Protein AF-0000000087267041 (afdb_homodimer)

Sequence (832 aa):
MLCRVFCNLRTPKKAYESSRKTGIVHFTRLAFRHVSSFLFKFPAAAARRPEAASLVCFSRRLLLPSSHPLDDSSAMGGGAAAATGAARWIQRLSAARISTEALERGQSRVIDASLTLIRERAKLKGELLRAMGGVKASATLLGVPLGHNSSFLQGPAFAPPRIREAIWCGSTNSSTEEGKELNDPRVLTDVGDVPIQEIRDCGVEDDRLMHVISESVKTVMDEDPLRPLVLGGDHSISYPVVRAVSEKLGGPVDILHLDAHPDIYDCFEGNTYSHASSFARIMEGGYARRLLQVGLRSITKEGREQGKRFGVEQYEMRTFSRDREKLENLKLGEGVKGVYVSVDVDCLDPAFAPGVSHIEPGGLSFRDVLNILQNLQGDVVAGDVVEFNPQRDTVDGMTAMVAAKLVRELSAKISKMLCRVFCNLRTPKKAYESSRKTGIVHFTRLAFRHVSSFLFKFPAAAARRPEAASLVCFSRRLLLPSSHPLDDSSAMGGGAAAATGAARWIQRLSAARISTEALERGQSRVIDASLTLIRERAKLKGELLRAMGGVKASATLLGVPLGHNSSFLQGPAFAPPRIREAIWCGSTNSSTEEGKELNDPRVLTDVGDVPIQEIRDCGVEDDRLMHVISESVKTVMDEDPLRPLVLGGDHSISYPVVRAVSEKLGGPVDILHLDAHPDIYDCFEGNTYSHASSFARIMEGGYARRLLQVGLRSITKEGREQGKRFGVEQYEMRTFSRDREKLENLKLGEGVKGVYVSVDVDCLDPAFAPGVSHIEPGGLSFRDVLNILQNLQGDVVAGDVVEFNPQRDTVDGMTAMVAAKLVRELSAKISK

pLDDT: mean 77.77, std 31.2, range [14.38, 98.94]

Secondary structure (DSSP, 8-state):
------------------------------------------------------------------------------------HHHHHHHHHHHTT--HHHHHHHHHHHHHHHHHHHHHHHHHHHHHHHHH---S-EEEEEEE---TT-SS--GGGGHHHHHHHHHT-TTS-SB-TTS-BTTSTTTEEEEEE--HHHHHTTT--HHHHHHHHHHHHHHHHTSTTEEEEEEESSGGGHHHHHHHHHHHHTS-EEEEEE-SS----S-BTTBTTSTTSHHHHHHHHT-EEEEEEEEE-S--HHHHHHHHHHT-EEEEGGGHHHHHHHHTT-B--TTSS-EEEEEEGGGB-TTT---BSS--SS-B-HHHHHHHHHH-BS-EEEEEEE-B-GGGS-TT-HHHHHHHHHHHHHHHHH--/------------------------------------------------------------------------------------HHHHHHHHHHHTT--HHHHHHHHHHHHHHHHHHHHHHHHHHHHHHHHH---S-EEEEEEE---TT-SS--GGGGHHHHHHHHHT-TTS-SB-TTS-BTTSTTTEEEEEE--HHHHHTTT--HHHHHHHHHHHHHHHHTSTTEEEEEEESSGGGHHHHHHHHHHHHTS-EEEEEE-SS----S-BTTBTTSTTSHHHHHHHHT-EEEEEEEEE-S--HHHHHHHHHHT-EEEEGGGHHHHHHHHTT-B--TTSS-EEEEEEGGGB-TTT---BSS--SS-B-HHHHHHHHHH-BS-EEEEEEE-B-GGGS-TT-HHHHHHHHHHHHHHHHH--

Organism: Triticum turgidum subsp. durum (NCBI:txid4567)

InterPro domains:
  IPR006035 Ureohydrolase [PF00491] (138-410)
  IPR006035 Ureohydrolase [PS51409] (130-416)
  IPR006035 Ureohydrolase [PTHR11358] (87-416)
  IPR020855 Ureohydrolase, manganese-binding site [PS01053] (342-363)
  IPR023696 Ureohydrolase domain superfamily [SSF52768] (136-410)

Radius of gyration: 36.81 Å; Cα contacts (8 Å, |Δi|>4): 1558; chains: 2; bounding box: 127×97×119 Å

Solvent-accessible surface area (backbone atoms only — not comparable to full-atom values): 45161 Å² total; per-residue (Å²): 139,71,92,64,91,66,85,83,75,91,70,90,80,88,71,89,81,78,91,83,75,91,75,92,84,94,86,91,82,89,74,90,81,75,90,85,82,92,76,90,86,76,85,78,85,83,81,81,74,81,83,82,81,79,79,80,75,83,74,82,79,78,80,76,78,82,74,75,78,72,80,74,68,83,65,74,76,71,69,70,68,72,64,40,66,19,52,50,44,46,52,46,40,66,71,19,79,55,50,69,64,57,51,51,52,39,43,48,48,33,50,50,25,46,48,44,31,41,36,36,34,22,46,44,52,17,52,47,48,60,51,52,48,93,50,70,19,16,17,22,36,36,23,42,40,45,12,90,89,48,36,51,64,38,56,16,15,52,19,32,63,49,28,53,38,40,50,67,31,86,91,49,74,54,59,32,96,87,63,52,46,48,84,39,58,53,29,31,43,73,41,41,62,55,59,46,49,59,45,25,60,64,47,57,49,68,69,60,48,41,48,50,50,16,50,47,49,38,44,35,50,71,23,57,40,37,23,51,34,32,28,24,1,31,46,31,58,52,26,32,42,47,46,23,53,15,60,74,68,69,40,26,22,22,34,45,34,35,18,28,52,75,26,32,34,72,52,47,94,81,28,58,70,25,51,44,4,16,52,34,54,30,54,74,68,52,29,40,78,44,45,38,38,38,33,26,78,64,71,47,73,64,42,51,51,44,29,60,72,71,65,44,46,76,40,41,42,91,52,34,83,79,44,42,68,55,52,42,56,34,76,44,20,80,97,47,68,12,21,33,40,38,38,34,50,38,14,27,14,41,93,68,28,54,12,30,83,65,84,47,78,80,37,38,51,69,64,56,53,48,45,28,60,74,42,45,40,56,52,37,55,34,36,36,45,19,32,37,11,62,82,52,29,55,91,85,36,55,26,35,45,47,51,20,49,51,52,44,49,49,22,57,59,35,26,71,140,79,82,68,82,87,81,87,77,92,69,85,72,85,70,87,83,77,94,79,82,92,84,88,90,78,87,89,86,92,82,90,88,78,89,84,93,90,82,92,91,85,94,79,86,92,81,91,79,87,90,83,84,82,82,79,76,88,75,83,80,83,79,78,76,82,79,72,78,75,79,75,64,83,72,80,72,73,70,70,70,72,64,41,65,20,54,50,43,44,51,47,40,65,71,17,78,53,50,70,63,58,50,51,51,39,44,50,47,33,50,51,24,46,48,44,30,43,37,37,34,22,45,43,52,19,53,48,48,60,51,53,50,95,50,68,18,16,17,22,35,36,23,41,40,45,12,91,90,48,35,50,62,38,55,15,15,53,19,32,64,48,28,53,37,40,50,67,31,88,91,49,74,53,59,32,97,87,63,50,47,48,84,38,58,54,28,32,42,73,43,40,63,54,59,46,49,57,45,25,60,64,49,57,49,68,71,61,47,42,48,49,48,15,49,47,48,39,44,36,52,71,22,58,40,38,22,52,34,31,27,24,1,32,47,32,56,52,26,31,42,46,45,21,53,15,59,75,68,70,40,26,23,22,34,45,34,36,19,29,52,74,27,32,34,72,52,45,94,81,28,57,70,26,51,44,4,17,51,35,54,30,53,74,70,52,30,41,78,43,45,37,37,38,33,27,75,64,71,49,72,64,42,51,51,41,29,58,73,70,64,43,48,76,39,42,43,92,52,34,82,79,42,41,69,57,53,42,55,36,75,44,19,80,95,46,69,12,21,34,38,39,37,34,49,38,14,28,15,40,93,67,28,55,13,30,83,64,84,45,79,81,37,38,52,68,64,58,54,48,44,29,61,73,41,46,39,57,53,36,54,34,36,36,46,20,32,37,10,61,81,52,30,54,90,85,38,56,26,34,44,47,52,19,49,52,51,45,51,48,24,56,58,35,25,71

Nearest PDB structures (foldseek):
  6vsu-assembly1_A  TM=9.852E-01  e=2.495E-54  Arabidopsis thaliana
  6vss-assembly1_E  TM=9.840E-01  e=2.491E-49  Medicago truncatula
  6vss-assembly1_C  TM=9.842E-01  e=4.871E-49  Medicago truncatula
  6vss-assembly1_A  TM=9.810E-01  e=1.113E-47  Medicago truncatula
  3pzl-assembly1_B  TM=8.457E-01  e=5.767E-20  Thermoplasma volcanium GSS1

Foldseek 3Di:
DDDCPPPDDPDDDDDPDDDDDDDDDDDDDDDDDDPDDDDDDDDDDDDPPDDDPDPPPPPPPPDDPDPPPPPVPPPDPPPPPPCFLLSVVVVVVVVPPDDPVNLVVVLVVLLVVLLVLLLVLLQVLLVVDVVVDPWQAFEEEEEELDDPNGLDRDFLSVQRVLLVCLLPPPVDAQAAPVGDGQVPRLLYYYSYYRPSNSSVNSNDDDVVSLQSLLSSLLSNVVRPPYFYAYEYEAQLNVQSNLVSVLVNLVHAFAEEAQDQALLCACADPNHNSGSSRRVVNCLVVRNHDAAEYELHDPADPRNVVSCVVSVYHYYYLVCCVVCLVVLLQAETGVPTSKYEYEYELQLAACVQAVQFPDHDHSHDHLVSVLSNLQNYHMAHRYYYYYGRTPVRGDPVCRNSNSSNSVSSSVSNSNID/DCPPPDDDDDPPPPDPDDDDDDDDDDDDDDDDDDDDDDDDDDDDDDDDDDDDDDPDPDDDDPDPPDPPPPPPCPDPPPPPPPQFLLSVVVVVVVVPPDDPVNLVVVLVVLLVVLLVLLLVLLQVLLVVDVVVDPWQAFEEEEEELDDPNGLDRDFLSPQRVLLVCLLPPPVDAQAAPVGDGCVPRLLYYYSYYRPSNSSVNSNDDDVVSLQSLLSSLLSNVVRPPYFYAYEYEAQLNVQSNLVSVLVNLVHAFAEEAQDQALLCACADPNHNSGSSRRVVNCLVVRNHDAAEYELHDPADPRNVVSCVVSVYHYYYLVCCVVCLVVLLQAETGPPTSKYEYEYELQQAACVQAVQFPDHDHSHDHLVSVLSNLQNYHIAHRYYYYYGRTPVRGDPVCRNSNSSNSVSSSVSNSNID

Structure (mmCIF, N/CA/C/O backbone):
data_AF-0000000087267041-model_v1
#
loop_
_entity.id
_entity.type
_entity.pdbx_description
1 polymer 'Arginase 1, mitochondrial'
#
loop_
_atom_site.group_PDB
_atom_site.id
_atom_site.type_symbol
_atom_site.label_atom_id
_atom_site.label_alt_id
_atom_site.label_comp_id
_atom_site.label_asym_id
_atom_site.label_entity_id
_atom_site.label_seq_id
_atom_site.pdbx_PDB_ins_code
_atom_site.Cartn_x
_atom_site.Cartn_y
_atom_site.Cartn_z
_atom_site.occupancy
_atom_site.B_iso_or_equiv
_atom_site.auth_seq_id
_atom_site.auth_comp_id
_atom_site.auth_asym_id
_atom_site.auth_atom_id
_atom_site.pdbx_PDB_model_num
ATOM 1 N N . MET A 1 1 ? 67.062 14.031 35.125 1 16.47 1 MET A N 1
ATOM 2 C CA . MET A 1 1 ? 67.25 15.438 34.812 1 16.47 1 MET A CA 1
ATOM 3 C C . MET A 1 1 ? 67.125 15.688 33.312 1 16.47 1 MET A C 1
ATOM 5 O O . MET A 1 1 ? 66.438 16.578 32.875 1 16.47 1 MET A O 1
ATOM 9 N N . LEU A 1 2 ? 68.188 15.758 32.469 1 16.22 2 LEU A N 1
ATOM 10 C CA . LEU A 1 2 ? 68.75 16.828 31.641 1 16.22 2 LEU A CA 1
ATOM 11 C C . LEU A 1 2 ? 68.25 16.734 30.219 1 16.22 2 LEU A C 1
ATOM 13 O O . LEU A 1 2 ? 68.312 17.719 29.453 1 16.22 2 LEU A O 1
ATOM 17 N N . CYS A 1 3 ? 68.062 15.711 29.688 1 17.92 3 CYS A N 1
ATOM 18 C CA . CYS A 1 3 ? 68.438 15.742 28.281 1 17.92 3 CYS A CA 1
ATOM 19 C C . CYS A 1 3 ? 67.438 16.531 27.469 1 17.92 3 CYS A C 1
ATOM 21 O O . CYS A 1 3 ? 66.25 16.188 27.422 1 17.92 3 CYS A O 1
ATOM 23 N N . ARG A 1 4 ? 67.5 17.812 27.031 1 16.22 4 ARG A N 1
ATOM 24 C CA . ARG A 1 4 ? 67.062 19.125 26.578 1 16.22 4 ARG A CA 1
ATOM 25 C C . ARG A 1 4 ? 66.75 19.078 25.094 1 16.22 4 ARG A C 1
ATOM 27 O O . ARG A 1 4 ? 66.5 20.125 24.469 1 16.22 4 ARG A O 1
ATOM 34 N N . VAL A 1 5 ? 66.562 18.062 24.422 1 18.33 5 VAL A N 1
ATOM 35 C CA . VAL A 1 5 ? 66.938 18.25 23.016 1 18.33 5 VAL A CA 1
ATOM 36 C C . VAL A 1 5 ? 66 19.25 22.359 1 18.33 5 VAL A C 1
ATOM 38 O O . VAL A 1 5 ? 64.75 19.016 22.297 1 18.33 5 VAL A O 1
ATOM 41 N N . PHE A 1 6 ? 66.188 20.594 22.188 1 15.91 6 PHE A N 1
ATOM 42 C CA . PHE A 1 6 ? 65.688 21.922 21.875 1 15.91 6 PHE A CA 1
ATOM 43 C C . PHE A 1 6 ? 65.375 22.062 20.391 1 15.91 6 PHE A C 1
ATOM 45 O O . PHE A 1 6 ? 66.25 22.547 19.641 1 15.91 6 PHE A O 1
ATOM 52 N N . CYS A 1 7 ? 65.188 21.125 19.656 1 17.3 7 CYS A N 1
ATOM 53 C CA . CYS A 1 7 ? 65.5 21.531 18.281 1 17.3 7 CYS A CA 1
ATOM 54 C C . CYS A 1 7 ? 64.75 22.797 17.922 1 17.3 7 CYS A C 1
ATOM 56 O O . CYS A 1 7 ? 63.594 22.984 18.344 1 17.3 7 CYS A O 1
ATOM 58 N N . ASN A 1 8 ? 65.25 23.797 17.297 1 15.91 8 ASN A N 1
ATOM 59 C CA . ASN A 1 8 ? 65.375 25.172 16.797 1 15.91 8 ASN A CA 1
ATOM 60 C C . ASN A 1 8 ? 64.25 25.547 15.875 1 15.91 8 ASN A C 1
ATOM 62 O O . ASN A 1 8 ? 63.656 24.688 15.234 1 15.91 8 ASN A O 1
ATOM 66 N N . LEU A 1 9 ? 63.812 26.875 15.75 1 15.49 9 LEU A N 1
ATOM 67 C CA . LEU A 1 9 ? 62.812 27.922 15.672 1 15.49 9 LEU A CA 1
ATOM 68 C C . LEU A 1 9 ? 62.625 28.375 14.227 1 15.49 9 LEU A C 1
ATOM 70 O O . LEU A 1 9 ? 61.812 29.281 13.953 1 15.49 9 LEU A O 1
ATOM 74 N N . ARG A 1 10 ? 63.062 27.719 13.188 1 16.16 10 ARG A N 1
ATOM 75 C CA . ARG A 1 10 ? 63.438 28.594 12.07 1 16.16 10 ARG A CA 1
ATOM 76 C C . ARG A 1 10 ? 62.25 29.453 11.641 1 16.16 10 ARG A C 1
ATOM 78 O O . ARG A 1 10 ? 61.156 28.922 11.336 1 16.16 10 ARG A O 1
ATOM 85 N N . THR A 1 11 ? 62.031 30.891 11.789 1 15.11 11 THR A N 1
ATOM 86 C CA . THR A 1 11 ? 61.219 32.125 11.805 1 15.11 11 THR A CA 1
ATOM 87 C C . THR A 1 11 ? 60.938 32.594 10.383 1 15.11 11 THR A C 1
ATOM 89 O O . THR A 1 11 ? 59.938 33.281 10.141 1 15.11 11 THR A O 1
ATOM 92 N N . PRO A 1 12 ? 61.656 32.375 9.297 1 16.97 12 PRO A N 1
ATOM 93 C CA . PRO A 1 12 ? 61.969 33.656 8.68 1 16.97 12 PRO A CA 1
ATOM 94 C C . PRO A 1 12 ? 60.719 34.438 8.234 1 16.97 12 PRO A C 1
ATOM 96 O O . PRO A 1 12 ? 59.656 33.844 8.062 1 16.97 12 PRO A O 1
ATOM 99 N N . LYS A 1 13 ? 60.719 35.875 7.926 1 15.77 13 LYS A N 1
ATOM 100 C CA . LYS A 1 13 ? 60.25 37.25 7.848 1 15.77 13 LYS A CA 1
ATOM 101 C C . LYS A 1 13 ? 59.469 37.5 6.562 1 15.77 13 LYS A C 1
ATOM 103 O O . LYS A 1 13 ? 58.406 38.094 6.59 1 15.77 13 LYS A O 1
ATOM 108 N N . LYS A 1 14 ? 60.156 37.562 5.324 1 16.42 14 LYS A N 1
ATOM 109 C CA . LYS A 1 14 ? 60.219 38.875 4.68 1 16.42 14 LYS A CA 1
ATOM 110 C C . LYS A 1 14 ? 58.844 39.25 4.117 1 16.42 14 LYS A C 1
ATOM 112 O O . LYS A 1 14 ? 58 38.406 3.938 1 16.42 14 LYS A O 1
ATOM 117 N N . ALA A 1 15 ? 58.812 40.5 3.236 1 15.41 15 ALA A N 1
ATOM 118 C CA . ALA A 1 15 ? 58.312 41.844 2.9 1 15.41 15 ALA A CA 1
ATOM 119 C C . ALA A 1 15 ? 57.344 41.75 1.722 1 15.41 15 ALA A C 1
ATOM 121 O O . ALA A 1 15 ? 56.812 42.781 1.287 1 15.41 15 ALA A O 1
ATOM 122 N N . TYR A 1 16 ? 56.906 40.688 1.248 1 16.12 16 TYR A N 1
ATOM 123 C CA . TYR A 1 16 ? 56.406 40.844 -0.112 1 16.12 16 TYR A CA 1
ATOM 124 C C . TYR A 1 16 ? 55.375 41.969 -0.188 1 16.12 16 TYR A C 1
ATOM 126 O O . TYR A 1 16 ? 54.344 41.938 0.469 1 16.12 16 TYR A O 1
ATOM 134 N N . GLU A 1 17 ? 55.719 43.188 -0.495 1 15.84 17 GLU A N 1
ATOM 135 C CA . GLU A 1 17 ? 55.312 44.531 -0.798 1 15.84 17 GLU A CA 1
ATOM 136 C C . GLU A 1 17 ? 54.031 44.562 -1.601 1 15.84 17 GLU A C 1
ATOM 138 O O . GLU A 1 17 ? 53.625 43.531 -2.15 1 15.84 17 GLU A O 1
ATOM 143 N N . SER A 1 18 ? 53.594 45.906 -2.207 1 14.92 18 SER A N 1
ATOM 144 C CA . SER A 1 18 ? 52.688 47.031 -2.406 1 14.92 18 SER A CA 1
ATOM 145 C C . SER A 1 18 ? 51.906 46.906 -3.723 1 14.92 18 SER A C 1
ATOM 147 O O . SER A 1 18 ? 50.906 47.562 -3.941 1 14.92 18 SER A O 1
ATOM 149 N N . SER A 1 19 ? 52.406 46.344 -4.824 1 15.73 19 SER A N 1
ATOM 150 C CA . SER A 1 19 ? 52.281 47.188 -6.008 1 15.73 19 SER A CA 1
ATOM 151 C C . SER A 1 19 ? 50.812 47.406 -6.379 1 15.73 19 SER A C 1
ATOM 153 O O . SER A 1 19 ? 50 46.469 -6.324 1 15.73 19 SER A O 1
ATOM 155 N N . ARG A 1 20 ? 50.219 48.75 -6.645 1 16.27 20 ARG A N 1
ATOM 156 C CA . ARG A 1 20 ? 49.281 49.844 -6.824 1 16.27 20 ARG A CA 1
ATOM 157 C C . ARG A 1 20 ? 48.344 49.562 -7.992 1 16.27 20 ARG A C 1
ATOM 159 O O . ARG A 1 20 ? 48.406 48.5 -8.609 1 16.27 20 ARG A O 1
ATOM 166 N N . LYS A 1 21 ? 48.188 50.625 -8.992 1 15.45 21 LYS A N 1
ATOM 167 C CA . LYS A 1 21 ? 47.25 51.688 -9.398 1 15.45 21 LYS A CA 1
ATOM 168 C C . LYS A 1 21 ? 46.562 51.344 -10.727 1 15.45 21 LYS A C 1
ATOM 170 O O . LYS A 1 21 ? 45.656 52.031 -11.156 1 15.45 21 LYS A O 1
ATOM 175 N N . THR A 1 22 ? 46.969 50.5 -11.609 1 15.18 22 THR A N 1
ATOM 176 C CA . THR A 1 22 ? 46.969 51.031 -12.969 1 15.18 22 THR A CA 1
ATOM 177 C C . THR A 1 22 ? 45.562 51.344 -13.43 1 15.18 22 THR A C 1
ATOM 179 O O . THR A 1 22 ? 44.625 50.562 -13.195 1 15.18 22 THR A O 1
ATOM 182 N N . GLY A 1 23 ? 45.156 52.625 -14.016 1 14.38 23 GLY A N 1
ATOM 183 C CA . GLY A 1 23 ? 44.281 53.688 -14.461 1 14.38 23 GLY A CA 1
ATOM 184 C C . GLY A 1 23 ? 43.438 53.312 -15.656 1 14.38 23 GLY A C 1
ATOM 185 O O . GLY A 1 23 ? 42.406 53.969 -15.938 1 14.38 23 GLY A O 1
ATOM 186 N N . ILE A 1 24 ? 43.781 52.5 -16.688 1 15.33 24 ILE A N 1
ATOM 187 C CA . ILE A 1 24 ? 43.688 53.062 -18.047 1 15.33 24 ILE A CA 1
ATOM 188 C C . ILE A 1 24 ? 42.219 53.312 -18.391 1 15.33 24 ILE A C 1
ATOM 190 O O . ILE A 1 24 ? 41.344 52.531 -18.078 1 15.33 24 ILE A O 1
ATOM 194 N N . VAL A 1 25 ? 41.844 54.438 -19.297 1 14.86 25 VAL A N 1
ATOM 195 C CA . VAL A 1 25 ? 41.094 55.594 -19.766 1 14.86 25 VAL A CA 1
ATOM 196 C C . VAL A 1 25 ? 39.938 55.156 -20.641 1 14.86 25 VAL A C 1
ATOM 198 O O . VAL A 1 25 ? 38.781 55.531 -20.422 1 14.86 25 VAL A O 1
ATOM 201 N N . HIS A 1 26 ? 40.094 54.906 -22.047 1 15.48 26 HIS A N 1
ATOM 202 C CA . HIS A 1 26 ? 39.625 55.781 -23.109 1 15.48 26 HIS A CA 1
ATOM 203 C C . HIS A 1 26 ? 38.25 55.375 -23.578 1 15.48 26 HIS A C 1
ATOM 205 O O . HIS A 1 26 ? 37.875 54.188 -23.516 1 15.48 26 HIS A O 1
ATOM 211 N N . PHE A 1 27 ? 37.281 56.375 -24.25 1 15.35 27 PHE A N 1
ATOM 212 C CA . PHE A 1 27 ? 36 57.031 -24.516 1 15.35 27 PHE A CA 1
ATOM 213 C C . PHE A 1 27 ? 35.25 56.312 -25.625 1 15.35 27 PHE A C 1
ATOM 215 O O . PHE A 1 27 ? 34.094 55.969 -25.469 1 15.35 27 PHE A O 1
ATOM 222 N N . THR A 1 28 ? 35.625 56.344 -26.969 1 15.23 28 THR A N 1
ATOM 223 C CA . THR A 1 28 ? 34.938 57.25 -27.891 1 15.23 28 THR A CA 1
ATOM 224 C C . THR A 1 28 ? 33.719 56.562 -28.531 1 15.23 28 THR A C 1
ATOM 226 O O . THR A 1 28 ? 33.625 55.344 -28.5 1 15.23 28 THR A O 1
ATOM 229 N N . ARG A 1 29 ? 33.281 56.969 -29.984 1 15.77 29 ARG A N 1
ATOM 230 C CA . ARG A 1 29 ? 32.344 57.719 -30.812 1 15.77 29 ARG A CA 1
ATOM 231 C C . ARG A 1 29 ? 31.531 56.781 -31.703 1 15.77 29 ARG A C 1
ATOM 233 O O . ARG A 1 29 ? 30.438 57.125 -32.156 1 15.77 29 ARG A O 1
ATOM 240 N N . LEU A 1 30 ? 31.859 55.469 -32.156 1 16.08 30 LEU A N 1
ATOM 241 C CA . LEU A 1 30 ? 31.656 55.438 -33.594 1 16.08 30 LEU A CA 1
ATOM 242 C C . LEU A 1 30 ? 30.172 55.375 -33.938 1 16.08 30 LEU A C 1
ATOM 244 O O . LEU A 1 30 ? 29.391 54.781 -33.219 1 16.08 30 LEU A O 1
ATOM 248 N N . ALA A 1 31 ? 29.656 55.781 -35.312 1 16.38 31 ALA A N 1
ATOM 249 C CA . ALA A 1 31 ? 28.734 56.438 -36.219 1 16.38 31 ALA A CA 1
ATOM 250 C C . ALA A 1 31 ? 27.719 55.469 -36.781 1 16.38 31 ALA A C 1
ATOM 252 O O . ALA A 1 31 ? 26.812 55.875 -37.531 1 16.38 31 ALA A O 1
ATOM 253 N N . PHE A 1 32 ? 27.25 54.406 -36.344 1 17.81 32 PHE A N 1
ATOM 254 C CA . PHE A 1 32 ? 26.672 53.594 -37.406 1 17.81 32 PHE A CA 1
ATOM 255 C C . PHE A 1 32 ? 25.406 54.219 -37.969 1 17.81 32 PHE A C 1
ATOM 257 O O . PHE A 1 32 ? 24.5 54.594 -37.219 1 17.81 32 PHE A O 1
ATOM 264 N N . ARG A 1 33 ? 25.375 54.594 -39.219 1 16.12 33 ARG A N 1
ATOM 265 C CA . ARG A 1 33 ? 24.594 55.312 -40.25 1 16.12 33 ARG A CA 1
ATOM 266 C C . ARG A 1 33 ? 23.188 54.719 -40.344 1 16.12 33 ARG A C 1
ATOM 268 O O . ARG A 1 33 ? 22.938 53.625 -39.906 1 16.12 33 ARG A O 1
ATOM 275 N N . HIS A 1 34 ? 22.422 55.031 -41.625 1 16.19 34 HIS A N 1
ATOM 276 C CA . HIS A 1 34 ? 21.219 55.688 -42.156 1 16.19 34 HIS A CA 1
ATOM 277 C C . HIS A 1 34 ? 20.203 54.656 -42.625 1 16.19 34 HIS A C 1
ATOM 279 O O . HIS A 1 34 ? 19.141 55 -43.156 1 16.19 34 HIS A O 1
ATOM 285 N N . VAL A 1 35 ? 20.203 53.375 -42.562 1 17.73 35 VAL A N 1
ATOM 286 C CA . VAL A 1 35 ? 19.547 52.781 -43.719 1 17.73 35 VAL A CA 1
ATOM 287 C C . VAL A 1 35 ? 18.078 53.188 -43.75 1 17.73 35 VAL A C 1
ATOM 289 O O . VAL A 1 35 ? 17.406 53.156 -42.688 1 17.73 35 VAL A O 1
ATOM 292 N N . SER A 1 36 ? 17.516 53.531 -44.875 1 15.77 36 SER A N 1
ATOM 293 C CA . SER A 1 36 ? 16.5 54.312 -45.594 1 15.77 36 SER A CA 1
ATOM 294 C C . SER A 1 36 ? 15.117 53.688 -45.406 1 15.77 36 SER A C 1
ATOM 296 O O . SER A 1 36 ? 14.992 52.531 -45.031 1 15.77 36 SER A O 1
ATOM 298 N N . SER A 1 37 ? 13.961 54.219 -46.219 1 16.03 37 SER A N 1
ATOM 299 C CA . SER A 1 37 ? 12.672 54.906 -46.188 1 16.03 37 SER A CA 1
ATOM 300 C C . SER A 1 37 ? 11.547 53.938 -46.594 1 16.03 37 SER A C 1
ATOM 302 O O . SER A 1 37 ? 10.375 54.188 -46.281 1 16.03 37 SER A O 1
ATOM 304 N N . PHE A 1 38 ? 11.531 52.812 -47.5 1 17.7 38 PHE A N 1
ATOM 305 C CA . PHE A 1 38 ? 10.547 53 -48.562 1 17.7 38 PHE A CA 1
ATOM 306 C C . PHE A 1 38 ? 9.148 52.656 -48.062 1 17.7 38 PHE A C 1
ATOM 308 O O . PHE A 1 38 ? 8.992 51.812 -47.188 1 17.7 38 PHE A O 1
ATOM 315 N N . LEU A 1 39 ? 7.883 53.219 -48.75 1 16.16 39 LEU A N 1
ATOM 316 C CA . LEU A 1 39 ? 6.578 53.875 -48.688 1 16.16 39 LEU A CA 1
ATOM 317 C C . LEU A 1 39 ? 5.457 52.875 -48.875 1 16.16 39 LEU A C 1
ATOM 319 O O . LEU A 1 39 ? 4.301 53.125 -48.562 1 16.16 39 LEU A O 1
ATOM 323 N N . PHE A 1 40 ? 5.535 51.594 -49.5 1 17.77 40 PHE A N 1
ATOM 324 C CA . PHE A 1 40 ? 4.449 51.594 -50.469 1 17.77 40 PHE A CA 1
ATOM 325 C C . PHE A 1 40 ? 3.1 51.438 -49.75 1 17.77 40 PHE A C 1
ATOM 327 O O . PHE A 1 40 ? 3.016 50.906 -48.656 1 17.77 40 PHE A O 1
ATOM 334 N N . LYS A 1 41 ? 1.923 51.781 -50.594 1 16.64 41 LYS A N 1
ATOM 335 C CA . LYS A 1 41 ? 0.575 52.344 -50.656 1 16.64 41 LYS A CA 1
ATOM 336 C C . LYS A 1 41 ? -0.469 51.281 -50.25 1 16.64 41 LYS A C 1
ATOM 338 O O . LYS A 1 41 ? -0.242 50.094 -50.406 1 16.64 41 LYS A O 1
ATOM 343 N N . PHE A 1 42 ? -1.715 51.781 -49.812 1 16.58 42 PHE A N 1
ATOM 344 C CA . PHE A 1 42 ? -2.891 51.656 -48.969 1 16.58 42 PHE A CA 1
ATOM 345 C C . PHE A 1 42 ? -3.947 50.781 -49.625 1 16.58 42 PHE A C 1
ATOM 347 O O . PHE A 1 42 ? -4.844 50.281 -48.969 1 16.58 42 PHE A O 1
ATOM 354 N N . PRO A 1 43 ? -3.941 50.188 -51 1 17.25 43 PRO A N 1
ATOM 355 C CA . PRO A 1 43 ? -5.285 50.594 -51.438 1 17.25 43 PRO A CA 1
ATOM 356 C C . PRO A 1 43 ? -6.387 49.844 -50.688 1 17.25 43 PRO A C 1
ATOM 358 O O . PRO A 1 43 ? -6.152 48.75 -50.188 1 17.25 43 PRO A O 1
ATOM 361 N N . ALA A 1 44 ? -7.641 50.469 -50.562 1 16.94 44 ALA A N 1
ATOM 362 C CA . ALA A 1 44 ? -8.914 50.625 -49.875 1 16.94 44 ALA A CA 1
ATOM 363 C C . ALA A 1 44 ? -9.938 49.625 -50.375 1 16.94 44 ALA A C 1
ATOM 365 O O . ALA A 1 44 ? -11.109 49.656 -50 1 16.94 44 ALA A O 1
ATOM 366 N N . ALA A 1 45 ? -9.523 48.469 -51.125 1 16.72 45 ALA A N 1
ATOM 367 C CA . ALA A 1 45 ? -10.656 48.125 -51.969 1 16.72 45 ALA A CA 1
ATOM 368 C C . ALA A 1 45 ? -11.898 47.844 -51.156 1 16.72 45 ALA A C 1
ATOM 370 O O . ALA A 1 45 ? -11.805 47.438 -50 1 16.72 45 ALA A O 1
ATOM 371 N N . ALA A 1 46 ? -13.141 47.75 -51.875 1 17.44 46 ALA A N 1
ATOM 372 C CA . ALA A 1 46 ? -14.555 48.094 -51.969 1 17.44 46 ALA A CA 1
ATOM 373 C C . ALA A 1 46 ? -15.422 47.062 -51.281 1 17.44 46 ALA A C 1
ATOM 375 O O . ALA A 1 46 ? -15.078 45.875 -51.219 1 17.44 46 ALA A O 1
ATOM 376 N N . ALA A 1 47 ? -16.516 47.531 -50.594 1 16.81 47 ALA A N 1
ATOM 377 C CA . ALA A 1 47 ? -17.594 47.375 -49.625 1 16.81 47 ALA A CA 1
ATOM 378 C C . ALA A 1 47 ? -18.688 46.469 -50.125 1 16.81 47 ALA A C 1
ATOM 380 O O . ALA A 1 47 ? -19.719 46.938 -50.625 1 16.81 47 ALA A O 1
ATOM 381 N N . ARG A 1 48 ? -18.391 45.375 -51.031 1 16.97 48 ARG A N 1
ATOM 382 C CA . ARG A 1 48 ? -19.594 44.938 -51.719 1 16.97 48 ARG A CA 1
ATOM 383 C C . ARG A 1 48 ? -20.688 44.5 -50.75 1 16.97 48 ARG A C 1
ATOM 385 O O . ARG A 1 48 ? -20.406 43.781 -49.812 1 16.97 48 ARG A O 1
ATOM 392 N N . ARG A 1 49 ? -21.891 45.125 -50.719 1 16.75 49 ARG A N 1
ATOM 393 C CA . ARG A 1 49 ? -23.125 45.344 -49.969 1 16.75 49 ARG A CA 1
ATOM 394 C C . ARG A 1 49 ? -24 44.094 -50 1 16.75 49 ARG A C 1
ATOM 396 O O . ARG A 1 49 ? -25.109 44.094 -49.469 1 16.75 49 ARG A O 1
ATOM 403 N N . PRO A 1 50 ? -23.484 42.812 -50.25 1 17.5 50 PRO A N 1
ATOM 404 C CA . PRO A 1 50 ? -24.547 42.062 -50.906 1 17.5 50 PRO A CA 1
ATOM 405 C C . PRO A 1 50 ? -25.812 41.938 -50.062 1 17.5 50 PRO A C 1
ATOM 407 O O . PRO A 1 50 ? -25.75 42.062 -48.844 1 17.5 50 PRO A O 1
ATOM 410 N N . GLU A 1 51 ? -26.953 41.625 -50.688 1 18.11 51 GLU A N 1
ATOM 411 C CA . GLU A 1 51 ? -28.406 41.719 -50.75 1 18.11 51 GLU A CA 1
ATOM 412 C C . GLU A 1 51 ? -29.062 40.844 -49.656 1 18.11 51 GLU A C 1
ATOM 414 O O . GLU A 1 51 ? -28.438 39.906 -49.156 1 18.11 51 GLU A O 1
ATOM 419 N N . ALA A 1 52 ? -30.391 41.062 -49.375 1 17.92 52 ALA A N 1
ATOM 420 C CA . ALA A 1 52 ? -31.516 41.094 -48.438 1 17.92 52 ALA A CA 1
ATOM 421 C C . ALA A 1 52 ? -32.156 39.719 -48.25 1 17.92 52 ALA A C 1
ATOM 423 O O . ALA A 1 52 ? -32.719 39.156 -49.188 1 17.92 52 ALA A O 1
ATOM 424 N N . ALA A 1 53 ? -31.406 38.719 -47.656 1 17.72 53 ALA A N 1
ATOM 425 C CA . ALA A 1 53 ? -31.859 37.344 -47.594 1 17.72 53 ALA A CA 1
ATOM 426 C C . ALA A 1 53 ? -33.219 37.25 -46.875 1 17.72 53 ALA A C 1
ATOM 428 O O . ALA A 1 53 ? -33.375 37.719 -45.75 1 17.72 53 ALA A O 1
ATOM 429 N N . SER A 1 54 ? -34.312 37.125 -47.656 1 17.95 54 SER A N 1
ATOM 430 C CA . SER A 1 54 ? -35.75 37.094 -47.406 1 17.95 54 SER A CA 1
ATOM 431 C C . SER A 1 54 ? -36.094 36 -46.406 1 17.95 54 SER A C 1
ATOM 433 O O . SER A 1 54 ? -35.531 34.906 -46.438 1 17.95 54 SER A O 1
ATOM 435 N N . LEU A 1 55 ? -36.812 36.312 -45.25 1 18.61 55 LEU A N 1
ATOM 436 C CA . LEU A 1 55 ? -37.25 35.875 -43.938 1 18.61 55 LEU A CA 1
ATOM 437 C C . LEU A 1 55 ? -38.375 34.844 -44.062 1 18.61 55 LEU A C 1
ATOM 439 O O . LEU A 1 55 ? -39.531 35.188 -44.312 1 18.61 55 LEU A O 1
ATOM 443 N N . VAL A 1 56 ? -38.281 33.812 -45 1 18.28 56 VAL A N 1
ATOM 444 C CA . VAL A 1 56 ? -39.5 33.062 -45.25 1 18.28 56 VAL A CA 1
ATOM 445 C C . VAL A 1 56 ? -40 32.469 -43.938 1 18.28 56 VAL A C 1
ATOM 447 O O . VAL A 1 56 ? -39.25 31.812 -43.219 1 18.28 56 VAL A O 1
ATOM 450 N N . CYS A 1 57 ? -41.219 32.781 -43.344 1 18.56 57 CYS A N 1
ATOM 451 C CA . CYS A 1 57 ? -42.062 32.719 -42.156 1 18.56 57 CYS A CA 1
ATOM 452 C C . CYS A 1 57 ? -42.625 31.328 -41.938 1 18.56 57 CYS A C 1
ATOM 454 O O . CYS A 1 57 ? -43.5 31.125 -41.094 1 18.56 57 CYS A O 1
ATOM 456 N N . PHE A 1 58 ? -41.969 30.203 -42.438 1 18.58 58 PHE A N 1
ATOM 457 C CA . PHE A 1 58 ? -42.844 29.062 -42.594 1 18.58 58 PHE A CA 1
ATOM 458 C C . PHE A 1 58 ? -43.438 28.656 -41.25 1 18.58 58 PHE A C 1
ATOM 460 O O . PHE A 1 58 ? -42.75 28.656 -40.219 1 18.58 58 PHE A O 1
ATOM 467 N N . SER A 1 59 ? -44.781 28.547 -41 1 18.56 59 SER A N 1
ATOM 468 C CA . SER A 1 59 ? -45.938 28.453 -40.094 1 18.56 59 SER A CA 1
ATOM 469 C C . SER A 1 59 ? -46.031 27.094 -39.438 1 18.56 59 SER A C 1
ATOM 471 O O . SER A 1 59 ? -46.969 26.797 -38.719 1 18.56 59 SER A O 1
ATOM 473 N N . ARG A 1 60 ? -45.031 26.125 -39.469 1 18.7 60 ARG A N 1
ATOM 474 C CA . ARG A 1 60 ? -45.469 24.75 -39.344 1 18.7 60 ARG A CA 1
ATOM 475 C C . ARG A 1 60 ? -46.062 24.5 -37.969 1 18.7 60 ARG A C 1
ATOM 477 O O . ARG A 1 60 ? -45.469 24.859 -36.938 1 18.7 60 ARG A O 1
ATOM 484 N N . ARG A 1 61 ? -47.375 24.156 -37.781 1 20.06 61 ARG A N 1
ATOM 485 C CA . ARG A 1 61 ? -48.406 23.906 -36.781 1 20.06 61 ARG A CA 1
ATOM 486 C C . ARG A 1 61 ? -48.031 22.703 -35.906 1 20.06 61 ARG A C 1
ATOM 488 O O . ARG A 1 61 ? -48.219 21.562 -36.312 1 20.06 61 ARG A O 1
ATOM 495 N N . LEU A 1 62 ? -46.781 22.578 -35.344 1 18.89 62 LEU A N 1
ATOM 496 C CA . LEU A 1 62 ? -46.406 21.328 -34.719 1 18.89 62 LEU A CA 1
ATOM 497 C C . LEU A 1 62 ? -47.312 20.969 -33.562 1 18.89 62 LEU A C 1
ATOM 499 O O . LEU A 1 62 ? -47.531 21.781 -32.656 1 18.89 62 LEU A O 1
ATOM 503 N N . LEU A 1 63 ? -48.156 19.938 -33.75 1 20.59 63 LEU A N 1
ATOM 504 C CA . LEU A 1 63 ? -49.25 19.281 -33.031 1 20.59 63 LEU A CA 1
ATOM 505 C C . LEU A 1 63 ? -48.781 18.875 -31.609 1 20.59 63 LEU A C 1
ATOM 507 O O . LEU A 1 63 ? -47.688 18.359 -31.438 1 20.59 63 LEU A O 1
ATOM 511 N N . LEU A 1 64 ? -49.406 19.312 -30.531 1 20.55 64 LEU A N 1
ATOM 512 C CA . LEU A 1 64 ? -49.281 19.484 -29.094 1 20.55 64 LEU A CA 1
ATOM 513 C C . LEU A 1 64 ? -49.438 18.141 -28.375 1 20.55 64 LEU A C 1
ATOM 515 O O . LEU A 1 64 ? -49.562 18.109 -27.141 1 20.55 64 LEU A O 1
ATOM 519 N N . PRO A 1 65 ? -48.844 17 -28.844 1 21.81 65 PRO A N 1
ATOM 520 C CA . PRO A 1 65 ? -49.469 15.812 -28.266 1 21.81 65 PRO A CA 1
ATOM 521 C C . PRO A 1 65 ? -49.469 15.836 -26.734 1 21.81 65 PRO A C 1
ATOM 523 O O . PRO A 1 65 ? -48.688 16.562 -26.125 1 21.81 65 PRO A O 1
ATOM 526 N N . SER A 1 66 ? -50.438 15.195 -26.078 1 21.62 66 SER A N 1
ATOM 527 C CA . SER A 1 66 ? -51.031 15.055 -24.766 1 21.62 66 SER A CA 1
ATOM 528 C C . SER A 1 66 ? -50.062 14.461 -23.766 1 21.62 66 SER A C 1
ATOM 530 O O . SER A 1 66 ? -49.25 13.586 -24.109 1 21.62 66 SER A O 1
ATOM 532 N N . SER A 1 67 ? -49.719 15.18 -22.672 1 21.69 67 SER A N 1
ATOM 533 C CA . SER A 1 67 ? -48.812 15.219 -21.547 1 21.69 67 SER A CA 1
ATOM 534 C C . SER A 1 67 ? -49.031 14.031 -20.609 1 21.69 67 SER A C 1
ATOM 536 O O . SER A 1 67 ? -48.688 14.086 -19.422 1 21.69 67 SER A O 1
ATOM 538 N N . HIS A 1 68 ? -49.219 12.812 -21.172 1 23.27 68 HIS A N 1
ATOM 539 C CA . HIS A 1 68 ? -49.625 11.836 -20.156 1 23.27 68 HIS A CA 1
ATOM 540 C C . HIS A 1 68 ? -48.594 11.773 -19.031 1 23.27 68 HIS A C 1
ATOM 542 O O . HIS A 1 68 ? -47.375 11.914 -19.281 1 23.27 68 HIS A O 1
ATOM 548 N N . PRO A 1 69 ? -49 11.992 -17.75 1 24.12 69 PRO A N 1
ATOM 549 C CA . PRO A 1 69 ? -48.25 12.18 -16.516 1 24.12 69 PRO A CA 1
ATOM 550 C C . PRO A 1 69 ? -47.375 10.969 -16.156 1 24.12 69 PRO A C 1
ATOM 552 O O . PRO A 1 69 ? -47.906 9.867 -15.961 1 24.12 69 PRO A O 1
ATOM 555 N N . LEU A 1 70 ? -46.562 10.516 -17.031 1 22.25 70 LEU A N 1
ATOM 556 C CA . LEU A 1 70 ? -46 9.219 -16.672 1 22.25 70 LEU A CA 1
ATOM 557 C C . LEU A 1 70 ? -45.344 9.289 -15.297 1 22.25 70 LEU A C 1
ATOM 559 O O . LEU A 1 70 ? -44.594 10.219 -15.016 1 22.25 70 LEU A O 1
ATOM 563 N N . ASP A 1 71 ? -46 8.695 -14.242 1 22.47 71 ASP A N 1
ATOM 564 C CA . ASP A 1 71 ? -45.656 8.43 -12.852 1 22.47 71 ASP A CA 1
ATOM 565 C C . ASP A 1 71 ? -44.281 7.789 -12.742 1 22.47 71 ASP A C 1
ATOM 567 O O . ASP A 1 71 ? -44.062 6.648 -13.164 1 22.47 71 ASP A O 1
ATOM 571 N N . ASP A 1 72 ? -43.312 8.508 -13.203 1 22.05 72 ASP A N 1
ATOM 572 C CA . ASP A 1 72 ? -41.938 8.016 -13.234 1 22.05 72 ASP A CA 1
ATOM 573 C C . ASP A 1 72 ? -41.469 7.664 -11.836 1 22.05 72 ASP A C 1
ATOM 575 O O . ASP A 1 72 ? -40.875 8.508 -11.141 1 22.05 72 ASP A O 1
ATOM 579 N N . SER A 1 73 ? -42.312 7.02 -11.039 1 23.06 73 SER A N 1
ATOM 580 C CA . SER A 1 73 ? -41.969 6.582 -9.688 1 23.06 73 SER A CA 1
ATOM 581 C C . SER A 1 73 ? -40.656 5.797 -9.672 1 23.06 73 SER A C 1
ATOM 583 O O . SER A 1 73 ? -40.312 5.18 -8.664 1 23.06 73 SER A O 1
ATOM 585 N N . SER A 1 74 ? -40.156 5.543 -10.805 1 23.2 74 SER A N 1
ATOM 586 C CA . SER A 1 74 ? -39.156 4.504 -10.594 1 23.2 74 SER A CA 1
ATOM 587 C C . SER A 1 74 ? -38 5.008 -9.719 1 23.2 74 SER A C 1
ATOM 589 O O . SER A 1 74 ? -37 5.5 -10.234 1 23.2 74 SER A O 1
ATOM 591 N N . ALA A 1 75 ? -38.281 5.953 -8.695 1 20.52 75 ALA A N 1
ATOM 592 C CA . ALA A 1 75 ? -37.281 6.637 -7.895 1 20.52 75 ALA A CA 1
ATOM 593 C C . ALA A 1 75 ? -36.125 5.703 -7.551 1 20.52 75 ALA A C 1
ATOM 595 O O . ALA A 1 75 ? -35 5.922 -7.988 1 20.52 75 ALA A O 1
ATOM 596 N N . MET A 1 76 ? -35.844 5.594 -6.203 1 23.19 76 MET A N 1
ATOM 597 C CA . MET A 1 76 ? -34.75 5.512 -5.23 1 23.19 76 MET A CA 1
ATOM 598 C C . MET A 1 76 ? -34.219 4.082 -5.117 1 23.19 76 MET A C 1
ATOM 600 O O . MET A 1 76 ? -34.688 3.311 -4.281 1 23.19 76 MET A O 1
ATOM 604 N N . GLY A 1 77 ? -34.281 3.363 -6.129 1 23.97 77 GLY A N 1
ATOM 605 C CA . GLY A 1 77 ? -33.719 2.092 -5.672 1 23.97 77 GLY A CA 1
ATOM 606 C C . GLY A 1 77 ? -32.406 2.232 -4.922 1 23.97 77 GLY A C 1
ATOM 607 O O . GLY A 1 77 ? -31.469 2.844 -5.426 1 23.97 77 GLY A O 1
ATOM 608 N N . GLY A 1 78 ? -32.469 2.525 -3.6 1 24.55 78 GLY A N 1
ATOM 609 C CA . GLY A 1 78 ? -31.391 2.498 -2.621 1 24.55 78 GLY A CA 1
ATOM 610 C C . GLY A 1 78 ? -30.328 1.454 -2.928 1 24.55 78 GLY A C 1
ATOM 611 O O . GLY A 1 78 ? -30.625 0.255 -2.934 1 24.55 78 GLY A O 1
ATOM 612 N N . GLY A 1 79 ? -29.594 1.684 -3.918 1 26.11 79 GLY A N 1
ATOM 613 C CA . GLY A 1 79 ? -28.453 0.802 -4.094 1 26.11 79 GLY A CA 1
ATOM 614 C C . GLY A 1 79 ? -27.844 0.348 -2.779 1 26.11 79 GLY A C 1
ATOM 615 O O . GLY A 1 79 ? -27.562 1.169 -1.906 1 26.11 79 GLY A O 1
ATOM 616 N N . ALA A 1 80 ? -28.328 -0.771 -2.258 1 27.55 80 ALA A N 1
ATOM 617 C CA . ALA A 1 80 ? -27.641 -1.398 -1.134 1 27.55 80 ALA A CA 1
ATOM 618 C C . ALA A 1 80 ? -26.141 -1.115 -1.182 1 27.55 80 ALA A C 1
ATOM 620 O O . ALA A 1 80 ? -25.5 -1.317 -2.215 1 27.55 80 ALA A O 1
ATOM 621 N N . ALA A 1 81 ? -25.719 -0.12 -0.543 1 30.73 81 ALA A N 1
ATOM 622 C CA . ALA A 1 81 ? -24.297 0.005 -0.277 1 30.73 81 ALA A CA 1
ATOM 623 C C . ALA A 1 81 ? -23.594 -1.352 -0.358 1 30.73 81 ALA A C 1
ATOM 625 O O . ALA A 1 81 ? -24 -2.301 0.323 1 30.73 81 ALA A O 1
ATOM 626 N N . ALA A 1 82 ? -23.25 -1.765 -1.49 1 34.34 82 ALA A N 1
ATOM 627 C CA . ALA A 1 82 ? -22.406 -2.953 -1.562 1 34.34 82 ALA A CA 1
ATOM 628 C C . ALA A 1 82 ? -21.719 -3.221 -0.225 1 34.34 82 ALA A C 1
ATOM 630 O O . ALA A 1 82 ? -21 -2.363 0.294 1 34.34 82 ALA A O 1
ATOM 631 N N . ALA A 1 83 ? -22.359 -3.936 0.665 1 37.97 83 ALA A N 1
ATOM 632 C CA . ALA A 1 83 ? -21.734 -4.359 1.917 1 37.97 83 ALA A CA 1
ATOM 633 C C . ALA A 1 83 ? -20.219 -4.367 1.798 1 37.97 83 ALA A C 1
ATOM 635 O O . ALA A 1 83 ? -19.672 -4.961 0.868 1 37.97 83 ALA A O 1
ATOM 636 N N . THR A 1 84 ? -19.609 -3.373 2.34 1 45.03 84 THR A N 1
ATOM 637 C CA . THR A 1 84 ? -18.156 -3.252 2.457 1 45.03 84 THR A CA 1
ATOM 638 C C . THR A 1 84 ? -17.516 -4.613 2.723 1 45.03 84 THR A C 1
ATOM 640 O O . THR A 1 84 ? -18.188 -5.547 3.152 1 45.03 84 THR A O 1
ATOM 643 N N . GLY A 1 85 ? -16.5 -4.859 2.117 1 46.97 85 GLY A N 1
ATOM 644 C CA . GLY A 1 85 ? -15.758 -6.078 2.396 1 46.97 85 GLY A CA 1
ATOM 645 C C . GLY A 1 85 ? -15.812 -6.492 3.854 1 46.97 85 GLY A C 1
ATOM 646 O O . GLY A 1 85 ? -15.977 -7.672 4.164 1 46.97 85 GLY A O 1
ATOM 647 N N . ALA A 1 86 ? -15.844 -5.398 4.703 1 47.91 86 ALA A N 1
ATOM 648 C CA . ALA A 1 86 ? -15.938 -5.652 6.141 1 47.91 86 ALA A CA 1
ATOM 649 C C . ALA A 1 86 ? -17.312 -6.203 6.512 1 47.91 86 ALA A C 1
ATOM 651 O O . ALA A 1 86 ? -17.422 -7.156 7.289 1 47.91 86 ALA A O 1
ATOM 652 N N . ALA A 1 87 ? -18.375 -5.523 6.062 1 49.06 87 ALA A N 1
ATOM 653 C CA . ALA A 1 87 ? -19.719 -5.969 6.398 1 49.06 87 ALA A CA 1
ATOM 654 C C . ALA A 1 87 ? -19.953 -7.41 5.953 1 49.06 87 ALA A C 1
ATOM 656 O O . ALA A 1 87 ? -20.562 -8.203 6.68 1 49.06 87 ALA A O 1
ATOM 657 N N . ARG A 1 88 ? -19.375 -7.66 4.824 1 55.56 88 ARG A N 1
ATOM 658 C CA . ARG A 1 88 ? -19.531 -9.016 4.312 1 55.56 88 ARG A CA 1
ATOM 659 C C . ARG A 1 88 ? -18.781 -10.023 5.184 1 55.56 88 ARG A C 1
ATOM 661 O O . ARG A 1 88 ? -19.266 -11.133 5.422 1 55.56 88 ARG A O 1
ATOM 668 N N . TRP A 1 89 ? -17.641 -9.445 5.625 1 57.69 89 TRP A N 1
ATOM 669 C CA . TRP A 1 89 ? -16.828 -10.32 6.469 1 57.69 89 TRP A CA 1
ATOM 670 C C . TRP A 1 89 ? -17.531 -10.602 7.793 1 57.69 89 TRP A C 1
ATOM 672 O O . TRP A 1 89 ? -17.562 -11.742 8.25 1 57.69 89 TRP A O 1
ATOM 682 N N . ILE A 1 90 ? -18.062 -9.508 8.375 1 54.28 90 ILE A N 1
ATOM 683 C CA . ILE A 1 90 ? -18.766 -9.672 9.648 1 54.28 90 ILE A CA 1
ATOM 684 C C . ILE A 1 90 ? -19.969 -10.602 9.469 1 54.28 90 ILE A C 1
ATOM 686 O O . ILE A 1 90 ? -20.234 -11.453 10.32 1 54.28 90 ILE A O 1
ATOM 690 N N . GLN A 1 91 ? -20.578 -10.344 8.438 1 54.16 91 GLN A N 1
ATOM 691 C CA . GLN A 1 91 ? -21.703 -11.234 8.172 1 54.16 91 GLN A CA 1
ATOM 692 C C . GLN A 1 91 ? -21.25 -12.688 8.086 1 54.16 91 GLN A C 1
ATOM 694 O O . GLN A 1 91 ? -21.922 -13.586 8.594 1 54.16 91 GLN A O 1
ATOM 699 N N . ARG A 1 92 ? -20.109 -12.812 7.594 1 57.03 92 ARG A N 1
ATOM 700 C CA . ARG A 1 92 ? -19.562 -14.164 7.441 1 57.03 92 ARG A CA 1
ATOM 701 C C . ARG A 1 92 ? -19.172 -14.75 8.789 1 57.03 92 ARG A C 1
ATOM 703 O O . ARG A 1 92 ? -19.375 -15.938 9.047 1 57.03 92 ARG A O 1
ATOM 710 N N . LEU A 1 93 ? -18.578 -13.828 9.562 1 58.75 93 LEU A N 1
ATOM 711 C CA . LEU A 1 93 ? -18.219 -14.289 10.898 1 58.75 93 LEU A CA 1
ATOM 712 C C . LEU A 1 93 ? -19.469 -14.68 11.695 1 58.75 93 LEU A C 1
ATOM 714 O O . LEU A 1 93 ? -19.453 -15.664 12.43 1 58.75 93 LEU A O 1
ATOM 718 N N . SER A 1 94 ? -20.406 -13.805 11.508 1 55.66 94 SER A N 1
ATOM 719 C CA . SER A 1 94 ? -21.656 -14.102 12.203 1 55.66 94 SER A CA 1
ATOM 720 C C . SER A 1 94 ? -22.25 -15.438 11.742 1 55.66 94 SER A C 1
ATOM 722 O O . SER A 1 94 ? -22.812 -16.188 12.547 1 55.66 94 SER A O 1
ATOM 724 N N . ALA A 1 95 ? -22 -15.602 10.555 1 56.12 95 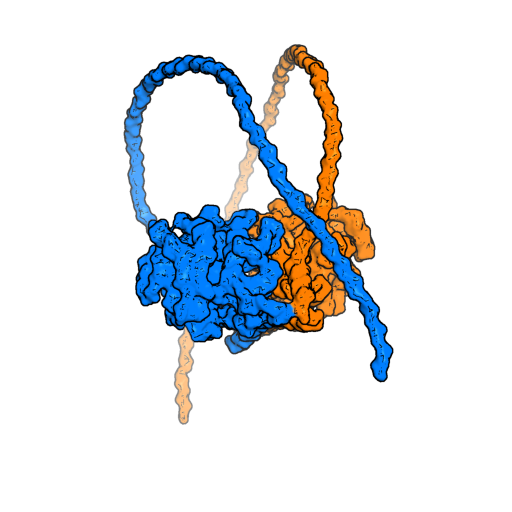ALA A N 1
ATOM 725 C CA . ALA A 1 95 ? -22.5 -16.875 10.039 1 56.12 95 ALA A CA 1
ATOM 726 C C . ALA A 1 95 ? -21.656 -18.047 10.523 1 56.12 95 ALA A C 1
ATOM 728 O O . ALA A 1 95 ? -22.156 -19.156 10.656 1 56.12 95 ALA A O 1
ATOM 729 N N . ALA A 1 96 ? -20.391 -17.531 10.82 1 61.41 96 ALA A N 1
ATOM 730 C CA . ALA A 1 96 ? -19.5 -18.562 11.352 1 61.41 96 ALA A CA 1
ATOM 731 C C . ALA A 1 96 ? -19.688 -18.734 12.859 1 61.41 96 ALA A C 1
ATOM 733 O O . ALA A 1 96 ? -20.141 -17.797 13.539 1 61.41 96 ALA A O 1
ATOM 734 N N . ARG A 1 97 ? -19.719 -19.766 13.453 1 66.5 97 ARG A N 1
ATOM 735 C CA . ARG A 1 97 ? -19.875 -20.125 14.859 1 66.5 97 ARG A CA 1
ATOM 736 C C . ARG A 1 97 ? -18.766 -19.484 15.703 1 66.5 97 ARG A C 1
ATOM 738 O O . ARG A 1 97 ? -18.469 -19.953 16.797 1 66.5 97 ARG A O 1
ATOM 745 N N . ILE A 1 98 ? -18.125 -18.469 15.133 1 69 98 ILE A N 1
ATOM 746 C CA . ILE A 1 98 ? -17.109 -17.828 15.953 1 69 98 ILE A CA 1
ATOM 747 C C . ILE A 1 98 ? -17.75 -16.828 16.906 1 69 98 ILE A C 1
ATOM 749 O O . ILE A 1 98 ? -18.547 -15.984 16.484 1 69 98 ILE A O 1
ATOM 753 N N . SER A 1 99 ? -17.438 -16.969 18.234 1 81.12 99 SER A N 1
ATOM 754 C CA . SER A 1 99 ? -17.953 -16.062 19.25 1 81.12 99 SER A CA 1
ATOM 755 C C . SER A 1 99 ? -17.484 -14.625 19.016 1 81.12 99 SER A C 1
ATOM 757 O O . SER A 1 99 ? -16.391 -14.414 18.484 1 81.12 99 SER A O 1
ATOM 759 N N . THR A 1 100 ? -18.25 -13.758 19.25 1 82.81 100 THR A N 1
ATOM 760 C CA . THR A 1 100 ? -17.922 -12.336 19.172 1 82.81 100 THR A CA 1
ATOM 761 C C . THR A 1 100 ? -16.656 -12.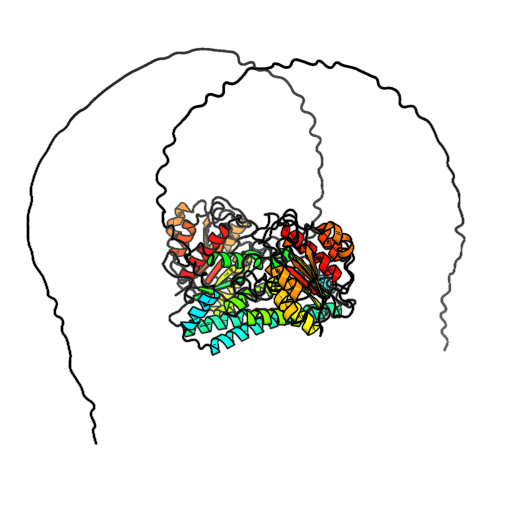031 19.969 1 82.81 100 THR A C 1
ATOM 763 O O . THR A 1 100 ? -15.828 -11.219 19.547 1 82.81 100 THR A O 1
ATOM 766 N N . GLU A 1 101 ? -16.516 -12.773 20.969 1 85.5 101 GLU A N 1
ATOM 767 C CA . GLU A 1 101 ? -15.336 -12.578 21.812 1 85.5 101 GLU A CA 1
ATOM 768 C C . GLU A 1 101 ? -14.062 -13.023 21.094 1 85.5 101 GLU A C 1
ATOM 770 O O . GLU A 1 101 ? -13.023 -12.367 21.188 1 85.5 101 GLU A O 1
ATOM 775 N N . ALA A 1 102 ? -14.203 -14.094 20.469 1 84.38 102 ALA A N 1
ATOM 776 C CA . ALA A 1 102 ? -13.055 -14.609 19.734 1 84.38 102 ALA A CA 1
ATOM 777 C C . ALA A 1 102 ? -12.656 -13.672 18.609 1 84.38 102 ALA A C 1
ATOM 779 O O . ALA A 1 102 ? -11.469 -13.461 18.344 1 84.38 102 ALA A O 1
ATOM 780 N N . LEU A 1 103 ? -13.617 -13.109 18 1 87.69 103 LEU A N 1
ATOM 781 C CA . LEU A 1 103 ? -13.375 -12.164 16.922 1 87.69 103 LEU A CA 1
ATOM 782 C C . LEU A 1 103 ? -12.703 -10.898 17.453 1 87.69 103 LEU A C 1
ATOM 784 O O . LEU A 1 103 ? -11.742 -10.406 16.859 1 87.69 103 LEU A O 1
ATOM 788 N N . GLU A 1 104 ? -13.164 -10.453 18.562 1 91.25 104 GLU A N 1
ATOM 789 C CA . GLU A 1 104 ? -12.609 -9.242 19.156 1 91.25 104 GLU A CA 1
ATOM 790 C C . GLU A 1 104 ? -11.156 -9.453 19.594 1 91.25 104 GLU A C 1
ATOM 792 O O . GLU A 1 104 ? -10.328 -8.555 19.469 1 91.25 104 GLU A O 1
ATOM 797 N N . ARG A 1 105 ? -10.914 -10.586 20.078 1 92.44 105 ARG A N 1
ATOM 798 C CA . ARG A 1 105 ? -9.547 -10.914 20.469 1 92.44 105 ARG A CA 1
ATOM 799 C C . ARG A 1 105 ? -8.625 -10.938 19.266 1 92.44 105 ARG A C 1
ATOM 801 O O . ARG A 1 105 ? -7.488 -10.461 19.328 1 92.44 105 ARG A O 1
ATOM 808 N N . GLY A 1 106 ? -9.141 -11.539 18.188 1 92.69 106 GLY A N 1
ATOM 809 C CA . GLY A 1 106 ? -8.367 -11.555 16.953 1 92.69 106 GLY A CA 1
ATOM 810 C C . GLY A 1 106 ? -8.102 -10.172 16.406 1 92.69 106 GLY A C 1
ATOM 811 O O . GLY A 1 106 ? -6.984 -9.875 15.961 1 92.69 106 GLY A O 1
ATOM 812 N N . GLN A 1 107 ? -9.102 -9.367 16.438 1 93.75 107 GLN A N 1
ATOM 813 C CA . GLN A 1 107 ? -8.961 -7.98 16 1 93.75 107 GLN A CA 1
ATOM 814 C C . GLN A 1 107 ? -7.914 -7.246 16.844 1 93.75 107 GLN A C 1
ATOM 816 O O . GLN A 1 107 ? -7.074 -6.527 16.297 1 93.75 107 GLN A O 1
ATOM 821 N N . SER A 1 108 ? -7.926 -7.477 18.125 1 96.56 108 SER A N 1
ATOM 822 C CA . SER A 1 108 ? -6.984 -6.816 19.016 1 96.56 108 SER A CA 1
ATOM 823 C C . SER A 1 108 ? -5.551 -7.25 18.719 1 96.56 108 SER A C 1
ATOM 825 O O . SER A 1 108 ? -4.625 -6.438 18.797 1 96.56 108 SER A O 1
ATOM 827 N N . ARG A 1 109 ? -5.395 -8.508 18.422 1 96.25 109 ARG A N 1
ATOM 828 C CA . ARG A 1 109 ? -4.062 -9.008 18.094 1 96.25 109 ARG A CA 1
ATOM 829 C C . ARG A 1 109 ? -3.531 -8.352 16.828 1 96.25 109 ARG A C 1
ATOM 831 O O . ARG A 1 109 ? -2.354 -7.992 16.75 1 96.25 109 ARG A O 1
ATOM 838 N N . VAL A 1 110 ? -4.387 -8.18 15.859 1 96.25 110 VAL A N 1
ATOM 839 C CA . VAL A 1 110 ? -3.988 -7.551 14.609 1 96.25 110 VAL A CA 1
ATOM 840 C C . VAL A 1 110 ? -3.646 -6.082 14.852 1 96.25 110 VAL A C 1
ATOM 842 O O . VAL A 1 110 ? -2.646 -5.578 14.336 1 96.25 110 VAL A O 1
ATOM 845 N N . ILE A 1 111 ? -4.434 -5.41 15.594 1 97.25 111 ILE A N 1
ATOM 846 C CA . ILE A 1 111 ? -4.199 -4.012 15.93 1 97.25 111 ILE A CA 1
ATOM 847 C C . ILE A 1 111 ? -2.871 -3.869 16.672 1 97.25 111 ILE A C 1
ATOM 849 O O . ILE A 1 111 ? -2.057 -3.004 16.344 1 97.25 111 ILE A O 1
ATOM 853 N N . ASP A 1 112 ? -2.654 -4.75 17.656 1 97.69 112 ASP A N 1
ATOM 854 C CA . ASP A 1 112 ? -1.417 -4.707 18.438 1 97.69 112 ASP A CA 1
ATOM 855 C C . ASP A 1 112 ? -0.202 -4.938 17.531 1 97.69 112 ASP A C 1
ATOM 857 O O . ASP A 1 112 ? 0.83 -4.281 17.703 1 97.69 112 ASP A O 1
ATOM 861 N N . ALA A 1 113 ? -0.32 -5.875 16.656 1 97.44 113 ALA A N 1
ATOM 862 C CA . ALA A 1 113 ? 0.765 -6.145 15.719 1 97.44 113 ALA A CA 1
ATOM 863 C C . ALA A 1 113 ? 1.026 -4.938 14.828 1 97.44 113 ALA A C 1
ATOM 865 O O . ALA A 1 113 ? 2.178 -4.625 14.516 1 97.44 113 ALA A O 1
ATOM 866 N N . SER A 1 114 ? -0.02 -4.305 14.383 1 96.94 114 SER A N 1
ATOM 867 C CA . SER A 1 114 ? 0.087 -3.109 13.555 1 96.94 114 SER A CA 1
ATOM 868 C C . SER A 1 114 ? 0.812 -1.987 14.289 1 96.94 114 SER A C 1
ATOM 870 O O . SER A 1 114 ? 1.723 -1.363 13.742 1 96.94 114 SER A O 1
ATOM 872 N N . LEU A 1 115 ? 0.415 -1.754 15.508 1 97.5 115 LEU A N 1
ATOM 873 C CA . LEU A 1 115 ? 1.025 -0.707 16.312 1 97.5 115 LEU A CA 1
ATOM 874 C C . LEU A 1 115 ? 2.48 -1.042 16.641 1 97.5 115 LEU A C 1
ATOM 876 O O . LEU A 1 115 ? 3.326 -0.147 16.703 1 97.5 115 LEU A O 1
ATOM 880 N N . THR A 1 116 ? 2.756 -2.314 16.812 1 97.88 116 THR A N 1
ATOM 881 C CA . THR A 1 116 ? 4.125 -2.742 17.078 1 97.88 116 THR A CA 1
ATOM 882 C C . THR A 1 116 ? 5.023 -2.443 15.875 1 97.88 116 THR A C 1
ATOM 884 O O . THR A 1 116 ? 6.176 -2.035 16.047 1 97.88 116 THR A O 1
ATOM 887 N N . LEU A 1 117 ? 4.527 -2.676 14.727 1 97.19 117 LEU A N 1
ATOM 888 C CA . LEU A 1 117 ? 5.312 -2.377 13.531 1 97.19 117 LEU A CA 1
ATOM 889 C C . LEU A 1 117 ? 5.676 -0.897 13.477 1 97.19 117 LEU A C 1
ATOM 891 O O . LEU A 1 117 ? 6.832 -0.547 13.227 1 97.19 117 LEU A O 1
ATOM 895 N N . ILE A 1 118 ? 4.738 -0.022 13.703 1 97.56 118 ILE A N 1
ATOM 896 C CA . ILE A 1 118 ? 4.977 1.417 13.695 1 97.56 118 ILE A CA 1
ATOM 897 C C . ILE A 1 118 ? 5.965 1.784 14.797 1 97.56 118 ILE A C 1
ATOM 899 O O . ILE A 1 118 ? 6.871 2.594 14.586 1 97.56 118 ILE A O 1
ATOM 903 N N . ARG A 1 119 ? 5.789 1.164 15.953 1 98 119 ARG A N 1
ATOM 904 C CA . ARG A 1 119 ? 6.652 1.436 17.094 1 98 119 ARG A CA 1
ATOM 905 C C . ARG A 1 119 ? 8.102 1.09 16.781 1 98 119 ARG A C 1
ATOM 907 O O . ARG A 1 119 ? 9.016 1.868 17.078 1 98 119 ARG A O 1
ATOM 914 N N . GLU A 1 120 ? 8.32 -0.053 16.203 1 97.62 120 GLU A N 1
ATOM 915 C CA . GLU A 1 120 ? 9.688 -0.487 15.914 1 97.62 120 GLU A CA 1
ATOM 916 C C . GLU A 1 120 ? 10.328 0.373 14.828 1 97.62 120 GLU A C 1
ATOM 918 O O . GLU A 1 120 ? 11.531 0.635 14.867 1 97.62 120 GLU A O 1
ATOM 923 N N . ARG A 1 121 ? 9.531 0.801 13.891 1 96.62 121 ARG A N 1
ATOM 924 C CA . ARG A 1 121 ? 10.023 1.711 12.867 1 96.62 121 ARG A CA 1
ATOM 925 C C . ARG A 1 121 ? 10.398 3.062 13.469 1 96.62 121 ARG A C 1
ATOM 927 O O . ARG A 1 121 ? 11.461 3.607 13.18 1 96.62 121 ARG A O 1
ATOM 934 N N . ALA A 1 122 ? 9.508 3.564 14.266 1 97.81 122 ALA A N 1
ATOM 935 C CA . ALA A 1 122 ? 9.75 4.848 14.922 1 97.81 122 ALA A CA 1
ATOM 936 C C . ALA A 1 122 ? 10.961 4.777 15.844 1 97.81 122 ALA A C 1
ATOM 938 O O . ALA A 1 122 ? 11.797 5.688 15.859 1 97.81 122 ALA A O 1
ATOM 939 N N . LYS A 1 123 ? 11.016 3.701 16.609 1 97.06 123 LYS A N 1
ATOM 940 C CA . LYS A 1 123 ? 12.133 3.518 17.516 1 97.06 123 LYS A CA 1
ATOM 941 C C . LYS A 1 123 ? 13.461 3.496 16.766 1 97.06 123 LYS A C 1
ATOM 943 O O . LYS A 1 123 ? 14.438 4.121 17.188 1 97.06 123 LYS A O 1
ATOM 948 N N . LEU A 1 124 ? 13.5 2.812 15.68 1 94.5 124 LEU A N 1
ATOM 949 C CA . LEU A 1 124 ? 14.719 2.732 14.883 1 94.5 124 LEU A CA 1
ATOM 950 C C . LEU A 1 124 ? 15.125 4.113 14.375 1 94.5 124 LEU A C 1
ATOM 952 O O . LEU A 1 124 ? 16.297 4.488 14.453 1 94.5 124 LEU A O 1
ATOM 956 N N . LYS A 1 125 ? 14.195 4.883 13.875 1 94.88 125 LYS A N 1
ATOM 957 C CA . LYS A 1 125 ? 14.492 6.211 13.344 1 94.88 125 LYS A CA 1
ATOM 958 C C . LYS A 1 125 ? 14.891 7.176 14.461 1 94.88 125 LYS A C 1
ATOM 960 O O . LYS A 1 125 ? 15.805 7.984 14.297 1 94.88 125 LYS A O 1
ATOM 965 N N . GLY A 1 126 ? 14.141 7.078 15.555 1 95.81 126 GLY A N 1
ATOM 966 C CA . GLY A 1 126 ? 14.508 7.895 16.703 1 95.81 126 GLY A CA 1
ATOM 967 C C . GLY A 1 126 ? 15.914 7.629 17.188 1 95.81 126 GLY A C 1
ATOM 968 O O . GLY A 1 126 ? 16.672 8.57 17.469 1 95.81 126 GLY A O 1
ATOM 969 N N . GLU A 1 127 ? 16.266 6.336 17.281 1 93.69 127 GLU A N 1
ATOM 970 C CA . GLU A 1 127 ? 17.609 5.941 17.703 1 93.69 127 GLU A CA 1
ATOM 971 C C . GLU A 1 127 ? 18.672 6.488 16.75 1 93.69 127 GLU A C 1
ATOM 973 O O . GLU A 1 127 ? 19.719 6.977 17.188 1 93.69 127 GLU A O 1
ATOM 978 N N . LEU A 1 128 ? 18.359 6.449 15.516 1 91.19 128 LEU A N 1
ATOM 979 C CA . LEU A 1 128 ? 19.281 6.953 14.5 1 91.19 128 LEU A CA 1
ATOM 980 C C . LEU A 1 128 ? 19.5 8.453 14.656 1 91.19 128 LEU A C 1
ATOM 982 O O . LEU A 1 128 ? 20.641 8.93 14.641 1 91.19 128 LEU A O 1
ATOM 986 N N . LEU A 1 129 ? 18.484 9.164 14.797 1 94.06 129 LEU A N 1
ATOM 987 C CA . LEU A 1 129 ? 18.562 10.617 14.891 1 94.06 129 LEU A CA 1
ATOM 988 C C . LEU A 1 129 ? 19.266 11.047 16.172 1 94.06 129 LEU A C 1
ATOM 990 O O . LEU A 1 129 ? 20.062 11.992 16.156 1 94.06 129 LEU A O 1
ATOM 994 N N . ARG A 1 130 ? 18.953 10.352 17.266 1 94.25 130 ARG A N 1
ATOM 995 C CA . ARG A 1 130 ? 19.625 10.664 18.531 1 94.25 130 ARG A CA 1
ATOM 996 C C . ARG A 1 130 ? 21.109 10.367 18.438 1 94.25 130 ARG A C 1
ATOM 998 O O . ARG A 1 130 ? 21.938 11.109 19 1 94.25 130 ARG A O 1
ATOM 1005 N N . ALA A 1 131 ? 21.469 9.344 17.719 1 90.44 131 ALA A N 1
ATOM 1006 C CA . ALA A 1 131 ? 22.891 9.023 17.531 1 90.44 131 ALA A CA 1
ATOM 1007 C C . ALA A 1 131 ? 23.578 10.062 16.656 1 90.44 131 ALA A C 1
ATOM 1009 O O . ALA A 1 131 ? 24.75 10.383 16.859 1 90.44 131 ALA A O 1
ATOM 1010 N N . MET A 1 132 ? 22.906 10.578 15.703 1 89.19 132 MET A N 1
ATOM 1011 C CA . MET A 1 132 ? 23.453 11.594 14.805 1 89.19 132 MET A CA 1
ATOM 1012 C C . MET A 1 132 ? 23.641 12.922 15.531 1 89.19 132 MET A C 1
ATOM 1014 O O . MET A 1 132 ? 24.625 13.625 15.312 1 89.19 132 MET A O 1
ATOM 1018 N N . GLY A 1 133 ? 22.719 13.211 16.359 1 91.56 133 GLY A N 1
ATOM 1019 C CA . GLY A 1 133 ? 22.766 14.477 17.078 1 91.56 133 GLY A CA 1
ATOM 1020 C C . GLY A 1 133 ? 22.422 15.672 16.203 1 91.56 133 GLY A C 1
ATOM 1021 O O . GLY A 1 133 ? 22.188 15.516 15.008 1 91.56 133 GLY A O 1
ATOM 1022 N N . GLY A 1 134 ? 22.203 16.875 16.828 1 92.38 134 GLY A N 1
ATOM 1023 C CA . GLY A 1 134 ? 21.984 18.125 16.125 1 92.38 134 GLY A CA 1
ATOM 1024 C C . GLY A 1 134 ? 20.578 18.266 15.57 1 92.38 134 GLY A C 1
ATOM 1025 O O . GLY A 1 134 ? 20.375 18.922 14.547 1 92.38 134 GLY A O 1
ATOM 1026 N N . VAL A 1 135 ? 19.672 17.578 16.156 1 95.12 135 VAL A N 1
ATOM 1027 C CA . VAL A 1 135 ? 18.297 17.609 15.656 1 95.12 135 VAL A CA 1
ATOM 1028 C C . VAL A 1 135 ? 17.328 17.828 16.812 1 95.12 135 VAL A C 1
ATOM 1030 O O . VAL A 1 135 ? 17.344 17.062 17.797 1 95.12 135 VAL A O 1
ATOM 1033 N N . LYS A 1 136 ? 16.594 18.891 16.734 1 96.81 136 LYS A N 1
ATOM 1034 C CA . LYS A 1 136 ? 15.539 19.156 17.719 1 96.81 136 LYS A CA 1
ATOM 1035 C C . LYS A 1 136 ? 14.211 18.547 17.281 1 96.81 136 LYS A C 1
ATOM 1037 O O . LYS A 1 136 ? 13.406 18.125 18.109 1 96.81 136 LYS A O 1
ATOM 1042 N N . ALA A 1 137 ? 13.977 18.578 16.016 1 98.12 137 ALA A N 1
ATOM 1043 C CA . ALA A 1 137 ? 12.758 18.031 15.43 1 98.12 137 ALA A CA 1
ATOM 1044 C C . ALA A 1 137 ? 13.008 17.562 14 1 98.12 137 ALA A C 1
ATOM 1046 O O . ALA A 1 137 ? 13.695 18.234 13.227 1 98.12 137 ALA A O 1
ATOM 1047 N N . SER A 1 138 ? 12.531 16.406 13.719 1 97.94 138 SER A N 1
ATOM 1048 C CA . SER A 1 138 ? 12.562 15.867 12.359 1 97.94 138 SER A CA 1
ATOM 1049 C C . SER A 1 138 ? 11.164 15.516 11.875 1 97.94 138 SER A C 1
ATOM 1051 O O . SER A 1 138 ? 10.43 14.789 12.547 1 97.94 138 SER A O 1
ATOM 1053 N N . ALA A 1 139 ? 10.812 16.094 10.734 1 98.56 139 ALA A N 1
ATOM 1054 C CA . ALA A 1 139 ? 9.547 15.68 10.125 1 98.56 139 ALA A CA 1
ATOM 1055 C C . ALA A 1 139 ? 9.562 14.188 9.812 1 98.56 139 ALA A C 1
ATOM 1057 O O . ALA A 1 139 ? 10.539 13.664 9.273 1 98.56 139 ALA A O 1
ATOM 1058 N N . THR A 1 140 ? 8.555 13.531 10.203 1 98.5 140 THR A N 1
ATOM 1059 C CA . THR A 1 140 ? 8.508 12.086 10.039 1 98.5 140 THR A CA 1
ATOM 1060 C C . THR A 1 140 ? 7.234 11.664 9.305 1 98.5 140 THR A C 1
ATOM 1062 O O . THR A 1 140 ? 6.129 11.852 9.812 1 98.5 140 THR A O 1
ATOM 1065 N N . LEU A 1 141 ? 7.465 11.047 8.172 1 98.31 141 LEU A N 1
ATOM 1066 C CA . LEU A 1 141 ? 6.336 10.609 7.363 1 98.31 141 LEU A CA 1
ATOM 1067 C C . LEU A 1 141 ? 5.648 9.406 8 1 98.31 141 LEU A C 1
ATOM 1069 O O . LEU A 1 141 ? 6.312 8.445 8.406 1 98.31 141 LEU A O 1
ATOM 1073 N N . LEU A 1 142 ? 4.395 9.523 8.18 1 98.62 142 LEU A N 1
ATOM 1074 C CA . LEU A 1 142 ? 3.49 8.43 8.531 1 98.62 142 LEU A CA 1
ATOM 1075 C C . LEU A 1 142 ? 2.283 8.406 7.598 1 98.62 142 LEU A C 1
ATOM 1077 O O . LEU A 1 142 ? 1.49 9.352 7.578 1 98.62 142 LEU A O 1
ATOM 1081 N N . GLY A 1 143 ? 2.186 7.344 6.805 1 98.12 143 GLY A N 1
ATOM 1082 C CA . GLY A 1 143 ? 1.043 7.227 5.914 1 98.12 143 GLY A CA 1
ATOM 1083 C C . GLY A 1 143 ? -0.189 6.66 6.598 1 98.12 143 GLY A C 1
ATOM 1084 O O . GLY A 1 143 ? -0.085 5.75 7.422 1 98.12 143 GLY A O 1
ATOM 1085 N N . VAL A 1 144 ? -1.296 7.227 6.305 1 97.44 144 VAL A N 1
ATOM 1086 C CA . VAL A 1 144 ? -2.598 6.719 6.723 1 97.44 144 VAL A CA 1
ATOM 1087 C C . VAL A 1 144 ? -3.502 6.543 5.508 1 97.44 144 VAL A C 1
ATOM 1089 O O . VAL A 1 144 ? -4.328 7.406 5.207 1 97.44 144 VAL A O 1
ATOM 1092 N N . PRO A 1 145 ? -3.396 5.406 4.852 1 95.31 145 PRO A N 1
ATOM 1093 C CA . PRO A 1 145 ? -4.129 5.168 3.605 1 95.31 145 PRO A CA 1
ATOM 1094 C C . PRO A 1 145 ? -5.605 4.848 3.842 1 95.31 145 PRO A C 1
ATOM 1096 O O . PRO A 1 145 ? -6.047 3.729 3.576 1 95.31 145 PRO A O 1
ATOM 1099 N N . LEU A 1 146 ? -6.355 5.828 4.258 1 92.81 146 LEU A N 1
ATOM 1100 C CA . LEU A 1 146 ? -7.789 5.715 4.5 1 92.81 146 LEU A CA 1
ATOM 1101 C C . LEU A 1 146 ? -8.578 6.539 3.488 1 92.81 146 LEU A C 1
ATOM 1103 O O . LEU A 1 146 ? -8.258 7.703 3.242 1 92.81 146 LEU A O 1
ATOM 1107 N N . GLY A 1 147 ? -9.5 5.801 2.797 1 86.25 147 GLY A N 1
ATOM 1108 C CA . GLY A 1 147 ? -10.398 6.484 1.876 1 86.25 147 GLY A CA 1
ATOM 1109 C C . GLY A 1 147 ? -11.859 6.133 2.088 1 86.25 147 GLY A C 1
ATOM 1110 O O . GLY A 1 147 ? -12.203 4.961 2.234 1 86.25 147 GLY A O 1
ATOM 1111 N N . HIS A 1 148 ? -12.82 7.062 1.896 1 68.06 148 HIS A N 1
ATOM 1112 C CA . HIS A 1 148 ? -14.273 6.965 1.896 1 68.06 148 HIS A CA 1
ATOM 1113 C C . HIS A 1 148 ? -14.758 5.926 2.902 1 68.06 148 HIS A C 1
ATOM 1115 O O . HIS A 1 148 ? -15.805 5.305 2.707 1 68.06 148 HIS A O 1
ATOM 1121 N N . ASN A 1 149 ? -14.156 5.816 3.936 1 59.78 149 ASN A N 1
ATOM 1122 C CA . ASN A 1 149 ? -14.555 4.844 4.949 1 59.78 149 ASN A CA 1
ATOM 1123 C C . ASN A 1 149 ? -14.773 3.459 4.34 1 59.78 149 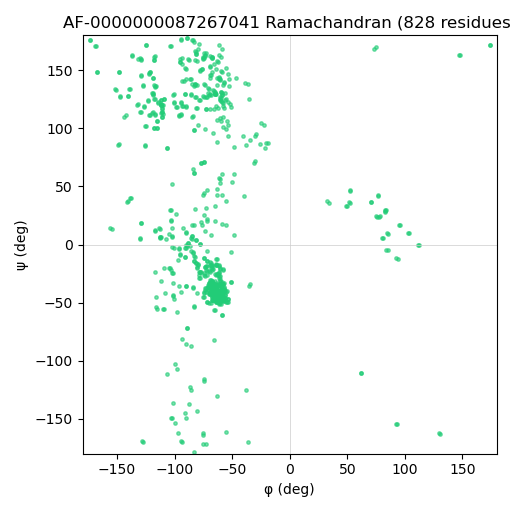ASN A C 1
ATOM 1125 O O . ASN A 1 149 ? -15.75 2.783 4.664 1 59.78 149 ASN A O 1
ATOM 1129 N N . SER A 1 150 ? -14.008 3.156 3.348 1 52.88 150 SER A N 1
ATOM 1130 C CA . SER A 1 150 ? -14.102 1.869 2.666 1 52.88 150 SER A CA 1
ATOM 1131 C C . SER A 1 150 ? -13.094 0.869 3.223 1 52.88 150 SER A C 1
ATOM 1133 O O . SER A 1 150 ? -12.141 1.255 3.895 1 52.88 150 SER A O 1
ATOM 1135 N N . SER A 1 151 ? -13.383 -0.43 3.029 1 47.12 151 SER A N 1
ATOM 1136 C CA . SER A 1 151 ? -12.547 -1.521 3.514 1 47.12 151 SER A CA 1
ATOM 1137 C C . SER A 1 151 ? -11.336 -1.729 2.613 1 47.12 151 SER A C 1
ATOM 1139 O O . SER A 1 151 ? -10.352 -2.361 3.016 1 47.12 151 SER A O 1
ATOM 1141 N N . PHE A 1 152 ? -11.43 -1.326 1.401 1 53.22 152 PHE A N 1
ATOM 1142 C CA . PHE A 1 152 ? -10.289 -1.395 0.497 1 53.22 152 PHE A CA 1
ATOM 1143 C C . PHE A 1 152 ? -9.883 -0.002 0.027 1 53.22 152 PHE A C 1
ATOM 1145 O O . PHE A 1 152 ? -10.656 0.95 0.158 1 53.22 152 PHE A O 1
ATOM 1152 N N . LEU A 1 153 ? -8.664 -0.031 -0.383 1 65.31 153 LEU A N 1
ATOM 1153 C CA . LEU A 1 153 ? -8.164 1.269 -0.819 1 65.31 153 LEU A CA 1
ATOM 1154 C C . LEU A 1 153 ? -8.992 1.807 -1.98 1 65.31 153 LEU A C 1
ATOM 1156 O O . LEU A 1 153 ? -9.297 1.074 -2.924 1 65.31 153 LEU A O 1
ATOM 1160 N N . GLN A 1 154 ? -9.43 2.998 -1.77 1 72.75 154 GLN A N 1
ATOM 1161 C CA . GLN A 1 154 ? -10.125 3.705 -2.84 1 72.75 154 GLN A CA 1
ATOM 1162 C C . GLN A 1 154 ? -9.719 5.176 -2.887 1 72.75 154 GLN A C 1
ATOM 1164 O O . GLN A 1 154 ? -9.555 5.812 -1.844 1 72.75 154 GLN A O 1
ATOM 1169 N N . GLY A 1 155 ? -9.469 5.578 -4.047 1 85.5 155 GLY A N 1
ATOM 1170 C CA . GLY A 1 155 ? -9.227 7 -4.262 1 85.5 155 GLY A CA 1
ATOM 1171 C C . GLY A 1 155 ? -8.016 7.52 -3.518 1 85.5 155 GLY A C 1
ATOM 1172 O O . GLY A 1 155 ? -6.887 7.109 -3.801 1 85.5 155 GLY A O 1
ATOM 1173 N N . PRO A 1 156 ? -8.297 8.336 -2.518 1 87 156 PRO A N 1
ATOM 1174 C CA . PRO A 1 156 ? -7.199 8.961 -1.785 1 87 156 PRO A CA 1
ATOM 1175 C C . PRO A 1 156 ? -6.395 7.965 -0.957 1 87 156 PRO A C 1
ATOM 1177 O O . PRO A 1 156 ? -5.273 8.266 -0.536 1 87 156 PRO A O 1
ATOM 1180 N N . ALA A 1 157 ? -6.953 6.832 -0.713 1 88.69 157 ALA A N 1
ATOM 1181 C CA . ALA A 1 157 ? -6.234 5.812 0.046 1 88.69 157 ALA A CA 1
ATOM 1182 C C . ALA A 1 157 ? -4.961 5.383 -0.681 1 88.69 157 ALA A C 1
ATOM 1184 O O . ALA A 1 157 ? -4.035 4.852 -0.064 1 88.69 157 ALA A O 1
ATOM 1185 N N . PHE A 1 158 ? -4.852 5.648 -1.93 1 89 158 PHE A N 1
ATOM 1186 C CA . PHE A 1 158 ? -3.691 5.277 -2.73 1 89 158 PHE A CA 1
ATOM 1187 C C . PHE A 1 158 ? -2.625 6.367 -2.678 1 89 158 PHE A C 1
ATOM 1189 O O . PHE A 1 158 ? -1.538 6.203 -3.236 1 89 158 PHE A O 1
ATOM 1196 N N . ALA A 1 159 ? -2.834 7.406 -1.97 1 94.69 159 ALA A N 1
ATOM 1197 C CA . ALA A 1 159 ? -2.014 8.609 -2.074 1 94.69 159 ALA A CA 1
ATOM 1198 C C . ALA A 1 159 ? -0.655 8.406 -1.408 1 94.69 159 ALA A C 1
ATOM 1200 O O . ALA A 1 159 ? 0.38 8.766 -1.974 1 94.69 159 ALA A O 1
ATOM 1201 N N . PRO A 1 160 ? -0.558 7.762 -0.249 1 95.56 160 PRO A N 1
ATOM 1202 C CA . PRO A 1 160 ? 0.708 7.777 0.488 1 95.56 160 PRO A CA 1
ATOM 1203 C C . PRO A 1 160 ? 1.867 7.195 -0.317 1 95.56 160 PRO A C 1
ATOM 1205 O O . PRO A 1 160 ? 2.898 7.852 -0.484 1 95.56 160 PRO A O 1
ATOM 1208 N N . PRO A 1 161 ? 1.693 6.066 -0.922 1 91.81 161 PRO A N 1
ATOM 1209 C CA . PRO A 1 161 ? 2.834 5.547 -1.677 1 91.81 161 PRO A CA 1
ATOM 1210 C C . PRO A 1 161 ? 3.15 6.375 -2.92 1 91.81 161 PRO A C 1
ATOM 1212 O O . PRO A 1 161 ? 4.312 6.477 -3.32 1 91.81 161 PRO A O 1
ATOM 1215 N N . ARG A 1 162 ? 2.166 6.926 -3.492 1 92.69 162 ARG A N 1
ATOM 1216 C CA . ARG A 1 162 ? 2.387 7.73 -4.691 1 92.69 162 ARG A CA 1
ATOM 1217 C C . ARG A 1 162 ? 3.121 9.023 -4.352 1 92.69 162 ARG A C 1
ATOM 1219 O O . ARG A 1 162 ? 3.961 9.484 -5.129 1 92.69 162 ARG A O 1
ATOM 1226 N N . ILE A 1 163 ? 2.801 9.57 -3.238 1 95.38 163 ILE A N 1
ATOM 1227 C CA . ILE A 1 163 ? 3.498 10.773 -2.797 1 95.38 163 ILE A CA 1
ATOM 1228 C C . ILE A 1 163 ? 4.957 10.438 -2.498 1 95.38 163 ILE A C 1
ATOM 1230 O O . ILE A 1 163 ? 5.863 11.18 -2.891 1 95.38 163 ILE A O 1
ATOM 1234 N N . ARG A 1 164 ? 5.195 9.336 -1.846 1 93.19 164 ARG A N 1
ATOM 1235 C CA . ARG A 1 164 ? 6.555 8.898 -1.541 1 93.19 164 ARG A CA 1
ATOM 1236 C C . ARG A 1 164 ? 7.375 8.727 -2.816 1 93.19 164 ARG A C 1
ATOM 1238 O O . ARG A 1 164 ? 8.523 9.164 -2.885 1 93.19 164 ARG A O 1
ATOM 1245 N N . GLU A 1 165 ? 6.746 8.055 -3.768 1 89.56 165 GLU A N 1
ATOM 1246 C CA . GLU A 1 165 ? 7.422 7.863 -5.047 1 89.56 165 GLU A CA 1
ATOM 1247 C C . GLU A 1 165 ? 7.805 9.195 -5.676 1 89.56 165 GLU A C 1
ATOM 1249 O O . GLU A 1 165 ? 8.906 9.344 -6.219 1 89.56 165 GLU A O 1
ATOM 1254 N N . ALA A 1 166 ? 6.938 10.156 -5.562 1 91.5 166 ALA A N 1
ATOM 1255 C CA . ALA A 1 166 ? 7.164 11.477 -6.156 1 91.5 166 ALA A CA 1
ATOM 1256 C C . ALA A 1 166 ? 8.25 12.234 -5.406 1 91.5 166 ALA A C 1
ATOM 1258 O O . ALA A 1 166 ? 9.016 12.992 -6.008 1 91.5 166 ALA A O 1
ATOM 1259 N N . ILE A 1 167 ? 8.281 12.07 -4.125 1 91.69 167 ILE A N 1
ATOM 1260 C CA . ILE A 1 167 ? 9.281 12.75 -3.311 1 91.69 167 ILE A CA 1
ATOM 1261 C C . ILE A 1 167 ? 10.68 12.32 -3.752 1 91.69 167 ILE A C 1
ATOM 1263 O O . ILE A 1 167 ? 11.594 13.148 -3.83 1 91.69 167 ILE A O 1
ATOM 1267 N N . TRP A 1 168 ? 10.82 11.125 -4.152 1 86.56 168 TRP A N 1
ATOM 1268 C CA . TRP A 1 168 ? 12.156 10.586 -4.363 1 86.56 168 TRP A CA 1
ATOM 1269 C C . TRP A 1 168 ? 12.406 10.312 -5.844 1 86.56 168 TRP A C 1
ATOM 1271 O O . TRP A 1 168 ? 13.391 9.672 -6.207 1 86.56 168 TRP A O 1
ATOM 1281 N N . CYS A 1 169 ? 11.492 10.711 -6.578 1 80.31 169 CYS A N 1
ATOM 1282 C CA . CYS A 1 169 ? 11.656 10.492 -8.008 1 80.31 169 CYS A CA 1
ATOM 1283 C C . CYS A 1 169 ? 12.891 11.219 -8.539 1 80.31 169 CYS A C 1
ATOM 1285 O O . CYS A 1 169 ? 13.234 12.297 -8.047 1 80.31 169 CYS A O 1
ATOM 1287 N N . GLY A 1 170 ? 13.633 10.656 -9.484 1 70.56 170 GLY A N 1
ATOM 1288 C CA . GLY A 1 170 ? 14.891 11.148 -10.039 1 70.56 170 GLY A CA 1
ATOM 1289 C C . GLY A 1 170 ? 14.742 12.477 -10.75 1 70.56 170 GLY A C 1
ATOM 1290 O O . GLY A 1 170 ? 15.734 13.188 -10.953 1 70.56 170 GLY A O 1
ATOM 1291 N N . SER A 1 171 ? 13.602 12.844 -11.086 1 67.62 171 SER A N 1
ATOM 1292 C CA . SER A 1 171 ? 13.383 14.062 -11.859 1 67.62 171 SER A CA 1
ATOM 1293 C C . SER A 1 171 ? 13.336 15.289 -10.953 1 67.62 171 SER A C 1
ATOM 1295 O O . SER A 1 171 ? 13.266 16.422 -11.438 1 67.62 171 SER A O 1
ATOM 1297 N N . THR A 1 172 ? 13.352 15.008 -9.617 1 70.5 172 THR A N 1
ATOM 1298 C CA . THR A 1 172 ? 13.281 16.141 -8.695 1 70.5 172 THR A CA 1
ATOM 1299 C C . THR A 1 172 ? 14.492 16.141 -7.77 1 70.5 172 THR A C 1
ATOM 1301 O O . THR A 1 172 ? 15.117 15.109 -7.539 1 70.5 172 THR A O 1
ATOM 1304 N N . ASN A 1 173 ? 14.883 17.297 -7.438 1 78 173 ASN A N 1
ATOM 1305 C CA . ASN A 1 173 ? 15.922 17.391 -6.418 1 78 173 ASN A CA 1
ATOM 1306 C C . ASN A 1 173 ? 15.328 17.406 -5.012 1 78 173 ASN A C 1
ATOM 1308 O O . ASN A 1 173 ? 14.125 17.594 -4.844 1 78 173 ASN A O 1
ATOM 1312 N N . SER A 1 174 ? 16.094 17.078 -4.086 1 82.12 174 SER A N 1
ATOM 1313 C CA . SER A 1 174 ? 15.633 16.875 -2.717 1 82.12 174 SER A CA 1
ATOM 1314 C C . SER A 1 174 ? 15.711 18.172 -1.912 1 82.12 174 SER A C 1
ATOM 1316 O O . SER A 1 174 ? 15.461 18.172 -0.704 1 82.12 174 SER A O 1
ATOM 1318 N N . SER A 1 175 ? 15.938 19.312 -2.492 1 87.94 175 SER A N 1
ATOM 1319 C CA . SER A 1 175 ? 16.141 20.562 -1.758 1 87.94 175 SER A CA 1
ATOM 1320 C C . SER A 1 175 ? 14.82 21.328 -1.615 1 87.94 175 SER A C 1
ATOM 1322 O O . SER A 1 175 ? 14.016 21.375 -2.547 1 87.94 175 SER A O 1
ATOM 1324 N N . THR A 1 176 ? 14.656 21.891 -0.487 1 92.06 176 THR A N 1
ATOM 1325 C CA . THR A 1 176 ? 13.555 22.828 -0.285 1 92.06 176 THR A CA 1
ATOM 1326 C C . THR A 1 176 ? 13.922 24.203 -0.812 1 92.06 176 THR A C 1
ATOM 1328 O O . THR A 1 176 ? 15.086 24.484 -1.104 1 92.06 176 THR A O 1
ATOM 1331 N N . GLU A 1 177 ? 12.922 25.062 -0.956 1 89.75 177 GLU A N 1
ATOM 1332 C CA . GLU A 1 177 ? 13.203 26.422 -1.443 1 89.75 177 GLU A CA 1
ATOM 1333 C C . GLU A 1 177 ? 14.031 27.203 -0.432 1 89.75 177 GLU A C 1
ATOM 1335 O O . GLU A 1 177 ? 14.789 28.109 -0.806 1 89.75 177 GLU A O 1
ATOM 1340 N N . GLU A 1 178 ? 13.969 26.75 0.797 1 91.88 178 GLU A N 1
ATOM 1341 C CA . GLU A 1 178 ? 14.734 27.422 1.836 1 91.88 178 GLU A CA 1
ATOM 1342 C C . GLU A 1 178 ? 16.125 26.812 1.986 1 91.88 178 GLU A C 1
ATOM 1344 O O . GLU A 1 178 ? 16.953 27.297 2.762 1 91.88 178 GLU A O 1
ATOM 1349 N N . GLY A 1 179 ? 16.328 25.688 1.357 1 90.75 179 GLY A N 1
ATOM 1350 C CA . GLY A 1 179 ? 17.703 25.188 1.284 1 90.75 179 GLY A CA 1
ATOM 1351 C C . GLY A 1 179 ? 17.922 23.938 2.096 1 90.75 179 GLY A C 1
ATOM 1352 O O . GLY A 1 179 ? 19.016 23.375 2.092 1 90.75 179 GLY A O 1
ATOM 1353 N N . LYS A 1 180 ? 16.953 23.438 2.766 1 93.56 180 LYS A N 1
ATOM 1354 C CA . LYS A 1 180 ? 17.109 22.188 3.479 1 93.56 180 LYS A CA 1
ATOM 1355 C C . LYS A 1 180 ? 17.062 21 2.518 1 93.56 180 LYS A C 1
ATOM 1357 O O . LYS A 1 180 ? 16.391 21.062 1.486 1 93.56 180 LYS A O 1
ATOM 1362 N N . GLU A 1 181 ? 17.734 19.984 2.885 1 92.12 181 GLU A N 1
ATOM 1363 C CA . GLU A 1 181 ? 17.828 18.797 2.037 1 92.12 181 GLU A CA 1
ATOM 1364 C C . GLU A 1 181 ? 17.047 17.625 2.637 1 92.12 181 GLU A C 1
ATOM 1366 O O . GLU A 1 181 ? 17.359 17.156 3.73 1 92.12 181 GLU A O 1
ATOM 1371 N N . LEU A 1 182 ? 16.141 17.062 1.866 1 92.56 182 LEU A N 1
ATOM 1372 C CA . LEU A 1 182 ? 15.266 16 2.359 1 92.56 182 LEU A CA 1
ATOM 1373 C C . LEU A 1 182 ? 16.047 14.719 2.609 1 92.56 182 LEU A C 1
ATOM 1375 O O . LEU A 1 182 ? 15.625 13.883 3.412 1 92.56 182 LEU A O 1
ATOM 1379 N N . ASN A 1 183 ? 17.141 14.602 1.956 1 88.44 183 ASN A N 1
ATOM 1380 C CA . ASN A 1 183 ? 17.922 13.383 2.113 1 88.44 183 ASN A CA 1
ATOM 1381 C C . ASN A 1 183 ? 18.641 13.352 3.461 1 88.44 183 ASN A C 1
ATOM 1383 O O . ASN A 1 183 ? 19.172 12.312 3.857 1 88.44 183 ASN A O 1
ATOM 1387 N N . ASP A 1 184 ? 18.656 14.469 4.168 1 90.81 184 ASP A N 1
ATOM 1388 C CA . ASP A 1 184 ? 19.141 14.523 5.547 1 90.81 184 ASP A CA 1
ATOM 1389 C C . ASP A 1 184 ? 18.062 14.031 6.52 1 90.81 184 ASP A C 1
ATOM 1391 O O . ASP A 1 184 ? 17.016 14.656 6.652 1 90.81 184 ASP A O 1
ATOM 1395 N N . PRO A 1 185 ? 18.375 12.938 7.227 1 92.44 185 PRO A N 1
ATOM 1396 C CA . PRO A 1 185 ? 17.375 12.406 8.148 1 92.44 185 PRO A CA 1
ATOM 1397 C C . PRO A 1 185 ? 16.984 13.398 9.234 1 92.44 185 PRO A C 1
ATOM 1399 O O . PRO A 1 185 ? 15.922 13.266 9.844 1 92.44 185 PRO A O 1
ATOM 1402 N N . ARG A 1 186 ? 17.812 14.391 9.508 1 94.62 186 ARG A N 1
ATOM 1403 C CA . ARG A 1 186 ? 17.484 15.43 10.484 1 94.62 186 ARG A CA 1
ATOM 1404 C C . ARG A 1 186 ? 16.344 16.312 9.977 1 94.62 186 ARG A C 1
ATOM 1406 O O . ARG A 1 186 ? 15.695 17.016 10.758 1 94.62 186 ARG A O 1
ATOM 1413 N N . VAL A 1 187 ? 16.109 16.188 8.617 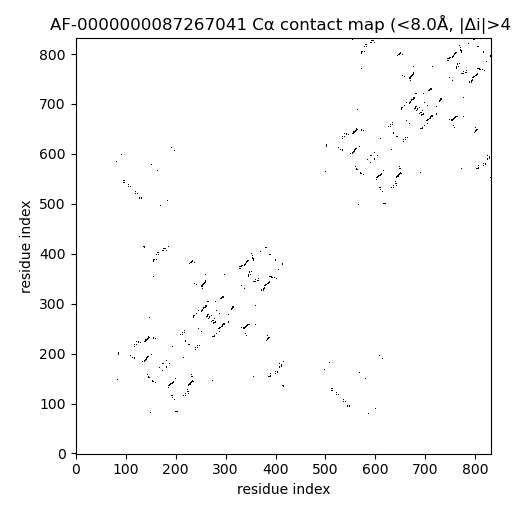1 96.19 187 VAL A N 1
ATOM 1414 C CA . VAL A 1 187 ? 15.062 16.984 7.992 1 96.19 187 VAL A CA 1
ATOM 1415 C C . VAL A 1 187 ? 13.812 16.125 7.773 1 96.19 187 VAL A C 1
ATOM 1417 O O . VAL A 1 187 ? 12.695 16.578 8.031 1 96.19 187 VAL A O 1
ATOM 1420 N N . LEU A 1 188 ? 14.023 14.922 7.312 1 96.44 188 LEU A N 1
ATOM 1421 C CA . LEU A 1 188 ? 12.898 14.062 6.977 1 96.44 188 LEU A CA 1
ATOM 1422 C C . LEU A 1 188 ? 13.234 12.602 7.23 1 96.44 188 LEU A C 1
ATOM 1424 O O . LEU A 1 188 ? 14.297 12.125 6.828 1 96.44 188 LEU A O 1
ATOM 1428 N N . THR A 1 189 ? 12.375 11.977 7.961 1 95.44 189 THR A N 1
ATOM 1429 C CA . THR A 1 189 ? 12.414 10.523 8.125 1 95.44 189 THR A CA 1
ATOM 1430 C C . THR A 1 189 ? 11.07 9.906 7.75 1 95.44 189 THR A C 1
ATOM 1432 O O . THR A 1 189 ? 10.125 10.617 7.406 1 95.44 189 THR A O 1
ATOM 1435 N N . ASP A 1 190 ? 11.023 8.586 7.695 1 95.88 190 ASP A N 1
ATOM 1436 C CA . ASP A 1 190 ? 9.836 7.859 7.266 1 95.88 190 ASP A CA 1
ATOM 1437 C C . ASP A 1 190 ? 9.625 6.602 8.109 1 95.88 190 ASP A C 1
ATOM 1439 O O . ASP A 1 190 ? 10.539 5.785 8.25 1 95.88 190 ASP A O 1
ATOM 1443 N N . VAL A 1 191 ? 8.398 6.484 8.648 1 97.12 191 VAL A N 1
ATOM 1444 C CA . VAL A 1 191 ? 8.164 5.328 9.508 1 97.12 191 VAL A CA 1
ATOM 1445 C C . VAL A 1 191 ? 7.094 4.434 8.891 1 97.12 191 VAL A C 1
ATOM 1447 O O . VAL A 1 191 ? 6.523 3.578 9.57 1 97.12 191 VAL A O 1
ATOM 1450 N N . GLY A 1 192 ? 6.758 4.695 7.613 1 95.69 192 GLY A N 1
ATOM 1451 C CA . GLY A 1 192 ? 5.891 3.789 6.879 1 95.69 192 GLY A CA 1
ATOM 1452 C C . GLY A 1 192 ? 4.422 4.168 6.965 1 95.69 192 GLY A C 1
ATOM 1453 O O . GLY A 1 192 ? 4.082 5.352 7.023 1 95.69 192 GLY A O 1
ATOM 1454 N N . ASP A 1 193 ? 3.547 3.104 6.789 1 96.5 193 ASP A N 1
ATOM 1455 C CA . ASP A 1 193 ? 2.104 3.318 6.758 1 96.5 193 ASP A CA 1
ATOM 1456 C C . ASP A 1 193 ? 1.411 2.566 7.895 1 96.5 193 ASP A C 1
ATOM 1458 O O . ASP A 1 193 ? 1.843 1.479 8.281 1 96.5 193 ASP A O 1
ATOM 1462 N N . VAL A 1 194 ? 0.383 3.24 8.406 1 96.94 194 VAL A N 1
ATOM 1463 C CA . VAL A 1 194 ? -0.55 2.482 9.234 1 96.94 194 VAL A CA 1
ATOM 1464 C C . VAL A 1 194 ? -1.246 1.42 8.383 1 96.94 194 VAL A C 1
ATOM 1466 O O . VAL A 1 194 ? -1.746 1.715 7.297 1 96.94 194 VAL A O 1
ATOM 1469 N N . PRO A 1 195 ? -1.257 0.178 8.844 1 94.56 195 PRO A N 1
ATOM 1470 C CA . PRO A 1 195 ? -1.88 -0.885 8.055 1 94.56 195 PRO A CA 1
ATOM 1471 C C . PRO A 1 195 ? -3.404 -0.831 8.086 1 94.56 195 PRO A C 1
ATOM 1473 O O . PRO A 1 195 ? -4.047 -1.752 8.602 1 94.56 195 PRO A O 1
ATOM 1476 N N . ILE A 1 196 ? -3.992 0.106 7.473 1 93.5 196 ILE A N 1
ATOM 1477 C CA . ILE A 1 196 ? -5.426 0.386 7.504 1 93.5 196 ILE A CA 1
ATOM 1478 C C . ILE A 1 196 ? -6.191 -0.769 6.859 1 93.5 196 ILE A C 1
ATOM 1480 O O . ILE A 1 196 ? -7.191 -1.236 7.406 1 93.5 196 ILE A O 1
ATOM 1484 N N . GLN A 1 197 ? -5.77 -1.197 5.738 1 88.06 197 GLN A N 1
ATOM 1485 C CA . GLN A 1 197 ? -6.457 -2.268 5.023 1 88.06 197 GLN A CA 1
ATOM 1486 C C . GLN A 1 197 ? -6.512 -3.543 5.863 1 88.06 197 GLN A C 1
ATOM 1488 O O . GLN A 1 197 ? -7.547 -4.207 5.922 1 88.06 197 GLN A O 1
ATOM 1493 N N . GLU A 1 198 ? -5.391 -3.898 6.449 1 90.5 198 GLU A N 1
ATOM 1494 C CA . GLU A 1 198 ? -5.301 -5.098 7.273 1 90.5 198 GLU A CA 1
ATOM 1495 C C . GLU A 1 198 ? -6.246 -5.02 8.469 1 90.5 198 GLU A C 1
ATOM 1497 O O . GLU A 1 198 ? -6.859 -6.02 8.852 1 90.5 198 GLU A O 1
ATOM 1502 N N . ILE A 1 199 ? -6.352 -3.83 9 1 92.25 199 ILE A N 1
ATOM 1503 C CA . ILE A 1 199 ? -7.191 -3.625 10.172 1 92.25 199 ILE A CA 1
ATOM 1504 C C . ILE A 1 199 ? -8.664 -3.641 9.766 1 92.25 199 ILE A C 1
ATOM 1506 O O . ILE A 1 199 ? -9.477 -4.324 10.391 1 92.25 199 ILE A O 1
ATOM 1510 N N . ARG A 1 200 ? -8.992 -2.959 8.711 1 88.81 200 ARG A N 1
ATOM 1511 C CA . ARG A 1 200 ? -10.375 -2.879 8.25 1 88.81 200 ARG A CA 1
ATOM 1512 C C . ARG A 1 200 ? -10.875 -4.242 7.781 1 88.81 200 ARG A C 1
ATOM 1514 O O . ARG A 1 200 ? -12.039 -4.586 7.984 1 88.81 200 ARG A O 1
ATOM 1521 N N . ASP A 1 201 ? -10.023 -4.969 7.172 1 87.06 201 ASP A N 1
ATOM 1522 C CA . ASP A 1 201 ? -10.383 -6.277 6.641 1 87.06 201 ASP A CA 1
ATOM 1523 C C . ASP A 1 201 ? -10.773 -7.238 7.766 1 87.06 201 ASP A C 1
ATOM 1525 O O . ASP A 1 201 ? -11.422 -8.258 7.52 1 87.06 201 ASP A O 1
ATOM 1529 N N . CYS A 1 202 ? -10.406 -6.938 8.984 1 88.25 202 CYS A N 1
ATOM 1530 C CA . CYS A 1 202 ? -10.742 -7.773 10.133 1 88.25 202 CYS A CA 1
ATOM 1531 C C . CYS A 1 202 ? -12.07 -7.34 10.75 1 88.25 202 CYS A C 1
ATOM 1533 O O . CYS A 1 202 ? -12.5 -7.898 11.758 1 88.25 202 CYS A O 1
ATOM 1535 N N . GLY A 1 203 ? -12.664 -6.285 10.219 1 86.62 203 GLY A N 1
ATOM 1536 C CA . GLY A 1 203 ? -13.977 -5.875 10.688 1 86.62 203 GLY A CA 1
ATOM 1537 C C . GLY A 1 203 ? -13.922 -4.793 11.75 1 86.62 203 GLY A C 1
ATOM 1538 O O . GLY A 1 203 ? -14.898 -4.559 12.461 1 86.62 203 GLY A O 1
ATOM 1539 N N . VAL A 1 204 ? -12.852 -4.148 11.883 1 90.38 204 VAL A N 1
ATOM 1540 C CA . VAL A 1 204 ? -12.703 -3.09 12.875 1 90.38 204 VAL A CA 1
ATOM 1541 C C . VAL A 1 204 ? -13.539 -1.877 12.461 1 90.38 204 VAL A C 1
ATOM 1543 O O . VAL A 1 204 ? -13.43 -1.399 11.328 1 90.38 204 VAL A O 1
ATOM 1546 N N . GLU A 1 205 ? -14.297 -1.403 13.359 1 89.31 205 GLU A N 1
ATOM 1547 C CA . GLU A 1 205 ? -15.219 -0.299 13.094 1 89.31 205 GLU A CA 1
ATOM 1548 C C . GLU A 1 205 ? -14.508 1.048 13.227 1 89.31 205 GLU A C 1
ATOM 1550 O O . GLU A 1 205 ? -13.375 1.114 13.703 1 89.31 205 GLU A O 1
ATOM 1555 N N . ASP A 1 206 ? -15.219 2.121 12.938 1 90.75 206 ASP A N 1
ATOM 1556 C CA . ASP A 1 206 ? -14.656 3.457 12.773 1 90.75 206 ASP A CA 1
ATOM 1557 C C . ASP A 1 206 ? -14.062 3.967 14.086 1 90.75 206 ASP A C 1
ATOM 1559 O O . ASP A 1 206 ? -12.945 4.48 14.109 1 90.75 206 ASP A O 1
ATOM 1563 N N . ASP A 1 207 ? -14.758 3.824 15.125 1 94 207 ASP A N 1
ATOM 1564 C CA . ASP A 1 207 ? -14.289 4.348 16.406 1 94 207 ASP A CA 1
ATOM 1565 C C . ASP A 1 207 ? -12.938 3.744 16.781 1 94 207 ASP A C 1
ATOM 1567 O O . ASP A 1 207 ? -12.016 4.461 17.172 1 94 207 ASP A O 1
ATOM 1571 N N . ARG A 1 208 ? -12.914 2.492 16.656 1 95.06 208 ARG A N 1
ATOM 1572 C CA . ARG A 1 208 ? -11.688 1.785 17.016 1 95.06 208 ARG A CA 1
ATOM 1573 C C . ARG A 1 208 ? -10.562 2.131 16.047 1 95.06 208 ARG A C 1
ATOM 1575 O O . ARG A 1 208 ? -9.398 2.24 16.438 1 95.06 208 ARG A O 1
ATOM 1582 N N . LEU A 1 209 ? -10.922 2.232 14.797 1 95.12 209 LEU A N 1
ATOM 1583 C CA . LEU A 1 209 ? -9.914 2.598 13.805 1 95.12 209 LEU A CA 1
ATOM 1584 C C . LEU A 1 209 ? -9.344 3.982 14.086 1 95.12 209 LEU A C 1
ATOM 1586 O O . LEU A 1 209 ? -8.133 4.191 14 1 95.12 209 LEU A O 1
ATOM 1590 N N . MET A 1 210 ? -10.203 4.98 14.43 1 96.44 210 MET A N 1
ATOM 1591 C CA . MET A 1 210 ? -9.742 6.324 14.773 1 96.44 210 MET A CA 1
ATOM 1592 C C . MET A 1 210 ? -8.781 6.285 15.961 1 96.44 210 MET A C 1
ATOM 1594 O O . MET A 1 210 ? -7.777 7 15.977 1 96.44 210 MET A O 1
ATOM 1598 N N . HIS A 1 211 ? -9.07 5.445 16.844 1 97.69 211 HIS A N 1
ATOM 1599 C CA . HIS A 1 211 ? -8.203 5.293 18 1 97.69 211 HIS A CA 1
ATOM 1600 C C . HIS A 1 211 ? -6.84 4.727 17.609 1 97.69 211 HIS A C 1
ATOM 1602 O O . HIS A 1 211 ? -5.805 5.172 18.109 1 97.69 211 HIS A O 1
ATOM 1608 N N . VAL A 1 212 ? -6.84 3.752 16.734 1 97.88 212 VAL A N 1
ATOM 1609 C CA . VAL A 1 212 ? -5.598 3.145 16.266 1 97.88 212 VAL A CA 1
ATOM 1610 C C . VAL A 1 212 ? -4.738 4.195 15.57 1 97.88 212 VAL A C 1
ATOM 1612 O O . VAL A 1 212 ? -3.52 4.227 15.75 1 97.88 212 VAL A O 1
ATOM 1615 N N . ILE A 1 213 ? -5.355 5.008 14.789 1 98.19 213 ILE A N 1
ATOM 1616 C CA . ILE A 1 213 ? -4.629 6.066 14.094 1 98.19 213 ILE A CA 1
ATOM 1617 C C . ILE A 1 213 ? -4.012 7.023 15.117 1 98.19 213 ILE A C 1
ATOM 1619 O O . ILE A 1 213 ? -2.836 7.379 15.016 1 98.19 213 ILE A O 1
ATOM 1623 N N . SER A 1 214 ? -4.781 7.418 16.109 1 98.75 214 SER A N 1
ATOM 1624 C CA . SER A 1 214 ? -4.258 8.281 17.156 1 98.75 214 SER A CA 1
ATOM 1625 C C . SER A 1 214 ? -3.07 7.629 17.859 1 98.75 214 SER A C 1
ATOM 1627 O O . SER A 1 214 ? -2.037 8.266 18.078 1 98.75 214 SER A O 1
ATOM 1629 N N . GLU A 1 215 ? -3.229 6.379 18.172 1 98.69 215 GLU A N 1
ATOM 1630 C CA . GLU A 1 215 ? -2.164 5.664 18.875 1 98.69 215 GLU A CA 1
ATOM 1631 C C . GLU A 1 215 ? -0.917 5.547 18 1 98.69 215 GLU A C 1
ATOM 1633 O O . GLU A 1 215 ? 0.207 5.598 18.5 1 98.69 215 GLU A O 1
ATOM 1638 N N . SER A 1 216 ? -1.118 5.363 16.766 1 98.69 216 SER A N 1
ATOM 1639 C CA . SER A 1 216 ? 0.009 5.309 15.836 1 98.69 216 SER A CA 1
ATOM 1640 C C . SER A 1 216 ? 0.799 6.613 15.852 1 98.69 216 SER A C 1
ATOM 1642 O O . SER A 1 216 ? 2.031 6.598 15.875 1 98.69 216 SER A O 1
ATOM 1644 N N . VAL A 1 217 ? 0.101 7.719 15.82 1 98.81 217 VAL A N 1
ATOM 1645 C CA . VAL A 1 217 ? 0.732 9.031 15.844 1 98.81 217 VAL A CA 1
ATOM 1646 C C . VAL A 1 217 ? 1.464 9.234 17.172 1 98.81 217 VAL A C 1
ATOM 1648 O O . VAL A 1 217 ? 2.598 9.719 17.188 1 98.81 217 VAL A O 1
ATOM 1651 N N . LYS A 1 218 ? 0.838 8.875 18.25 1 98.75 218 LYS A N 1
ATOM 1652 C CA . LYS A 1 218 ? 1.468 8.992 19.562 1 98.75 218 LYS A CA 1
ATOM 1653 C C . LYS A 1 218 ? 2.746 8.156 19.641 1 98.75 218 LYS A C 1
ATOM 1655 O O . LYS A 1 218 ? 3.738 8.586 20.234 1 98.75 218 LYS A O 1
ATOM 1660 N N . THR A 1 219 ? 2.629 6.98 19.047 1 98.12 219 THR A N 1
ATOM 1661 C CA . THR A 1 219 ? 3.783 6.086 19.016 1 98.12 219 THR A CA 1
ATOM 1662 C C . THR A 1 219 ? 4.961 6.754 18.312 1 98.12 219 THR A C 1
ATOM 1664 O O . THR A 1 219 ? 6.105 6.621 18.75 1 98.12 219 THR A O 1
ATOM 1667 N N . VAL A 1 220 ? 4.746 7.438 17.281 1 98.5 220 VAL A N 1
ATOM 1668 C CA . VAL A 1 220 ? 5.789 8.164 16.562 1 98.5 220 VAL A CA 1
ATOM 1669 C C . VAL A 1 220 ? 6.344 9.281 17.438 1 98.5 220 VAL A C 1
ATOM 1671 O O . VAL A 1 220 ? 7.559 9.43 17.578 1 98.5 220 VAL A O 1
ATOM 1674 N N . MET A 1 221 ? 5.477 10 18.094 1 98.56 221 MET A N 1
ATOM 1675 C CA . MET A 1 221 ? 5.863 11.164 18.891 1 98.56 221 MET A CA 1
ATOM 1676 C C . MET A 1 221 ? 6.586 10.742 20.172 1 98.56 221 MET A C 1
ATOM 1678 O O . MET A 1 221 ? 7.262 11.555 20.797 1 98.56 221 MET A O 1
ATOM 1682 N N . ASP A 1 222 ? 6.438 9.469 20.594 1 98.12 222 ASP A N 1
ATOM 1683 C CA . ASP A 1 222 ? 7.137 8.938 21.75 1 98.12 222 ASP A CA 1
ATOM 1684 C C . ASP A 1 222 ? 8.641 8.852 21.5 1 98.12 222 ASP A C 1
ATOM 1686 O O . ASP A 1 222 ? 9.43 8.711 22.438 1 98.12 222 ASP A O 1
ATOM 1690 N N . GLU A 1 223 ? 8.977 8.891 20.25 1 97.81 223 GLU A N 1
ATOM 1691 C CA . GLU A 1 223 ? 10.383 8.75 19.891 1 97.81 223 GLU A CA 1
ATOM 1692 C C . GLU A 1 223 ? 10.977 10.086 19.453 1 97.81 223 GLU A C 1
ATOM 1694 O O . GLU A 1 223 ? 11.125 10.344 18.25 1 97.81 223 GLU A O 1
ATOM 1699 N N . ASP A 1 224 ? 11.367 10.828 20.438 1 95.81 224 ASP A N 1
ATOM 1700 C CA . ASP A 1 224 ? 12.062 12.07 20.109 1 95.81 224 ASP A CA 1
ATOM 1701 C C . ASP A 1 224 ? 13.297 11.797 19.25 1 95.81 224 ASP A C 1
ATOM 1703 O O . ASP A 1 224 ? 14.023 10.836 19.484 1 95.81 224 ASP A O 1
ATOM 1707 N N . PRO A 1 225 ? 13.461 12.711 18.266 1 97.94 225 PRO A N 1
ATOM 1708 C CA . PRO A 1 225 ? 12.844 14.008 17.984 1 97.94 225 PRO A CA 1
ATOM 1709 C C . PRO A 1 225 ? 11.812 13.938 16.859 1 97.94 225 PRO A C 1
ATOM 1711 O O . PRO A 1 225 ? 11.656 14.891 16.094 1 97.94 225 PRO A O 1
ATOM 1714 N N . LEU A 1 226 ? 11.156 12.836 16.672 1 98.56 226 LEU A N 1
ATOM 1715 C CA . LEU A 1 226 ? 10.242 12.633 15.562 1 98.56 226 LEU A CA 1
ATOM 1716 C C . LEU A 1 226 ? 9 13.508 15.703 1 98.56 226 LEU A C 1
ATOM 1718 O O . LEU A 1 226 ? 8.383 13.547 16.766 1 98.56 226 LEU A O 1
ATOM 1722 N N . ARG A 1 227 ? 8.672 14.242 14.648 1 98.75 227 ARG A N 1
ATOM 1723 C CA . ARG A 1 227 ? 7.438 15.008 14.531 1 98.75 227 ARG A CA 1
ATOM 1724 C C . ARG A 1 227 ? 6.602 14.516 13.352 1 98.75 227 ARG A C 1
ATOM 1726 O O . ARG A 1 227 ? 7.094 14.438 12.219 1 98.75 227 ARG A O 1
ATOM 1733 N N . PRO A 1 228 ? 5.34 14.234 13.57 1 98.75 228 PRO A N 1
ATOM 1734 C CA . PRO A 1 228 ? 4.562 13.578 12.516 1 98.75 228 PRO A CA 1
ATOM 1735 C C . PRO A 1 228 ? 4.188 14.523 11.383 1 98.75 228 PRO A C 1
ATOM 1737 O O . PRO A 1 228 ? 3.674 15.617 11.625 1 98.75 228 PRO A O 1
ATOM 1740 N N . LEU A 1 229 ? 4.465 14.195 10.211 1 98.88 229 LEU A N 1
ATOM 1741 C CA . LEU A 1 229 ? 3.924 14.703 8.953 1 98.88 229 LEU A CA 1
ATOM 1742 C C . LEU A 1 229 ? 3.154 13.609 8.219 1 98.88 229 LEU A C 1
ATOM 1744 O O . LEU A 1 229 ? 3.754 12.781 7.523 1 98.88 229 LEU A O 1
ATOM 1748 N N . VAL A 1 230 ? 1.882 13.664 8.336 1 98.81 230 VAL A N 1
ATOM 1749 C CA . VAL A 1 230 ? 1.04 12.523 7.973 1 98.81 230 VAL A CA 1
ATOM 1750 C C . VAL A 1 230 ? 0.615 12.641 6.512 1 98.81 230 VAL A C 1
ATOM 1752 O O . VAL A 1 230 ? 0.209 13.719 6.062 1 98.81 230 VAL A O 1
ATOM 1755 N N . LEU A 1 231 ? 0.817 11.555 5.793 1 97.88 231 LEU A N 1
ATOM 1756 C CA . LEU A 1 231 ? 0.318 11.438 4.43 1 97.88 231 LEU A CA 1
ATOM 1757 C C . LEU A 1 231 ? -1.038 10.742 4.402 1 97.88 231 LEU A C 1
ATOM 1759 O O . LEU A 1 231 ? -1.142 9.57 4.758 1 97.88 231 LEU A O 1
ATOM 1763 N N . GLY A 1 232 ? -1.95 11.547 4.059 1 91.81 232 GLY A N 1
ATOM 1764 C CA . GLY A 1 232 ? -3.289 10.977 4.105 1 91.81 232 GLY A CA 1
ATOM 1765 C C . GLY A 1 232 ? -3.74 10.406 2.773 1 91.81 232 GLY A C 1
ATOM 1766 O O . GLY A 1 232 ? -3.094 10.625 1.747 1 91.81 232 GLY A O 1
ATOM 1767 N N . GLY A 1 233 ? -4.77 9.562 3.15 1 91.19 233 GLY A N 1
ATOM 1768 C CA . GLY A 1 233 ? -5.938 9.398 2.301 1 91.19 233 GLY A CA 1
ATOM 1769 C C . GLY A 1 233 ? -6.871 10.594 2.338 1 91.19 233 GLY A C 1
ATOM 1770 O O . GLY A 1 233 ? -6.445 11.727 2.113 1 91.19 233 GLY A O 1
ATOM 1771 N N . ASP A 1 234 ? -8.102 10.359 2.807 1 93.12 234 ASP A N 1
ATOM 1772 C CA . ASP A 1 234 ? -9.031 11.484 2.787 1 93.12 234 ASP A CA 1
ATOM 1773 C C . ASP A 1 234 ? -8.945 12.289 4.086 1 93.12 234 ASP A C 1
ATOM 1775 O O . ASP A 1 234 ? -8.086 12.023 4.93 1 93.12 234 ASP A O 1
ATOM 1779 N N . HIS A 1 235 ? -9.68 13.359 4.234 1 96.44 235 HIS A N 1
ATOM 1780 C CA . HIS A 1 235 ? -9.516 14.359 5.281 1 96.44 235 HIS A CA 1
ATOM 1781 C C . HIS A 1 235 ? -10.102 13.875 6.602 1 96.44 235 HIS A C 1
ATOM 1783 O O . HIS A 1 235 ? -10.008 14.57 7.621 1 96.44 235 HIS A O 1
ATOM 1789 N N . SER A 1 236 ? -10.664 12.672 6.688 1 95.56 236 SER A N 1
ATOM 1790 C CA . SER A 1 236 ? -11.156 12.102 7.934 1 95.56 236 SER A CA 1
ATOM 1791 C C . SER A 1 236 ? -10.016 11.797 8.898 1 95.56 236 SER A C 1
ATOM 1793 O O . SER A 1 236 ? -10.211 11.742 10.109 1 95.56 236 SER A O 1
ATOM 1795 N N . ILE A 1 237 ? -8.812 11.672 8.406 1 97.12 237 ILE A N 1
ATOM 1796 C CA . ILE A 1 237 ? -7.703 11.203 9.227 1 97.12 237 ILE A CA 1
ATOM 1797 C C . ILE A 1 237 ? -7.18 12.344 10.094 1 97.12 237 ILE A C 1
ATOM 1799 O O . ILE A 1 237 ? -6.453 12.117 11.062 1 97.12 237 ILE A O 1
ATOM 1803 N N . SER A 1 238 ? -7.5 13.602 9.781 1 98.06 238 SER A N 1
ATOM 1804 C CA . SER A 1 238 ? -6.945 14.742 10.508 1 98.06 238 SER A CA 1
ATOM 1805 C C . SER A 1 238 ? -7.457 14.773 11.945 1 98.06 238 SER A C 1
ATOM 1807 O O . SER A 1 238 ? -6.738 15.195 12.852 1 98.06 238 SER A O 1
ATOM 1809 N N . TYR A 1 239 ? -8.711 14.32 12.18 1 98.06 239 TYR A N 1
ATOM 1810 C CA . TYR A 1 239 ? -9.258 14.32 13.523 1 98.06 239 TYR A CA 1
ATOM 1811 C C . TYR A 1 239 ? -8.406 13.477 14.469 1 98.06 239 TYR A C 1
ATOM 1813 O O . TYR A 1 239 ? -7.828 14 15.422 1 98.06 239 TYR A O 1
ATOM 1821 N N . PRO A 1 240 ? -8.25 12.148 14.195 1 98.56 240 PRO A N 1
ATOM 1822 C CA . PRO A 1 240 ? -7.461 11.344 15.133 1 98.56 240 PRO A CA 1
ATOM 1823 C C . PRO A 1 240 ? -5.996 11.781 15.203 1 98.56 240 PRO A C 1
ATOM 1825 O O . PRO A 1 240 ? -5.348 11.625 16.234 1 98.56 240 PRO A O 1
ATOM 1828 N N . VAL A 1 241 ? -5.426 12.383 14.172 1 98.81 241 VAL A N 1
ATOM 1829 C CA . VAL A 1 241 ? -4.035 12.836 14.164 1 98.81 241 VAL A CA 1
ATOM 1830 C C . VAL A 1 241 ? -3.883 14.055 15.07 1 98.81 241 VAL A C 1
ATOM 1832 O O . VAL A 1 241 ? -3 14.086 15.93 1 98.81 241 VAL A O 1
ATOM 1835 N N . VAL A 1 242 ? -4.766 15.039 14.891 1 98.88 242 VAL A N 1
ATOM 1836 C CA . VAL A 1 242 ? -4.707 16.25 15.703 1 98.88 242 VAL A CA 1
ATOM 1837 C C . VAL A 1 242 ? -4.957 15.906 17.172 1 98.88 242 VAL A C 1
ATOM 1839 O O . VAL A 1 242 ? -4.305 16.453 18.062 1 98.88 242 VAL A O 1
ATOM 1842 N N . ARG A 1 243 ? -5.914 15.031 17.406 1 98.75 243 ARG A N 1
ATOM 1843 C CA . ARG A 1 243 ? -6.168 14.562 18.766 1 98.75 243 ARG A CA 1
ATOM 1844 C C . ARG A 1 243 ? -4.891 14.016 19.406 1 98.75 243 ARG A C 1
ATOM 1846 O O . ARG A 1 243 ? -4.551 14.383 20.531 1 98.75 243 ARG A O 1
ATOM 1853 N N . ALA A 1 244 ? -4.211 13.141 18.688 1 98.88 244 ALA A N 1
ATOM 1854 C CA . ALA A 1 244 ? -2.99 12.523 19.203 1 98.88 244 ALA A CA 1
ATOM 1855 C C . ALA A 1 244 ? -1.922 13.578 19.484 1 98.88 244 ALA A C 1
ATOM 1857 O O . ALA A 1 244 ? -1.27 13.539 20.531 1 98.88 244 ALA A O 1
ATOM 1858 N N . VAL A 1 245 ? -1.734 14.531 18.594 1 98.88 245 VAL A N 1
ATOM 1859 C CA . VAL A 1 245 ? -0.729 15.578 18.734 1 98.88 245 VAL A CA 1
ATOM 1860 C C . VAL A 1 245 ? -1.04 16.438 19.953 1 98.88 245 VAL A C 1
ATOM 1862 O O . VAL A 1 245 ? -0.162 16.688 20.781 1 98.88 245 VAL A O 1
ATOM 1865 N N . SER A 1 246 ? -2.262 16.828 20.016 1 98.81 246 SER A N 1
ATOM 1866 C CA . SER A 1 246 ? -2.691 17.656 21.141 1 98.81 246 SER A CA 1
ATOM 1867 C C . SER A 1 246 ? -2.492 16.938 22.469 1 98.81 246 SER A C 1
ATOM 1869 O O . SER A 1 246 ? -1.921 17.5 23.406 1 98.81 246 SER A O 1
ATOM 1871 N N . GLU A 1 247 ? -2.91 15.711 22.562 1 98.56 247 GLU A N 1
ATOM 1872 C CA . GLU A 1 247 ? -2.805 14.93 23.781 1 98.56 247 GLU A CA 1
ATOM 1873 C C . GLU A 1 247 ? -1.347 14.695 24.172 1 98.56 247 GLU A C 1
ATOM 1875 O O . GLU A 1 247 ? -0.98 14.812 25.328 1 98.56 247 GLU A O 1
ATOM 1880 N N . LYS A 1 248 ? -0.536 14.375 23.25 1 98.19 248 LYS A N 1
ATOM 1881 C CA . LYS A 1 248 ? 0.871 14.086 23.516 1 98.19 248 LYS A CA 1
ATOM 1882 C C . LYS A 1 248 ? 1.614 15.336 23.969 1 98.19 248 LYS A C 1
ATOM 1884 O O . LYS A 1 248 ? 2.514 15.266 24.812 1 98.19 248 LYS A O 1
ATOM 1889 N N . LEU A 1 249 ? 1.215 16.469 23.375 1 98.12 249 LEU A N 1
ATOM 1890 C CA . LEU A 1 249 ? 1.876 17.719 23.719 1 98.12 249 LEU A CA 1
ATOM 1891 C C . LEU A 1 249 ? 1.306 18.297 25.016 1 98.12 249 LEU A C 1
ATOM 1893 O O . LEU A 1 249 ? 1.906 19.188 25.625 1 98.12 249 LEU A O 1
ATOM 1897 N N . GLY A 1 250 ? 0.158 17.781 25.406 1 98.12 250 GLY A N 1
ATOM 1898 C CA . GLY A 1 250 ? -0.439 18.188 26.672 1 98.12 250 GLY A CA 1
ATOM 1899 C C . GLY A 1 250 ? -1.217 19.484 26.578 1 98.12 250 GLY A C 1
ATOM 1900 O O . GLY A 1 250 ? -1.282 20.25 27.531 1 98.12 250 GLY A O 1
ATOM 1901 N N . GLY A 1 251 ? -1.764 19.797 25.406 1 98.56 251 GLY A N 1
ATOM 1902 C CA . GLY A 1 251 ? -2.543 21 25.203 1 98.56 251 GLY A CA 1
ATOM 1903 C C . GLY A 1 251 ? -2.939 21.234 23.75 1 98.56 251 GLY A C 1
ATOM 1904 O O . GLY A 1 251 ? -2.502 20.5 22.859 1 98.56 251 GLY A O 1
ATOM 1905 N N . PRO A 1 252 ? -3.793 22.234 23.562 1 98.75 252 PRO A N 1
ATOM 1906 C CA . PRO A 1 252 ? -4.277 22.469 22.203 1 98.75 252 PRO A CA 1
ATOM 1907 C C . PRO A 1 252 ? -3.217 23.109 21.312 1 98.75 252 PRO A C 1
ATOM 1909 O O . PRO A 1 252 ? -2.215 23.641 21.797 1 98.75 252 PRO A O 1
ATOM 1912 N N . VAL A 1 253 ? -3.436 23.047 20.047 1 98.88 253 VAL A N 1
ATOM 1913 C CA . VAL A 1 253 ? -2.623 23.703 19.031 1 98.88 253 VAL A CA 1
ATOM 1914 C C . VAL A 1 253 ? -3.473 24.719 18.266 1 98.88 253 VAL A C 1
ATOM 1916 O O . VAL A 1 253 ? -4.699 24.719 18.375 1 98.88 253 VAL A O 1
ATOM 1919 N N . ASP A 1 254 ? -2.805 25.656 17.594 1 98.88 254 ASP A N 1
ATOM 1920 C CA . ASP A 1 254 ? -3.475 26.391 16.531 1 98.88 254 ASP A CA 1
ATOM 1921 C C . ASP A 1 254 ? -3.396 25.656 15.195 1 98.88 254 ASP A C 1
ATOM 1923 O O . ASP A 1 254 ? -2.381 25.031 14.891 1 98.88 254 ASP A O 1
ATOM 1927 N N . ILE A 1 255 ? -4.496 25.734 14.438 1 98.94 255 ILE A N 1
ATOM 1928 C CA . ILE A 1 255 ? -4.516 24.969 13.195 1 98.94 255 ILE A CA 1
ATOM 1929 C C . ILE A 1 255 ? -4.629 25.922 12.008 1 98.94 255 ILE A C 1
ATOM 1931 O O . ILE A 1 255 ? -5.496 26.812 11.992 1 98.94 255 ILE A O 1
ATOM 1935 N N . LEU A 1 256 ? -3.723 25.828 11.086 1 98.94 256 LEU A N 1
ATOM 1936 C CA . LEU A 1 256 ? -3.869 26.375 9.742 1 98.94 256 LEU A CA 1
ATOM 1937 C C . LEU A 1 256 ? -4.359 25.312 8.766 1 98.94 256 LEU A C 1
ATOM 1939 O O . LEU A 1 256 ? -3.648 24.344 8.492 1 98.94 256 LEU A O 1
ATOM 1943 N N . HIS A 1 257 ? -5.566 25.469 8.328 1 98.88 257 HIS A N 1
ATOM 1944 C CA . HIS A 1 257 ? -6.262 24.531 7.453 1 98.88 257 HIS A CA 1
ATOM 1945 C C . HIS A 1 257 ? -6.457 25.125 6.059 1 98.88 257 HIS A C 1
ATOM 1947 O O . HIS A 1 257 ? -7.195 26.094 5.895 1 98.88 257 HIS A O 1
ATOM 1953 N N . LEU A 1 258 ? -5.75 24.609 5.051 1 98.81 258 LEU A N 1
ATOM 1954 C CA . LEU A 1 258 ? -5.926 25 3.658 1 98.81 258 LEU A CA 1
ATOM 1955 C C . LEU A 1 258 ? -6.824 24.016 2.92 1 98.81 258 LEU A C 1
ATOM 1957 O O . LEU A 1 258 ? -6.5 22.828 2.824 1 98.81 258 LEU A O 1
ATOM 1961 N N . ASP A 1 259 ? -7.918 24.438 2.43 1 98.56 259 ASP A N 1
ATOM 1962 C CA . ASP A 1 259 ? -8.93 23.562 1.865 1 98.56 259 ASP A CA 1
ATOM 1963 C C . ASP A 1 259 ? -9.984 24.344 1.091 1 98.56 259 ASP A C 1
ATOM 1965 O O . ASP A 1 259 ? -10.25 25.516 1.408 1 98.56 259 ASP A O 1
ATOM 1969 N N . ALA A 1 260 ? -10.531 23.75 0.073 1 98 260 ALA A N 1
ATOM 1970 C CA . ALA A 1 260 ? -11.68 24.328 -0.615 1 98 260 ALA A CA 1
ATOM 1971 C C . ALA A 1 260 ? -12.945 24.234 0.236 1 98 260 ALA A C 1
ATOM 1973 O O . ALA A 1 260 ? -13.898 24.984 0.04 1 98 260 ALA A O 1
ATOM 1974 N N . HIS A 1 261 ? -12.992 23.297 1.182 1 97.19 261 HIS A N 1
ATOM 1975 C CA . HIS A 1 261 ? -14.148 22.984 2.012 1 97.19 261 HIS A CA 1
ATOM 1976 C C . HIS A 1 261 ? -13.828 23.156 3.492 1 97.19 261 HIS A C 1
ATOM 1978 O O . HIS A 1 261 ? -12.695 22.922 3.922 1 97.19 261 HIS A O 1
ATOM 1984 N N . PRO A 1 262 ? -14.844 23.531 4.25 1 97.25 262 PRO A N 1
ATOM 1985 C CA . PRO A 1 262 ? -14.57 23.703 5.676 1 97.25 262 PRO A CA 1
ATOM 1986 C C . PRO A 1 262 ? -14.391 22.391 6.418 1 97.25 262 PRO A C 1
ATOM 1988 O O . PRO A 1 262 ? -13.75 22.344 7.473 1 97.25 262 PRO A O 1
ATOM 1991 N N . ASP A 1 263 ? -15.031 21.312 5.891 1 96.81 263 ASP A N 1
ATOM 1992 C CA . ASP A 1 263 ? -14.984 20 6.508 1 96.81 263 ASP A CA 1
ATOM 1993 C C . ASP A 1 263 ? -15.391 20.062 7.98 1 96.81 263 ASP A C 1
ATOM 1995 O O . ASP A 1 263 ? -14.711 19.5 8.844 1 96.81 263 ASP A O 1
ATOM 1999 N N . ILE A 1 264 ? -16.453 20.75 8.25 1 97.75 264 ILE A N 1
ATOM 2000 C CA . ILE A 1 264 ? -16.812 21.016 9.633 1 97.75 264 ILE A CA 1
ATOM 2001 C C . ILE A 1 264 ? -18.281 20.641 9.867 1 97.75 264 ILE A C 1
ATOM 2003 O O . ILE A 1 264 ? -18.875 21.047 10.875 1 97.75 264 ILE A O 1
ATOM 2007 N N . TYR A 1 265 ? -18.844 19.797 8.938 1 96 265 TYR A N 1
ATOM 2008 C CA . TYR A 1 265 ? -20.188 19.281 9.172 1 96 265 TYR A CA 1
ATOM 2009 C C . TYR A 1 265 ? -20.25 18.5 10.484 1 96 265 TYR A C 1
ATOM 2011 O O . TYR A 1 265 ? -19.266 17.859 10.883 1 96 265 TYR A O 1
ATOM 2019 N N . ASP A 1 266 ? -21.375 18.562 11.07 1 95.19 266 ASP A N 1
ATOM 2020 C CA . ASP A 1 266 ? -21.562 17.719 12.242 1 95.19 266 ASP A CA 1
ATOM 2021 C C . ASP A 1 266 ? -21.531 16.234 11.867 1 95.19 266 ASP A C 1
ATOM 2023 O O . ASP A 1 266 ? -20.781 15.461 12.461 1 95.19 266 ASP A O 1
ATOM 2027 N N . CYS A 1 267 ? -22.375 15.898 10.977 1 91.75 267 CYS A N 1
ATOM 2028 C CA . CYS A 1 267 ? -22.484 14.547 10.438 1 91.75 267 CYS A CA 1
ATOM 2029 C C . CYS A 1 267 ? -22.781 14.578 8.945 1 91.75 267 CYS A C 1
ATOM 2031 O O . CYS A 1 267 ? -23.875 14.984 8.539 1 91.75 267 CYS A O 1
ATOM 2033 N N . PHE A 1 268 ? -21.844 14.172 8.211 1 89.12 268 PHE A N 1
ATOM 2034 C CA . PHE A 1 268 ? -22.078 14.156 6.77 1 89.12 268 PHE A CA 1
ATOM 2035 C C . PHE A 1 268 ? -22.578 12.789 6.316 1 89.12 268 PHE A C 1
ATOM 2037 O O . PHE A 1 268 ? -21.906 11.773 6.523 1 89.12 268 PHE A O 1
ATOM 2044 N N . GLU A 1 269 ? -23.734 12.734 5.77 1 87.31 269 GLU A N 1
ATOM 2045 C CA . GLU A 1 269 ? -24.391 11.523 5.309 1 87.31 269 GLU A CA 1
ATOM 2046 C C . GLU A 1 269 ? -24.438 10.461 6.406 1 87.31 269 GLU A C 1
ATOM 2048 O O . GLU A 1 269 ? -24.125 9.289 6.16 1 87.31 269 GLU A O 1
ATOM 2053 N N . GLY A 1 270 ? -24.594 10.906 7.547 1 89.25 270 GLY A N 1
ATOM 2054 C CA . GLY A 1 270 ? -24.781 10.023 8.688 1 89.25 270 GLY A CA 1
ATOM 2055 C C . GLY A 1 270 ? -23.484 9.531 9.297 1 89.25 270 GLY A C 1
ATOM 2056 O O . GLY A 1 270 ? -23.484 8.711 10.211 1 89.25 270 GLY A O 1
ATOM 2057 N N . ASN A 1 271 ? -22.422 10.055 8.891 1 90.81 271 ASN A N 1
ATOM 2058 C CA . ASN A 1 271 ? -21.125 9.609 9.375 1 90.81 271 ASN A CA 1
ATOM 2059 C C . ASN A 1 271 ? -20.375 10.742 10.078 1 90.81 271 ASN A C 1
ATOM 2061 O O . ASN A 1 271 ? -19.938 11.703 9.438 1 90.81 271 ASN A O 1
ATOM 2065 N N . THR A 1 272 ? -20.188 10.562 11.359 1 93.56 272 THR A N 1
ATOM 2066 C CA . THR A 1 272 ? -19.531 11.586 12.156 1 93.56 272 THR A CA 1
ATOM 2067 C C . THR A 1 272 ? -18.031 11.617 11.867 1 93.56 272 THR A C 1
ATOM 2069 O O . THR A 1 272 ? -17.359 12.609 12.156 1 93.56 272 THR A O 1
ATOM 2072 N N . TYR A 1 273 ? -17.5 10.562 11.32 1 93.12 273 TYR A N 1
ATOM 2073 C CA . TYR A 1 273 ? -16.078 10.484 11.016 1 93.12 273 TYR A CA 1
ATOM 2074 C C . TYR A 1 273 ? -15.828 10.695 9.531 1 93.12 273 TYR A C 1
ATOM 2076 O O . TYR A 1 273 ? -14.773 10.328 9.016 1 93.12 273 TYR A O 1
ATOM 2084 N N . SER A 1 274 ? -16.75 11.297 8.891 1 91.75 274 SER A N 1
ATOM 2085 C CA . SER A 1 274 ? -16.641 11.562 7.457 1 91.75 274 SER A CA 1
ATOM 2086 C C . SER A 1 274 ? -15.461 12.492 7.168 1 91.75 274 SER A C 1
ATOM 2088 O O . SER A 1 274 ? -15.047 13.273 8.031 1 91.75 274 SER A O 1
ATOM 2090 N N . HIS A 1 275 ? -14.969 12.461 5.953 1 92.69 275 HIS A N 1
ATOM 2091 C CA . HIS A 1 275 ? -13.922 13.367 5.496 1 92.69 275 HIS A CA 1
ATOM 2092 C C . HIS A 1 275 ? -14.406 14.82 5.512 1 92.69 275 HIS A C 1
ATOM 2094 O O . HIS A 1 275 ? -13.594 15.742 5.477 1 92.69 275 HIS A O 1
ATOM 2100 N N . ALA A 1 276 ? -15.688 15.039 5.664 1 94.81 276 ALA A N 1
ATOM 2101 C CA . ALA A 1 276 ? -16.281 16.375 5.66 1 94.81 276 ALA A CA 1
ATOM 2102 C C . ALA A 1 276 ? -16.594 16.828 7.082 1 94.81 276 ALA A C 1
ATOM 2104 O O . ALA A 1 276 ? -17.188 17.906 7.277 1 94.81 276 ALA A O 1
ATOM 2105 N N . SER A 1 277 ? -16.188 16.062 8.094 1 96.06 277 SER A N 1
ATOM 2106 C CA . SER A 1 277 ? -16.625 16.375 9.453 1 96.06 277 SER A CA 1
ATOM 2107 C C . SER A 1 277 ? -15.438 16.406 10.414 1 96.06 277 SER A C 1
ATOM 2109 O O . SER A 1 277 ? -15.609 16.609 11.617 1 96.06 277 SER A O 1
ATOM 2111 N N . SER A 1 278 ? -14.25 16.281 9.992 1 96.75 278 SER A N 1
ATOM 2112 C CA . SER A 1 278 ? -13.07 16.094 10.828 1 96.75 278 SER A CA 1
ATOM 2113 C C . SER A 1 278 ? -12.844 17.281 11.75 1 96.75 278 SER A C 1
ATOM 2115 O O . SER A 1 278 ? -12.516 17.109 12.93 1 96.75 278 SER A O 1
ATOM 2117 N N . PHE A 1 279 ? -13.039 18.469 11.281 1 98.44 279 PHE A N 1
ATOM 2118 C CA . PHE A 1 279 ? -12.695 19.641 12.07 1 98.44 279 PHE A CA 1
ATOM 2119 C C . PHE A 1 279 ? -13.789 19.953 13.086 1 98.44 279 PHE A C 1
ATOM 2121 O O . PHE A 1 279 ? -13.539 20.641 14.086 1 98.44 279 PHE A O 1
ATOM 2128 N N . ALA A 1 280 ? -15.039 19.406 12.836 1 98.19 280 ALA A N 1
ATOM 2129 C CA . ALA A 1 280 ? -16.047 19.484 13.891 1 98.19 280 ALA A CA 1
ATOM 2130 C C . ALA A 1 280 ? -15.625 18.656 15.109 1 98.19 280 ALA A C 1
ATOM 2132 O O . ALA A 1 280 ? -15.727 19.141 16.25 1 98.19 280 ALA A O 1
ATOM 2133 N N . ARG A 1 281 ? -15.086 17.469 14.852 1 97.75 281 ARG A N 1
ATOM 2134 C CA . ARG A 1 281 ? -14.633 16.594 15.938 1 97.75 281 ARG A CA 1
ATOM 2135 C C . ARG A 1 281 ? -13.438 17.219 16.672 1 97.75 281 ARG A C 1
ATOM 2137 O O . ARG A 1 281 ? -13.352 17.141 17.891 1 97.75 281 ARG A O 1
ATOM 2144 N N . ILE A 1 282 ? -12.531 17.844 15.953 1 98.69 282 ILE A N 1
ATOM 2145 C CA . ILE A 1 282 ? -11.336 18.453 16.516 1 98.69 282 ILE A CA 1
ATOM 2146 C C . ILE A 1 282 ? -11.742 19.594 17.469 1 98.69 282 ILE A C 1
ATOM 2148 O O . ILE A 1 282 ? -11.242 19.672 18.594 1 98.69 282 ILE A O 1
ATOM 2152 N N . MET A 1 283 ? -12.633 20.438 16.984 1 98.62 283 MET A N 1
ATOM 2153 C CA . MET A 1 283 ? -13.07 21.578 17.781 1 98.62 283 MET A CA 1
ATOM 2154 C C . MET A 1 283 ? -13.883 21.125 19 1 98.62 283 MET A C 1
ATOM 2156 O O . MET A 1 283 ? -13.734 21.672 20.094 1 98.62 283 MET A O 1
ATOM 2160 N N . GLU A 1 284 ? -14.711 20.078 18.844 1 98.19 284 GLU A N 1
ATOM 2161 C CA . GLU A 1 284 ? -15.508 19.531 19.938 1 98.19 284 GLU A CA 1
ATOM 2162 C C . GLU A 1 284 ? -14.609 18.969 21.031 1 98.19 284 GLU A C 1
ATOM 2164 O O . GLU A 1 284 ? -14.938 19.078 22.219 1 98.19 284 GLU A O 1
ATOM 2169 N N . GLY A 1 285 ? -13.508 18.422 20.641 1 98 285 GLY A N 1
ATOM 2170 C CA . GLY A 1 285 ? -12.602 17.797 21.594 1 98 285 GLY A CA 1
ATOM 2171 C C . GLY A 1 285 ? -11.695 18.781 22.297 1 98 285 GLY A C 1
ATOM 2172 O O . GLY A 1 285 ? -11.008 18.422 23.25 1 98 285 GLY A O 1
ATOM 2173 N N . GLY A 1 286 ? -11.664 20.016 21.828 1 98.38 286 GLY A N 1
ATOM 2174 C CA . GLY A 1 286 ? -10.812 21.031 22.422 1 98.38 286 GLY A CA 1
ATOM 2175 C C . GLY A 1 286 ? -9.344 20.859 22.062 1 98.38 286 GLY A C 1
ATOM 2176 O O . GLY A 1 286 ? -8.461 21.312 22.797 1 98.38 286 GLY A O 1
ATOM 2177 N N . TYR A 1 287 ? -9.07 20.25 21 1 98.75 287 TYR A N 1
ATOM 2178 C CA . TYR A 1 287 ? -7.699 19.953 20.609 1 98.75 287 TYR A CA 1
ATOM 2179 C C . TYR A 1 287 ? -7.059 21.141 19.906 1 98.75 287 TYR A C 1
ATOM 2181 O O . TYR A 1 287 ? -5.836 21.203 19.75 1 98.75 287 TYR A O 1
ATOM 2189 N N . ALA A 1 288 ? -7.863 22.094 19.5 1 98.75 288 ALA A N 1
ATOM 2190 C CA . ALA A 1 288 ? -7.387 23.312 18.859 1 98.75 288 ALA A CA 1
ATOM 2191 C C . ALA A 1 288 ? -7.945 24.547 19.562 1 98.75 288 ALA A C 1
ATOM 2193 O O . ALA A 1 288 ? -9.117 24.578 19.938 1 98.75 288 ALA A O 1
ATOM 2194 N N . ARG A 1 289 ? -7.094 25.469 19.734 1 98.44 289 ARG A N 1
ATOM 2195 C CA . ARG A 1 289 ? -7.559 26.766 20.234 1 98.44 289 ARG A CA 1
ATOM 2196 C C . ARG A 1 289 ? -8.094 27.625 19.109 1 98.44 289 ARG A C 1
ATOM 2198 O O . ARG A 1 289 ? -9.203 28.156 19.188 1 98.44 289 ARG A O 1
ATOM 2205 N N . ARG A 1 290 ? -7.297 27.828 18.078 1 98.31 290 ARG A N 1
ATOM 2206 C CA . ARG A 1 290 ? -7.68 28.578 16.891 1 98.31 290 ARG A CA 1
ATOM 2207 C C . ARG A 1 290 ? -7.688 27.672 15.648 1 98.31 290 ARG A C 1
ATOM 2209 O O . ARG A 1 290 ? -6.812 26.812 15.5 1 98.31 290 ARG A O 1
ATOM 2216 N N . LEU A 1 291 ? -8.695 27.828 14.875 1 98.81 291 LEU A N 1
ATOM 2217 C CA . LEU A 1 291 ? -8.789 27.188 13.57 1 98.81 291 LEU A CA 1
ATOM 2218 C C . LEU A 1 291 ? -8.961 28.219 12.469 1 98.81 291 LEU A C 1
ATOM 2220 O O . LEU A 1 291 ? -9.969 28.938 12.43 1 98.81 291 LEU A O 1
ATOM 2224 N N . LEU A 1 292 ? -7.953 28.359 11.664 1 98.81 292 LEU A N 1
ATOM 2225 C CA . LEU A 1 292 ? -8.023 29.188 10.461 1 98.81 292 LEU A CA 1
ATOM 2226 C C . LEU A 1 292 ? -8.234 28.328 9.219 1 98.81 292 LEU A C 1
ATOM 2228 O O . LEU A 1 292 ? -7.457 27.406 8.961 1 98.81 292 LEU A O 1
ATOM 2232 N N . GLN A 1 293 ? -9.297 28.594 8.508 1 98.81 293 GLN A N 1
ATOM 2233 C CA . GLN A 1 293 ? -9.578 27.875 7.262 1 98.81 293 GLN A CA 1
ATOM 2234 C C . GLN A 1 293 ? -9.422 28.797 6.055 1 98.81 293 GLN A C 1
ATOM 2236 O O . GLN A 1 293 ? -10.172 29.766 5.906 1 98.81 293 GLN A O 1
ATOM 2241 N N . VAL A 1 294 ? -8.516 28.484 5.246 1 98.75 294 VAL A N 1
ATOM 2242 C CA . VAL A 1 294 ? -8.148 29.328 4.125 1 98.75 294 VAL A CA 1
ATOM 2243 C C . VAL A 1 294 ? -8.414 28.609 2.809 1 98.75 294 VAL A C 1
ATOM 2245 O O . VAL A 1 294 ? -8.086 27.422 2.666 1 98.75 294 VAL A O 1
ATOM 2248 N N . GLY A 1 295 ? -8.977 29.234 1.825 1 98.38 295 GLY A N 1
ATOM 2249 C CA . GLY A 1 295 ? -9.211 28.672 0.501 1 98.38 295 GLY A CA 1
ATOM 2250 C C . GLY A 1 295 ? -10.648 28.281 0.268 1 98.38 295 GLY A C 1
ATOM 2251 O O . GLY A 1 295 ? -10.984 27.719 -0.778 1 98.38 295 GLY A O 1
ATOM 2252 N N . LEU A 1 296 ? -11.555 28.625 1.121 1 98 296 LEU A N 1
ATOM 2253 C CA . LEU A 1 296 ? -12.945 28.172 1.093 1 98 296 LEU A CA 1
ATOM 2254 C C . LEU A 1 296 ? -13.664 28.719 -0.135 1 98 296 LEU A C 1
ATOM 2256 O O . LEU A 1 296 ? -13.586 29.922 -0.427 1 98 296 LEU A O 1
ATOM 2260 N N . ARG A 1 297 ? -14.375 27.828 -0.801 1 96.69 297 ARG A N 1
ATOM 2261 C CA . ARG A 1 297 ? -15.148 28.281 -1.957 1 96.69 297 ARG A CA 1
ATOM 2262 C C . ARG A 1 297 ? -16.312 27.344 -2.227 1 96.69 297 ARG A C 1
ATOM 2264 O O . ARG A 1 297 ? -16.906 27.359 -3.312 1 96.69 297 ARG A O 1
ATOM 2271 N N . SER A 1 298 ? -16.641 26.484 -1.298 1 92.19 298 SER A N 1
ATOM 2272 C CA . SER A 1 298 ? -17.812 25.625 -1.327 1 92.19 298 SER A CA 1
ATOM 2273 C C . SER A 1 298 ? -18.484 25.547 0.041 1 92.19 298 SER A C 1
ATOM 2275 O O . SER A 1 298 ? -18.969 24.484 0.448 1 92.19 298 SER A O 1
ATOM 2277 N N . ILE A 1 299 ? -18.578 26.609 0.737 1 94.62 299 ILE A N 1
ATOM 2278 C CA . ILE A 1 299 ? -19.094 26.625 2.1 1 94.62 299 ILE A CA 1
ATOM 2279 C C . ILE A 1 299 ? -20.609 26.734 2.068 1 94.62 299 ILE A C 1
ATOM 2281 O O . ILE A 1 299 ? -21.172 27.578 1.358 1 94.62 299 ILE A O 1
ATOM 2285 N N . THR A 1 300 ? -21.234 25.906 2.746 1 95.06 300 THR A N 1
ATOM 2286 C CA . THR A 1 300 ? -22.688 25.875 2.854 1 95.06 300 THR A CA 1
ATOM 2287 C C . THR A 1 300 ? -23.156 26.641 4.082 1 95.06 300 THR A C 1
ATOM 2289 O O . THR A 1 300 ? -22.344 27.156 4.855 1 95.06 300 THR A O 1
ATOM 2292 N N . LYS A 1 301 ? -24.531 26.719 4.211 1 96.25 301 LYS A N 1
ATOM 2293 C CA . LYS A 1 301 ? -25.109 27.344 5.395 1 96.25 301 LYS A CA 1
ATOM 2294 C C . LYS A 1 301 ? -24.672 26.625 6.668 1 96.25 301 LYS A C 1
ATOM 2296 O O . LYS A 1 301 ? -24.281 27.281 7.645 1 96.25 301 LYS A O 1
ATOM 2301 N N . GLU A 1 302 ? -24.688 25.391 6.66 1 95.75 302 GLU A N 1
ATOM 2302 C CA . GLU A 1 302 ? -24.266 24.625 7.832 1 95.75 302 GLU A CA 1
ATOM 2303 C C . GLU A 1 302 ? -22.797 24.859 8.148 1 95.75 302 GLU A C 1
ATOM 2305 O O . GLU A 1 302 ? -22.406 24.953 9.32 1 95.75 302 GLU A O 1
ATOM 2310 N N . GLY A 1 303 ? -22 24.922 7.176 1 96.25 303 GLY A N 1
ATOM 2311 C CA . GLY A 1 303 ? -20.594 25.203 7.379 1 96.25 303 GLY A CA 1
ATOM 2312 C C . GLY A 1 303 ? -20.344 26.547 8.055 1 96.25 303 GLY A C 1
ATOM 2313 O O . GLY A 1 303 ? -19.469 26.656 8.922 1 96.25 303 GLY A O 1
ATOM 2314 N N . ARG A 1 304 ? -21.125 27.531 7.672 1 97.06 304 ARG A N 1
ATOM 2315 C CA . ARG A 1 304 ? -21.016 28.859 8.273 1 97.06 304 ARG A CA 1
ATOM 2316 C C . ARG A 1 304 ? -21.5 28.844 9.719 1 97.06 304 ARG A C 1
ATOM 2318 O O . ARG A 1 304 ? -20.906 29.484 10.586 1 97.06 304 ARG A O 1
ATOM 2325 N N . GLU A 1 305 ? -22.547 28.156 9.898 1 97.56 305 GLU A N 1
ATOM 2326 C CA . GLU A 1 305 ? -23.109 28.062 11.242 1 97.56 305 GLU A CA 1
ATOM 2327 C C . GLU A 1 305 ? -22.156 27.328 12.188 1 97.56 305 GLU A C 1
ATOM 2329 O O . GLU A 1 305 ? -21.953 27.75 13.328 1 97.56 305 GLU A O 1
ATOM 2334 N N . GLN A 1 306 ? -21.594 26.266 11.727 1 97.5 306 GLN A N 1
ATOM 2335 C CA . GLN A 1 306 ? -20.609 25.547 12.523 1 97.5 306 GLN A CA 1
ATOM 2336 C C . GLN A 1 306 ? -19.375 26.422 12.781 1 97.5 306 GLN A C 1
ATOM 2338 O O . GLN A 1 306 ? -18.797 26.375 13.867 1 97.5 306 GLN A O 1
ATOM 2343 N N . GLY A 1 307 ? -18.953 27.156 11.789 1 97.75 307 GLY A N 1
ATOM 2344 C CA . GLY A 1 307 ? -17.859 28.094 11.977 1 97.75 307 GLY A CA 1
ATOM 2345 C C . GLY A 1 307 ? -18.109 29.094 13.086 1 97.75 307 GLY A C 1
ATOM 2346 O O . GLY A 1 307 ? -17.234 29.359 13.914 1 97.75 307 GLY A O 1
ATOM 2347 N N . LYS A 1 308 ? -19.266 29.625 13.055 1 97.88 308 LYS A N 1
ATOM 2348 C CA . LYS A 1 308 ? -19.656 30.562 14.094 1 97.88 308 LYS A CA 1
ATOM 2349 C C . LYS A 1 308 ? -19.703 29.891 15.461 1 97.88 308 LYS A C 1
ATOM 2351 O O . LYS A 1 308 ? -19.219 30.453 16.453 1 97.88 308 LYS A O 1
ATOM 2356 N N . ARG A 1 309 ? -20.266 28.766 15.461 1 97.69 309 ARG A N 1
ATOM 2357 C CA . ARG A 1 309 ? -20.406 28 16.703 1 97.69 309 ARG A CA 1
ATOM 2358 C C . ARG A 1 309 ? -19.047 27.797 17.375 1 97.69 309 ARG A C 1
ATOM 2360 O O . ARG A 1 309 ? -18.938 27.922 18.594 1 97.69 309 ARG A O 1
ATOM 2367 N N . PHE A 1 310 ? -18.016 27.516 16.641 1 98 310 PHE A N 1
ATOM 2368 C CA . PHE A 1 310 ? -16.734 27.141 17.188 1 98 310 PHE A CA 1
ATOM 2369 C C . PHE A 1 310 ? -15.766 28.328 17.172 1 98 310 PHE A C 1
ATOM 2371 O O . PHE A 1 310 ? -14.625 28.219 17.625 1 98 310 PHE A O 1
ATOM 2378 N N . GLY A 1 311 ? -16.219 29.469 16.625 1 98.12 311 GLY A N 1
ATOM 2379 C CA . GLY A 1 311 ? -15.336 30.625 16.547 1 98.12 311 GLY A CA 1
ATOM 2380 C C . GLY A 1 311 ? -14.211 30.453 15.539 1 98.12 311 GLY A C 1
ATOM 2381 O O . GLY A 1 311 ? -13.078 30.859 15.805 1 98.12 311 GLY A O 1
ATOM 2382 N N . VAL A 1 312 ? -14.477 29.812 14.43 1 98.25 312 VAL A N 1
ATOM 2383 C CA . VAL A 1 312 ? -13.477 29.5 13.414 1 98.25 312 VAL A CA 1
ATOM 2384 C C . VAL A 1 312 ? -13.266 30.734 12.523 1 98.25 312 VAL A C 1
ATOM 2386 O O . VAL A 1 312 ? -14.219 31.438 12.18 1 98.25 312 VAL A O 1
ATOM 2389 N N . GLU A 1 313 ? -12.031 31.047 12.195 1 98.44 313 GLU A N 1
ATOM 2390 C CA . GLU A 1 313 ? -11.711 32.062 11.219 1 98.44 313 GLU A CA 1
ATOM 2391 C C . GLU A 1 313 ? -11.75 31.516 9.797 1 98.44 313 GLU A C 1
ATOM 2393 O O . GLU A 1 313 ? -10.859 30.766 9.391 1 98.44 313 GLU A O 1
ATOM 2398 N N . GLN A 1 314 ? -12.727 31.953 9.078 1 98.31 314 GLN A N 1
ATOM 2399 C CA . GLN A 1 314 ? -12.945 31.406 7.75 1 98.31 314 GLN A CA 1
ATOM 2400 C C . GLN A 1 314 ? -12.617 32.438 6.664 1 98.31 314 GLN A C 1
ATOM 2402 O O . GLN A 1 314 ? -13.227 33.5 6.613 1 98.31 314 GLN A O 1
ATOM 2407 N N . TYR A 1 315 ? -11.703 32.125 5.836 1 98.5 315 TYR A N 1
ATOM 2408 C CA . TYR A 1 315 ? -11.266 33 4.738 1 98.5 315 TYR A CA 1
ATOM 2409 C C . TYR A 1 315 ? -11.672 32.406 3.393 1 98.5 315 TYR A C 1
ATOM 2411 O O . TYR A 1 315 ? -11.125 31.391 2.957 1 98.5 315 TYR A O 1
ATOM 2419 N N . GLU A 1 316 ? -12.555 33.062 2.721 1 97.69 316 GLU A N 1
ATOM 2420 C CA . GLU A 1 316 ? -13.102 32.594 1.449 1 97.69 316 GLU A CA 1
ATOM 2421 C C . GLU A 1 316 ? -12.281 33.125 0.273 1 97.69 316 GLU A C 1
ATOM 2423 O O . GLU A 1 316 ? -11.68 34.188 0.354 1 97.69 316 GLU A O 1
ATOM 2428 N N . MET A 1 317 ? -12.289 32.375 -0.811 1 97.5 317 MET A N 1
ATOM 2429 C CA . MET A 1 317 ? -11.508 32.719 -1.988 1 97.5 317 MET A CA 1
ATOM 2430 C C . MET A 1 317 ? -12.008 34.031 -2.598 1 97.5 317 MET A C 1
ATOM 2432 O O . MET A 1 317 ? -11.219 34.812 -3.135 1 97.5 317 MET A O 1
ATOM 2436 N N . ARG A 1 318 ? -13.281 34.281 -2.504 1 95.44 318 ARG A N 1
ATOM 2437 C CA . ARG A 1 318 ? -13.852 35.5 -3.119 1 95.44 318 ARG A CA 1
ATOM 2438 C C . ARG A 1 318 ? -13.234 36.75 -2.537 1 95.44 318 ARG A C 1
ATOM 2440 O O . ARG A 1 318 ? -13.172 37.781 -3.211 1 95.44 318 ARG A O 1
ATOM 2447 N N . THR A 1 319 ? -12.75 36.75 -1.321 1 96.31 319 THR A N 1
ATOM 2448 C CA . THR A 1 319 ? -12.156 37.938 -0.679 1 96.31 319 THR A CA 1
ATOM 2449 C C . THR A 1 319 ? -10.664 37.719 -0.44 1 96.31 319 THR A C 1
ATOM 2451 O O . THR A 1 319 ? -10.055 38.406 0.368 1 96.31 319 THR A O 1
ATOM 2454 N N . PHE A 1 320 ? -10.055 36.75 -1.027 1 96.69 320 PHE A N 1
ATOM 2455 C CA . PHE A 1 320 ? -8.672 36.375 -0.773 1 96.69 320 PHE A CA 1
ATOM 2456 C C . PHE A 1 320 ? -7.727 37.531 -1.012 1 96.69 320 PHE A C 1
ATOM 2458 O O . PHE A 1 320 ? -6.766 37.719 -0.267 1 96.69 320 PHE A O 1
ATOM 2465 N N . SER A 1 321 ? -7.969 38.312 -2.049 1 94.5 321 SER A N 1
ATOM 2466 C CA . SER A 1 321 ? -7.094 39.438 -2.381 1 94.5 321 SER A CA 1
ATOM 2467 C C . SER A 1 321 ? -6.988 40.406 -1.219 1 94.5 321 SER A C 1
ATOM 2469 O O . SER A 1 321 ? -5.93 41 -0.991 1 94.5 321 SER A O 1
ATOM 2471 N N . ARG A 1 322 ? -8.008 40.562 -0.495 1 96.88 322 ARG A N 1
ATOM 2472 C CA . ARG A 1 322 ? -8.031 41.5 0.645 1 96.88 322 ARG A CA 1
ATOM 2473 C C . ARG A 1 322 ? -7.328 40.875 1.852 1 96.88 322 ARG A C 1
ATOM 2475 O O . ARG A 1 322 ? -6.742 41.594 2.666 1 96.88 322 ARG A O 1
ATOM 2482 N N . ASP A 1 323 ? -7.387 39.594 1.905 1 97.5 323 ASP A N 1
ATOM 2483 C CA . ASP A 1 323 ? -6.875 38.906 3.082 1 97.5 323 ASP A CA 1
ATOM 2484 C C . ASP A 1 323 ? -5.434 38.438 2.869 1 97.5 323 ASP A C 1
ATOM 2486 O O . ASP A 1 323 ? -4.758 38.031 3.816 1 97.5 323 ASP A O 1
ATOM 2490 N N . ARG A 1 324 ? -4.93 38.531 1.729 1 97.25 324 ARG A N 1
ATOM 2491 C CA . ARG A 1 324 ? -3.658 37.969 1.309 1 97.25 324 ARG A CA 1
ATOM 2492 C C . ARG A 1 324 ? -2.52 38.438 2.213 1 97.25 324 ARG A C 1
ATOM 2494 O O . ARG A 1 324 ? -1.714 37.625 2.67 1 97.25 324 ARG A O 1
ATOM 2501 N N . GLU A 1 325 ? -2.43 39.719 2.439 1 97.19 325 GLU A N 1
ATOM 2502 C CA . GLU A 1 325 ? -1.351 40.25 3.258 1 97.19 325 GLU A CA 1
ATOM 2503 C C . GLU A 1 325 ? -1.36 39.656 4.656 1 97.19 325 GLU A C 1
ATOM 2505 O O . GLU A 1 325 ? -0.312 39.25 5.184 1 97.19 325 GLU A O 1
ATOM 2510 N N . LYS A 1 326 ? -2.451 39.562 5.191 1 97.88 326 LYS A N 1
ATOM 2511 C CA . LYS A 1 326 ? -2.602 38.969 6.52 1 97.88 326 LYS A CA 1
ATOM 2512 C C . LYS A 1 326 ? -2.219 37.5 6.504 1 97.88 326 LYS A C 1
ATOM 2514 O O . LYS A 1 326 ? -1.471 37.031 7.371 1 97.88 326 LYS A O 1
ATOM 2519 N N . LEU A 1 327 ? -2.717 36.781 5.543 1 98.12 327 LEU A N 1
ATOM 2520 C CA . LEU A 1 327 ? -2.529 35.344 5.457 1 98.12 327 LEU A CA 1
ATOM 2521 C C . LEU A 1 327 ? -1.07 35 5.176 1 98.12 327 LEU A C 1
ATOM 2523 O O . LEU A 1 327 ? -0.579 33.969 5.613 1 98.12 327 LEU A O 1
ATOM 2527 N N . GLU A 1 328 ? -0.363 35.812 4.484 1 97.69 328 GLU A N 1
ATOM 2528 C CA . GLU A 1 328 ? 1.045 35.594 4.176 1 97.69 328 GLU A CA 1
ATOM 2529 C C . GLU A 1 328 ? 1.947 36.094 5.297 1 97.69 328 GLU A C 1
ATOM 2531 O O . GLU A 1 328 ? 3.172 36.125 5.156 1 97.69 328 GLU A O 1
ATOM 2536 N N . ASN A 1 329 ? 1.37 36.5 6.441 1 97.56 329 ASN A N 1
ATOM 2537 C CA . ASN A 1 329 ? 2.117 36.969 7.609 1 97.56 329 ASN A CA 1
ATOM 2538 C C . ASN A 1 329 ? 1.48 36.469 8.906 1 97.56 329 ASN A C 1
ATOM 2540 O O . ASN A 1 329 ? 1.448 37.188 9.898 1 97.56 329 ASN A O 1
ATOM 2544 N N . LEU A 1 330 ? 0.995 35.312 8.875 1 97.81 330 LEU A N 1
ATOM 2545 C CA . LEU A 1 330 ? 0.271 34.75 10.008 1 97.81 330 LEU A CA 1
ATOM 2546 C C . LEU A 1 330 ? 1.22 34.438 11.156 1 97.81 330 LEU A C 1
ATOM 2548 O O . LEU A 1 330 ? 2.316 33.906 10.945 1 97.81 330 LEU A O 1
ATOM 2552 N N . LYS A 1 331 ? 0.848 34.812 12.359 1 98.25 331 LYS A N 1
ATOM 2553 C CA . LYS A 1 331 ? 1.478 34.375 13.609 1 98.25 331 LYS A CA 1
ATOM 2554 C C . LYS A 1 331 ? 0.556 33.469 14.406 1 98.25 331 LYS A C 1
ATOM 2556 O O . LYS A 1 331 ? -0.509 33.875 14.859 1 98.25 331 LYS A O 1
ATOM 2561 N N . LEU A 1 332 ? 0.94 32.25 14.547 1 98.38 332 LEU A N 1
ATOM 2562 C CA . LEU A 1 332 ? 0.121 31.234 15.219 1 98.38 332 LEU A CA 1
ATOM 2563 C C . LEU A 1 332 ? 0.937 30.484 16.266 1 98.38 332 LEU A C 1
ATOM 2565 O O . LEU A 1 332 ? 2.17 30.484 16.219 1 98.38 332 LEU A O 1
ATOM 2569 N N . GLY A 1 333 ? 0.221 29.844 17.203 1 98.06 333 GLY A N 1
ATOM 2570 C CA . GLY A 1 333 ? 0.843 28.875 18.094 1 98.06 333 GLY A CA 1
ATOM 2571 C C . GLY A 1 333 ? 1.339 29.484 19.391 1 98.06 333 GLY A C 1
ATOM 2572 O O . GLY A 1 333 ? 1.73 28.766 20.312 1 98.06 333 GLY A O 1
ATOM 2573 N N . GLU A 1 334 ? 1.365 30.859 19.453 1 97.5 334 GLU A N 1
ATOM 2574 C CA . GLU A 1 334 ? 1.799 31.516 20.688 1 97.5 334 GLU A CA 1
ATOM 2575 C C . GLU A 1 334 ? 0.832 31.219 21.828 1 97.5 334 GLU A C 1
ATOM 2577 O O . GLU A 1 334 ? -0.378 31.406 21.688 1 97.5 334 GLU A O 1
ATOM 2582 N N . GLY A 1 335 ? 1.381 30.797 22.891 1 97.25 335 GLY A N 1
ATOM 2583 C CA . GLY A 1 335 ? 0.553 30.547 24.062 1 97.25 335 GLY A CA 1
ATOM 2584 C C . GLY A 1 335 ? -0.073 29.156 24.062 1 97.25 335 GLY A C 1
ATOM 2585 O O . GLY A 1 335 ? -0.788 28.797 25 1 97.25 335 GLY A O 1
ATOM 2586 N N . VAL A 1 336 ? 0.126 28.422 23 1 98.19 336 VAL A N 1
ATOM 2587 C CA . VAL A 1 336 ? -0.347 27.031 22.906 1 98.19 336 VAL A CA 1
ATOM 2588 C C . VAL A 1 336 ? 0.805 26.125 22.516 1 98.19 336 VAL A C 1
ATOM 2590 O O . VAL A 1 336 ? 1.973 26.516 22.578 1 98.19 336 VAL A O 1
ATOM 2593 N N . LYS A 1 337 ? 0.488 24.891 22.203 1 98.5 337 LYS A N 1
ATOM 2594 C CA . LYS A 1 337 ? 1.537 23.875 22.094 1 98.5 337 LYS A CA 1
ATOM 2595 C C . LYS A 1 337 ? 2.182 23.891 20.719 1 98.5 337 LYS A C 1
ATOM 2597 O O . LYS A 1 337 ? 3.076 23.094 20.438 1 98.5 337 LYS A O 1
ATOM 2602 N N . GLY A 1 338 ? 1.776 24.859 19.875 1 98.5 338 GLY A N 1
ATOM 2603 C CA . GLY A 1 338 ? 2.35 24.984 18.547 1 98.5 338 GLY A CA 1
ATOM 2604 C C . GLY A 1 338 ? 1.303 25.094 17.453 1 98.5 338 GLY A C 1
ATOM 2605 O O . GLY A 1 338 ? 0.155 25.453 17.719 1 98.5 338 GLY A O 1
ATOM 2606 N N . VAL A 1 339 ? 1.797 24.844 16.25 1 98.88 339 VAL A N 1
ATOM 2607 C CA . VAL A 1 339 ? 0.926 24.969 15.078 1 98.88 339 VAL A CA 1
ATOM 2608 C C . VAL A 1 339 ? 0.812 23.625 14.359 1 98.88 339 VAL A C 1
ATOM 2610 O O . VAL A 1 339 ? 1.808 22.922 14.188 1 98.88 339 VAL A O 1
ATOM 2613 N N . TYR A 1 340 ? -0.406 23.234 14.078 1 98.94 340 TYR A N 1
ATOM 2614 C CA . TYR A 1 340 ? -0.691 22.125 13.18 1 98.94 340 TYR A CA 1
ATOM 2615 C C . TYR A 1 340 ? -1.118 22.625 11.805 1 98.94 340 TYR A C 1
ATOM 2617 O O . TYR A 1 340 ? -2.002 23.484 11.703 1 98.94 340 TYR A O 1
ATOM 2625 N N . VAL A 1 341 ? -0.495 22.141 10.773 1 98.94 341 VAL A N 1
ATOM 2626 C CA . VAL A 1 341 ? -0.843 22.562 9.422 1 98.94 341 VAL A CA 1
ATOM 2627 C C . VAL A 1 341 ? -1.494 21.406 8.664 1 98.94 341 VAL A C 1
ATOM 2629 O O . VAL A 1 341 ? -0.907 20.328 8.547 1 98.94 341 VAL A O 1
ATOM 2632 N N . SER A 1 342 ? -2.691 21.578 8.234 1 98.88 342 SER A N 1
ATOM 2633 C CA . SER A 1 342 ? -3.395 20.594 7.406 1 98.88 342 SER A CA 1
ATOM 2634 C C . SER A 1 342 ? -3.602 21.125 5.988 1 98.88 342 SER A C 1
ATOM 2636 O O . SER A 1 342 ? -4.258 22.141 5.789 1 98.88 342 SER A O 1
ATOM 2638 N N . VAL A 1 343 ? -3.088 20.438 5.012 1 98.81 343 VAL A N 1
ATOM 2639 C CA . VAL A 1 343 ? -3.223 20.875 3.625 1 98.81 343 VAL A CA 1
ATOM 2640 C C . VAL A 1 343 ? -4.055 19.859 2.846 1 98.81 343 VAL A C 1
ATOM 2642 O O . VAL A 1 343 ? -3.594 18.734 2.58 1 98.81 343 VAL A O 1
ATOM 2645 N N . ASP A 1 344 ? -5.219 20.234 2.576 1 98.44 344 ASP A N 1
ATOM 2646 C CA . ASP A 1 344 ? -5.992 19.516 1.565 1 98.44 344 ASP A CA 1
ATOM 2647 C C . ASP A 1 344 ? -5.559 19.922 0.157 1 98.44 344 ASP A C 1
ATOM 2649 O O . ASP A 1 344 ? -5.656 21.094 -0.218 1 98.44 344 ASP A O 1
ATOM 2653 N N . VAL A 1 345 ? -5.195 19.016 -0.621 1 98.25 345 VAL A N 1
ATOM 2654 C CA . VAL A 1 345 ? -4.66 19.312 -1.947 1 98.25 345 VAL A CA 1
ATOM 2655 C C . VAL A 1 345 ? -5.711 20.031 -2.781 1 98.25 345 VAL A C 1
ATOM 2657 O O . VAL A 1 345 ? -5.371 20.844 -3.656 1 98.25 345 VAL A O 1
ATOM 2660 N N . ASP A 1 346 ? -6.961 19.875 -2.477 1 96.56 346 ASP A N 1
ATOM 2661 C CA . ASP A 1 346 ? -7.98 20.516 -3.301 1 96.56 346 ASP A CA 1
ATOM 2662 C C . ASP A 1 346 ? -8.164 21.984 -2.908 1 96.56 346 ASP A C 1
ATOM 2664 O O . ASP A 1 346 ? -9.016 22.672 -3.467 1 96.56 346 ASP A O 1
ATOM 2668 N N . CYS A 1 347 ? -7.371 22.469 -1.986 1 98.31 347 CYS A N 1
ATOM 2669 C CA . CYS A 1 347 ? -7.324 23.906 -1.782 1 98.31 347 CYS A CA 1
ATOM 2670 C C . CYS A 1 347 ? -6.809 24.625 -3.027 1 98.31 347 CYS A C 1
ATOM 2672 O O . CYS A 1 347 ? -7.109 25.797 -3.246 1 98.31 347 CYS A O 1
ATOM 2674 N N . LEU A 1 348 ? -6.055 23.906 -3.787 1 98.31 348 LEU A N 1
ATOM 2675 C CA . LEU A 1 348 ? -5.504 24.422 -5.035 1 98.31 348 LEU A CA 1
ATOM 2676 C C . LEU A 1 348 ? -6.555 24.422 -6.137 1 98.31 348 LEU A C 1
ATOM 2678 O O . LEU A 1 348 ? -7.434 23.562 -6.164 1 98.31 348 LEU A O 1
ATOM 2682 N N . ASP A 1 349 ? -6.383 25.406 -7.039 1 96.5 349 ASP A N 1
ATOM 2683 C CA . ASP A 1 349 ? -7.152 25.344 -8.273 1 96.5 349 ASP A CA 1
ATOM 2684 C C . ASP A 1 349 ? -6.832 24.078 -9.062 1 96.5 349 ASP A C 1
ATOM 2686 O O . ASP A 1 349 ? -5.676 23.641 -9.117 1 96.5 349 ASP A O 1
ATOM 2690 N N . PRO A 1 350 ? -7.859 23.5 -9.68 1 94.19 350 PRO A N 1
ATOM 2691 C CA . PRO A 1 350 ? -7.621 22.266 -10.43 1 94.19 350 PRO A CA 1
ATOM 2692 C C . PRO A 1 350 ? -6.578 22.438 -11.531 1 94.19 350 PRO A C 1
ATOM 2694 O O . PRO A 1 350 ? -5.961 21.453 -11.961 1 94.19 350 PRO A O 1
ATOM 2697 N N . ALA A 1 351 ? -6.359 23.656 -11.953 1 92.88 351 ALA A N 1
ATOM 2698 C CA . ALA A 1 351 ? -5.309 23.922 -12.938 1 92.88 351 ALA A CA 1
ATOM 2699 C C . ALA A 1 351 ? -3.936 23.547 -12.375 1 92.88 351 ALA A C 1
ATOM 2701 O O . ALA A 1 351 ? -3.021 23.203 -13.133 1 92.88 351 ALA A O 1
ATOM 2702 N N . PHE A 1 352 ? -3.828 23.578 -11.055 1 94.75 352 PHE A N 1
ATOM 2703 C CA . PHE A 1 352 ? -2.555 23.297 -10.398 1 94.75 352 PHE A CA 1
ATOM 2704 C C . PHE A 1 352 ? -2.535 21.891 -9.836 1 94.75 352 PHE A C 1
ATOM 2706 O O . PHE A 1 352 ? -1.465 21.312 -9.602 1 94.75 352 PHE A O 1
ATOM 2713 N N . ALA A 1 353 ? -3.617 21.328 -9.547 1 96.44 353 ALA A N 1
ATOM 2714 C CA . ALA A 1 353 ? -3.729 19.984 -8.969 1 96.44 353 ALA A CA 1
ATOM 2715 C C . ALA A 1 353 ? -5.008 19.297 -9.43 1 96.44 353 ALA A C 1
ATOM 2717 O O . ALA A 1 353 ? -6.004 19.281 -8.703 1 96.44 353 ALA A O 1
ATOM 2718 N N . PRO A 1 354 ? -4.988 18.672 -10.5 1 94.38 354 PRO A N 1
ATOM 2719 C CA . PRO A 1 354 ? -6.188 18.047 -11.055 1 94.38 354 PRO A CA 1
ATOM 2720 C C . PRO A 1 354 ? -6.535 16.719 -10.359 1 94.38 354 PRO A C 1
ATOM 2722 O O . PRO A 1 354 ? -7.688 16.281 -10.398 1 94.38 354 PRO A O 1
ATOM 2725 N N . GLY A 1 355 ? -5.562 16.078 -9.758 1 94.31 355 GLY A N 1
ATOM 2726 C CA . GLY A 1 355 ? -5.754 14.742 -9.211 1 94.31 355 GLY A CA 1
ATOM 2727 C C . GLY A 1 355 ? -6.375 14.742 -7.828 1 94.31 355 GLY A C 1
ATOM 2728 O O . GLY A 1 355 ? -5.77 14.258 -6.867 1 94.31 355 GLY A O 1
ATOM 2729 N N . VAL A 1 356 ? -7.629 15.281 -7.691 1 94.31 356 VAL A N 1
ATOM 2730 C CA . VAL A 1 356 ? -8.359 15.297 -6.43 1 94.31 356 VAL A CA 1
ATOM 2731 C C . VAL A 1 356 ? -9.766 14.734 -6.637 1 94.31 356 VAL A C 1
ATOM 2733 O O . VAL A 1 356 ? -10.234 14.625 -7.77 1 94.31 356 VAL A O 1
ATOM 2736 N N . SER A 1 357 ? -10.383 14.297 -5.578 1 89.62 357 SER A N 1
ATOM 2737 C CA . SER A 1 357 ? -11.703 13.688 -5.66 1 89.62 357 SER A CA 1
ATOM 2738 C C . SER A 1 357 ? -12.781 14.734 -5.922 1 89.62 357 SER A C 1
ATOM 2740 O O . SER A 1 357 ? -13.734 14.484 -6.656 1 89.62 357 SER A O 1
ATOM 2742 N N . HIS A 1 358 ? -12.609 15.883 -5.312 1 89.5 358 HIS A N 1
ATOM 2743 C CA . HIS A 1 358 ? -13.57 16.969 -5.484 1 89.5 358 HIS A CA 1
ATOM 2744 C C . HIS A 1 358 ? -12.93 18.172 -6.148 1 89.5 358 HIS A C 1
ATOM 2746 O O . HIS A 1 358 ? -12.18 18.922 -5.508 1 89.5 358 HIS A O 1
ATOM 2752 N N . ILE A 1 359 ? -13.375 18.375 -7.332 1 90.56 359 ILE A N 1
ATOM 2753 C CA . ILE A 1 359 ? -12.812 19.484 -8.109 1 90.56 359 ILE A CA 1
ATOM 2754 C C . ILE A 1 359 ? -13.609 20.75 -7.863 1 90.56 359 ILE A C 1
ATOM 2756 O O . ILE A 1 359 ? -14.82 20.797 -8.094 1 90.56 359 ILE A O 1
ATOM 2760 N N . GLU A 1 360 ? -12.906 21.75 -7.32 1 93.25 360 GLU A N 1
ATOM 2761 C CA . GLU A 1 360 ? -13.508 23.062 -7.062 1 93.25 360 GLU A CA 1
ATOM 2762 C C . GLU A 1 360 ? -12.703 24.172 -7.73 1 93.25 360 GLU A C 1
ATOM 2764 O O . GLU A 1 360 ? -11.703 24.641 -7.188 1 93.25 360 GLU A O 1
ATOM 2769 N N . PRO A 1 361 ? -13.195 24.672 -8.859 1 93.31 361 PRO A N 1
ATOM 2770 C CA . PRO A 1 361 ? -12.438 25.703 -9.578 1 93.31 361 PRO A CA 1
ATOM 2771 C C . PRO A 1 361 ? -12.367 27.016 -8.805 1 93.31 361 PRO A C 1
ATOM 2773 O O . PRO A 1 361 ? -13.156 27.25 -7.887 1 93.31 361 PRO A O 1
ATOM 2776 N N . GLY A 1 362 ? -11.398 27.891 -9.172 1 94.56 362 GLY A N 1
ATOM 2777 C CA . GLY A 1 362 ? -11.234 29.203 -8.578 1 94.56 362 GLY A CA 1
ATOM 2778 C C . GLY A 1 362 ? -10.461 29.188 -7.27 1 94.56 362 GLY A C 1
ATOM 2779 O O . GLY A 1 362 ? -10.719 29.984 -6.375 1 94.56 362 GLY A O 1
ATOM 2780 N N . GLY A 1 363 ? -9.539 28.219 -7.109 1 97.25 363 GLY A N 1
ATOM 2781 C CA . GLY A 1 363 ? -8.812 28.062 -5.859 1 97.25 363 GLY A CA 1
ATOM 2782 C C . GLY A 1 363 ? -7.477 28.781 -5.848 1 97.25 363 GLY A C 1
ATOM 2783 O O . GLY A 1 363 ? -7.234 29.656 -6.676 1 97.25 363 GLY A O 1
ATOM 2784 N N . LEU A 1 364 ? -6.688 28.484 -4.832 1 98.19 364 LEU A N 1
ATOM 2785 C CA . LEU A 1 364 ? -5.367 29.078 -4.641 1 98.19 364 LEU A CA 1
ATOM 2786 C C . LEU A 1 364 ? -4.391 28.578 -5.703 1 98.19 364 LEU A C 1
ATOM 2788 O O . LEU A 1 364 ? -4.508 27.453 -6.172 1 98.19 364 LEU A O 1
ATOM 2792 N N . SER A 1 365 ? -3.5 29.453 -6.082 1 96.5 365 SER A N 1
ATOM 2793 C CA . SER A 1 365 ? -2.35 28.953 -6.836 1 96.5 365 SER A CA 1
ATOM 2794 C C . SER A 1 365 ? -1.367 28.234 -5.93 1 96.5 365 SER A C 1
ATOM 2796 O O . SER A 1 365 ? -1.423 28.359 -4.707 1 96.5 365 SER A O 1
ATOM 2798 N N . PHE A 1 366 ? -0.558 27.438 -6.547 1 96.56 366 PHE A N 1
ATOM 2799 C CA . PHE A 1 366 ? 0.451 26.734 -5.762 1 96.56 366 PHE A CA 1
ATOM 2800 C C . PHE A 1 366 ? 1.357 27.719 -5.035 1 96.56 366 PHE A C 1
ATOM 2802 O O . PHE A 1 366 ? 1.715 27.516 -3.877 1 96.56 366 PHE A O 1
ATOM 2809 N N . ARG A 1 367 ? 1.748 28.75 -5.676 1 97 367 ARG A N 1
ATOM 2810 C CA . ARG A 1 367 ? 2.59 29.781 -5.078 1 97 367 ARG A CA 1
ATOM 2811 C C . ARG A 1 367 ? 1.887 30.453 -3.902 1 97 367 ARG A C 1
ATOM 2813 O O . ARG A 1 367 ? 2.518 30.766 -2.889 1 97 367 ARG A O 1
ATOM 2820 N N . ASP A 1 368 ? 0.593 30.734 -4.027 1 97.06 368 ASP A N 1
ATOM 2821 C CA . ASP A 1 368 ? -0.172 31.281 -2.914 1 97.06 368 ASP A CA 1
ATOM 2822 C C . ASP A 1 368 ? -0.03 30.406 -1.666 1 97.06 368 ASP A C 1
ATOM 2824 O O . ASP A 1 368 ? 0.237 30.922 -0.576 1 97.06 368 ASP A O 1
ATOM 2828 N N . VAL A 1 369 ? -0.174 29.109 -1.854 1 98.44 369 VAL A N 1
ATOM 2829 C CA . VAL A 1 369 ? -0.1 28.172 -0.747 1 98.44 369 VAL A CA 1
ATOM 2830 C C . VAL A 1 369 ? 1.307 28.172 -0.152 1 98.44 369 VAL A C 1
ATOM 2832 O O . VAL A 1 369 ? 1.471 28.234 1.069 1 98.44 369 VAL A O 1
ATOM 2835 N N . LEU A 1 370 ? 2.312 28.188 -0.988 1 97.38 370 LEU A N 1
ATOM 2836 C CA . LEU A 1 370 ? 3.691 28.172 -0.514 1 97.38 370 LEU A CA 1
ATOM 2837 C C . LEU A 1 370 ? 4.023 29.469 0.234 1 97.38 370 LEU A C 1
ATOM 2839 O O . LEU A 1 370 ? 4.73 29.438 1.243 1 97.38 370 LEU A O 1
ATOM 2843 N N . ASN A 1 371 ? 3.557 30.547 -0.284 1 97.56 371 ASN A N 1
ATOM 2844 C CA . ASN A 1 371 ? 3.785 31.812 0.402 1 97.56 371 ASN A CA 1
ATOM 2845 C C . ASN A 1 371 ? 3.209 31.797 1.814 1 97.56 371 ASN A C 1
ATOM 2847 O O . ASN A 1 371 ? 3.855 32.25 2.758 1 97.56 371 ASN A O 1
ATOM 2851 N N . ILE A 1 372 ? 2.047 31.312 1.94 1 98.44 372 ILE A N 1
ATOM 2852 C CA . ILE A 1 372 ? 1.4 31.234 3.246 1 98.44 372 ILE A CA 1
ATOM 2853 C C . ILE A 1 372 ? 2.199 30.328 4.172 1 98.44 372 ILE A C 1
ATOM 2855 O O . ILE A 1 372 ? 2.496 30.688 5.312 1 98.44 372 ILE A O 1
ATOM 2859 N N . LEU A 1 373 ? 2.588 29.172 3.67 1 98.12 373 LEU A N 1
ATOM 2860 C CA . LEU A 1 373 ? 3.293 28.172 4.473 1 98.12 373 LEU A CA 1
ATOM 2861 C C . LEU A 1 373 ? 4.684 28.672 4.852 1 98.12 373 LEU A C 1
ATOM 2863 O O . LEU A 1 373 ? 5.086 28.578 6.012 1 98.12 373 LEU A O 1
ATOM 2867 N N . GLN A 1 374 ? 5.438 29.188 3.953 1 97 374 GLN A N 1
ATOM 2868 C CA . GLN A 1 374 ? 6.828 29.578 4.168 1 97 374 GLN A CA 1
ATOM 2869 C C . GLN A 1 374 ? 6.926 30.781 5.094 1 97 374 GLN A C 1
ATOM 2871 O O . GLN A 1 374 ? 7.891 30.922 5.852 1 97 374 GLN A O 1
ATOM 2876 N N . ASN A 1 375 ? 5.93 31.625 5.066 1 97.56 375 ASN A N 1
ATOM 2877 C CA . ASN A 1 375 ? 5.98 32.844 5.871 1 97.56 375 ASN A CA 1
ATOM 2878 C C . ASN A 1 375 ? 5.258 32.656 7.203 1 97.56 375 ASN A C 1
ATOM 2880 O O . ASN A 1 375 ? 5.23 33.594 8.023 1 97.56 375 ASN A O 1
ATOM 2884 N N . LEU A 1 376 ? 4.664 31.516 7.383 1 98.31 376 LEU A N 1
ATOM 2885 C CA . LEU A 1 376 ? 3.971 31.25 8.641 1 98.31 376 LEU A CA 1
ATOM 2886 C C . LEU A 1 376 ? 4.926 31.375 9.82 1 98.31 376 LEU A C 1
ATOM 2888 O O . LEU A 1 376 ? 5.977 30.734 9.844 1 98.31 376 LEU A O 1
ATOM 2892 N N . GLN A 1 377 ? 4.586 32.25 10.734 1 98.12 377 GLN A N 1
ATOM 2893 C CA . GLN A 1 377 ? 5.363 32.406 11.961 1 98.12 377 GLN A CA 1
ATOM 2894 C C . GLN A 1 377 ? 4.773 31.562 13.094 1 98.12 377 GLN A C 1
ATOM 2896 O O . GLN A 1 377 ? 3.594 31.703 13.422 1 98.12 377 GLN A O 1
ATOM 2901 N N . GLY A 1 378 ? 5.512 30.688 13.68 1 97.88 378 GLY A N 1
ATOM 2902 C CA . GLY A 1 378 ? 5.109 29.781 14.734 1 97.88 378 GLY A CA 1
ATOM 2903 C C . GLY A 1 378 ? 5.82 28.438 14.672 1 97.88 378 GLY A C 1
ATOM 2904 O O . GLY A 1 378 ? 6.441 28.109 13.664 1 97.88 378 GLY A O 1
ATOM 2905 N N . ASP A 1 379 ? 5.777 27.734 15.727 1 98.25 379 ASP A N 1
ATOM 2906 C CA . ASP A 1 379 ? 6.398 26.422 15.789 1 98.25 379 ASP A CA 1
ATOM 2907 C C . ASP A 1 379 ? 5.477 25.344 15.211 1 98.25 379 ASP A C 1
ATOM 2909 O O . ASP A 1 379 ? 4.566 24.875 15.891 1 98.25 379 ASP A O 1
ATOM 2913 N N . VAL A 1 380 ? 5.715 25 13.992 1 98.69 380 VAL A N 1
ATOM 2914 C CA . VAL A 1 380 ? 4.938 23.922 13.391 1 98.69 380 VAL A CA 1
ATOM 2915 C C . VAL A 1 380 ? 5.363 22.578 13.977 1 98.69 380 VAL A C 1
ATOM 2917 O O . VAL A 1 380 ? 6.5 22.141 13.781 1 98.69 380 VAL A O 1
ATOM 2920 N N . VAL A 1 381 ? 4.438 21.922 14.648 1 98.69 381 VAL A N 1
ATOM 2921 C CA . VAL A 1 381 ? 4.797 20.75 15.453 1 98.69 381 VAL A CA 1
ATOM 2922 C C . VAL A 1 381 ? 4.363 19.484 14.734 1 98.69 381 VAL A C 1
ATOM 2924 O O . VAL A 1 381 ? 4.836 18.391 15.055 1 98.69 381 VAL A O 1
ATOM 2927 N N . ALA A 1 382 ? 3.436 19.609 13.805 1 98.81 382 ALA A N 1
ATOM 2928 C CA . ALA A 1 382 ? 2.93 18.484 13.016 1 98.81 382 ALA A CA 1
ATOM 2929 C C . ALA A 1 382 ? 2.08 18.969 11.852 1 98.81 382 ALA A C 1
ATOM 2931 O O . ALA A 1 382 ? 1.733 20.156 11.773 1 98.81 382 ALA A O 1
ATOM 2932 N N . GLY A 1 383 ? 1.731 18.094 10.977 1 98.81 383 GLY A N 1
ATOM 2933 C CA . GLY A 1 383 ? 0.875 18.422 9.852 1 98.81 383 GLY A CA 1
ATOM 2934 C C . GLY A 1 383 ? 0.456 17.219 9.039 1 98.81 383 GLY A C 1
ATOM 2935 O O . GLY A 1 383 ? 0.859 16.094 9.336 1 98.81 383 GLY A O 1
ATOM 2936 N N . ASP A 1 384 ? -0.406 17.5 8.047 1 98.81 384 ASP A N 1
ATOM 2937 C CA . ASP A 1 384 ? -0.817 16.438 7.125 1 98.81 384 ASP A CA 1
ATOM 2938 C C . ASP A 1 384 ? -1.1 17 5.734 1 98.81 384 ASP A C 1
ATOM 2940 O O . ASP A 1 384 ? -1.359 18.203 5.586 1 98.81 384 ASP A O 1
ATOM 2944 N N . VAL A 1 385 ? -0.854 16.219 4.719 1 98.75 385 VAL A N 1
ATOM 2945 C CA . VAL A 1 385 ? -1.25 16.438 3.33 1 98.75 385 VAL A CA 1
ATOM 2946 C C . VAL A 1 385 ? -2.252 15.375 2.898 1 98.75 385 VAL A C 1
ATOM 2948 O O . VAL A 1 385 ? -1.95 14.18 2.934 1 98.75 385 VAL A O 1
ATOM 2951 N N . VAL A 1 386 ? -3.504 15.875 2.445 1 97.94 386 VAL A N 1
ATOM 2952 C CA . VAL A 1 386 ? -4.578 14.898 2.283 1 97.94 386 VAL A CA 1
ATOM 2953 C C . VAL A 1 386 ? -5.324 15.164 0.977 1 97.94 386 VAL A C 1
ATOM 2955 O O . VAL A 1 386 ? -5.105 16.188 0.328 1 97.94 386 VAL A O 1
ATOM 2958 N N . GLU A 1 387 ? -6.102 14.188 0.492 1 96.44 387 GLU A N 1
ATOM 2959 C CA . GLU A 1 387 ? -7.125 14.227 -0.549 1 96.44 387 GLU A CA 1
ATOM 2960 C C . GLU A 1 387 ? -6.496 14.188 -1.94 1 96.44 387 GLU A C 1
ATOM 2962 O O . GLU A 1 387 ? -7.18 14.414 -2.941 1 96.44 387 GLU A O 1
ATOM 2967 N N . PHE A 1 388 ? -5.215 14.023 -2.041 1 97.06 388 PHE A N 1
ATOM 2968 C CA . PHE A 1 388 ? -4.684 13.617 -3.336 1 97.06 388 PHE A CA 1
ATOM 2969 C C . PHE A 1 388 ? -5.285 12.289 -3.779 1 97.06 388 PHE A C 1
ATOM 2971 O O . PHE A 1 388 ? -5.348 11.336 -2.998 1 97.06 388 PHE A O 1
ATOM 2978 N N . ASN A 1 389 ? -5.793 12.289 -4.988 1 94.31 389 ASN A N 1
ATOM 2979 C CA . ASN A 1 389 ? -6.379 11.086 -5.566 1 94.31 389 ASN A CA 1
ATOM 2980 C C . ASN A 1 389 ? -5.617 10.633 -6.812 1 94.31 389 ASN A C 1
ATOM 2982 O O . ASN A 1 389 ? -5.887 11.109 -7.914 1 94.31 389 ASN A O 1
ATOM 2986 N N . PRO A 1 390 ? -4.766 9.641 -6.668 1 92.38 390 PRO A N 1
ATOM 2987 C CA . PRO A 1 390 ? -3.939 9.195 -7.789 1 92.38 390 PRO A CA 1
ATOM 2988 C C . PRO A 1 390 ? -4.773 8.688 -8.969 1 92.38 390 PRO A C 1
ATOM 2990 O O . PRO A 1 390 ? -4.344 8.797 -10.125 1 92.38 390 PRO A O 1
ATOM 2993 N N . GLN A 1 391 ? -5.91 8.172 -8.727 1 86.88 391 GLN A N 1
ATOM 2994 C CA . GLN A 1 391 ? -6.746 7.594 -9.773 1 86.88 391 GLN A CA 1
ATOM 2995 C C . GLN A 1 391 ? -7.34 8.68 -10.664 1 86.88 391 GLN A C 1
ATOM 2997 O O . GLN A 1 391 ? -7.852 8.391 -11.75 1 86.88 391 GLN A O 1
ATOM 3002 N N . ARG A 1 392 ? -7.273 9.883 -10.219 1 88.62 392 ARG A N 1
ATOM 3003 C CA . ARG A 1 392 ? -7.812 11.008 -10.977 1 88.62 392 ARG A CA 1
ATOM 3004 C C . ARG A 1 392 ? -6.699 11.938 -11.453 1 88.62 392 ARG A C 1
ATOM 3006 O O . ARG A 1 392 ? -6.969 13.008 -12 1 88.62 392 ARG A O 1
ATOM 3013 N N . ASP A 1 393 ? -5.539 11.531 -11.234 1 91.75 393 ASP A N 1
ATOM 3014 C CA . ASP A 1 393 ? -4.402 12.367 -11.609 1 91.75 393 ASP A CA 1
ATOM 3015 C C . ASP A 1 393 ? -4.074 12.219 -13.094 1 91.75 393 ASP A C 1
ATOM 3017 O O . ASP A 1 393 ? -4.586 11.32 -13.758 1 91.75 393 ASP A O 1
ATOM 3021 N N . THR A 1 394 ? -3.314 13.125 -13.586 1 85.75 394 THR A N 1
ATOM 3022 C CA . THR A 1 394 ? -2.826 13.016 -14.953 1 85.75 394 THR A CA 1
ATOM 3023 C C . THR A 1 394 ? -1.854 11.844 -15.094 1 85.75 394 THR A C 1
ATOM 3025 O O . THR A 1 394 ? -1.326 11.352 -14.094 1 85.75 394 THR A O 1
ATOM 3028 N N . VAL A 1 395 ? -1.621 11.367 -16.203 1 77.5 395 VAL A N 1
ATOM 3029 C CA . VAL A 1 395 ? -0.784 10.211 -16.5 1 77.5 395 VAL A CA 1
ATOM 3030 C C . VAL A 1 395 ? 0.646 10.477 -16.031 1 77.5 395 VAL A C 1
ATOM 3032 O O . VAL A 1 395 ? 1.337 9.555 -15.57 1 77.5 395 VAL A O 1
ATOM 3035 N N . ASP A 1 396 ? 1.024 11.719 -16.078 1 81.31 396 ASP A N 1
ATOM 3036 C CA . ASP A 1 396 ? 2.404 12.055 -15.734 1 81.31 396 ASP A CA 1
ATOM 3037 C C . ASP A 1 396 ? 2.549 12.336 -14.242 1 81.31 396 ASP A C 1
ATOM 3039 O O . ASP A 1 396 ? 3.639 12.664 -13.766 1 81.31 396 ASP A O 1
ATOM 3043 N N . GLY A 1 397 ? 1.531 12.273 -13.547 1 90.06 397 GLY A N 1
ATOM 3044 C CA . GLY A 1 397 ? 1.601 12.398 -12.094 1 90.06 397 GLY A CA 1
ATOM 3045 C C . GLY A 1 397 ? 1.786 13.828 -11.633 1 90.06 397 GLY A C 1
ATOM 3046 O O . GLY A 1 397 ? 2.594 14.102 -10.734 1 90.06 397 GLY A O 1
ATOM 3047 N N . MET A 1 398 ? 1.102 14.781 -12.203 1 90.12 398 MET A N 1
ATOM 3048 C CA . MET A 1 398 ? 1.241 16.203 -11.898 1 90.12 398 MET A CA 1
ATOM 3049 C C . MET A 1 398 ? 0.898 16.484 -10.438 1 90.12 398 MET A C 1
ATOM 3051 O O . MET A 1 398 ? 1.671 17.125 -9.727 1 90.12 398 MET A O 1
ATOM 3055 N N . THR A 1 399 ? -0.243 16 -10.016 1 95.75 399 THR A N 1
ATOM 3056 C CA . THR A 1 399 ? -0.679 16.297 -8.648 1 95.75 399 THR A CA 1
ATOM 3057 C C . THR A 1 399 ? 0.204 15.586 -7.633 1 95.75 399 THR A C 1
ATOM 3059 O O . THR A 1 399 ? 0.444 16.109 -6.539 1 95.75 399 THR A O 1
ATOM 3062 N N . ALA A 1 400 ? 0.675 14.414 -8.016 1 94.69 400 ALA A N 1
ATOM 3063 C CA . ALA A 1 400 ? 1.636 13.727 -7.156 1 94.69 400 ALA A CA 1
ATOM 3064 C C . ALA A 1 400 ? 2.848 14.609 -6.875 1 94.69 400 ALA A C 1
ATOM 3066 O O . ALA A 1 400 ? 3.307 14.695 -5.73 1 94.69 400 ALA A O 1
ATOM 3067 N N . MET A 1 401 ? 3.326 15.25 -7.887 1 93.56 401 MET A N 1
ATOM 3068 C CA . MET A 1 401 ? 4.48 16.141 -7.75 1 93.56 401 MET A CA 1
ATOM 3069 C C . MET A 1 401 ? 4.137 17.344 -6.887 1 93.56 401 MET A C 1
ATOM 3071 O O . MET A 1 401 ? 4.969 17.812 -6.102 1 93.56 401 MET A O 1
ATOM 3075 N N . VAL A 1 402 ? 2.998 17.781 -7.047 1 95.69 402 VAL A N 1
ATOM 3076 C CA . VAL A 1 402 ? 2.516 18.906 -6.254 1 95.69 402 VAL A CA 1
ATOM 3077 C C . VAL A 1 402 ? 2.463 18.516 -4.777 1 95.69 402 VAL A C 1
ATOM 3079 O O . VAL A 1 402 ? 2.986 19.234 -3.92 1 95.69 402 VAL A O 1
ATOM 3082 N N . ALA A 1 403 ? 1.862 17.375 -4.492 1 97.56 403 ALA A N 1
ATOM 3083 C CA . ALA A 1 403 ? 1.771 16.891 -3.121 1 97.56 403 ALA A CA 1
ATOM 3084 C C . ALA A 1 403 ? 3.156 16.672 -2.521 1 97.56 403 ALA A C 1
ATOM 3086 O O . ALA A 1 403 ? 3.398 17 -1.36 1 97.56 403 ALA A O 1
ATOM 3087 N N . ALA A 1 404 ? 4.039 16.156 -3.301 1 96.38 404 ALA A N 1
ATOM 3088 C CA . ALA A 1 404 ? 5.414 15.922 -2.859 1 96.38 404 ALA A CA 1
ATOM 3089 C C . ALA A 1 404 ? 6.098 17.234 -2.475 1 96.38 404 ALA A C 1
ATOM 3091 O O . ALA A 1 404 ? 6.832 17.281 -1.487 1 96.38 404 ALA A O 1
ATOM 3092 N N . LYS A 1 405 ? 5.898 18.219 -3.256 1 95.88 405 LYS A N 1
ATOM 3093 C CA . LYS A 1 405 ? 6.492 19.516 -2.959 1 95.88 405 LYS A CA 1
ATOM 3094 C C . LYS A 1 405 ? 5.902 20.125 -1.686 1 95.88 405 LYS A C 1
ATOM 3096 O O . LYS A 1 405 ? 6.609 20.766 -0.909 1 95.88 405 LYS A O 1
ATOM 3101 N N . LEU A 1 406 ? 4.648 19.969 -1.51 1 97.88 406 LEU A N 1
ATOM 3102 C CA . LEU A 1 406 ? 4.039 20.406 -0.263 1 97.88 406 LEU A CA 1
ATOM 3103 C C . LEU A 1 406 ? 4.68 19.719 0.935 1 97.88 406 LEU A C 1
ATOM 3105 O O . LEU A 1 406 ? 5.004 20.375 1.932 1 97.88 406 LEU A O 1
ATOM 3109 N N . VAL A 1 407 ? 4.84 18.406 0.778 1 98 407 VAL A N 1
ATOM 3110 C CA . VAL A 1 407 ? 5.477 17.625 1.838 1 98 407 VAL A CA 1
ATOM 3111 C C . VAL A 1 407 ? 6.898 18.141 2.072 1 98 407 VAL A C 1
ATOM 3113 O O . VAL A 1 407 ? 7.324 18.297 3.217 1 98 407 VAL A O 1
ATOM 3116 N N . ARG A 1 408 ? 7.578 18.422 1.056 1 96.75 408 ARG A N 1
ATOM 3117 C CA . ARG A 1 408 ? 8.945 18.906 1.133 1 96.75 408 ARG A CA 1
ATOM 3118 C C . ARG A 1 408 ? 9.016 20.219 1.91 1 96.75 408 ARG A C 1
ATOM 3120 O O . ARG A 1 408 ? 9.812 20.344 2.844 1 96.75 408 ARG A O 1
ATOM 3127 N N . GLU A 1 409 ? 8.227 21.141 1.575 1 97.31 409 GLU A N 1
ATOM 3128 C CA . GLU A 1 409 ? 8.266 22.453 2.195 1 97.31 409 GLU A CA 1
ATOM 3129 C C . GLU A 1 409 ? 7.758 22.406 3.633 1 97.31 409 GLU A C 1
ATOM 3131 O O . GLU A 1 409 ? 8.25 23.141 4.492 1 97.31 409 GLU A O 1
ATOM 3136 N N . LEU A 1 410 ? 6.773 21.547 3.895 1 98.19 410 LEU A N 1
ATOM 3137 C CA . LEU A 1 410 ? 6.301 21.375 5.266 1 98.19 410 LEU A CA 1
ATOM 3138 C C . LEU A 1 410 ? 7.371 20.734 6.133 1 98.19 410 LEU A C 1
ATOM 3140 O O . LEU A 1 410 ? 7.484 21.047 7.32 1 98.19 410 LEU A O 1
ATOM 3144 N N . SER A 1 411 ? 8.078 19.781 5.516 1 98 411 SER A N 1
ATOM 3145 C CA . SER A 1 411 ? 9.172 19.156 6.242 1 98 411 SER A CA 1
ATOM 3146 C C . SER A 1 411 ? 10.188 20.188 6.711 1 98 411 SER A C 1
ATOM 3148 O O . SER A 1 411 ? 10.711 20.094 7.828 1 98 411 SER A O 1
ATOM 3150 N N . ALA A 1 412 ? 10.438 21.156 5.879 1 96.69 412 ALA A N 1
ATOM 3151 C CA . ALA A 1 412 ? 11.367 22.219 6.227 1 96.69 412 ALA A CA 1
ATOM 3152 C C . ALA A 1 412 ? 10.828 23.062 7.383 1 96.69 412 ALA A C 1
ATOM 3154 O O . ALA A 1 412 ? 11.602 23.516 8.234 1 96.69 412 ALA A O 1
ATOM 3155 N N . LYS A 1 413 ? 9.562 23.25 7.359 1 97.31 413 LYS A N 1
ATOM 3156 C CA . LYS A 1 413 ? 8.93 24.062 8.406 1 97.31 413 LYS A CA 1
ATOM 3157 C C . LYS A 1 413 ? 8.953 23.328 9.75 1 97.31 413 LYS A C 1
ATOM 3159 O O . LYS A 1 413 ? 9.055 23.953 10.805 1 97.31 413 LYS A O 1
ATOM 3164 N N . ILE A 1 414 ? 8.859 22 9.711 1 98.06 414 ILE A N 1
ATOM 3165 C CA . ILE A 1 414 ? 8.758 21.188 10.922 1 98.06 414 ILE A CA 1
ATOM 3166 C C . ILE A 1 414 ? 10.156 20.922 11.469 1 98.06 414 ILE A C 1
ATOM 3168 O O . ILE A 1 414 ? 10.375 20.938 12.688 1 98.06 414 ILE A O 1
ATOM 3172 N N . SER A 1 415 ? 11.109 20.719 10.594 1 97.31 415 SER A N 1
ATOM 3173 C CA . SER A 1 415 ? 12.445 20.297 11 1 97.31 415 SER A CA 1
ATOM 3174 C C . SER A 1 415 ? 13.219 21.438 11.641 1 97.31 415 SER A C 1
ATOM 3176 O O . SER A 1 415 ? 13.102 22.594 11.219 1 97.31 415 SER A O 1
ATOM 3178 N N . LYS A 1 416 ? 13.945 21.125 12.758 1 95.19 416 LYS A N 1
ATOM 3179 C CA . LYS A 1 416 ? 14.758 22.094 13.508 1 95.19 416 LYS A CA 1
ATOM 3180 C C . LYS A 1 416 ? 16.062 21.453 13.977 1 95.19 416 LYS A C 1
ATOM 3182 O O . LYS A 1 416 ? 16.078 20.297 14.422 1 95.19 416 LYS A O 1
ATOM 3187 N N . MET B 1 1 ? -52.531 -34.531 42.625 1 17.38 1 MET B N 1
ATOM 3188 C CA . MET B 1 1 ? -53.438 -34.812 41.531 1 17.38 1 MET B CA 1
ATOM 3189 C C . MET B 1 1 ? -52.969 -34.188 40.219 1 17.38 1 MET B C 1
ATOM 3191 O O . MET B 1 1 ? -52.312 -33.156 40.219 1 17.38 1 MET B O 1
ATOM 3195 N N . LEU B 1 2 ? -53.281 -34.906 38.938 1 17.3 2 LEU B N 1
ATOM 3196 C CA . LEU B 1 2 ? -53.031 -35.25 37.531 1 17.3 2 LEU B CA 1
ATOM 3197 C C . LEU B 1 2 ? -53.469 -34.125 36.594 1 17.3 2 LEU B C 1
ATOM 3199 O O . LEU B 1 2 ? -54.531 -34.156 36.031 1 17.3 2 LEU B O 1
ATOM 3203 N N . CYS B 1 3 ? -53.594 -33.125 37 1 16.94 3 CYS B N 1
ATOM 3204 C CA . CYS B 1 3 ? -54.438 -32.281 36.125 1 16.94 3 CYS B CA 1
ATOM 3205 C C . CYS B 1 3 ? -53.812 -32.062 34.781 1 16.94 3 CYS B C 1
ATOM 3207 O O . CYS B 1 3 ? -52.719 -31.469 34.688 1 16.94 3 CYS B O 1
ATOM 3209 N N . ARG B 1 4 ? -53.969 -32.844 33.781 1 16.47 4 ARG B N 1
ATOM 3210 C CA . ARG B 1 4 ? -53.875 -33.438 32.438 1 16.47 4 ARG B CA 1
ATOM 3211 C C . ARG B 1 4 ? -54.281 -32.438 31.359 1 16.47 4 ARG B C 1
ATOM 3213 O O . ARG B 1 4 ? -55.469 -32.25 31.109 1 16.47 4 ARG B O 1
ATOM 3220 N N . VAL B 1 5 ? -53.875 -31.203 31.625 1 18.52 5 VAL B N 1
ATOM 3221 C CA . VAL B 1 5 ? -54.656 -30.328 30.734 1 18.52 5 VAL B CA 1
ATOM 3222 C C . VAL B 1 5 ? -54.656 -30.906 29.312 1 18.52 5 VAL B C 1
ATOM 3224 O O . VAL B 1 5 ? -53.688 -31.531 28.891 1 18.52 5 VAL B O 1
ATOM 3227 N N . PHE B 1 6 ? -55.688 -30.828 28.562 1 17.41 6 PHE B N 1
ATOM 3228 C CA . PHE B 1 6 ? -56.5 -31.359 27.469 1 17.41 6 PHE B CA 1
ATOM 3229 C C . PHE B 1 6 ? -55.781 -31.188 26.141 1 17.41 6 PHE B C 1
ATOM 3231 O O . PHE B 1 6 ? -55 -30.266 25.969 1 17.41 6 PHE B O 1
ATOM 3238 N N . CYS B 1 7 ? -55.875 -32.188 25.125 1 15.19 7 CYS B N 1
ATOM 3239 C CA . CYS B 1 7 ? -55.5 -33.125 24.094 1 15.19 7 CYS B CA 1
ATOM 3240 C C . CYS B 1 7 ? -55.625 -32.531 22.703 1 15.19 7 CYS B C 1
ATOM 3242 O O . CYS B 1 7 ? -54.844 -32.844 21.812 1 15.19 7 CYS B O 1
ATOM 3244 N N . ASN B 1 8 ? -56.656 -31.766 22.406 1 15.84 8 ASN B N 1
ATOM 3245 C CA . ASN B 1 8 ? -57.5 -32.312 21.312 1 15.84 8 ASN B CA 1
ATOM 3246 C C . ASN B 1 8 ? -56.812 -32.125 19.969 1 15.84 8 ASN B C 1
ATOM 3248 O O . ASN B 1 8 ? -55.875 -31.328 19.828 1 15.84 8 ASN B O 1
ATOM 3252 N N . LEU B 1 9 ? -57.656 -32.281 18.75 1 15.23 9 LEU B N 1
ATOM 3253 C CA . LEU B 1 9 ? -58 -33.125 17.625 1 15.23 9 LEU B CA 1
ATOM 3254 C C . LEU B 1 9 ? -57.5 -32.531 16.312 1 15.23 9 LEU B C 1
ATOM 3256 O O . LEU B 1 9 ? -56.969 -33.25 15.469 1 15.23 9 LEU B O 1
ATOM 3260 N N . ARG B 1 10 ? -57.875 -31.172 15.906 1 16.17 10 ARG B N 1
ATOM 3261 C CA . ARG B 1 10 ? -58.625 -31.109 14.648 1 16.17 10 ARG B CA 1
ATOM 3262 C C . ARG B 1 10 ? -57.656 -31.234 13.453 1 16.17 10 ARG B C 1
ATOM 3264 O O . ARG B 1 10 ? -56.719 -30.469 13.336 1 16.17 10 ARG B O 1
ATOM 3271 N N . THR B 1 11 ? -57.406 -32.406 12.609 1 15.84 11 THR B N 1
ATOM 3272 C CA . THR B 1 11 ? -56.656 -33.094 11.578 1 15.84 11 THR B CA 1
ATOM 3273 C C . THR B 1 11 ? -56.875 -32.438 10.211 1 15.84 11 THR B C 1
ATOM 3275 O O . THR B 1 11 ? -56.188 -32.781 9.25 1 15.84 11 THR B O 1
ATOM 3278 N N . PRO B 1 12 ? -57.531 -31.25 9.969 1 17.05 12 PRO B N 1
ATOM 3279 C CA . PRO B 1 12 ? -58.281 -31.406 8.727 1 17.05 12 PRO B CA 1
ATOM 3280 C C . PRO B 1 12 ? -57.375 -31.734 7.531 1 17.05 12 PRO B C 1
ATOM 3282 O O . PRO B 1 12 ? -56.281 -31.219 7.43 1 17.05 12 PRO B O 1
ATOM 3285 N N . LYS B 1 13 ? -57.562 -32.875 6.75 1 15.43 13 LYS B N 1
ATOM 3286 C CA . LYS B 1 13 ? -57.156 -33.719 5.625 1 15.43 13 LYS B CA 1
ATOM 3287 C C . LYS B 1 13 ? -57.344 -32.969 4.297 1 15.43 13 LYS B C 1
ATOM 3289 O O . LYS B 1 13 ? -58.375 -33.125 3.643 1 15.43 13 LYS B O 1
ATOM 3294 N N . LYS B 1 14 ? -57.438 -31.688 4.184 1 16.62 14 LYS B N 1
ATOM 3295 C CA . LYS B 1 14 ? -58.094 -31.391 2.914 1 16.62 14 LYS B CA 1
ATOM 3296 C C . LYS B 1 14 ? -57.406 -32.125 1.76 1 16.62 14 LYS B C 1
ATOM 3298 O O . LYS B 1 14 ? -56.219 -32 1.562 1 16.62 14 LYS B O 1
ATOM 3303 N N . ALA B 1 15 ? -58.031 -33.125 0.898 1 14.93 15 ALA B N 1
ATOM 3304 C CA . ALA B 1 15 ? -58 -34.188 -0.097 1 14.93 15 ALA B CA 1
ATOM 3305 C C . ALA B 1 15 ? -57.656 -33.656 -1.479 1 14.93 15 ALA B C 1
ATOM 3307 O O . ALA B 1 15 ? -57.406 -34.406 -2.412 1 14.93 15 ALA B O 1
ATOM 3308 N N . TYR B 1 16 ? -57.531 -32.344 -1.718 1 16.45 16 TYR B N 1
ATOM 3309 C CA . TYR B 1 16 ? -58.031 -32.219 -3.082 1 16.45 16 TYR B CA 1
ATOM 3310 C C . TYR B 1 16 ? -57.312 -33.188 -4.02 1 16.45 16 TYR B C 1
ATOM 3312 O O . TYR B 1 16 ? -56.125 -33.469 -3.842 1 16.45 16 TYR B O 1
ATOM 3320 N N . GLU B 1 17 ? -58 -33.781 -4.984 1 15.64 17 GLU B N 1
ATOM 3321 C CA . GLU B 1 17 ? -58.25 -34.781 -5.992 1 15.64 17 GLU B CA 1
ATOM 3322 C C . GLU B 1 17 ? -57.25 -34.688 -7.141 1 15.64 17 GLU B C 1
ATOM 3324 O O . GLU B 1 17 ? -56.688 -33.625 -7.371 1 15.64 17 GLU B O 1
ATOM 3329 N N . SER B 1 18 ? -57 -35.844 -7.914 1 15.79 18 SER B N 1
ATOM 3330 C CA . SER B 1 18 ? -56.281 -36.812 -8.773 1 15.79 18 SER B CA 1
ATOM 3331 C C . SER B 1 18 ? -56.438 -36.438 -10.25 1 15.79 18 SER B C 1
ATOM 3333 O O . SER B 1 18 ? -55.938 -37.125 -11.125 1 15.79 18 SER B O 1
ATOM 3335 N N . SER B 1 19 ? -57.188 -35.344 -10.703 1 15.94 19 SER B N 1
ATOM 3336 C CA . SER B 1 19 ? -57.812 -35.688 -11.969 1 15.94 19 SER B CA 1
ATOM 3337 C C . SER B 1 19 ? -56.75 -36.031 -13.031 1 15.94 19 SER B C 1
ATOM 3339 O O . SER B 1 19 ? -55.781 -35.344 -13.18 1 15.94 19 SER B O 1
ATOM 3341 N N . ARG B 1 20 ? -56.75 -37.312 -13.789 1 17.2 20 ARG B N 1
ATOM 3342 C CA . ARG B 1 20 ? -56.219 -38.312 -14.695 1 17.2 20 ARG B CA 1
ATOM 3343 C C . ARG B 1 20 ? -56.125 -37.781 -16.125 1 17.2 20 ARG B C 1
ATOM 3345 O O . ARG B 1 20 ? -55.094 -37.906 -16.766 1 17.2 20 ARG B O 1
ATOM 3352 N N . LYS B 1 21 ? -57.281 -37.781 -16.953 1 15.96 21 LYS B N 1
ATOM 3353 C CA . LYS B 1 21 ? -57.438 -38.719 -18.078 1 15.96 21 LYS B CA 1
ATOM 3354 C C . LYS B 1 21 ? -56.781 -38.156 -19.344 1 15.96 21 LYS B C 1
ATOM 3356 O O . LYS B 1 21 ? -56 -38.844 -19.984 1 15.96 21 LYS B O 1
ATOM 3361 N N . THR B 1 22 ? -57.562 -37.312 -20.156 1 15.67 22 THR B N 1
ATOM 3362 C CA . THR B 1 22 ? -58.156 -37.781 -21.391 1 15.67 22 THR B CA 1
ATOM 3363 C C . THR B 1 22 ? -57.156 -37.719 -22.547 1 15.67 22 THR B C 1
ATOM 3365 O O . THR B 1 22 ? -56.156 -37 -22.453 1 15.67 22 THR B O 1
ATOM 3368 N N . GLY B 1 23 ? -57.625 -38.125 -23.828 1 15.16 23 GLY B N 1
ATOM 3369 C CA . GLY B 1 23 ? -57.531 -38.938 -25.031 1 15.16 23 GLY B CA 1
ATOM 3370 C C . GLY B 1 23 ? -56.781 -38.281 -26.156 1 15.16 23 GLY B C 1
ATOM 3371 O O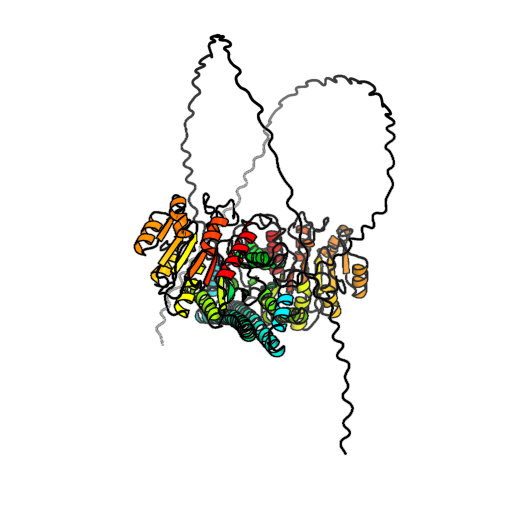 . GLY B 1 23 ? -55.844 -38.844 -26.703 1 15.16 23 GLY B O 1
ATOM 3372 N N . ILE B 1 24 ? -57.406 -37.312 -27.031 1 15.38 24 ILE B N 1
ATOM 3373 C CA . ILE B 1 24 ? -57.781 -37.688 -28.391 1 15.38 24 ILE B CA 1
ATOM 3374 C C . ILE B 1 24 ? -56.594 -37.469 -29.328 1 15.38 24 ILE B C 1
ATOM 3376 O O . ILE B 1 24 ? -55.688 -36.719 -29 1 15.38 24 ILE B O 1
ATOM 3380 N N . VAL B 1 25 ? -56.906 -36.844 -30.656 1 15.5 25 VAL B N 1
ATOM 3381 C CA . VAL B 1 25 ? -57.062 -37.312 -32.031 1 15.5 25 VAL B CA 1
ATOM 3382 C C . VAL B 1 25 ? -55.844 -36.969 -32.844 1 15.5 25 VAL B C 1
ATOM 3384 O O . VAL B 1 25 ? -55.094 -36.062 -32.5 1 15.5 25 VAL B O 1
ATOM 3387 N N . HIS B 1 26 ? -55.719 -37.531 -34.188 1 15.65 26 HIS B N 1
ATOM 3388 C CA . HIS B 1 26 ? -55.062 -38.156 -35.312 1 15.65 26 HIS B CA 1
ATOM 3389 C C . HIS B 1 26 ? -54.594 -37.125 -36.344 1 15.65 26 HIS B C 1
ATOM 3391 O O . HIS B 1 26 ? -53.781 -37.438 -37.219 1 15.65 26 HIS B O 1
ATOM 3397 N N . PHE B 1 27 ? -55 -35.781 -36.375 1 15.2 27 PHE B N 1
ATOM 3398 C CA . PHE B 1 27 ? -55.312 -35.5 -37.75 1 15.2 27 PHE B CA 1
ATOM 3399 C C . PHE B 1 27 ? -54.062 -35.688 -38.625 1 15.2 27 PHE B C 1
ATOM 3401 O O . PHE B 1 27 ? -52.938 -35.562 -38.156 1 15.2 27 PHE B O 1
ATOM 3408 N N . THR B 1 28 ? -54.281 -35.625 -40.031 1 15.06 28 THR B N 1
ATOM 3409 C CA . THR B 1 28 ? -54.125 -36.125 -41.406 1 15.06 28 THR B CA 1
ATOM 3410 C C . THR B 1 28 ? -52.906 -35.5 -42.062 1 15.06 28 THR B C 1
ATOM 3412 O O . THR B 1 28 ? -52.406 -34.5 -41.625 1 15.06 28 THR B O 1
ATOM 3415 N N . ARG B 1 29 ? -53.062 -35.25 -43.5 1 15.1 29 ARG B N 1
ATOM 3416 C CA . ARG B 1 29 ? -52.562 -35.781 -44.781 1 15.1 29 ARG B CA 1
ATOM 3417 C C . ARG B 1 29 ? -51.406 -34.938 -45.312 1 15.1 29 ARG B C 1
ATOM 3419 O O . ARG B 1 29 ? -50.312 -35.438 -45.594 1 15.1 29 ARG B O 1
ATOM 3426 N N . LEU B 1 30 ? -51.656 -34.031 -46.5 1 15.18 30 LEU B N 1
ATOM 3427 C CA . LEU B 1 30 ? -51.344 -34.312 -47.875 1 15.18 30 LEU B CA 1
ATOM 3428 C C . LEU B 1 30 ? -50.062 -33.656 -48.312 1 15.18 30 LEU B C 1
ATOM 3430 O O . LEU B 1 30 ? -49.594 -32.719 -47.656 1 15.18 30 LEU B O 1
ATOM 3434 N N . ALA B 1 31 ? -49.844 -33.312 -49.75 1 14.96 31 ALA B N 1
ATOM 3435 C CA . ALA B 1 31 ? -49.156 -33.656 -51 1 14.96 31 ALA B CA 1
ATOM 3436 C C . ALA B 1 31 ? -48.188 -32.562 -51.406 1 14.96 31 ALA B C 1
ATOM 3438 O O . ALA B 1 31 ? -47.062 -32.844 -51.812 1 14.96 31 ALA B O 1
ATOM 3439 N N . PHE B 1 32 ? -48.531 -31.172 -51.594 1 15.83 32 PHE B N 1
ATOM 3440 C CA . PHE B 1 32 ? -48.375 -30.734 -52.969 1 15.83 32 PHE B CA 1
ATOM 3441 C C . PHE B 1 32 ? -46.906 -30.547 -53.312 1 15.83 32 PHE B C 1
ATOM 3443 O O . PHE B 1 32 ? -46.094 -30.25 -52.438 1 15.83 32 PHE B O 1
ATOM 3450 N N . ARG B 1 33 ? -46.531 -30.516 -54.719 1 15.4 33 ARG B N 1
ATOM 3451 C CA . ARG B 1 33 ? -45.719 -30.844 -55.875 1 15.4 33 ARG B CA 1
ATOM 3452 C C . ARG B 1 33 ? -44.562 -29.875 -56.031 1 15.4 33 ARG B C 1
ATOM 3454 O O . ARG B 1 33 ? -44.469 -28.891 -55.312 1 15.4 33 ARG B O 1
ATOM 3461 N N . HIS B 1 34 ? -44.438 -29.109 -57.312 1 15.31 34 HIS B N 1
ATOM 3462 C CA . HIS B 1 34 ? -43.594 -29.25 -58.5 1 15.31 34 HIS B CA 1
ATOM 3463 C C . HIS B 1 34 ? -42.531 -28.141 -58.562 1 15.31 34 HIS B C 1
ATOM 3465 O O . HIS B 1 34 ? -41.469 -28.344 -59.125 1 15.31 34 HIS B O 1
ATOM 3471 N N . VAL B 1 35 ? -42.781 -26.781 -58.25 1 16.03 35 VAL B N 1
ATOM 3472 C CA . VAL B 1 35 ? -42.531 -25.938 -59.406 1 16.03 35 VAL B CA 1
ATOM 3473 C C . VAL B 1 35 ? -41.031 -25.891 -59.719 1 16.03 35 VAL B C 1
ATOM 3475 O O . VAL B 1 35 ? -40.219 -25.828 -58.781 1 16.03 35 VAL B O 1
ATOM 3478 N N . SER B 1 36 ? -40.562 -25.656 -61.062 1 14.96 36 SER B N 1
ATOM 3479 C CA . SER B 1 36 ? -39.688 -25.906 -62.188 1 14.96 36 SER B CA 1
ATOM 3480 C C . SER B 1 36 ? -38.406 -25.109 -62.094 1 14.96 36 SER B C 1
ATOM 3482 O O . SER B 1 36 ? -38.25 -24.25 -61.219 1 14.96 36 SER B O 1
ATOM 3484 N N . SER B 1 37 ? -38.062 -24.234 -63.25 1 15.52 37 SER B N 1
ATOM 3485 C CA . SER B 1 37 ? -37.125 -24.375 -64.375 1 15.52 37 SER B CA 1
ATOM 3486 C C . SER B 1 37 ? -35.812 -23.641 -64.062 1 15.52 37 SER B C 1
ATOM 3488 O O . SER B 1 37 ? -35.75 -22.797 -63.188 1 15.52 37 SER B O 1
ATOM 3490 N N . PHE B 1 38 ? -34.906 -23.344 -65.312 1 15.74 38 PHE B N 1
ATOM 3491 C CA . PHE B 1 38 ? -33.656 -23.578 -66.062 1 15.74 38 PHE B CA 1
ATOM 3492 C C . PHE B 1 38 ? -32.75 -22.375 -65.938 1 15.74 38 PHE B C 1
ATOM 3494 O O . PHE B 1 38 ? -31.594 -22.516 -65.5 1 15.74 38 PHE B O 1
ATOM 3501 N N . LEU B 1 39 ? -32.406 -21.422 -67.125 1 14.97 39 LEU B N 1
ATOM 3502 C CA . LEU B 1 39 ? -31.344 -21.438 -68.125 1 14.97 39 LEU B CA 1
ATOM 3503 C C . LEU B 1 39 ? -30.422 -20.219 -68 1 14.97 39 LEU B C 1
ATOM 3505 O O . LEU B 1 39 ? -29.203 -20.328 -68.125 1 14.97 39 LEU B O 1
ATOM 3509 N N . PHE B 1 40 ? -30.844 -18.844 -68 1 15.63 40 PHE B N 1
ATOM 3510 C CA . PHE B 1 40 ? -30.359 -18.109 -69.188 1 15.63 40 PHE B CA 1
ATOM 3511 C C . PHE B 1 40 ? -28.891 -17.719 -69 1 15.63 40 PHE B C 1
ATOM 3513 O O . PHE B 1 40 ? -28.422 -17.594 -67.875 1 15.63 40 PHE B O 1
ATOM 3520 N N . LYS B 1 41 ? -28.156 -17.109 -70.188 1 15.5 41 LYS B N 1
ATOM 3521 C CA . LYS B 1 41 ? -27.109 -17.047 -71.188 1 15.5 41 LYS B CA 1
ATOM 3522 C C . LYS B 1 41 ? -26.031 -16.031 -70.812 1 15.5 41 LYS B C 1
ATOM 3524 O O . LYS B 1 41 ? -26.25 -15.195 -69.938 1 15.5 41 LYS B O 1
ATOM 3529 N N . PHE B 1 42 ? -25.578 -15.156 -71.938 1 15.34 42 PHE B N 1
ATOM 3530 C CA . PHE B 1 42 ? -24.359 -15.102 -72.75 1 15.34 42 PHE B CA 1
ATOM 3531 C C . PHE B 1 42 ? -23.422 -14.016 -72.25 1 15.34 42 PHE B C 1
ATOM 3533 O O . PHE B 1 42 ? -22.297 -14.305 -71.812 1 15.34 42 PHE B O 1
ATOM 3540 N N . PRO B 1 43 ? -23.266 -12.672 -72.938 1 15.77 43 PRO B N 1
ATOM 3541 C CA . PRO B 1 43 ? -22.219 -12.391 -73.938 1 15.77 43 PRO B CA 1
ATOM 3542 C C . PRO B 1 43 ? -21.078 -11.57 -73.312 1 15.77 43 PRO B C 1
ATOM 3544 O O . PRO B 1 43 ? -21.188 -11.047 -72.25 1 15.77 43 PRO B O 1
ATOM 3547 N N . ALA B 1 44 ? -20.328 -10.586 -74.312 1 14.5 44 ALA B N 1
ATOM 3548 C CA . ALA B 1 44 ? -19.141 -10.336 -75.125 1 14.5 44 ALA B CA 1
ATOM 3549 C C . ALA B 1 44 ? -18.375 -9.109 -74.625 1 14.5 44 ALA B C 1
ATOM 3551 O O . ALA B 1 44 ? -17.141 -9.078 -74.688 1 14.5 44 ALA B O 1
ATOM 3552 N N . ALA B 1 45 ? -18.969 -7.836 -74.25 1 14.82 45 ALA B N 1
ATOM 3553 C CA . ALA B 1 45 ? -18.438 -6.789 -75.125 1 14.82 45 ALA B CA 1
ATOM 3554 C C . ALA B 1 45 ? -17.016 -6.414 -74.75 1 14.82 45 ALA B C 1
ATOM 3556 O O . ALA B 1 45 ? -16.578 -6.656 -73.625 1 14.82 45 ALA B O 1
ATOM 3557 N N . ALA B 1 46 ? -16.484 -5.117 -75.25 1 15.49 46 ALA B N 1
ATOM 3558 C CA . ALA B 1 46 ? -15.547 -4.527 -76.188 1 15.49 46 ALA B CA 1
ATOM 3559 C C . ALA B 1 46 ? -14.289 -4.047 -75.5 1 15.49 46 ALA B C 1
ATOM 3561 O O . ALA B 1 46 ? -14.312 -3.764 -74.25 1 15.49 46 ALA B O 1
ATOM 3562 N N . ALA B 1 47 ? -13.203 -3.623 -76.312 1 15.22 47 ALA B N 1
ATOM 3563 C CA . ALA B 1 47 ? -11.812 -3.645 -76.75 1 15.22 47 ALA B CA 1
ATOM 3564 C C . ALA B 1 47 ? -11.016 -2.496 -76.188 1 15.22 47 ALA B C 1
ATOM 3566 O O . ALA B 1 47 ? -9.867 -2.682 -75.75 1 15.22 47 ALA B O 1
ATOM 3567 N N . ARG B 1 48 ? -11.461 -1.131 -76.188 1 15.62 48 ARG B N 1
ATOM 3568 C CA . ARG B 1 48 ? -10.523 -0.348 -77 1 15.62 48 ARG B CA 1
ATOM 3569 C C . ARG B 1 48 ? -9.266 -0.019 -76.188 1 15.62 48 ARG B C 1
ATOM 3571 O O . ARG B 1 48 ? -9.281 -0.014 -75 1 15.62 48 ARG B O 1
ATOM 3578 N N . ARG B 1 49 ? -8.109 0.514 -76.875 1 15.23 49 ARG B N 1
ATOM 3579 C CA . ARG B 1 49 ? -6.688 0.466 -77.188 1 15.23 49 ARG B CA 1
ATOM 3580 C C . ARG B 1 49 ? -5.906 1.453 -76.312 1 15.23 49 ARG B C 1
ATOM 3582 O O . ARG B 1 49 ? -4.844 1.117 -75.812 1 15.23 49 ARG B O 1
ATOM 3589 N N . PRO B 1 50 ? -6.211 2.885 -76.312 1 15.86 50 PRO B N 1
ATOM 3590 C CA . PRO B 1 50 ? -5.125 3.611 -77 1 15.86 50 PRO B CA 1
ATOM 3591 C C . PRO B 1 50 ? -3.916 3.824 -76.062 1 15.86 50 PRO B C 1
ATOM 3593 O O . PRO B 1 50 ? -4 3.611 -74.875 1 15.86 50 PRO B O 1
ATOM 3596 N N . GLU B 1 51 ? -3.229 5.035 -76.188 1 16.14 51 GLU B N 1
ATOM 3597 C CA . GLU B 1 51 ? -1.92 5.453 -76.688 1 16.14 51 GLU B CA 1
ATOM 3598 C C . GLU B 1 51 ? -0.964 5.75 -75.562 1 16.14 51 GLU B C 1
ATOM 3600 O O . GLU B 1 51 ? -1.387 5.855 -74.375 1 16.14 51 GLU B O 1
ATOM 3605 N N . ALA B 1 52 ? 0.062 6.758 -75.75 1 15.74 52 ALA B N 1
ATOM 3606 C CA . ALA B 1 52 ? 1.508 6.836 -75.938 1 15.74 52 ALA B CA 1
ATOM 3607 C C . ALA B 1 52 ? 2.195 7.422 -74.688 1 15.74 52 ALA B C 1
ATOM 3609 O O . ALA B 1 52 ? 3.205 6.891 -74.25 1 15.74 52 ALA B O 1
ATOM 3610 N N . ALA B 1 53 ? 1.78 8.695 -74.188 1 16.42 53 ALA B N 1
ATOM 3611 C CA . ALA B 1 53 ? 2.801 9.727 -74.375 1 16.42 53 ALA B CA 1
ATOM 3612 C C . ALA B 1 53 ? 3.832 9.664 -73.25 1 16.42 53 ALA B C 1
ATOM 3614 O O . ALA B 1 53 ? 3.549 9.141 -72.125 1 16.42 53 ALA B O 1
ATOM 3615 N N . SER B 1 54 ? 4.965 10.484 -73.312 1 16.8 54 SER B N 1
ATOM 3616 C CA . SER B 1 54 ? 6.422 10.578 -73.312 1 16.8 54 SER B CA 1
ATOM 3617 C C . SER B 1 54 ? 6.918 11.031 -71.938 1 16.8 54 SER B C 1
ATOM 3619 O O . SER B 1 54 ? 6.734 12.195 -71.562 1 16.8 54 SER B O 1
ATOM 3621 N N . LEU B 1 55 ? 6.543 10.414 -70.812 1 16.94 55 LEU B N 1
ATOM 3622 C CA . LEU B 1 55 ? 6.828 11.031 -69.562 1 16.94 55 LEU B CA 1
ATOM 3623 C C . LEU B 1 55 ? 8.328 11.25 -69.375 1 16.94 55 LEU B C 1
ATOM 3625 O O . LEU B 1 55 ? 9.109 10.297 -69.375 1 16.94 55 LEU B O 1
ATOM 3629 N N . VAL B 1 56 ? 8.711 12.531 -69.5 1 17.48 56 VAL B N 1
ATOM 3630 C CA . VAL B 1 56 ? 10.008 13.188 -69.562 1 17.48 56 VAL B CA 1
ATOM 3631 C C . VAL B 1 56 ? 10.852 12.828 -68.312 1 17.48 56 VAL B C 1
ATOM 3633 O O . VAL B 1 56 ? 10.336 12.766 -67.25 1 17.48 56 VAL B O 1
ATOM 3636 N N . CYS B 1 57 ? 12.164 12.375 -68.5 1 17.75 57 CYS B N 1
ATOM 3637 C CA . CYS B 1 57 ? 13.305 11.711 -67.875 1 17.75 57 CYS B CA 1
ATOM 3638 C C . CYS B 1 57 ? 14.023 12.656 -66.938 1 17.75 57 CYS B C 1
ATOM 3640 O O . CYS B 1 57 ? 15.086 12.32 -66.375 1 17.75 57 CYS B O 1
ATOM 3642 N N . PHE B 1 58 ? 13.359 13.836 -66.5 1 17.77 58 PHE B N 1
ATOM 3643 C CA . PHE B 1 58 ? 14.367 14.852 -66.25 1 17.77 58 PHE B CA 1
ATOM 3644 C C . PHE B 1 58 ? 15.328 14.375 -65.188 1 17.77 58 PHE B C 1
ATOM 3646 O O . PHE B 1 58 ? 14.922 13.727 -64.188 1 17.77 58 PHE B O 1
ATOM 3653 N N . SER B 1 59 ? 16.703 14.438 -65.312 1 16.7 59 SER B N 1
ATOM 3654 C CA . SER B 1 59 ? 18.047 13.953 -65 1 16.7 59 SER B CA 1
ATOM 3655 C C . SER B 1 59 ? 18.531 14.469 -63.656 1 16.7 59 SER B C 1
ATOM 3657 O O . SER B 1 59 ? 19.25 13.773 -62.938 1 16.7 59 SER B O 1
ATOM 3659 N N . ARG B 1 60 ? 18.297 15.797 -63.281 1 17.84 60 ARG B N 1
ATOM 3660 C CA . ARG B 1 60 ? 19.469 16.594 -62.938 1 17.84 60 ARG B CA 1
ATOM 3661 C C . ARG B 1 60 ? 20.094 16.109 -61.625 1 17.84 60 ARG B C 1
ATOM 3663 O O . ARG B 1 60 ? 19.406 15.516 -60.781 1 17.84 60 ARG B O 1
ATOM 3670 N N . ARG B 1 61 ? 21.422 16.469 -61.281 1 18.61 61 ARG B N 1
ATOM 3671 C CA . ARG B 1 61 ? 22.719 16.125 -60.719 1 18.61 61 ARG B CA 1
ATOM 3672 C C . ARG B 1 61 ? 22.781 16.469 -59.219 1 18.61 61 ARG B C 1
ATOM 3674 O O . ARG B 1 61 ? 23.828 16.391 -58.594 1 18.61 61 ARG B O 1
ATOM 3681 N N . LEU B 1 62 ? 21.641 16.75 -58.5 1 18.75 62 LEU B N 1
ATOM 3682 C CA . LEU B 1 62 ? 21.906 17.656 -57.406 1 18.75 62 LEU B CA 1
ATOM 3683 C C . LEU B 1 62 ? 22.969 17.078 -56.469 1 18.75 62 LEU B C 1
ATOM 3685 O O . LEU B 1 62 ? 22.938 15.883 -56.156 1 18.75 62 LEU B O 1
ATOM 3689 N N . LEU B 1 63 ? 23.953 17.922 -56 1 19.8 63 LEU B N 1
ATOM 3690 C CA . LEU B 1 63 ? 25.266 18.078 -55.375 1 19.8 63 LEU B CA 1
ATOM 3691 C C . LEU B 1 63 ? 25.281 17.484 -53.969 1 19.8 63 LEU B C 1
ATOM 3693 O O . LEU B 1 63 ? 24.375 17.734 -53.188 1 19.8 63 LEU B O 1
ATOM 3697 N N . LEU B 1 64 ? 26.094 16.453 -53.688 1 19.25 64 LEU B N 1
ATOM 3698 C CA . LEU B 1 64 ? 26.344 15.445 -52.688 1 19.25 64 LEU B CA 1
ATOM 3699 C C . LEU B 1 64 ? 26.938 16.062 -51.438 1 19.25 64 LEU B C 1
ATOM 3701 O O . LEU B 1 64 ? 28.094 16.484 -51.438 1 19.25 64 LEU B O 1
ATOM 3705 N N . PRO B 1 65 ? 26.359 17.219 -50.906 1 21.08 65 PRO B N 1
ATOM 3706 C CA . PRO B 1 65 ? 27.328 17.844 -50.031 1 21.08 65 PRO B CA 1
ATOM 3707 C C . PRO B 1 65 ? 27.859 16.875 -48.969 1 21.08 65 PRO B C 1
ATOM 3709 O O . PRO B 1 65 ? 27.219 15.867 -48.656 1 21.08 65 PRO B O 1
ATOM 3712 N N . SER B 1 66 ? 29.156 17.016 -48.562 1 20.84 66 SER B N 1
ATOM 3713 C CA . SER B 1 66 ? 30.188 16.328 -47.812 1 20.84 66 SER B CA 1
ATOM 3714 C C . SER B 1 66 ? 29.766 16.156 -46.344 1 20.84 66 SER B C 1
ATOM 3716 O O . SER B 1 66 ? 29.281 17.094 -45.719 1 20.84 66 SER B O 1
ATOM 3718 N N . SER B 1 67 ? 29.422 14.906 -46 1 20.16 67 SER B N 1
ATOM 3719 C CA . SER B 1 67 ? 28.938 14.273 -44.781 1 20.16 67 SER B CA 1
ATOM 3720 C C . SER B 1 67 ? 29.938 14.453 -43.625 1 20.16 67 SER B C 1
ATOM 3722 O O . SER B 1 67 ? 31 13.852 -43.625 1 20.16 67 SER B O 1
ATOM 3724 N N . HIS B 1 68 ? 30.203 15.75 -43.25 1 22.33 68 HIS B N 1
ATOM 3725 C CA . HIS B 1 68 ? 31.188 15.875 -42.188 1 22.33 68 HIS B CA 1
ATOM 3726 C C . HIS B 1 68 ? 30.812 15 -41 1 22.33 68 HIS B C 1
ATOM 3728 O O . HIS B 1 68 ? 29.641 14.859 -40.656 1 22.33 68 HIS B O 1
ATOM 3734 N N . PRO B 1 69 ? 31.703 14.055 -40.625 1 22.81 69 PRO B N 1
ATOM 3735 C CA . PRO B 1 69 ? 31.594 12.984 -39.625 1 22.81 69 PRO B CA 1
ATOM 3736 C C . PRO B 1 69 ? 31.359 13.516 -38.219 1 22.81 69 PRO B C 1
ATOM 3738 O O . PRO B 1 69 ? 32.188 14.273 -37.688 1 22.81 69 PRO B O 1
ATOM 3741 N N . LEU B 1 70 ? 30.344 14.297 -37.969 1 21.67 70 LEU B N 1
ATOM 3742 C CA . LEU B 1 70 ? 30.359 14.867 -36.625 1 21.67 70 LEU B CA 1
ATOM 3743 C C . LEU B 1 70 ? 30.484 13.781 -35.562 1 21.67 70 LEU B C 1
ATOM 3745 O O . LEU B 1 70 ? 29.75 12.789 -35.594 1 21.67 70 LEU B O 1
ATOM 3749 N N . ASP B 1 71 ? 31.688 13.586 -34.969 1 21.02 71 ASP B N 1
ATOM 3750 C CA . ASP B 1 71 ? 32.219 12.797 -33.875 1 21.02 71 ASP B CA 1
ATOM 3751 C C . ASP B 1 71 ? 31.359 12.984 -32.594 1 21.02 71 ASP B C 1
ATOM 3753 O O . ASP B 1 71 ? 31.359 14.047 -32 1 21.02 71 ASP B O 1
ATOM 3757 N N . ASP B 1 72 ? 30.109 12.758 -32.719 1 20.55 72 ASP B N 1
ATOM 3758 C CA . ASP B 1 72 ? 29.297 13.016 -31.531 1 20.55 72 ASP B CA 1
ATOM 3759 C C . ASP B 1 72 ? 29.719 12.133 -30.359 1 20.55 72 ASP B C 1
ATOM 3761 O O . ASP B 1 72 ? 29.344 10.961 -30.281 1 20.55 72 ASP B O 1
ATOM 3765 N N . SER B 1 73 ? 30.969 12.164 -29.922 1 22.36 73 SER B N 1
ATOM 3766 C CA . SER B 1 73 ? 31.531 11.516 -28.734 1 22.36 73 SER B CA 1
ATOM 3767 C C . SER B 1 73 ? 30.688 11.781 -27.5 1 22.36 73 SER B C 1
ATOM 3769 O O . SER B 1 73 ? 31.141 11.594 -26.375 1 22.36 73 SER B O 1
ATOM 3771 N N . SER B 1 74 ? 29.562 12.352 -27.578 1 21.92 74 SER B N 1
ATOM 3772 C CA . SER B 1 74 ? 29.109 12.688 -26.234 1 21.92 74 SER B CA 1
ATOM 3773 C C . SER B 1 74 ? 29.078 11.461 -25.328 1 21.92 74 SER B C 1
ATOM 3775 O O . SER B 1 74 ? 28.469 10.445 -25.672 1 21.92 74 SER B O 1
ATOM 3777 N N . ALA B 1 75 ? 30.109 11.172 -24.422 1 20.72 75 ALA B N 1
ATOM 3778 C CA . ALA B 1 75 ? 30.547 10.336 -23.312 1 20.72 75 ALA B CA 1
ATOM 3779 C C . ALA B 1 75 ? 29.375 10.008 -22.391 1 20.72 75 ALA B C 1
ATOM 3781 O O . ALA B 1 75 ? 28.484 10.828 -22.188 1 20.72 75 ALA B O 1
ATOM 3782 N N . MET B 1 76 ? 29.109 8.695 -22.125 1 23.44 76 MET B N 1
ATOM 3783 C CA . MET B 1 76 ? 28.344 7.84 -21.219 1 23.44 76 MET B CA 1
ATOM 3784 C C . MET B 1 76 ? 28.391 8.375 -19.797 1 23.44 76 MET B C 1
ATOM 3786 O O . MET B 1 76 ? 29.359 8.148 -19.062 1 23.44 76 MET B O 1
ATOM 3790 N N . GLY B 1 77 ? 28.266 9.68 -19.625 1 24.33 77 GLY B N 1
ATOM 3791 C CA . GLY B 1 77 ? 28.234 9.953 -18.203 1 24.33 77 GLY B CA 1
ATOM 3792 C C . GLY B 1 77 ? 27.422 8.945 -17.422 1 24.33 77 GLY B C 1
ATOM 3793 O O . GLY B 1 77 ? 26.297 8.602 -17.812 1 24.33 77 GLY B O 1
ATOM 3794 N N . GLY B 1 78 ? 28.094 7.883 -16.891 1 24.84 78 GLY B N 1
ATOM 3795 C CA . GLY B 1 78 ? 27.641 6.902 -15.914 1 24.84 78 GLY B CA 1
ATOM 3796 C C . GLY B 1 78 ? 26.625 7.461 -14.938 1 24.84 78 GLY B C 1
ATOM 3797 O O . GLY B 1 78 ? 26.938 8.375 -14.172 1 24.84 78 GLY B O 1
ATOM 3798 N N . GLY B 1 79 ? 25.5 7.691 -15.359 1 26.14 79 GLY B N 1
ATOM 3799 C CA . GLY B 1 79 ? 24.438 8.047 -14.43 1 26.14 79 GLY B CA 1
ATOM 3800 C C . GLY B 1 79 ? 24.516 7.281 -13.125 1 26.14 79 GLY B C 1
ATOM 3801 O O . GLY B 1 79 ? 24.531 6.047 -13.117 1 26.14 79 GLY B O 1
ATOM 3802 N N . ALA B 1 80 ? 25.312 7.762 -12.156 1 27.64 80 ALA B N 1
ATOM 3803 C CA . ALA B 1 80 ? 25.234 7.262 -10.789 1 27.64 80 ALA B CA 1
ATOM 3804 C C . ALA B 1 80 ? 23.828 6.781 -10.453 1 27.64 80 ALA B C 1
ATOM 3806 O O . ALA B 1 80 ? 22.859 7.508 -10.656 1 27.64 80 ALA B O 1
ATOM 3807 N N . ALA B 1 81 ? 23.594 5.559 -10.586 1 30.89 81 ALA B N 1
ATOM 3808 C CA . ALA B 1 81 ? 22.391 4.969 -10 1 30.89 81 ALA B CA 1
ATOM 3809 C C . ALA B 1 81 ? 21.906 5.77 -8.797 1 30.89 81 ALA B C 1
ATOM 3811 O O . ALA B 1 81 ? 22.688 6.027 -7.867 1 30.89 81 ALA B O 1
ATOM 3812 N N . ALA B 1 82 ? 21.156 6.719 -8.984 1 34.91 82 ALA B N 1
ATOM 3813 C CA . ALA B 1 82 ? 20.516 7.383 -7.852 1 34.91 82 ALA B CA 1
ATOM 3814 C C . ALA B 1 82 ? 20.5 6.473 -6.629 1 34.91 82 ALA B C 1
ATOM 3816 O O . ALA B 1 82 ? 19.938 5.375 -6.68 1 34.91 82 ALA B O 1
ATOM 3817 N N . ALA B 1 83 ? 21.531 6.465 -5.82 1 38.69 83 ALA B N 1
ATOM 3818 C CA . ALA B 1 83 ? 21.547 5.738 -4.551 1 38.69 83 ALA B CA 1
ATOM 3819 C C . ALA B 1 83 ? 20.125 5.535 -4.02 1 38.69 83 ALA B C 1
ATOM 3821 O O . ALA B 1 83 ? 19.344 6.492 -3.928 1 38.69 83 ALA B O 1
ATOM 3822 N N . THR B 1 84 ? 19.656 4.352 -4.152 1 45.25 84 THR B N 1
ATOM 3823 C CA . THR B 1 84 ? 18.375 3.91 -3.607 1 45.25 84 THR B CA 1
ATOM 3824 C C . THR B 1 84 ? 18.141 4.516 -2.227 1 45.25 84 THR B C 1
ATOM 3826 O O . THR B 1 84 ? 19.078 4.965 -1.569 1 45.25 84 THR B O 1
ATOM 3829 N N . GLY B 1 85 ? 17.031 4.91 -1.979 1 47.44 85 GLY B N 1
ATOM 3830 C CA . GLY B 1 85 ? 16.672 5.398 -0.658 1 47.44 85 GLY B CA 1
ATOM 3831 C C . GLY B 1 85 ? 17.359 4.648 0.465 1 47.44 85 GLY B C 1
ATOM 3832 O O . GLY B 1 85 ? 17.828 5.258 1.426 1 47.44 85 GLY B O 1
ATOM 3833 N N . ALA B 1 86 ? 17.516 3.301 0.19 1 48.41 86 ALA B N 1
ATOM 3834 C CA . ALA B 1 86 ? 18.203 2.467 1.17 1 48.41 86 ALA B CA 1
ATOM 3835 C C . ALA B 1 86 ? 19.688 2.824 1.247 1 48.41 86 ALA B C 1
ATOM 3837 O O . ALA B 1 86 ? 20.25 2.932 2.338 1 48.41 86 ALA B O 1
ATOM 3838 N N . ALA B 1 87 ? 20.359 2.883 0.096 1 49.44 87 ALA B N 1
ATOM 3839 C CA . ALA B 1 87 ? 21.781 3.195 0.083 1 49.44 87 ALA B CA 1
ATOM 3840 C C . ALA B 1 87 ? 22.062 4.535 0.76 1 49.44 87 ALA B C 1
ATOM 3842 O O . ALA B 1 87 ? 23.031 4.672 1.515 1 49.44 87 ALA B O 1
ATOM 3843 N N . ARG B 1 88 ? 21.125 5.395 0.511 1 56.06 88 ARG B N 1
ATOM 3844 C CA . ARG B 1 88 ? 21.297 6.711 1.121 1 56.06 88 ARG B CA 1
ATOM 3845 C C . ARG B 1 88 ? 21.125 6.637 2.637 1 56.06 88 ARG B C 1
ATOM 3847 O O . ARG B 1 88 ? 21.844 7.32 3.375 1 56.06 88 ARG B O 1
ATOM 3854 N N . TRP B 1 89 ? 20.172 5.715 2.941 1 58.09 89 TRP B N 1
ATOM 3855 C CA . TRP B 1 89 ? 19.922 5.559 4.371 1 58.09 89 TRP B CA 1
ATOM 3856 C C . TRP B 1 89 ? 21.125 4.945 5.074 1 58.09 89 TRP B C 1
ATOM 3858 O O . TRP B 1 89 ? 21.531 5.406 6.141 1 58.09 89 TRP B O 1
ATOM 3868 N N . ILE B 1 90 ? 21.656 3.895 4.422 1 54.38 90 ILE B N 1
ATOM 3869 C CA . ILE B 1 90 ? 22.812 3.229 5.008 1 54.38 90 ILE B CA 1
ATOM 3870 C C . ILE B 1 90 ? 23.984 4.207 5.094 1 54.38 90 ILE B C 1
ATOM 3872 O O . ILE B 1 90 ? 24.703 4.238 6.094 1 54.38 90 ILE B O 1
ATOM 3876 N N . GLN B 1 91 ? 24.109 4.867 4.066 1 54.53 91 GLN B N 1
ATOM 3877 C CA . GLN B 1 91 ? 25.172 5.859 4.102 1 54.53 91 GLN B CA 1
ATOM 3878 C C . GLN B 1 91 ? 24.984 6.832 5.258 1 54.53 91 GLN B C 1
ATOM 3880 O O . GLN B 1 91 ? 25.938 7.203 5.934 1 54.53 91 GLN B O 1
ATOM 3885 N N . ARG B 1 92 ? 23.781 7.066 5.52 1 57.25 92 ARG B N 1
ATOM 3886 C CA . ARG B 1 92 ? 23.469 8 6.598 1 57.25 92 ARG B CA 1
ATOM 3887 C C . ARG B 1 92 ? 23.734 7.371 7.961 1 57.25 92 ARG B C 1
ATOM 3889 O O . ARG B 1 92 ? 24.219 8.039 8.875 1 57.25 92 ARG B O 1
ATOM 3896 N N . LEU B 1 93 ? 23.359 6.094 7.984 1 59.03 93 LEU B N 1
ATOM 3897 C CA . LEU B 1 93 ? 23.625 5.398 9.234 1 59.03 93 LEU B CA 1
ATOM 3898 C C . LEU B 1 93 ? 25.125 5.312 9.492 1 59.03 93 LEU B C 1
ATOM 3900 O O . LEU B 1 93 ? 25.578 5.457 10.633 1 59.03 93 LEU B O 1
ATOM 3904 N N . SER B 1 94 ? 25.75 5.023 8.391 1 55.59 94 SER B N 1
ATOM 3905 C CA . SER B 1 94 ? 27.203 4.953 8.516 1 55.59 94 SER B CA 1
ATOM 3906 C C . SER B 1 94 ? 27.781 6.285 8.961 1 55.59 94 SER B C 1
ATOM 3908 O O . SER B 1 94 ? 28.75 6.32 9.734 1 55.59 94 SER B O 1
ATOM 3910 N N . ALA B 1 95 ? 27.156 7.184 8.461 1 56.5 95 ALA B N 1
ATOM 3911 C CA . ALA B 1 95 ? 27.625 8.508 8.859 1 56.5 95 ALA B CA 1
ATOM 3912 C C . ALA B 1 95 ? 27.266 8.805 10.312 1 56.5 95 ALA B C 1
ATOM 3914 O O . ALA B 1 95 ? 27.953 9.57 10.984 1 56.5 95 ALA B O 1
ATOM 3915 N N . ALA B 1 96 ? 26.156 8.055 10.609 1 61.28 96 ALA B N 1
ATOM 3916 C CA . ALA B 1 96 ? 25.75 8.211 12.008 1 61.28 96 ALA B CA 1
ATOM 3917 C C . ALA B 1 96 ? 26.547 7.293 12.922 1 61.28 96 ALA B C 1
ATOM 3919 O O . ALA B 1 96 ? 27.047 6.25 12.492 1 61.28 96 ALA B O 1
ATOM 3920 N N . ARG B 1 97 ? 27.031 7.586 13.992 1 66.5 97 ARG B N 1
ATOM 3921 C CA . ARG B 1 97 ? 27.781 6.859 15 1 66.5 97 ARG B CA 1
ATOM 3922 C C . ARG B 1 97 ? 27.031 5.629 15.477 1 66.5 97 ARG B C 1
ATOM 3924 O O . ARG B 1 97 ? 27.297 5.109 16.562 1 66.5 97 ARG B O 1
ATOM 3931 N N . ILE B 1 98 ? 26.016 5.234 14.672 1 69.5 98 ILE B N 1
ATOM 3932 C CA . ILE B 1 98 ? 25.312 4.039 15.117 1 69.5 98 ILE B CA 1
ATOM 3933 C C . ILE B 1 98 ? 26.078 2.795 14.695 1 69.5 98 ILE B C 1
ATOM 3935 O O . ILE B 1 98 ? 26.469 2.662 13.531 1 69.5 98 ILE B O 1
ATOM 3939 N N . SER B 1 99 ? 26.359 1.891 15.688 1 81.12 99 SER B N 1
ATOM 3940 C CA . SER B 1 99 ? 27.094 0.65 15.43 1 81.12 99 SER B CA 1
ATOM 3941 C C . SER B 1 99 ? 26.312 -0.253 14.477 1 81.12 99 SER B C 1
ATOM 3943 O O . SER B 1 99 ? 25.078 -0.225 14.453 1 81.12 99 SER B O 1
ATOM 3945 N N . THR B 1 100 ? 26.938 -0.887 13.672 1 82.88 100 THR B N 1
ATOM 3946 C CA . THR B 1 100 ? 26.359 -1.866 12.758 1 82.88 100 THR B CA 1
ATOM 3947 C C . THR B 1 100 ? 25.484 -2.865 13.508 1 82.88 100 THR B C 1
ATOM 3949 O O . THR B 1 100 ? 24.438 -3.275 13.016 1 82.88 100 THR B O 1
ATOM 3952 N N . GLU B 1 101 ? 25.891 -3.098 14.68 1 85.69 101 GLU B N 1
ATOM 3953 C CA . GLU B 1 101 ? 25.125 -4.043 15.5 1 85.69 101 GLU B CA 1
ATOM 3954 C C . GLU B 1 101 ? 23.781 -3.461 15.906 1 85.69 101 GLU B C 1
ATOM 3956 O O . GLU B 1 101 ? 22.766 -4.168 15.906 1 85.69 101 GLU B O 1
ATOM 3961 N N . ALA B 1 102 ? 23.844 -2.268 16.25 1 84.69 102 ALA B N 1
ATOM 3962 C CA . ALA B 1 102 ? 22.609 -1.604 16.641 1 84.69 102 ALA B CA 1
ATOM 3963 C C . ALA B 1 102 ? 21.641 -1.513 15.469 1 84.69 102 ALA B C 1
ATOM 3965 O O . ALA B 1 102 ? 20.422 -1.69 15.641 1 84.69 102 ALA B O 1
ATOM 3966 N N . LEU B 1 103 ? 22.156 -1.291 14.352 1 87.69 103 LEU B N 1
ATOM 3967 C CA . LEU B 1 103 ? 21.344 -1.221 13.141 1 87.69 103 LEU B CA 1
ATOM 3968 C C . LEU B 1 103 ? 20.719 -2.578 12.828 1 87.69 103 LEU B C 1
ATOM 3970 O O . LEU B 1 103 ? 19.531 -2.666 12.516 1 87.69 103 LEU B O 1
ATOM 3974 N N . GLU B 1 104 ? 21.5 -3.582 12.961 1 91.31 104 GLU B N 1
ATOM 3975 C CA . GLU B 1 104 ? 21.031 -4.934 12.672 1 91.31 104 GLU B CA 1
ATOM 3976 C C . GLU B 1 104 ? 19.938 -5.355 13.648 1 91.31 104 GLU B C 1
ATOM 3978 O O . GLU B 1 104 ? 18.969 -6.027 13.266 1 91.31 104 GLU B O 1
ATOM 3983 N N . ARG B 1 105 ? 20.109 -4.965 14.836 1 92.5 105 ARG B N 1
ATOM 3984 C CA . ARG B 1 105 ? 19.094 -5.266 15.836 1 92.5 105 ARG B CA 1
ATOM 3985 C C . ARG B 1 105 ? 17.781 -4.555 15.523 1 92.5 105 ARG B C 1
ATOM 3987 O O . ARG B 1 105 ? 16.703 -5.133 15.672 1 92.5 105 ARG B O 1
ATOM 3994 N N . GLY B 1 106 ? 17.922 -3.285 15.109 1 92.81 106 GLY B N 1
ATOM 3995 C CA . GLY B 1 106 ? 16.75 -2.537 14.711 1 92.81 106 GLY B CA 1
ATOM 3996 C C . GLY B 1 106 ? 16.031 -3.141 13.516 1 92.81 106 GLY B C 1
ATOM 3997 O O . GLY B 1 106 ? 14.805 -3.232 13.492 1 92.81 106 GLY B O 1
ATOM 3998 N N . GLN B 1 107 ? 16.797 -3.537 12.578 1 93.88 107 GLN B N 1
ATOM 3999 C CA . GLN B 1 107 ? 16.25 -4.195 11.398 1 93.88 107 GLN B CA 1
ATOM 4000 C C . GLN B 1 107 ? 15.516 -5.473 11.773 1 93.88 107 GLN B C 1
ATOM 4002 O O . GLN B 1 107 ? 14.414 -5.723 11.281 1 93.88 107 GLN B O 1
ATOM 4007 N N . SER B 1 108 ? 16.078 -6.223 12.664 1 96.5 108 SER B N 1
ATOM 4008 C CA . SER B 1 108 ? 15.469 -7.473 13.102 1 96.5 108 SER B CA 1
ATOM 4009 C C . SER B 1 108 ? 14.141 -7.227 13.805 1 96.5 108 SER B C 1
ATOM 4011 O O . SER B 1 108 ? 13.188 -7.992 13.633 1 96.5 108 SER B O 1
ATOM 4013 N N . ARG B 1 109 ? 14.109 -6.188 14.578 1 96.31 109 ARG B N 1
ATOM 4014 C CA . ARG B 1 109 ? 12.875 -5.855 15.273 1 96.31 109 ARG B CA 1
ATOM 4015 C C . ARG B 1 109 ? 11.773 -5.492 14.281 1 96.31 109 ARG B C 1
ATOM 4017 O O . ARG B 1 109 ? 10.617 -5.895 14.453 1 96.31 109 ARG B O 1
ATOM 4024 N N . VAL B 1 110 ? 12.117 -4.766 13.258 1 96.25 110 VAL B N 1
ATOM 4025 C CA . VAL B 1 110 ? 11.148 -4.371 12.242 1 96.25 110 VAL B CA 1
ATOM 4026 C C . VAL B 1 110 ? 10.672 -5.605 11.477 1 96.25 110 VAL B C 1
ATOM 4028 O O . VAL B 1 110 ? 9.477 -5.758 11.219 1 96.25 110 VAL B O 1
ATOM 4031 N N . ILE B 1 111 ? 11.555 -6.457 11.125 1 97.25 111 ILE B N 1
ATOM 4032 C CA . ILE B 1 111 ? 11.227 -7.688 10.414 1 97.25 111 ILE B CA 1
ATOM 4033 C C . ILE B 1 111 ? 10.305 -8.547 11.266 1 97.25 111 ILE B C 1
ATOM 4035 O O . ILE B 1 111 ? 9.281 -9.047 10.789 1 97.25 111 ILE B O 1
ATOM 4039 N N . ASP B 1 112 ? 10.664 -8.688 12.562 1 97.69 112 ASP B N 1
ATOM 4040 C CA . ASP B 1 112 ? 9.844 -9.484 13.469 1 97.69 112 ASP B CA 1
ATOM 4041 C C . ASP B 1 112 ? 8.438 -8.906 13.594 1 97.69 112 ASP B C 1
ATOM 4043 O O . ASP B 1 112 ? 7.457 -9.656 13.633 1 97.69 112 ASP B O 1
ATOM 4047 N N . ALA B 1 113 ? 8.359 -7.629 13.703 1 97.44 113 ALA B N 1
ATOM 4048 C CA . ALA B 1 113 ? 7.059 -6.969 13.781 1 97.44 113 ALA B CA 1
ATOM 4049 C C . ALA B 1 113 ? 6.254 -7.199 12.5 1 97.44 113 ALA B C 1
ATOM 4051 O O . ALA B 1 113 ? 5.039 -7.398 12.555 1 97.44 113 ALA B O 1
ATOM 4052 N N . SER B 1 114 ? 6.902 -7.125 11.383 1 96.88 114 SER B N 1
ATOM 4053 C CA . SER B 1 114 ? 6.266 -7.367 10.094 1 96.88 114 SER B CA 1
ATOM 4054 C C . SER B 1 114 ? 5.703 -8.781 10.008 1 96.88 114 SER B C 1
ATOM 4056 O O . SER B 1 114 ? 4.555 -8.977 9.609 1 96.88 114 SER B O 1
ATOM 4058 N N . LEU B 1 115 ? 6.504 -9.742 10.391 1 97.5 115 LEU B N 1
ATOM 4059 C CA . LEU B 1 115 ? 6.09 -11.141 10.359 1 97.5 115 LEU B CA 1
ATOM 4060 C C . LEU B 1 115 ? 4.961 -11.391 11.359 1 97.5 115 LEU B C 1
ATOM 4062 O O . LEU B 1 115 ? 4.07 -12.203 11.102 1 97.5 115 LEU B O 1
ATOM 4066 N N . THR B 1 116 ? 5.016 -10.695 12.477 1 97.88 116 THR B N 1
ATOM 4067 C CA . THR B 1 116 ? 3.963 -10.836 13.477 1 97.88 116 THR B CA 1
ATOM 4068 C C . THR B 1 116 ? 2.627 -10.352 12.922 1 97.88 116 THR B C 1
ATOM 4070 O O . THR B 1 116 ? 1.584 -10.953 13.18 1 97.88 116 THR B O 1
ATOM 4073 N N . LEU B 1 117 ? 2.654 -9.289 12.219 1 97.12 117 LEU B N 1
ATOM 4074 C CA . LEU B 1 117 ? 1.421 -8.781 11.617 1 97.12 117 LEU B CA 1
ATOM 4075 C C . LEU B 1 117 ? 0.81 -9.82 10.68 1 97.12 117 LEU B C 1
ATOM 4077 O O . LEU B 1 117 ? -0.393 -10.086 10.742 1 97.12 117 LEU B O 1
ATOM 4081 N N . ILE B 1 118 ? 1.586 -10.406 9.828 1 97.56 118 ILE B N 1
ATOM 4082 C CA . ILE B 1 118 ? 1.113 -11.422 8.891 1 97.56 118 ILE B CA 1
ATOM 4083 C C . ILE B 1 118 ? 0.597 -12.633 9.664 1 97.56 118 ILE B C 1
ATOM 4085 O O . ILE B 1 118 ? -0.447 -13.195 9.328 1 97.56 118 ILE B O 1
ATOM 4089 N N . ARG B 1 119 ? 1.338 -13 10.703 1 98 119 ARG B N 1
ATOM 4090 C CA . ARG B 1 119 ? 0.963 -14.148 11.523 1 98 119 ARG B CA 1
ATOM 4091 C C . ARG B 1 119 ? -0.409 -13.945 12.156 1 98 119 ARG B C 1
ATOM 4093 O O . ARG B 1 119 ? -1.247 -14.852 12.141 1 98 119 ARG B O 1
ATOM 4100 N N . GLU B 1 120 ? -0.638 -12.797 12.719 1 97.62 120 GLU B N 1
ATOM 4101 C CA . GLU B 1 120 ? -1.902 -12.547 13.398 1 97.62 120 GLU B CA 1
ATOM 4102 C C . GLU B 1 120 ? -3.061 -12.469 12.414 1 97.62 120 GLU B C 1
ATOM 4104 O O . GLU B 1 120 ? -4.18 -12.891 12.727 1 97.62 120 GLU B O 1
ATOM 4109 N N . ARG B 1 121 ? -2.795 -11.953 11.242 1 96.62 121 ARG B N 1
ATOM 4110 C CA . ARG B 1 121 ? -3.814 -11.93 10.195 1 96.62 121 ARG B CA 1
ATOM 4111 C C . ARG B 1 121 ? -4.148 -13.344 9.734 1 96.62 121 ARG B C 1
ATOM 4113 O O . ARG B 1 121 ? -5.32 -13.695 9.602 1 96.62 121 ARG B O 1
ATOM 4120 N N . ALA B 1 122 ? -3.119 -14.094 9.484 1 97.81 122 ALA B N 1
ATOM 4121 C CA . ALA B 1 122 ? -3.309 -15.477 9.047 1 97.81 122 ALA B CA 1
ATOM 4122 C C . ALA B 1 122 ? -4.027 -16.297 10.117 1 97.81 122 ALA B C 1
ATOM 4124 O O . ALA B 1 122 ? -4.93 -17.078 9.805 1 97.81 122 ALA B O 1
ATOM 4125 N N . LYS B 1 123 ? -3.574 -16.109 11.344 1 97.12 123 LYS B N 1
ATOM 4126 C CA . LYS B 1 123 ? -4.191 -16.844 12.453 1 97.12 123 LYS B CA 1
ATOM 4127 C C . LYS B 1 123 ? -5.684 -16.516 12.555 1 97.12 123 LYS B C 1
ATOM 4129 O O . LYS B 1 123 ? -6.504 -17.422 12.734 1 97.12 123 LYS B O 1
ATOM 4134 N N . LEU B 1 124 ? -6.02 -15.289 12.422 1 94.56 124 LEU B N 1
ATOM 4135 C CA . LEU B 1 124 ? -7.418 -14.883 12.5 1 94.56 124 LEU B CA 1
ATOM 4136 C C . LEU B 1 124 ? -8.234 -15.531 11.383 1 94.56 124 LEU B C 1
ATOM 4138 O O . LEU B 1 124 ? -9.32 -16.062 11.633 1 94.56 124 LEU B O 1
ATOM 4142 N N . LYS B 1 125 ? -7.742 -15.539 10.18 1 94.94 125 LYS B N 1
ATOM 4143 C CA . LYS B 1 125 ? -8.461 -16.109 9.047 1 94.94 125 LYS B CA 1
ATOM 4144 C C . LYS B 1 125 ? -8.539 -17.625 9.164 1 94.94 125 LYS B C 1
ATOM 4146 O O . LYS B 1 125 ? -9.578 -18.234 8.859 1 94.94 125 LYS B O 1
ATOM 4151 N N . GLY B 1 126 ? -7.414 -18.219 9.562 1 95.88 126 GLY B N 1
ATOM 4152 C CA . GLY B 1 126 ? -7.434 -19.656 9.789 1 95.88 126 GLY B CA 1
ATOM 4153 C C . GLY B 1 126 ? -8.461 -20.078 10.82 1 95.88 126 GLY B C 1
ATOM 4154 O O . GLY B 1 126 ? -9.195 -21.047 10.617 1 95.88 126 GLY B O 1
ATOM 4155 N N . GLU B 1 127 ? -8.5 -19.328 11.945 1 93.62 127 GLU B N 1
ATOM 4156 C CA . GLU B 1 127 ? -9.469 -19.594 13 1 93.62 127 GLU B CA 1
ATOM 4157 C C . GLU B 1 127 ? -10.898 -19.484 12.484 1 93.62 127 GLU B C 1
ATOM 4159 O O . GLU B 1 127 ? -11.758 -20.312 12.805 1 93.62 127 GLU B O 1
ATOM 4164 N N . LEU B 1 128 ? -11.117 -18.516 11.672 1 91.19 128 LEU B N 1
ATOM 4165 C CA . LEU B 1 128 ? -12.438 -18.297 11.086 1 91.19 128 LEU B CA 1
ATOM 4166 C C . LEU B 1 128 ? -12.836 -19.469 10.195 1 91.19 128 LEU B C 1
ATOM 4168 O O . LEU B 1 128 ? -13.953 -19.984 10.297 1 91.19 128 LEU B O 1
ATOM 4172 N N . LEU B 1 129 ? -11.992 -19.875 9.367 1 94 129 LEU B N 1
ATOM 4173 C CA . LEU B 1 129 ? -12.289 -20.938 8.414 1 94 129 LEU B CA 1
ATOM 4174 C C . LEU B 1 129 ? -12.492 -22.266 9.133 1 94 129 LEU B C 1
ATOM 4176 O O . LEU B 1 129 ? -13.383 -23.047 8.773 1 94 129 LEU B O 1
ATOM 4180 N N . ARG B 1 130 ? -11.648 -22.516 10.133 1 94.19 130 ARG B N 1
ATOM 4181 C CA . ARG B 1 130 ? -11.812 -23.75 10.906 1 94.19 130 ARG B CA 1
ATOM 4182 C C . ARG B 1 130 ? -13.141 -23.766 11.656 1 94.19 130 ARG B C 1
ATOM 4184 O O . ARG B 1 130 ? -13.781 -24.797 11.773 1 94.19 130 ARG B O 1
ATOM 4191 N N . ALA B 1 131 ? -13.562 -22.609 12.117 1 90.38 131 ALA B N 1
ATOM 4192 C CA . ALA B 1 131 ? -14.852 -22.5 12.797 1 90.38 131 ALA B CA 1
ATOM 4193 C C . ALA B 1 131 ? -16 -22.719 11.82 1 90.38 131 ALA B C 1
ATOM 4195 O O . ALA B 1 131 ? -17.031 -23.297 12.18 1 90.38 131 ALA B O 1
ATOM 4196 N N . MET B 1 132 ? -15.875 -22.281 10.641 1 89.06 132 MET B N 1
ATOM 4197 C CA . MET B 1 132 ? -16.906 -22.422 9.609 1 89.06 132 MET B CA 1
ATOM 4198 C C . MET B 1 132 ? -17.016 -23.875 9.156 1 89.06 132 MET B C 1
ATOM 4200 O O . MET B 1 132 ? -18.109 -24.375 8.922 1 89.06 132 MET B O 1
ATOM 4204 N N . GLY B 1 133 ? -15.914 -24.5 9.047 1 91.5 133 GLY B N 1
ATOM 4205 C CA . GLY B 1 133 ? -15.883 -25.875 8.586 1 91.5 133 GLY B CA 1
ATOM 4206 C C . GLY B 1 133 ? -16.125 -26 7.09 1 91.5 133 GLY B C 1
ATOM 4207 O O . GLY B 1 133 ? -16.359 -25 6.406 1 91.5 133 GLY B O 1
ATOM 4208 N N . GLY B 1 134 ? -15.914 -27.234 6.508 1 92.31 134 GLY B N 1
ATOM 4209 C CA . GLY B 1 134 ? -16.219 -27.547 5.117 1 92.31 134 GLY B CA 1
ATOM 4210 C C . GLY B 1 134 ? -15.195 -27 4.145 1 92.31 134 GLY B C 1
ATOM 4211 O O . GLY B 1 134 ? -15.531 -26.656 3.006 1 92.31 134 GLY B O 1
ATOM 4212 N N . VAL B 1 135 ? -14.023 -26.781 4.625 1 95.12 135 VAL B N 1
ATOM 4213 C CA . VAL B 1 135 ? -12.992 -26.203 3.766 1 95.12 135 VAL B CA 1
ATOM 4214 C C . VAL B 1 135 ? -11.703 -27 3.904 1 95.12 135 VAL B C 1
ATOM 4216 O O . VAL B 1 135 ? -11.188 -27.188 5.012 1 95.12 135 VAL B O 1
ATOM 4219 N N . LYS B 1 136 ? -11.258 -27.531 2.809 1 96.81 136 LYS B N 1
ATOM 4220 C CA . LYS B 1 136 ? -9.969 -28.219 2.775 1 96.81 136 LYS B CA 1
ATOM 4221 C C . LYS B 1 136 ? -8.836 -27.266 2.422 1 96.81 136 LYS B C 1
ATOM 4223 O O . LYS B 1 136 ? -7.707 -27.422 2.883 1 96.81 136 LYS B O 1
ATOM 4228 N N . ALA B 1 137 ? -9.117 -26.344 1.575 1 98.12 137 ALA B N 1
ATOM 4229 C CA . ALA B 1 137 ? -8.156 -25.344 1.127 1 98.12 137 ALA B CA 1
ATOM 4230 C C . ALA B 1 137 ? -8.867 -24.047 0.741 1 98.12 137 ALA B C 1
ATOM 4232 O O . ALA B 1 137 ? -9.906 -24.078 0.077 1 98.12 137 ALA B O 1
ATOM 4233 N N . SER B 1 138 ? -8.344 -22.984 1.216 1 98 138 SER B N 1
ATOM 4234 C CA . SER B 1 138 ? -8.82 -21.656 0.831 1 98 138 SER B CA 1
ATOM 4235 C C . SER B 1 138 ? -7.691 -20.812 0.243 1 98 138 SER B C 1
ATOM 4237 O O . SER B 1 138 ? -6.633 -20.672 0.859 1 98 138 SER B O 1
ATOM 4239 N N . ALA B 1 139 ? -7.922 -20.344 -0.973 1 98.62 139 ALA B N 1
ATOM 4240 C CA . ALA B 1 139 ? -6.957 -19.406 -1.527 1 98.62 139 ALA B CA 1
ATOM 4241 C C . ALA B 1 139 ? -6.824 -18.156 -0.641 1 98.62 139 ALA B C 1
ATOM 4243 O O . ALA B 1 139 ? -7.824 -17.594 -0.198 1 98.62 139 ALA B O 1
ATOM 4244 N N . THR B 1 140 ? -5.648 -17.812 -0.346 1 98.5 140 THR B N 1
ATOM 4245 C CA . THR B 1 140 ? -5.41 -16.703 0.573 1 98.5 140 THR B CA 1
ATOM 4246 C C . THR B 1 140 ? -4.484 -15.672 -0.057 1 98.5 140 THR B C 1
ATOM 4248 O O . THR B 1 140 ? -3.314 -15.961 -0.326 1 98.5 140 THR B O 1
ATOM 4251 N N . LEU B 1 141 ? -5.031 -14.492 -0.197 1 98.31 141 LEU B N 1
ATOM 4252 C CA . LEU B 1 141 ? -4.254 -13.414 -0.797 1 98.31 141 LEU B CA 1
ATOM 4253 C C . LEU B 1 141 ? -3.17 -12.93 0.16 1 98.31 141 LEU B C 1
ATOM 4255 O O . LEU B 1 141 ? -3.438 -12.688 1.339 1 98.31 141 LEU B O 1
ATOM 4259 N N . LEU B 1 142 ? -1.987 -12.906 -0.321 1 98.62 142 LEU B N 1
ATOM 4260 C CA . LEU B 1 142 ? -0.841 -12.258 0.3 1 98.62 142 LEU B CA 1
ATOM 4261 C C . LEU B 1 142 ? -0.118 -11.359 -0.701 1 98.62 142 LEU B C 1
ATOM 4263 O O . LEU B 1 142 ? 0.42 -11.844 -1.698 1 98.62 142 LEU B O 1
ATOM 4267 N N . GLY B 1 143 ? -0.16 -10.062 -0.437 1 98.12 143 GLY B N 1
ATOM 4268 C CA . GLY B 1 143 ? 0.541 -9.141 -1.322 1 98.12 143 GLY B CA 1
ATOM 4269 C C . GLY B 1 143 ? 2.021 -9.031 -1.013 1 98.12 143 GLY B C 1
ATOM 4270 O O . GLY B 1 143 ? 2.418 -9.016 0.155 1 98.12 143 GLY B O 1
ATOM 4271 N N . VAL B 1 144 ? 2.797 -9.008 -2.023 1 97.44 144 VAL B N 1
ATOM 4272 C CA . VAL B 1 144 ? 4.227 -8.734 -1.934 1 97.44 144 VAL B CA 1
ATOM 4273 C C . VAL B 1 144 ? 4.594 -7.586 -2.873 1 97.44 144 VAL B C 1
ATOM 4275 O O . VAL B 1 144 ? 5.07 -7.816 -3.986 1 97.44 144 VAL B O 1
ATOM 4278 N N . PRO B 1 145 ? 4.438 -6.359 -2.404 1 95.38 145 PRO B N 1
ATOM 4279 C CA . PRO B 1 145 ? 4.648 -5.184 -3.25 1 95.38 145 PRO B CA 1
ATOM 4280 C C . PRO B 1 145 ? 6.129 -4.871 -3.469 1 95.38 145 PRO B C 1
ATOM 4282 O O . PRO B 1 145 ? 6.621 -3.844 -2.998 1 95.38 145 PRO B O 1
ATOM 4285 N N . LEU B 1 146 ? 6.801 -5.695 -4.219 1 92.88 146 LEU B N 1
ATOM 4286 C CA . LEU B 1 146 ? 8.203 -5.535 -4.566 1 92.88 146 LEU B CA 1
ATOM 4287 C C . LEU B 1 146 ? 8.367 -5.238 -6.051 1 92.88 146 LEU B C 1
ATOM 4289 O O . LEU B 1 146 ? 7.773 -5.91 -6.895 1 92.88 146 LEU B O 1
ATOM 4293 N N . GLY B 1 147 ? 9.062 -4.066 -6.297 1 86 147 GLY B N 1
ATOM 4294 C CA . GLY B 1 147 ? 9.375 -3.719 -7.676 1 86 147 GLY B CA 1
ATOM 4295 C C . GLY B 1 147 ? 10.844 -3.385 -7.883 1 86 147 GLY B C 1
ATOM 4296 O O . GLY B 1 147 ? 11.43 -2.643 -7.098 1 86 147 GLY B O 1
ATOM 4297 N N . HIS B 1 148 ? 11.461 -3.699 -9.039 1 67.94 148 HIS B N 1
ATOM 4298 C CA . HIS B 1 148 ? 12.789 -3.396 -9.555 1 67.94 148 HIS B CA 1
ATOM 4299 C C . HIS B 1 148 ? 13.812 -3.303 -8.43 1 67.94 148 HIS B C 1
ATOM 4301 O O . HIS B 1 148 ? 14.781 -2.551 -8.523 1 67.94 148 HIS B O 1
ATOM 4307 N N . ASN B 1 149 ? 13.695 -4.066 -7.512 1 59.03 149 ASN B N 1
ATOM 4308 C CA . ASN B 1 149 ? 14.633 -4.051 -6.391 1 59.03 149 ASN B CA 1
ATOM 4309 C C . ASN B 1 149 ? 14.828 -2.637 -5.852 1 59.03 149 ASN B C 1
ATOM 4311 O O . ASN B 1 149 ? 15.961 -2.232 -5.562 1 59.03 149 ASN B O 1
ATOM 4315 N N . SER B 1 150 ? 13.797 -1.866 -5.922 1 52.56 150 SER B N 1
ATOM 4316 C CA . SER B 1 150 ? 13.852 -0.489 -5.441 1 52.56 150 SER B CA 1
ATOM 4317 C C . SER B 1 150 ? 13.336 -0.384 -4.012 1 52.56 150 SER B C 1
ATOM 4319 O O . SER B 1 150 ? 12.664 -1.292 -3.516 1 52.56 150 SER B O 1
ATOM 4321 N N . SER B 1 151 ? 13.758 0.668 -3.303 1 46.56 151 SER B N 1
ATOM 4322 C CA . SER B 1 151 ? 13.391 0.917 -1.913 1 46.56 151 SER B CA 1
ATOM 4323 C C . SER B 1 151 ? 11.984 1.483 -1.806 1 46.56 151 SER B C 1
ATOM 4325 O O . SER B 1 151 ? 11.375 1.448 -0.735 1 46.56 151 SER B O 1
ATOM 4327 N N . PHE B 1 152 ? 11.516 2.096 -2.844 1 52.72 152 PHE B N 1
ATOM 4328 C CA . PHE B 1 152 ? 10.141 2.584 -2.861 1 52.72 152 PHE B CA 1
ATOM 4329 C C . PHE B 1 152 ? 9.336 1.898 -3.959 1 52.72 152 PHE B C 1
ATOM 4331 O O . PHE B 1 152 ? 9.914 1.292 -4.867 1 52.72 152 PHE B O 1
ATOM 4338 N N . LEU B 1 153 ? 8.07 1.988 -3.688 1 65.12 153 LEU B N 1
ATOM 4339 C CA . LEU B 1 153 ? 7.215 1.328 -4.664 1 65.12 153 LEU B CA 1
ATOM 4340 C C . LEU B 1 153 ? 7.402 1.931 -6.051 1 65.12 153 LEU B C 1
ATOM 4342 O O . LEU B 1 153 ? 7.422 3.154 -6.203 1 65.12 153 LEU B O 1
ATOM 4346 N N . GLN B 1 154 ? 7.688 1.057 -6.934 1 73.06 154 GLN B N 1
ATOM 4347 C CA . GLN B 1 154 ? 7.77 1.461 -8.328 1 73.06 154 GLN B CA 1
ATOM 4348 C C . GLN B 1 154 ? 7.121 0.423 -9.242 1 73.06 154 GLN B C 1
ATOM 4350 O O . GLN B 1 154 ? 7.277 -0.781 -9.031 1 73.06 154 GLN B O 1
ATOM 4355 N N . GLY B 1 155 ? 6.363 0.935 -10.109 1 85.56 155 GLY B N 1
ATOM 4356 C CA . GLY B 1 155 ? 5.809 0.082 -11.148 1 85.56 155 GLY B CA 1
ATOM 4357 C C . GLY B 1 155 ? 4.914 -1.016 -10.602 1 85.56 155 GLY B C 1
ATOM 4358 O O . GLY B 1 155 ? 3.859 -0.737 -10.023 1 85.56 155 GLY B O 1
ATOM 4359 N N . PRO B 1 156 ? 5.426 -2.229 -10.711 1 87.31 156 PRO B N 1
ATOM 4360 C CA . PRO B 1 156 ? 4.609 -3.373 -10.297 1 87.31 156 PRO B CA 1
ATOM 4361 C C . PRO B 1 156 ? 4.395 -3.426 -8.789 1 87.31 156 PRO B C 1
ATOM 4363 O O . PRO B 1 156 ? 3.502 -4.133 -8.312 1 87.31 156 PRO B O 1
ATOM 4366 N N . ALA B 1 157 ? 5.195 -2.729 -8.062 1 88.88 157 ALA B N 1
ATOM 4367 C CA . ALA B 1 157 ? 5.027 -2.703 -6.613 1 88.88 157 ALA B CA 1
ATOM 4368 C C . ALA B 1 157 ? 3.668 -2.127 -6.227 1 88.88 157 ALA B C 1
ATOM 4370 O O . ALA B 1 157 ? 3.174 -2.371 -5.125 1 88.88 157 ALA B O 1
ATOM 4371 N N . PHE B 1 158 ? 3.023 -1.432 -7.098 1 89.19 158 PHE B N 1
ATOM 4372 C CA . PHE B 1 158 ? 1.727 -0.82 -6.84 1 89.19 158 PHE B CA 1
ATOM 4373 C C . PHE B 1 158 ? 0.597 -1.79 -7.164 1 89.19 158 PHE B C 1
ATOM 4375 O O . PHE B 1 158 ? -0.577 -1.48 -6.945 1 89.19 158 PHE B O 1
ATOM 4382 N N . ALA B 1 159 ? 0.88 -2.959 -7.57 1 94.88 159 ALA B N 1
ATOM 4383 C CA . ALA B 1 159 ? -0.112 -3.854 -8.156 1 94.88 159 ALA B CA 1
ATOM 4384 C C . ALA B 1 159 ? -1.036 -4.43 -7.09 1 94.88 159 ALA B C 1
ATOM 4386 O O . ALA B 1 159 ? -2.256 -4.457 -7.266 1 94.88 159 ALA B O 1
ATOM 4387 N N . PRO B 1 160 ? -0.556 -4.836 -5.922 1 95.69 160 PRO B N 1
ATOM 4388 C CA . PRO B 1 160 ? -1.409 -5.594 -5.008 1 95.69 160 PRO B CA 1
ATOM 4389 C C . PRO B 1 160 ? -2.668 -4.832 -4.602 1 95.69 160 PRO B C 1
ATOM 4391 O O . PRO B 1 160 ? -3.779 -5.34 -4.758 1 95.69 160 PRO B O 1
ATOM 4394 N N . PRO B 1 161 ? -2.541 -3.602 -4.207 1 91.88 161 PRO B N 1
ATOM 4395 C CA . PRO B 1 161 ? -3.775 -2.912 -3.824 1 91.88 161 PRO B CA 1
ATOM 4396 C C . PRO B 1 161 ? -4.699 -2.65 -5.012 1 91.88 161 PRO B C 1
ATOM 4398 O O . PRO B 1 161 ? -5.922 -2.648 -4.859 1 91.88 161 PRO B O 1
ATOM 4401 N N . ARG B 1 162 ? -4.141 -2.43 -6.125 1 92.69 162 ARG B N 1
ATOM 4402 C CA . ARG B 1 162 ? -4.953 -2.166 -7.309 1 92.69 162 ARG B CA 1
ATOM 4403 C C . ARG B 1 162 ? -5.715 -3.416 -7.738 1 92.69 162 ARG B C 1
ATOM 4405 O O . ARG B 1 162 ? -6.863 -3.328 -8.188 1 92.69 162 ARG B O 1
ATOM 4412 N N . ILE B 1 163 ? -5.078 -4.523 -7.609 1 95.44 163 ILE B N 1
ATOM 4413 C CA . ILE B 1 163 ? -5.746 -5.777 -7.934 1 95.44 163 ILE B CA 1
ATOM 4414 C C . ILE B 1 163 ? -6.887 -6.027 -6.945 1 95.44 163 ILE B C 1
ATOM 4416 O O . ILE B 1 163 ? -7.988 -6.41 -7.344 1 95.44 163 ILE B O 1
ATOM 4420 N N . ARG B 1 164 ? -6.645 -5.781 -5.688 1 93.25 164 ARG B N 1
ATOM 4421 C CA . ARG B 1 164 ? -7.672 -5.945 -4.664 1 93.25 164 ARG B CA 1
ATOM 4422 C C . ARG B 1 164 ? -8.883 -5.07 -4.961 1 93.25 164 ARG B C 1
ATOM 4424 O O . ARG B 1 164 ? -10.023 -5.523 -4.859 1 93.25 164 ARG B O 1
ATOM 4431 N N . GLU B 1 165 ? -8.578 -3.818 -5.281 1 89.56 165 GLU B N 1
ATOM 4432 C CA . GLU B 1 165 ? -9.664 -2.898 -5.617 1 89.56 165 GLU B CA 1
ATOM 4433 C C . GLU B 1 165 ? -10.5 -3.428 -6.781 1 89.56 165 GLU B C 1
ATOM 4435 O O . GLU B 1 165 ? -11.727 -3.336 -6.766 1 89.56 165 GLU B O 1
ATOM 4440 N N . ALA B 1 166 ? -9.836 -4.008 -7.746 1 91.5 166 ALA B N 1
ATOM 4441 C CA . ALA B 1 166 ? -10.508 -4.516 -8.938 1 91.5 166 ALA B CA 1
ATOM 4442 C C . ALA B 1 166 ? -11.328 -5.762 -8.617 1 91.5 166 ALA B C 1
ATOM 4444 O O . ALA B 1 166 ? -12.391 -5.98 -9.195 1 91.5 166 ALA B O 1
ATOM 4445 N N . ILE B 1 167 ? -10.82 -6.574 -7.746 1 91.69 167 ILE B N 1
ATOM 4446 C CA . ILE B 1 167 ? -11.523 -7.793 -7.359 1 91.69 167 ILE B CA 1
ATOM 4447 C C . ILE B 1 167 ? -12.883 -7.438 -6.758 1 91.69 167 ILE B C 1
ATOM 4449 O O . ILE B 1 167 ? -13.883 -8.109 -7.031 1 91.69 167 ILE B O 1
ATOM 4453 N N . TRP B 1 168 ? -12.938 -6.359 -6.086 1 86.56 168 TRP B N 1
ATOM 4454 C CA . TRP B 1 168 ? -14.133 -6.074 -5.293 1 86.56 168 TRP B CA 1
ATOM 4455 C C . TRP B 1 168 ? -14.898 -4.887 -5.867 1 86.56 168 TRP B C 1
ATOM 4457 O O . TRP B 1 168 ? -15.82 -4.371 -5.234 1 86.56 168 TRP B O 1
ATOM 4467 N N . CYS B 1 169 ? -14.445 -4.477 -6.938 1 80.31 169 CYS B N 1
ATOM 4468 C CA . CYS B 1 169 ? -15.117 -3.34 -7.547 1 80.31 169 CYS B CA 1
ATOM 4469 C C . CYS B 1 169 ? -16.562 -3.682 -7.879 1 80.31 169 CYS B C 1
ATOM 4471 O O . CYS B 1 169 ? -16.875 -4.824 -8.227 1 80.31 169 CYS B O 1
ATOM 4473 N N . GLY B 1 170 ? -17.516 -2.75 -7.746 1 70.44 170 GLY B N 1
ATOM 4474 C CA . GLY B 1 170 ? -18.953 -2.918 -7.922 1 70.44 170 GLY B CA 1
ATOM 4475 C C . GLY B 1 170 ? -19.344 -3.293 -9.336 1 70.44 170 GLY B C 1
ATOM 4476 O O . GLY B 1 170 ? -20.438 -3.791 -9.578 1 70.44 170 GLY B O 1
ATOM 4477 N N . SER B 1 171 ? -18.5 -3.105 -10.234 1 67.56 171 SER B N 1
ATOM 4478 C CA . SER B 1 171 ? -18.812 -3.35 -11.641 1 67.56 171 SER B CA 1
ATOM 4479 C C . SER B 1 171 ? -18.625 -4.816 -12.008 1 67.56 171 SER B C 1
ATOM 4481 O O . SER B 1 171 ? -18.953 -5.23 -13.117 1 67.56 171 SER B O 1
ATOM 4483 N N . THR B 1 172 ? -18.078 -5.574 -11.031 1 70.69 172 THR B N 1
ATOM 4484 C CA . THR B 1 172 ? -17.844 -6.984 -11.312 1 70.69 172 THR B CA 1
ATOM 4485 C C . THR B 1 172 ? -18.578 -7.867 -10.312 1 70.69 172 THR B C 1
ATOM 4487 O O . THR B 1 172 ? -18.875 -7.426 -9.195 1 70.69 172 THR B O 1
ATOM 4490 N N . ASN B 1 173 ? -18.984 -8.969 -10.773 1 77.94 173 ASN B N 1
ATOM 4491 C CA . ASN B 1 173 ? -19.531 -9.938 -9.836 1 77.94 173 ASN B CA 1
ATOM 4492 C C . ASN B 1 173 ? -18.438 -10.844 -9.258 1 77.94 173 ASN B C 1
ATOM 4494 O O . ASN B 1 173 ? -17.328 -10.883 -9.781 1 77.94 173 ASN B O 1
ATOM 4498 N N . SER B 1 174 ? -18.719 -11.414 -8.188 1 82.38 174 SER B N 1
ATOM 4499 C CA . SER B 1 174 ? -17.719 -12.172 -7.438 1 82.38 174 SER B CA 1
ATOM 4500 C C . SER B 1 174 ? -17.703 -13.633 -7.863 1 82.38 174 SER B C 1
ATOM 4502 O O . SER B 1 174 ? -17 -14.453 -7.27 1 82.38 174 SER B O 1
ATOM 4504 N N . SER B 1 175 ? -18.359 -14.047 -8.914 1 88.12 175 SER B N 1
ATOM 4505 C CA . SER B 1 175 ? -18.469 -15.453 -9.305 1 88.12 175 SER B CA 1
ATOM 4506 C C . SER B 1 175 ? -17.359 -15.836 -10.281 1 88.12 175 SER B C 1
ATOM 4508 O O . SER B 1 175 ? -17.016 -15.062 -11.172 1 88.12 175 SER B O 1
ATOM 4510 N N . THR B 1 176 ? -16.875 -16.984 -10.086 1 92.38 176 THR B N 1
ATOM 4511 C CA . THR B 1 176 ? -15.961 -17.562 -11.07 1 92.38 176 THR B CA 1
ATOM 4512 C C . THR B 1 176 ? -16.75 -18.188 -12.219 1 92.38 176 THR B C 1
ATOM 4514 O O . THR B 1 176 ? -17.953 -18.375 -12.125 1 92.38 176 THR B O 1
ATOM 4517 N N . GLU B 1 177 ? -16.047 -18.5 -13.305 1 90 177 GLU B N 1
ATOM 4518 C CA . GLU B 1 177 ? -16.734 -19.109 -14.438 1 90 177 GLU B CA 1
ATOM 4519 C C . GLU B 1 177 ? -17.234 -20.516 -14.086 1 90 177 GLU B C 1
ATOM 4521 O O . GLU B 1 177 ? -18.219 -21 -14.633 1 90 177 GLU B O 1
ATOM 4526 N N . GLU B 1 178 ? -16.609 -21.078 -13.078 1 92.06 178 GLU B N 1
ATOM 4527 C CA . GLU B 1 178 ? -17.016 -22.406 -12.656 1 92.06 178 GLU B CA 1
ATOM 4528 C C . GLU B 1 178 ? -18.094 -22.344 -11.578 1 92.06 178 GLU B C 1
ATOM 4530 O O . GLU B 1 178 ? -18.609 -23.375 -11.156 1 92.06 178 GLU B O 1
ATOM 4535 N N . GLY B 1 179 ? -18.312 -21.188 -11.062 1 90.81 179 GLY B N 1
ATOM 4536 C CA . GLY B 1 179 ? -19.484 -21.031 -10.211 1 90.81 179 GLY B CA 1
ATOM 4537 C C . GLY B 1 179 ? -19.141 -20.797 -8.758 1 90.81 179 GLY B C 1
ATOM 4538 O O . GLY B 1 179 ? -20.031 -20.609 -7.926 1 90.81 179 GLY B O 1
ATOM 4539 N N . LYS B 1 180 ? -17.906 -20.766 -8.414 1 93.56 180 LYS B N 1
ATOM 4540 C CA . LYS B 1 180 ? -17.547 -20.438 -7.035 1 93.56 180 LYS B CA 1
ATOM 4541 C C . LYS B 1 180 ? -17.672 -18.938 -6.773 1 93.56 180 LYS B C 1
ATOM 4543 O O . LYS B 1 180 ? -17.5 -18.125 -7.68 1 93.56 180 LYS B O 1
ATOM 4548 N N . GLU B 1 181 ? -17.953 -18.625 -5.559 1 92.25 181 GLU B N 1
ATOM 4549 C CA . GLU B 1 181 ? -18.156 -17.234 -5.172 1 92.25 181 GLU B CA 1
ATOM 4550 C C . GLU B 1 181 ? -17 -16.734 -4.305 1 92.25 181 GLU B C 1
ATOM 4552 O O . GLU B 1 181 ? -16.781 -17.234 -3.205 1 92.25 181 GLU B O 1
ATOM 4557 N N . LEU B 1 182 ? -16.391 -15.641 -4.711 1 92.56 182 LEU B N 1
ATOM 4558 C CA . LEU B 1 182 ? -15.211 -15.117 -4.02 1 92.56 182 LEU B CA 1
ATOM 4559 C C . LEU B 1 182 ? -15.594 -14.562 -2.652 1 92.56 182 LEU B C 1
ATOM 4561 O O . LEU B 1 182 ? -14.75 -14.484 -1.753 1 92.56 182 LEU B O 1
ATOM 4565 N N . ASN B 1 183 ? -16.828 -14.211 -2.504 1 88.44 183 ASN B N 1
ATOM 4566 C CA . ASN B 1 183 ? -17.266 -13.633 -1.234 1 88.44 183 ASN B CA 1
ATOM 4567 C C . ASN B 1 183 ? -17.375 -14.695 -0.143 1 88.44 183 ASN B C 1
ATOM 4569 O O . ASN B 1 183 ? -17.516 -14.367 1.035 1 88.44 183 ASN B O 1
ATOM 4573 N N . ASP B 1 184 ? -17.297 -15.969 -0.533 1 90.88 184 ASP B N 1
ATOM 4574 C CA . ASP B 1 184 ? -17.203 -17.062 0.418 1 90.88 184 ASP B CA 1
ATOM 4575 C C . ASP B 1 184 ? -15.758 -17.234 0.909 1 90.88 184 ASP B C 1
ATOM 4577 O O . ASP B 1 184 ? -14.867 -17.562 0.127 1 90.88 184 ASP B O 1
ATOM 4581 N N . PRO B 1 185 ? -15.562 -17.047 2.23 1 92.38 185 PRO B N 1
ATOM 4582 C CA . PRO B 1 185 ? -14.203 -17.156 2.748 1 92.38 185 PRO B CA 1
ATOM 4583 C C . PRO B 1 185 ? -13.594 -18.531 2.52 1 92.38 185 PRO B C 1
ATOM 4585 O O . PRO B 1 185 ? -12.367 -18.688 2.551 1 92.38 185 PRO B O 1
ATOM 4588 N N . ARG B 1 186 ? -14.414 -19.547 2.295 1 94.69 186 ARG B N 1
ATOM 4589 C CA . ARG B 1 186 ? -13.906 -20.891 1.995 1 94.69 186 ARG B CA 1
ATOM 4590 C C . ARG B 1 186 ? -13.25 -20.938 0.622 1 94.69 186 ARG B C 1
ATOM 4592 O O . ARG B 1 186 ? -12.477 -21.844 0.326 1 94.69 186 ARG B O 1
ATOM 4599 N N . VAL B 1 187 ? -13.547 -19.844 -0.17 1 96.25 187 VAL B N 1
ATOM 4600 C CA . VAL B 1 187 ? -13 -19.75 -1.519 1 96.25 187 VAL B CA 1
ATOM 4601 C C . VAL B 1 187 ? -11.812 -18.797 -1.528 1 96.25 187 VAL B C 1
ATOM 4603 O O . VAL B 1 187 ? -10.773 -19.078 -2.133 1 96.25 187 VAL B O 1
ATOM 4606 N N . LEU B 1 188 ? -11.969 -17.688 -0.87 1 96.5 188 LEU B N 1
ATOM 4607 C CA . LEU B 1 188 ? -10.938 -16.656 -0.899 1 96.5 188 LEU B CA 1
ATOM 4608 C C . LEU B 1 188 ? -10.875 -15.898 0.425 1 96.5 188 LEU B C 1
ATOM 4610 O O . LEU B 1 188 ? -11.914 -15.484 0.95 1 96.5 188 LEU B O 1
ATOM 4614 N N . THR B 1 189 ? -9.703 -15.844 0.961 1 95.5 189 THR B N 1
ATOM 4615 C CA . THR B 1 189 ? -9.422 -14.977 2.1 1 95.5 189 THR B CA 1
ATOM 4616 C C . THR B 1 189 ? -8.242 -14.055 1.8 1 95.5 189 THR B C 1
ATOM 4618 O O . THR B 1 189 ? -7.648 -14.133 0.72 1 95.5 189 THR B O 1
ATOM 4621 N N . ASP B 1 190 ? -7.992 -13.109 2.691 1 95.94 190 ASP B N 1
ATOM 4622 C CA . ASP B 1 190 ? -6.961 -12.102 2.488 1 95.94 190 ASP B CA 1
ATOM 4623 C C . ASP B 1 190 ? -6.219 -11.805 3.787 1 95.94 190 ASP B C 1
ATOM 4625 O O . ASP B 1 190 ? -6.84 -11.508 4.812 1 95.94 190 ASP B O 1
ATOM 4629 N N . VAL B 1 191 ? -4.879 -11.883 3.703 1 97.19 191 VAL B N 1
ATOM 4630 C CA . VAL B 1 191 ? -4.121 -11.672 4.93 1 97.19 191 VAL B CA 1
ATOM 4631 C C . VAL B 1 191 ? -3.24 -10.43 4.785 1 97.19 191 VAL B C 1
ATOM 4633 O O . VAL B 1 191 ? -2.303 -10.234 5.562 1 97.19 191 VAL B O 1
ATOM 4636 N N . GLY B 1 192 ? -3.486 -9.641 3.727 1 95.75 192 GLY B N 1
ATOM 4637 C CA . GLY B 1 192 ? -2.832 -8.352 3.602 1 95.75 192 GLY B CA 1
ATOM 4638 C C . GLY B 1 192 ? -1.547 -8.406 2.797 1 95.75 192 GLY B C 1
ATOM 4639 O O . GLY B 1 192 ? -1.436 -9.188 1.851 1 95.75 192 GLY B O 1
ATOM 4640 N N . ASP B 1 193 ? -0.628 -7.406 3.109 1 96.5 193 ASP B N 1
ATOM 4641 C CA . ASP B 1 193 ? 0.622 -7.273 2.367 1 96.5 193 ASP B CA 1
ATOM 4642 C C . ASP B 1 193 ? 1.828 -7.445 3.289 1 96.5 193 ASP B C 1
ATOM 4644 O O . ASP B 1 193 ? 1.783 -7.062 4.457 1 96.5 193 ASP B O 1
ATOM 4648 N N . VAL B 1 194 ? 2.836 -8.078 2.697 1 97 194 VAL B N 1
ATOM 4649 C CA . VAL B 1 194 ? 4.137 -7.988 3.35 1 97 194 VAL B CA 1
ATOM 4650 C C . VAL B 1 194 ? 4.617 -6.539 3.34 1 97 194 VAL B C 1
ATOM 4652 O O . VAL B 1 194 ? 4.586 -5.875 2.301 1 97 194 VAL B O 1
ATOM 4655 N N . PRO B 1 195 ? 5.02 -6.023 4.484 1 94.56 195 PRO B N 1
ATOM 4656 C CA . PRO B 1 195 ? 5.453 -4.625 4.531 1 94.56 195 PRO B CA 1
ATOM 4657 C C . PRO B 1 195 ? 6.832 -4.414 3.91 1 94.56 195 PRO B C 1
ATOM 4659 O O . PRO B 1 195 ? 7.777 -4.039 4.605 1 94.56 195 PRO B O 1
ATOM 4662 N N . ILE B 1 196 ? 6.949 -4.508 2.656 1 93.56 196 ILE B N 1
ATOM 4663 C CA . ILE B 1 196 ? 8.203 -4.465 1.906 1 93.56 196 ILE B CA 1
ATOM 4664 C C . ILE B 1 196 ? 8.844 -3.088 2.051 1 93.56 196 ILE B C 1
ATOM 4666 O O . ILE B 1 196 ? 10.047 -2.979 2.305 1 93.56 196 ILE B O 1
ATOM 4670 N N . GLN B 1 197 ? 8.094 -2.078 1.878 1 87.94 197 GLN B N 1
ATOM 4671 C CA . GLN B 1 197 ? 8.617 -0.718 1.95 1 87.94 197 GLN B CA 1
ATOM 4672 C C . GLN B 1 197 ? 9.227 -0.436 3.32 1 87.94 197 GLN B C 1
ATOM 4674 O O . GLN B 1 197 ? 10.297 0.161 3.418 1 87.94 197 GLN B O 1
ATOM 4679 N N . GLU B 1 198 ? 8.523 -0.815 4.355 1 90.44 198 GLU B N 1
ATOM 4680 C CA . GLU B 1 198 ? 8.984 -0.6 5.723 1 90.44 198 GLU B CA 1
ATOM 4681 C C . GLU B 1 198 ? 10.297 -1.335 5.988 1 90.44 198 GLU B C 1
ATOM 4683 O O . GLU B 1 198 ? 11.172 -0.815 6.676 1 90.44 198 GLU B O 1
ATOM 4688 N N . ILE B 1 199 ? 10.383 -2.5 5.41 1 92.25 199 ILE B N 1
ATOM 4689 C CA . ILE B 1 199 ? 11.57 -3.326 5.613 1 92.25 199 ILE B CA 1
ATOM 4690 C C . ILE B 1 199 ? 12.734 -2.764 4.805 1 92.25 199 ILE B C 1
ATOM 4692 O O . ILE B 1 199 ? 13.844 -2.598 5.328 1 92.25 199 ILE B O 1
ATOM 4696 N N . ARG B 1 200 ? 12.492 -2.418 3.58 1 88.75 200 ARG B N 1
ATOM 4697 C CA . ARG B 1 200 ? 13.539 -1.898 2.705 1 88.75 200 ARG B CA 1
ATOM 4698 C C . ARG B 1 200 ? 14.047 -0.55 3.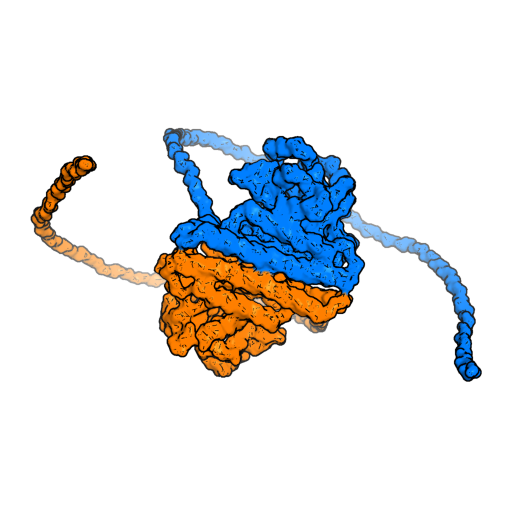201 1 88.75 200 ARG B C 1
ATOM 4700 O O . ARG B 1 200 ? 15.242 -0.254 3.098 1 88.75 200 ARG B O 1
ATOM 4707 N N . ASP B 1 201 ? 13.164 0.224 3.697 1 86.94 201 ASP B N 1
ATOM 4708 C CA . ASP B 1 201 ? 13.516 1.558 4.176 1 86.94 201 ASP B CA 1
ATOM 4709 C C . ASP B 1 201 ? 14.484 1.483 5.355 1 86.94 201 ASP B C 1
ATOM 4711 O O . ASP B 1 201 ? 15.148 2.469 5.68 1 86.94 201 ASP B O 1
ATOM 4715 N N . CYS B 1 202 ? 14.586 0.34 5.996 1 88.31 202 CYS B N 1
ATOM 4716 C CA . CYS B 1 202 ? 15.5 0.153 7.121 1 88.31 202 CYS B CA 1
ATOM 4717 C C . CYS B 1 202 ? 16.859 -0.344 6.641 1 88.31 202 CYS B C 1
ATOM 4719 O O . CYS B 1 202 ? 17.75 -0.599 7.453 1 88.31 202 CYS B O 1
ATOM 4721 N N . GLY B 1 203 ? 17 -0.578 5.344 1 86.69 203 GLY B N 1
ATOM 4722 C CA . GLY B 1 203 ? 18.297 -0.962 4.801 1 86.69 203 GLY B CA 1
ATOM 4723 C C . GLY B 1 203 ? 18.469 -2.465 4.676 1 86.69 203 GLY B C 1
ATOM 4724 O O . GLY B 1 203 ? 19.594 -2.955 4.527 1 86.69 203 GLY B O 1
ATOM 4725 N N . VAL B 1 204 ? 17.438 -3.176 4.73 1 90.44 204 VAL B N 1
ATOM 4726 C CA . VAL B 1 204 ? 17.5 -4.629 4.613 1 90.44 204 VAL B CA 1
ATOM 4727 C C . VAL B 1 204 ? 17.875 -5.016 3.182 1 90.44 204 VAL B C 1
ATOM 4729 O O . VAL B 1 204 ? 17.25 -4.551 2.225 1 90.44 204 VAL B O 1
ATOM 4732 N N . GLU B 1 205 ? 18.844 -5.832 3.062 1 89.31 205 GLU B N 1
ATOM 4733 C CA . GLU B 1 205 ? 19.359 -6.234 1.761 1 89.31 205 GLU B CA 1
ATOM 4734 C C . GLU B 1 205 ? 18.547 -7.375 1.163 1 89.31 205 GLU B C 1
ATOM 4736 O O . GLU B 1 205 ? 17.703 -7.961 1.843 1 89.31 205 GLU B O 1
ATOM 4741 N N . ASP B 1 206 ? 18.875 -7.77 -0.056 1 90.69 206 ASP B N 1
ATOM 4742 C CA . ASP B 1 206 ? 18.062 -8.664 -0.875 1 90.69 206 ASP B CA 1
ATOM 4743 C C . ASP B 1 206 ? 17.953 -10.047 -0.238 1 90.69 206 ASP B C 1
ATOM 4745 O O . ASP B 1 206 ? 16.875 -10.617 -0.144 1 90.69 206 ASP B O 1
ATOM 4749 N N . ASP B 1 207 ? 19.031 -10.562 0.186 1 93.94 207 ASP B N 1
ATOM 4750 C CA . ASP B 1 207 ? 19.016 -11.914 0.743 1 93.94 207 ASP B CA 1
ATOM 4751 C C . ASP B 1 207 ? 18.062 -12.016 1.927 1 93.94 207 ASP B C 1
ATOM 4753 O O . ASP B 1 207 ? 17.266 -12.945 2.012 1 93.94 207 ASP B O 1
ATOM 4757 N N . ARG B 1 208 ? 18.219 -11.086 2.768 1 95.06 208 ARG B N 1
ATOM 4758 C CA . ARG B 1 208 ? 17.375 -11.07 3.959 1 95.06 208 ARG B CA 1
ATOM 4759 C C . ARG B 1 208 ? 15.914 -10.82 3.594 1 95.06 208 ARG B C 1
ATOM 4761 O O . ARG B 1 208 ? 15.008 -11.383 4.207 1 95.06 208 ARG B O 1
ATOM 4768 N N . LEU B 1 209 ? 15.727 -9.938 2.652 1 95.06 209 LEU B N 1
ATOM 4769 C CA . LEU B 1 209 ? 14.359 -9.656 2.213 1 95.06 209 LEU B CA 1
ATOM 4770 C C . LEU B 1 209 ? 13.719 -10.906 1.621 1 95.06 209 LEU B C 1
ATOM 4772 O O . LEU B 1 209 ? 12.555 -11.195 1.9 1 95.06 209 LEU B O 1
ATOM 4776 N N . MET B 1 210 ? 14.438 -11.672 0.77 1 96.44 210 MET B N 1
ATOM 4777 C CA . MET B 1 210 ? 13.922 -12.914 0.198 1 96.44 210 MET B CA 1
ATOM 4778 C C . MET B 1 210 ? 13.531 -13.898 1.295 1 96.44 210 MET B C 1
ATOM 4780 O O . MET B 1 210 ? 12.508 -14.578 1.194 1 96.44 210 MET B O 1
ATOM 4784 N N . HIS B 1 211 ? 14.297 -13.914 2.289 1 97.69 211 HIS B N 1
ATOM 4785 C CA . HIS B 1 211 ? 14 -14.789 3.418 1 97.69 211 HIS B CA 1
ATOM 4786 C C . HIS B 1 211 ? 12.719 -14.359 4.125 1 97.69 211 HIS B C 1
ATOM 4788 O O . HIS B 1 211 ? 11.906 -15.203 4.508 1 97.69 211 HIS B O 1
ATOM 4794 N N . VAL B 1 212 ? 12.547 -13.07 4.309 1 97.88 212 VAL B N 1
ATOM 4795 C CA . VAL B 1 212 ? 11.352 -12.547 4.957 1 97.88 212 VAL B CA 1
ATOM 4796 C C . VAL B 1 212 ? 10.109 -12.914 4.145 1 97.88 212 VAL B C 1
ATOM 4798 O O . VAL B 1 212 ? 9.078 -13.281 4.707 1 97.88 212 VAL B O 1
ATOM 4801 N N . ILE B 1 213 ? 10.211 -12.805 2.871 1 98.12 213 ILE B N 1
ATOM 4802 C CA . ILE B 1 213 ? 9.094 -13.164 2.006 1 98.12 213 ILE B CA 1
ATOM 4803 C C . ILE B 1 213 ? 8.773 -14.648 2.164 1 98.12 213 ILE B C 1
ATOM 4805 O O . ILE B 1 213 ? 7.609 -15.023 2.314 1 98.12 213 ILE B O 1
ATOM 4809 N N . SER B 1 214 ? 9.789 -15.484 2.152 1 98.75 214 SER B N 1
ATOM 4810 C CA . SER B 1 214 ? 9.578 -16.906 2.363 1 98.75 214 SER B CA 1
ATOM 4811 C C . SER B 1 214 ? 8.898 -17.188 3.705 1 98.75 214 SER B C 1
ATOM 4813 O O . SER B 1 214 ? 7.938 -17.953 3.777 1 98.75 214 SER B O 1
ATOM 4815 N N . GLU B 1 215 ? 9.398 -16.531 4.715 1 98.69 215 GLU B N 1
ATOM 4816 C CA . GLU B 1 215 ? 8.836 -16.719 6.047 1 98.69 215 GLU B CA 1
ATOM 4817 C C . GLU B 1 215 ? 7.387 -16.25 6.117 1 98.69 215 GLU B C 1
ATOM 4819 O O . GLU B 1 215 ? 6.566 -16.828 6.816 1 98.69 215 GLU B O 1
ATOM 4824 N N . SER B 1 216 ? 7.117 -15.195 5.445 1 98.69 216 SER B N 1
ATOM 4825 C CA . SER B 1 216 ? 5.746 -14.703 5.391 1 98.69 216 SER B CA 1
ATOM 4826 C C . SER B 1 216 ? 4.809 -15.734 4.781 1 98.69 216 SER B C 1
ATOM 4828 O O . SER B 1 216 ? 3.709 -15.961 5.293 1 98.69 216 SER B O 1
ATOM 4830 N N . VAL B 1 217 ? 5.223 -16.344 3.705 1 98.81 217 VAL B N 1
ATOM 4831 C CA . VAL B 1 217 ? 4.43 -17.375 3.031 1 98.81 217 VAL B CA 1
ATOM 4832 C C . VAL B 1 217 ? 4.258 -18.578 3.951 1 98.81 217 VAL B C 1
ATOM 4834 O O . VAL B 1 217 ? 3.158 -19.125 4.066 1 98.81 217 VAL B O 1
ATOM 4837 N N . LYS B 1 218 ? 5.316 -19 4.594 1 98.75 218 LYS B N 1
ATOM 4838 C CA . LYS B 1 218 ? 5.246 -20.125 5.52 1 98.75 218 LYS B CA 1
ATOM 4839 C C . LYS B 1 218 ? 4.273 -19.828 6.66 1 98.75 218 LYS B C 1
ATOM 4841 O O . LYS B 1 218 ? 3.537 -20.719 7.094 1 98.75 218 LYS B O 1
ATOM 4846 N N . THR B 1 219 ? 4.355 -18.594 7.105 1 98.12 219 THR B N 1
ATOM 4847 C CA . THR B 1 219 ? 3.461 -18.156 8.172 1 98.12 219 THR B CA 1
ATOM 4848 C C . THR B 1 219 ? 2.002 -18.328 7.758 1 98.12 219 THR B C 1
ATOM 4850 O O . THR B 1 219 ? 1.168 -18.75 8.562 1 98.12 219 THR B O 1
ATOM 4853 N N . VAL B 1 220 ? 1.663 -18.031 6.586 1 98.56 220 VAL B N 1
ATOM 4854 C CA . VAL B 1 220 ? 0.312 -18.203 6.062 1 98.56 220 VAL B CA 1
ATOM 4855 C C . VAL B 1 220 ? -0.034 -19.688 6 1 98.56 220 VAL B C 1
ATOM 4857 O O . VAL B 1 220 ? -1.104 -20.094 6.449 1 98.56 220 VAL B O 1
ATOM 4860 N N . MET B 1 221 ? 0.88 -20.484 5.531 1 98.56 221 MET B N 1
ATOM 4861 C CA . MET B 1 221 ? 0.639 -21.906 5.316 1 98.56 221 MET B CA 1
ATOM 4862 C C . MET B 1 221 ? 0.57 -22.656 6.645 1 98.56 221 MET B C 1
ATOM 4864 O O . MET B 1 221 ? 0.07 -23.781 6.703 1 98.56 221 MET B O 1
ATOM 4868 N N . ASP B 1 222 ? 1.091 -22.062 7.742 1 98.12 222 ASP B N 1
ATOM 4869 C CA . ASP B 1 222 ? 1.014 -22.656 9.07 1 98.12 222 ASP B CA 1
ATOM 4870 C C . ASP B 1 222 ? -0.426 -22.688 9.578 1 98.12 222 ASP B C 1
ATOM 4872 O O . ASP B 1 222 ? -0.74 -23.391 10.539 1 98.12 222 ASP B O 1
ATOM 4876 N N . GLU B 1 223 ? -1.23 -21.891 8.953 1 97.81 223 GLU B N 1
ATOM 4877 C CA . GLU B 1 223 ? -2.615 -21.781 9.398 1 97.81 223 GLU B CA 1
ATOM 4878 C C . GLU B 1 223 ? -3.564 -22.484 8.43 1 97.81 223 GLU B C 1
ATOM 4880 O O . GLU B 1 223 ? -4.223 -21.828 7.617 1 97.81 223 GLU B O 1
ATOM 4885 N N . ASP B 1 224 ? -3.658 -23.766 8.625 1 95.88 224 ASP B N 1
ATOM 4886 C CA . ASP B 1 224 ? -4.637 -24.5 7.824 1 95.88 224 ASP B CA 1
ATOM 4887 C C . ASP B 1 224 ? -6.039 -23.922 8.008 1 95.88 224 ASP B C 1
ATOM 4889 O O . ASP B 1 224 ? -6.43 -23.562 9.125 1 95.88 224 ASP B O 1
ATOM 4893 N N . PRO B 1 225 ? -6.738 -23.859 6.863 1 98 225 PRO B N 1
ATOM 4894 C CA . PRO B 1 225 ? -6.527 -24.422 5.531 1 98 225 PRO B CA 1
ATOM 4895 C C . P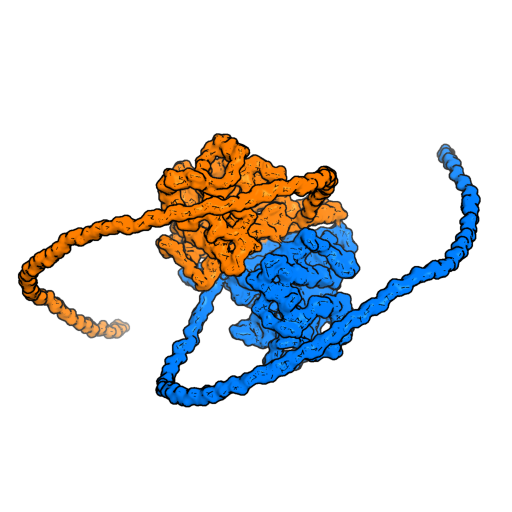RO B 1 225 ? -6.031 -23.391 4.52 1 98 225 PRO B C 1
ATOM 4897 O O . PRO B 1 225 ? -6.355 -23.484 3.332 1 98 225 PRO B O 1
ATOM 4900 N N . LEU B 1 226 ? -5.316 -22.406 4.934 1 98.56 226 LEU B N 1
ATOM 4901 C CA . LEU B 1 226 ? -4.895 -21.312 4.07 1 98.56 226 LEU B CA 1
ATOM 4902 C C . LEU B 1 226 ? -3.875 -21.797 3.039 1 98.56 226 LEU B C 1
ATOM 4904 O O . LEU B 1 226 ? -2.9 -22.469 3.391 1 98.56 226 LEU B O 1
ATOM 4908 N N . ARG B 1 227 ? -4.117 -21.484 1.777 1 98.75 227 ARG B N 1
ATOM 4909 C CA . ARG B 1 227 ? -3.193 -21.688 0.67 1 98.75 227 ARG B CA 1
ATOM 4910 C C . ARG B 1 227 ? -2.82 -20.375 0.004 1 98.75 227 ARG B C 1
ATOM 4912 O O . ARG B 1 227 ? -3.697 -19.609 -0.4 1 98.75 227 ARG B O 1
ATOM 4919 N N . PRO B 1 228 ? -1.55 -20.125 -0.167 1 98.75 228 PRO B N 1
ATOM 4920 C CA . PRO B 1 228 ? -1.147 -18.781 -0.62 1 98.75 228 PRO B CA 1
ATOM 4921 C C . PRO B 1 228 ? -1.43 -18.562 -2.104 1 98.75 228 PRO B C 1
ATOM 4923 O O . PRO B 1 228 ? -1.067 -19.391 -2.939 1 98.75 228 PRO B O 1
ATOM 4926 N N . LEU B 1 229 ? -2.082 -17.547 -2.434 1 98.88 229 LEU B N 1
ATOM 4927 C CA . LEU B 1 229 ? -2.184 -16.906 -3.738 1 98.88 229 LEU B CA 1
ATOM 4928 C C . LEU B 1 229 ? -1.592 -15.5 -3.699 1 98.88 229 LEU B C 1
ATOM 4930 O O . LEU B 1 229 ? -2.26 -14.555 -3.281 1 98.88 229 LEU B O 1
ATOM 4934 N N . VAL B 1 230 ? -0.404 -15.391 -4.168 1 98.81 230 VAL B N 1
ATOM 4935 C CA . VAL B 1 230 ? 0.411 -14.211 -3.9 1 98.81 230 VAL B CA 1
ATOM 4936 C C . VAL B 1 230 ? 0.194 -13.172 -5 1 98.81 230 VAL B C 1
ATOM 4938 O O . VAL B 1 230 ? 0.193 -13.508 -6.188 1 98.81 230 VAL B O 1
ATOM 4941 N N . LEU B 1 231 ? -0.08 -11.961 -4.562 1 97.88 231 LEU B N 1
ATOM 4942 C CA . LEU B 1 231 ? -0.145 -10.82 -5.469 1 97.88 231 LEU B CA 1
ATOM 4943 C C . LEU B 1 231 ? 1.193 -10.094 -5.523 1 97.88 231 LEU B C 1
ATOM 4945 O O . LEU B 1 231 ? 1.638 -9.523 -4.523 1 97.88 231 LEU B O 1
ATOM 4949 N N . GLY B 1 232 ? 1.738 -10.211 -6.648 1 91.5 232 GLY B N 1
ATOM 4950 C CA . GLY B 1 232 ? 3.078 -9.656 -6.738 1 91.5 232 GLY B CA 1
ATOM 4951 C C . GLY B 1 232 ? 3.098 -8.242 -7.289 1 91.5 232 GLY B C 1
ATOM 4952 O O . GLY B 1 232 ? 2.082 -7.746 -7.785 1 91.5 232 GLY B O 1
ATOM 4953 N N . GLY B 1 233 ? 4.316 -7.75 -6.867 1 91.69 233 GLY B N 1
ATOM 4954 C CA . GLY B 1 233 ? 5.012 -6.809 -7.734 1 91.69 233 GLY B CA 1
ATOM 4955 C C . GLY B 1 233 ? 5.648 -7.473 -8.938 1 91.69 233 GLY B C 1
ATOM 4956 O O . GLY B 1 233 ? 4.98 -8.18 -9.695 1 91.69 233 GLY B O 1
ATOM 4957 N N . ASP B 1 234 ? 6.988 -7.418 -8.984 1 93.12 234 ASP B N 1
ATOM 4958 C CA . ASP B 1 234 ? 7.621 -8.008 -10.156 1 93.12 234 ASP B CA 1
ATOM 4959 C C . ASP B 1 234 ? 7.914 -9.492 -9.938 1 93.12 234 ASP B C 1
ATOM 4961 O O . ASP B 1 234 ? 7.516 -10.062 -8.93 1 93.12 234 ASP B O 1
ATOM 4965 N N . HIS B 1 235 ? 8.445 -10.195 -10.906 1 96.38 235 HIS B N 1
ATOM 4966 C CA . HIS B 1 235 ? 8.539 -11.648 -10.945 1 96.38 235 HIS B CA 1
ATOM 4967 C C . HIS B 1 235 ? 9.672 -12.156 -10.062 1 96.38 235 HIS B C 1
ATOM 4969 O O . HIS B 1 235 ? 9.867 -13.367 -9.922 1 96.38 235 HIS B O 1
ATOM 4975 N N . SER B 1 236 ? 10.43 -11.297 -9.367 1 95.56 236 SER B N 1
ATOM 4976 C CA . SER B 1 236 ? 11.469 -11.703 -8.438 1 95.56 236 SER B CA 1
ATOM 4977 C C . SER B 1 236 ? 10.875 -12.383 -7.207 1 95.56 236 SER B C 1
ATOM 4979 O O . SER B 1 236 ? 11.547 -13.172 -6.535 1 95.56 236 SER B O 1
ATOM 4981 N N . ILE B 1 237 ? 9.617 -12.172 -6.938 1 97.06 237 ILE B N 1
ATOM 4982 C CA . ILE B 1 237 ? 9.023 -12.641 -5.691 1 97.06 237 ILE B CA 1
ATOM 4983 C C . ILE B 1 237 ? 8.695 -14.125 -5.797 1 97.06 237 ILE B C 1
ATOM 4985 O O . ILE B 1 237 ? 8.469 -14.789 -4.785 1 97.06 237 ILE B O 1
ATOM 4989 N N . SER B 1 238 ? 8.633 -14.695 -6.992 1 98.06 238 SER B N 1
ATOM 4990 C CA . SER B 1 238 ? 8.227 -16.094 -7.16 1 98.06 238 SER B CA 1
ATOM 4991 C C . SER B 1 238 ? 9.25 -17.047 -6.555 1 98.06 238 SER B C 1
ATOM 4993 O O . SER B 1 238 ? 8.883 -18.109 -6.039 1 98.06 238 SER B O 1
ATOM 4995 N N . TYR B 1 239 ? 10.547 -16.672 -6.594 1 98.12 239 TYR B N 1
ATOM 4996 C CA . TYR B 1 239 ? 11.586 -17.531 -6.027 1 98.12 239 TYR B CA 1
ATOM 4997 C C . TYR B 1 239 ? 11.336 -17.781 -4.547 1 98.12 239 TYR B C 1
ATOM 4999 O O . TYR B 1 239 ? 11.102 -18.922 -4.133 1 98.12 239 TYR B O 1
ATOM 5007 N N . PRO B 1 240 ? 11.312 -16.719 -3.688 1 98.56 240 PRO B N 1
ATOM 5008 C CA . PRO B 1 240 ? 11.117 -16.984 -2.262 1 98.56 240 PRO B CA 1
ATOM 5009 C C . PRO B 1 240 ? 9.75 -17.578 -1.957 1 98.56 240 PRO B C 1
ATOM 5011 O O . PRO B 1 240 ? 9.594 -18.328 -0.982 1 98.56 240 PRO B O 1
ATOM 5014 N N . VAL B 1 241 ? 8.719 -17.359 -2.762 1 98.81 241 VAL B N 1
ATOM 5015 C CA . VAL B 1 241 ? 7.387 -17.906 -2.539 1 98.81 241 VAL B CA 1
ATOM 5016 C C . VAL B 1 241 ? 7.387 -19.406 -2.82 1 98.81 241 VAL B C 1
ATOM 5018 O O . VAL B 1 241 ? 6.93 -20.203 -1.993 1 98.81 241 VAL B O 1
ATOM 5021 N N . VAL B 1 242 ? 7.93 -19.797 -3.973 1 98.88 242 VAL B N 1
ATOM 5022 C CA . VAL B 1 242 ? 7.984 -21.203 -4.344 1 98.88 242 VAL B CA 1
ATOM 5023 C C . VAL B 1 242 ? 8.852 -21.969 -3.346 1 98.88 242 VAL B C 1
ATOM 5025 O O . VAL B 1 242 ? 8.516 -23.094 -2.955 1 98.88 242 VAL B O 1
ATOM 5028 N N . ARG B 1 243 ? 9.977 -21.375 -2.959 1 98.75 243 ARG B N 1
ATOM 5029 C CA . ARG B 1 243 ? 10.82 -21.984 -1.937 1 98.75 243 ARG B CA 1
ATOM 5030 C C . ARG B 1 243 ? 10.023 -22.281 -0.675 1 98.75 243 ARG B C 1
ATOM 5032 O O . ARG B 1 243 ? 10.102 -23.406 -0.147 1 98.75 243 ARG B O 1
ATOM 5039 N N . ALA B 1 244 ? 9.281 -21.312 -0.195 1 98.88 244 ALA B N 1
ATOM 5040 C CA . ALA B 1 244 ? 8.492 -21.469 1.024 1 98.88 244 ALA B CA 1
ATOM 5041 C C . ALA B 1 244 ? 7.457 -22.578 0.866 1 98.88 244 ALA B C 1
ATOM 5043 O O . ALA B 1 244 ? 7.293 -23.422 1.757 1 98.88 244 ALA B O 1
ATOM 5044 N N . VAL B 1 245 ? 6.766 -22.625 -0.259 1 98.88 245 VAL B N 1
ATOM 5045 C CA . VAL B 1 245 ? 5.73 -23.609 -0.523 1 98.88 245 VAL B CA 1
ATOM 5046 C C . VAL B 1 245 ? 6.344 -25.016 -0.541 1 98.88 245 VAL B C 1
ATOM 5048 O O . VAL B 1 245 ? 5.836 -25.922 0.113 1 98.88 245 VAL B O 1
ATOM 5051 N N . SER B 1 246 ? 7.391 -25.125 -1.276 1 98.81 246 SER B N 1
ATOM 5052 C CA . SER B 1 246 ? 8.07 -26.406 -1.384 1 98.81 246 SER B CA 1
ATOM 5053 C C . SER B 1 246 ? 8.555 -26.891 -0.021 1 98.81 246 SER B C 1
ATOM 5055 O O . SER B 1 246 ? 8.312 -28.047 0.354 1 98.81 246 SER B O 1
ATOM 5057 N N . GLU B 1 247 ? 9.188 -26.047 0.73 1 98.56 247 GLU B N 1
ATOM 5058 C CA . GLU B 1 247 ? 9.719 -26.406 2.043 1 98.56 247 GLU B CA 1
ATOM 5059 C C . GLU B 1 247 ? 8.602 -26.766 3.01 1 98.56 247 GLU B C 1
ATOM 5061 O O . GLU B 1 247 ? 8.719 -27.75 3.75 1 98.56 247 GLU B O 1
ATOM 5066 N N . LYS B 1 248 ? 7.566 -26.047 3.029 1 98.19 248 LYS B N 1
ATOM 5067 C CA . LYS B 1 248 ? 6.457 -26.297 3.945 1 98.19 248 LYS B CA 1
ATOM 5068 C C . LYS B 1 248 ? 5.742 -27.594 3.611 1 98.19 248 LYS B C 1
ATOM 5070 O O . LYS B 1 248 ? 5.277 -28.312 4.508 1 98.19 248 LYS B O 1
ATOM 5075 N N . LEU B 1 249 ? 5.66 -27.875 2.307 1 98.12 249 LEU B N 1
ATOM 5076 C CA . LEU B 1 249 ? 4.984 -29.094 1.884 1 98.12 249 LEU B CA 1
ATOM 5077 C C . LEU B 1 249 ? 5.91 -30.297 2.006 1 98.12 249 LEU B C 1
ATOM 5079 O O . LEU B 1 249 ? 5.453 -31.453 1.965 1 98.12 249 LEU B O 1
ATOM 5083 N N . GLY B 1 250 ? 7.191 -30.031 2.139 1 98.12 250 GLY B N 1
ATOM 5084 C CA . GLY B 1 250 ? 8.156 -31.094 2.346 1 98.12 250 GLY B CA 1
ATOM 5085 C C . GLY B 1 250 ? 8.586 -31.766 1.057 1 98.12 250 GLY B C 1
ATOM 5086 O O . GLY B 1 250 ? 8.883 -32.969 1.045 1 98.12 250 GLY B O 1
ATOM 5087 N N . GLY B 1 251 ? 8.562 -31.047 -0.059 1 98.56 251 GLY B N 1
ATOM 5088 C CA . GLY B 1 251 ? 8.969 -31.594 -1.347 1 98.56 251 GLY B CA 1
ATOM 5089 C C . GLY B 1 251 ? 8.711 -30.641 -2.502 1 98.56 251 GLY B C 1
ATOM 5090 O O . GLY B 1 251 ? 8.094 -29.594 -2.324 1 98.56 251 GLY B O 1
ATOM 5091 N N . PRO B 1 252 ? 9.227 -31.031 -3.666 1 98.75 252 PRO B N 1
ATOM 5092 C CA . PRO B 1 252 ? 9.078 -30.141 -4.82 1 98.75 252 PRO B CA 1
ATOM 5093 C C . PRO B 1 252 ? 7.656 -30.125 -5.375 1 98.75 252 PRO B C 1
ATOM 5095 O O . PRO B 1 252 ? 6.859 -31.016 -5.059 1 98.75 252 PRO B O 1
ATOM 5098 N N . VAL B 1 253 ? 7.348 -29.141 -6.137 1 98.88 253 VAL B N 1
ATOM 5099 C CA . VAL B 1 253 ? 6.094 -29.016 -6.875 1 98.88 253 VAL B CA 1
ATOM 5100 C C . VAL B 1 253 ? 6.379 -29.016 -8.375 1 98.88 253 VAL B C 1
ATOM 5102 O O . VAL B 1 253 ? 7.531 -28.891 -8.797 1 98.88 253 VAL B O 1
ATOM 5105 N N . ASP B 1 254 ? 5.352 -29.281 -9.172 1 98.88 254 ASP B N 1
ATOM 5106 C CA . ASP B 1 254 ? 5.398 -28.922 -10.578 1 98.88 254 ASP B CA 1
ATOM 5107 C C . ASP B 1 254 ? 4.934 -27.484 -10.789 1 98.88 254 ASP B C 1
ATOM 5109 O O . ASP B 1 254 ? 4.008 -27.016 -10.125 1 98.88 254 ASP B O 1
ATOM 5113 N N . ILE B 1 255 ? 5.609 -26.812 -11.734 1 98.94 255 ILE B N 1
ATOM 5114 C CA . ILE B 1 255 ? 5.27 -25.406 -11.914 1 98.94 255 ILE B CA 1
ATOM 5115 C C . ILE B 1 255 ? 4.734 -25.188 -13.328 1 98.94 255 ILE B C 1
ATOM 5117 O O . ILE B 1 255 ? 5.352 -25.609 -14.305 1 98.94 255 ILE B O 1
ATOM 5121 N N . LEU B 1 256 ? 3.57 -24.625 -13.438 1 98.94 256 LEU B N 1
ATOM 5122 C CA . LEU B 1 256 ? 3.074 -24.016 -14.672 1 98.94 256 LEU B CA 1
ATOM 5123 C C . LEU B 1 256 ? 3.32 -22.5 -14.672 1 98.94 256 LEU B C 1
ATOM 5125 O O . LEU B 1 256 ? 2.744 -21.781 -13.859 1 98.94 256 LEU B O 1
ATOM 5129 N N . HIS B 1 257 ? 4.199 -22.078 -15.516 1 98.88 257 HIS B N 1
ATOM 5130 C CA . HIS B 1 257 ? 4.645 -20.703 -15.633 1 98.88 257 HIS B CA 1
ATOM 5131 C C . HIS B 1 257 ? 4.164 -20.078 -16.938 1 98.88 257 HIS B C 1
ATOM 5133 O O . HIS B 1 257 ? 4.586 -20.484 -18.016 1 98.88 257 HIS B O 1
ATOM 5139 N N . LEU B 1 258 ? 3.219 -19.125 -16.875 1 98.81 258 LEU B N 1
ATOM 5140 C CA . LEU B 1 258 ? 2.756 -18.375 -18.047 1 98.81 258 LEU B CA 1
ATOM 5141 C C . LEU B 1 258 ? 3.449 -17.016 -18.125 1 98.81 258 LEU B C 1
ATOM 5143 O O . LEU B 1 258 ? 3.332 -16.203 -17.203 1 98.81 258 LEU B O 1
ATOM 5147 N N . ASP B 1 259 ? 4.172 -16.766 -19.141 1 98.56 259 ASP B N 1
ATOM 5148 C CA . ASP B 1 259 ? 5.023 -15.586 -19.234 1 98.56 259 ASP B CA 1
ATOM 5149 C C . ASP B 1 259 ? 5.523 -15.391 -20.672 1 98.56 259 ASP B C 1
ATOM 5151 O O . ASP B 1 259 ? 5.691 -16.359 -21.406 1 98.56 259 ASP B O 1
ATOM 5155 N N . ALA B 1 260 ? 5.719 -14.148 -21.047 1 98 260 ALA B N 1
ATOM 5156 C CA . ALA B 1 260 ? 6.375 -13.859 -22.312 1 98 260 ALA B CA 1
ATOM 5157 C C . ALA B 1 260 ? 7.867 -14.164 -22.25 1 98 260 ALA B C 1
ATOM 5159 O O . ALA B 1 260 ? 8.516 -14.375 -23.281 1 98 260 ALA B O 1
ATOM 5160 N N . HIS B 1 261 ? 8.453 -14.203 -21.047 1 97.19 261 HIS B N 1
ATOM 5161 C CA . HIS B 1 261 ? 9.875 -14.367 -20.797 1 97.19 261 HIS B CA 1
ATOM 5162 C C . HIS B 1 261 ? 10.141 -15.602 -19.938 1 97.19 261 HIS B C 1
ATOM 5164 O O . HIS B 1 261 ? 9.336 -15.953 -19.078 1 97.19 261 HIS B O 1
ATOM 5170 N N . PRO B 1 262 ? 11.297 -16.203 -20.172 1 97.25 262 PRO B N 1
ATOM 5171 C CA . PRO B 1 262 ? 11.578 -17.406 -19.359 1 97.25 262 PRO B CA 1
ATOM 5172 C C . PRO B 1 262 ? 11.953 -17.062 -17.922 1 97.25 262 PRO B C 1
ATOM 5174 O O . PRO B 1 262 ? 11.805 -17.906 -17.031 1 97.25 262 PRO B O 1
ATOM 5177 N N . ASP B 1 263 ? 12.508 -15.852 -17.719 1 96.81 263 ASP B N 1
ATOM 5178 C CA . ASP B 1 263 ? 12.945 -15.398 -16.406 1 96.81 263 ASP B CA 1
ATOM 5179 C C . ASP B 1 263 ? 13.883 -16.422 -15.758 1 96.81 263 ASP B C 1
ATOM 5181 O O . ASP B 1 263 ? 13.711 -16.781 -14.586 1 96.81 263 ASP B O 1
ATOM 5185 N N . ILE B 1 264 ? 14.828 -16.891 -16.516 1 97.75 264 ILE B N 1
ATOM 5186 C CA . ILE B 1 264 ? 15.656 -18 -16.047 1 97.75 264 ILE B CA 1
ATOM 5187 C C . ILE B 1 264 ? 17.141 -17.641 -16.219 1 97.75 264 ILE B C 1
ATOM 5189 O O . ILE B 1 264 ? 18 -18.516 -16.156 1 97.75 264 ILE B O 1
ATOM 5193 N N . TYR B 1 265 ? 17.422 -16.297 -16.375 1 96 265 TYR B N 1
ATOM 5194 C CA . TYR B 1 265 ? 18.828 -15.883 -16.406 1 96 265 TYR B CA 1
ATOM 5195 C C . TYR B 1 265 ? 19.531 -16.266 -15.117 1 96 265 TYR B C 1
ATOM 5197 O O . TYR B 1 265 ? 18.922 -16.297 -14.047 1 96 265 TYR B O 1
ATOM 5205 N N . ASP B 1 266 ? 20.766 -16.516 -15.258 1 95.31 266 ASP B N 1
ATOM 5206 C CA . ASP B 1 266 ? 21.562 -16.75 -14.062 1 95.31 266 ASP B CA 1
ATOM 5207 C C . ASP B 1 266 ? 21.641 -15.492 -13.203 1 95.31 266 ASP B C 1
ATOM 5209 O O . ASP B 1 266 ? 21.375 -15.531 -12 1 95.31 266 ASP B O 1
ATOM 5213 N N . CYS B 1 267 ? 22.094 -14.477 -13.828 1 91.75 267 CYS B N 1
ATOM 5214 C CA . CYS B 1 267 ? 22.234 -13.164 -13.219 1 91.75 267 CYS B CA 1
ATOM 5215 C C . CYS B 1 267 ? 21.922 -12.055 -14.219 1 91.75 267 CYS B C 1
ATOM 5217 O O . CYS B 1 267 ? 22.703 -11.828 -15.148 1 91.75 267 CYS B O 1
ATOM 5219 N N . PHE B 1 268 ? 20.844 -11.43 -13.992 1 89.19 268 PHE B N 1
ATOM 5220 C CA . PHE B 1 268 ? 20.484 -10.352 -14.906 1 89.19 268 PHE B CA 1
ATOM 5221 C C . PHE B 1 268 ? 21 -9.016 -14.398 1 89.19 268 PHE B C 1
ATOM 5223 O O . PHE B 1 268 ? 20.672 -8.594 -13.289 1 89.19 268 PHE B O 1
ATOM 5230 N N . GLU B 1 269 ? 21.828 -8.375 -15.133 1 87.38 269 GLU B N 1
ATOM 5231 C CA . GLU B 1 269 ? 22.453 -7.102 -14.797 1 87.38 269 GLU B CA 1
ATOM 5232 C C . GLU B 1 269 ? 23.109 -7.152 -13.414 1 87.38 269 GLU B C 1
ATOM 5234 O O . GLU B 1 269 ? 22.953 -6.234 -12.609 1 87.38 269 GLU B O 1
ATOM 5239 N N . GLY B 1 270 ? 23.641 -8.234 -13.125 1 89.38 270 GLY B N 1
ATOM 5240 C CA . GLY B 1 270 ? 24.422 -8.406 -11.906 1 89.38 270 GLY B CA 1
ATOM 5241 C C . GLY B 1 270 ? 23.562 -8.734 -10.695 1 89.38 270 GLY B C 1
ATOM 5242 O O . GLY B 1 270 ? 24.078 -8.805 -9.57 1 89.38 270 GLY B O 1
ATOM 5243 N N . ASN B 1 271 ? 22.359 -9 -10.891 1 90.81 271 ASN B N 1
ATOM 5244 C CA . ASN B 1 271 ? 21.438 -9.281 -9.781 1 90.81 271 ASN B CA 1
ATOM 5245 C C . ASN B 1 271 ? 20.844 -10.68 -9.875 1 90.81 271 ASN B C 1
ATOM 5247 O O . ASN B 1 271 ? 20.031 -10.953 -10.766 1 90.81 271 ASN B O 1
ATOM 5251 N N . THR B 1 272 ? 21.219 -11.508 -8.93 1 93.62 272 THR B N 1
ATOM 5252 C CA . THR B 1 272 ? 20.766 -12.891 -8.938 1 93.62 272 THR B CA 1
ATOM 5253 C C . THR B 1 272 ? 19.297 -12.977 -8.531 1 93.62 272 THR B C 1
ATOM 5255 O O . THR B 1 272 ? 18.625 -13.977 -8.805 1 93.62 272 THR B O 1
ATOM 5258 N N . TYR B 1 273 ? 18.797 -11.969 -7.898 1 93.12 273 TYR B N 1
ATOM 5259 C CA . TYR B 1 273 ? 17.406 -11.953 -7.453 1 93.12 273 TYR B CA 1
ATOM 5260 C C . TYR B 1 273 ? 16.547 -11.078 -8.367 1 93.12 273 TYR B C 1
ATOM 5262 O O . TYR B 1 273 ? 15.461 -10.656 -7.988 1 93.12 273 TYR B O 1
ATOM 5270 N N . SER B 1 274 ? 17.031 -10.859 -9.531 1 91.81 274 SER B N 1
ATOM 5271 C CA . SER B 1 274 ? 16.312 -10.047 -10.508 1 91.81 274 SER B CA 1
ATOM 5272 C C . SER B 1 274 ? 14.969 -10.688 -10.875 1 91.81 274 SER B C 1
ATOM 5274 O O . SER B 1 274 ? 14.805 -11.898 -10.766 1 91.81 274 SER B O 1
ATOM 5276 N N . HIS B 1 275 ? 14.047 -9.883 -11.359 1 92.75 275 HIS B N 1
ATOM 5277 C CA . HIS B 1 275 ? 12.766 -10.367 -11.859 1 92.75 275 HIS B CA 1
ATOM 5278 C C . HIS B 1 275 ? 12.945 -11.273 -13.07 1 92.75 275 HIS B C 1
ATOM 5280 O O . HIS B 1 275 ? 12.039 -12.023 -13.43 1 92.75 275 HIS B O 1
ATOM 5286 N N . ALA B 1 276 ? 14.125 -11.297 -13.648 1 94.75 276 ALA B N 1
ATOM 5287 C CA . ALA B 1 276 ? 14.414 -12.094 -14.836 1 94.75 276 ALA B CA 1
ATOM 5288 C C . ALA B 1 276 ? 15.188 -13.359 -14.461 1 94.75 276 ALA B C 1
ATOM 5290 O O . ALA B 1 276 ? 15.609 -14.117 -15.344 1 94.75 276 ALA B O 1
ATOM 5291 N N . SER B 1 277 ? 15.359 -13.633 -13.164 1 96.12 277 SER B N 1
ATOM 5292 C CA . SER B 1 277 ? 16.234 -14.727 -12.766 1 96.12 277 SER B CA 1
ATOM 5293 C C . SER B 1 277 ? 15.539 -15.648 -11.766 1 96.12 277 SER B C 1
ATOM 5295 O O . SER B 1 277 ? 16.141 -16.609 -11.273 1 96.12 277 SER B O 1
ATOM 5297 N N . SER B 1 278 ? 14.32 -15.477 -11.453 1 96.81 278 SER B N 1
ATOM 5298 C CA . SER B 1 278 ? 13.617 -16.156 -10.359 1 96.81 278 SER B CA 1
ATOM 5299 C C . SER B 1 278 ? 13.57 -17.656 -10.586 1 96.81 278 SER B C 1
ATOM 5301 O O . SER B 1 278 ? 13.766 -18.438 -9.656 1 96.81 278 SER B O 1
ATOM 5303 N N . PHE B 1 279 ? 13.352 -18.094 -11.773 1 98.5 279 PHE B N 1
ATOM 5304 C CA . PHE B 1 279 ? 13.148 -19.516 -12.016 1 98.5 279 PHE B CA 1
ATOM 5305 C C . PHE B 1 279 ? 14.484 -20.25 -12.078 1 98.5 279 PHE B C 1
ATOM 5307 O O . PHE B 1 279 ? 14.531 -21.469 -11.891 1 98.5 279 PHE B O 1
ATOM 5314 N N . ALA B 1 280 ? 15.602 -19.484 -12.336 1 98.19 280 ALA B N 1
ATOM 5315 C CA . ALA B 1 280 ? 16.922 -20.109 -12.172 1 98.19 280 ALA B CA 1
ATOM 5316 C C . ALA B 1 280 ? 17.156 -20.5 -10.711 1 98.19 280 ALA B C 1
ATOM 5318 O O . ALA B 1 280 ? 17.625 -21.609 -10.43 1 98.19 280 ALA B O 1
ATOM 5319 N N . ARG B 1 281 ? 16.781 -19.594 -9.797 1 97.75 281 ARG B N 1
ATOM 5320 C CA . ARG B 1 281 ? 16.953 -19.859 -8.367 1 97.75 281 ARG B CA 1
ATOM 5321 C C . ARG B 1 281 ? 16.062 -21 -7.914 1 97.75 281 ARG B C 1
ATOM 5323 O O . ARG B 1 281 ? 16.484 -21.844 -7.113 1 97.75 281 ARG B O 1
ATOM 5330 N N . ILE B 1 282 ? 14.859 -21.094 -8.422 1 98.69 282 ILE B N 1
ATOM 5331 C CA . ILE B 1 282 ? 13.891 -22.125 -8.055 1 98.69 282 ILE B CA 1
ATOM 5332 C C . ILE B 1 282 ? 14.43 -23.484 -8.469 1 98.69 282 ILE B C 1
ATOM 5334 O O . ILE B 1 282 ? 14.406 -24.438 -7.676 1 98.69 282 ILE B O 1
ATOM 5338 N N . MET B 1 283 ? 14.891 -23.578 -9.703 1 98.62 283 MET B N 1
ATOM 5339 C CA . MET B 1 283 ? 15.398 -24.844 -10.219 1 98.62 283 MET B CA 1
ATOM 5340 C C . MET B 1 283 ? 16.688 -25.25 -9.516 1 98.62 283 MET B C 1
ATOM 5342 O O . MET B 1 283 ? 16.891 -26.422 -9.203 1 98.62 283 MET B O 1
ATOM 5346 N N . GLU B 1 284 ? 17.562 -24.281 -9.195 1 98.19 284 GLU B N 1
ATOM 5347 C CA . GLU B 1 284 ? 18.812 -24.547 -8.477 1 98.19 284 GLU B CA 1
ATOM 5348 C C . GLU B 1 284 ? 18.547 -25.109 -7.086 1 98.19 284 GLU B C 1
ATOM 5350 O O . GLU B 1 284 ? 19.297 -25.953 -6.598 1 98.19 284 GLU B O 1
ATOM 5355 N N . GLY B 1 285 ? 17.484 -24.656 -6.492 1 98.06 285 GLY B N 1
ATOM 5356 C CA . GLY B 1 285 ? 17.172 -25.062 -5.133 1 98.06 285 GLY B CA 1
ATOM 5357 C C . GLY B 1 285 ? 16.453 -26.391 -5.066 1 98.06 285 GLY B C 1
ATOM 5358 O O . GLY B 1 285 ? 16.266 -26.953 -3.984 1 98.06 285 GLY B O 1
ATOM 5359 N N . GLY B 1 286 ? 16.016 -26.906 -6.215 1 98.38 286 GLY B N 1
ATOM 5360 C CA . GLY B 1 286 ? 15.297 -28.172 -6.242 1 98.38 286 GLY B CA 1
ATOM 5361 C C . GLY B 1 286 ? 13.859 -28.062 -5.758 1 98.38 286 GLY B C 1
ATOM 5362 O O . GLY B 1 286 ? 13.273 -29.047 -5.305 1 98.38 286 GLY B O 1
ATOM 5363 N N . TYR B 1 287 ? 13.305 -26.922 -5.832 1 98.75 287 TYR B N 1
ATOM 5364 C CA . TYR B 1 287 ? 11.969 -26.688 -5.297 1 98.75 287 TYR B CA 1
ATOM 5365 C C . TYR B 1 287 ? 10.906 -27.125 -6.297 1 98.75 287 TYR B C 1
ATOM 5367 O O . TYR B 1 287 ? 9.727 -27.25 -5.941 1 98.75 287 TYR B O 1
ATOM 5375 N N . ALA B 1 288 ? 11.297 -27.344 -7.523 1 98.75 288 ALA B N 1
ATOM 5376 C CA . ALA B 1 288 ? 10.398 -27.797 -8.578 1 98.75 288 ALA B CA 1
ATOM 5377 C C . ALA B 1 288 ? 10.953 -29.031 -9.273 1 98.75 288 ALA B C 1
ATOM 5379 O O . ALA B 1 288 ? 12.156 -29.125 -9.539 1 98.75 288 ALA B O 1
ATOM 5380 N N . ARG B 1 289 ? 10.094 -29.938 -9.492 1 98.5 289 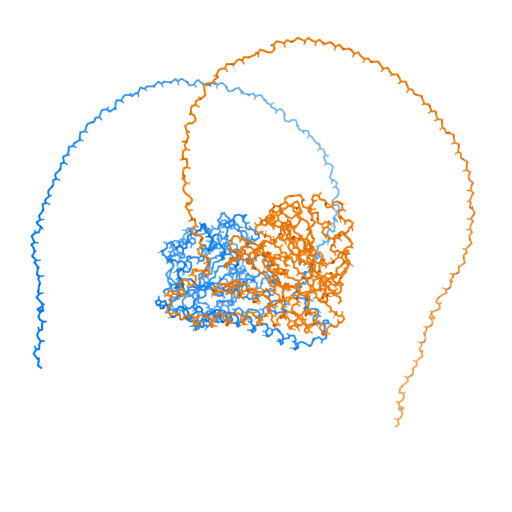ARG B N 1
ATOM 5381 C CA . ARG B 1 289 ? 10.477 -31.094 -10.305 1 98.5 289 ARG B CA 1
ATOM 5382 C C . ARG B 1 289 ? 10.352 -30.781 -11.797 1 98.5 289 ARG B C 1
ATOM 5384 O O . ARG B 1 289 ? 11.289 -31 -12.562 1 98.5 289 ARG B O 1
ATOM 5391 N N . ARG B 1 290 ? 9.203 -30.312 -12.211 1 98.31 290 ARG B N 1
ATOM 5392 C CA . ARG B 1 290 ? 8.938 -29.906 -13.586 1 98.31 290 ARG B CA 1
ATOM 5393 C C . ARG B 1 290 ? 8.617 -28.422 -13.672 1 98.31 290 ARG B C 1
ATOM 5395 O O . ARG B 1 290 ? 7.918 -27.891 -12.805 1 98.31 290 ARG B O 1
ATOM 5402 N N . LEU B 1 291 ? 9.195 -27.797 -14.625 1 98.81 291 LEU B N 1
ATOM 5403 C CA . LEU B 1 291 ? 8.875 -26.406 -14.961 1 98.81 291 LEU B CA 1
ATOM 5404 C C . LEU B 1 291 ? 8.406 -26.297 -16.406 1 98.81 291 LEU B C 1
ATOM 5406 O O . LEU B 1 291 ? 9.172 -26.578 -17.328 1 98.81 291 LEU B O 1
ATOM 5410 N N . LEU B 1 292 ? 7.152 -26 -16.578 1 98.81 292 LEU B N 1
ATOM 5411 C CA . LEU B 1 292 ? 6.59 -25.688 -17.891 1 98.81 292 LEU B CA 1
ATOM 5412 C C . LEU B 1 292 ? 6.449 -24.188 -18.078 1 98.81 292 LEU B C 1
ATOM 5414 O O . LEU B 1 292 ? 5.812 -23.516 -17.266 1 98.81 292 LEU B O 1
ATOM 5418 N N . GLN B 1 293 ? 7.074 -23.656 -19.109 1 98.81 293 GLN B N 1
ATOM 5419 C CA . GLN B 1 293 ? 6.961 -22.25 -19.438 1 98.81 293 GLN B CA 1
ATOM 5420 C C . GLN B 1 293 ? 6.176 -22.047 -20.734 1 98.81 293 GLN B C 1
ATOM 5422 O O . GLN B 1 293 ? 6.617 -22.469 -21.812 1 98.81 293 GLN B O 1
ATOM 5427 N N . VAL B 1 294 ? 5.102 -21.406 -20.609 1 98.75 294 VAL B N 1
ATOM 5428 C CA . VAL B 1 294 ? 4.172 -21.25 -21.734 1 98.75 294 VAL B CA 1
ATOM 5429 C C . VAL B 1 294 ? 4.027 -19.766 -22.078 1 98.75 294 VAL B C 1
ATOM 5431 O O . VAL B 1 294 ? 3.881 -18.922 -21.203 1 98.75 294 VAL B O 1
ATOM 5434 N N . GLY B 1 295 ? 4.023 -19.406 -23.328 1 98.38 295 GLY B N 1
ATOM 5435 C CA . GLY B 1 295 ? 3.811 -18.047 -23.797 1 98.38 295 GLY B CA 1
ATOM 5436 C C . GLY B 1 295 ? 5.094 -17.359 -24.219 1 98.38 295 GLY B C 1
ATOM 5437 O O . GLY B 1 295 ? 5.082 -16.172 -24.562 1 98.38 295 GLY B O 1
ATOM 5438 N N . LEU B 1 296 ? 6.188 -18.031 -24.328 1 98 296 LEU B N 1
ATOM 5439 C CA . LEU B 1 296 ? 7.504 -17.469 -24.578 1 98 296 LEU B CA 1
ATOM 5440 C C . LEU B 1 296 ? 7.574 -16.828 -25.953 1 98 296 LEU B C 1
ATOM 5442 O O . LEU B 1 296 ? 7.172 -17.453 -26.953 1 98 296 LEU B O 1
ATOM 5446 N N . ARG B 1 297 ? 8.094 -15.617 -26 1 96.69 297 ARG B N 1
ATOM 5447 C CA . ARG B 1 297 ? 8.258 -14.969 -27.281 1 96.69 297 ARG B CA 1
ATOM 5448 C C . ARG B 1 297 ? 9.367 -13.93 -27.25 1 96.69 297 ARG B C 1
ATOM 5450 O O . ARG B 1 297 ? 9.461 -13.07 -28.125 1 96.69 297 ARG B O 1
ATOM 5457 N N . SER B 1 298 ? 10.18 -13.953 -26.219 1 92.19 298 SER B N 1
ATOM 5458 C CA . SER B 1 298 ? 11.383 -13.133 -26.078 1 92.19 298 SER B CA 1
ATOM 5459 C C . SER B 1 298 ? 12.539 -13.945 -25.5 1 92.19 298 SER B C 1
ATOM 5461 O O . SER B 1 298 ? 13.32 -13.43 -24.703 1 92.19 298 SER B O 1
ATOM 5463 N N . ILE B 1 299 ? 12.719 -15.148 -25.891 1 94.75 299 ILE B N 1
ATOM 5464 C CA . ILE B 1 299 ? 13.719 -16.047 -25.312 1 94.75 299 ILE B CA 1
ATOM 5465 C C . ILE B 1 299 ? 15.062 -15.82 -26.016 1 94.75 299 ILE B C 1
ATOM 5467 O O . ILE B 1 299 ? 15.125 -15.789 -27.25 1 94.75 299 ILE B O 1
ATOM 5471 N N . THR B 1 300 ? 16.047 -15.625 -25.281 1 95.19 300 THR B N 1
ATOM 5472 C CA . THR B 1 300 ? 17.406 -15.422 -25.766 1 95.19 300 THR B CA 1
ATOM 5473 C C . THR B 1 300 ? 18.172 -16.734 -25.781 1 95.19 300 THR B C 1
ATOM 5475 O O . THR B 1 300 ? 17.641 -17.781 -25.375 1 95.19 300 THR B O 1
ATOM 5478 N N . LYS B 1 301 ? 19.438 -16.641 -26.312 1 96.31 301 LYS B N 1
ATOM 5479 C CA . LYS B 1 301 ? 20.328 -17.797 -26.297 1 96.31 301 LYS B CA 1
ATOM 5480 C C . LYS B 1 301 ? 20.562 -18.297 -24.859 1 96.31 301 LYS B C 1
ATOM 5482 O O . LYS B 1 301 ? 20.484 -19.5 -24.609 1 96.31 301 LYS B O 1
ATOM 5487 N N . GLU B 1 302 ? 20.781 -17.453 -23.984 1 95.81 302 GLU B N 1
ATOM 5488 C CA . GLU B 1 302 ? 21.016 -17.844 -22.594 1 95.81 302 GLU B CA 1
ATOM 5489 C C . GLU B 1 302 ? 19.766 -18.484 -22 1 95.81 302 GLU B C 1
ATOM 5491 O O . GLU B 1 302 ? 19.875 -19.453 -21.234 1 95.81 302 GLU B O 1
ATOM 5496 N N . GLY B 1 303 ? 18.656 -17.984 -22.297 1 96.31 303 GLY B N 1
ATOM 5497 C CA . GLY B 1 303 ? 17.406 -18.562 -21.828 1 96.31 303 GLY B CA 1
ATOM 5498 C C . GLY B 1 303 ? 17.219 -20 -22.281 1 96.31 303 GLY B C 1
ATOM 5499 O O . GLY B 1 303 ? 16.75 -20.844 -21.516 1 96.31 303 GLY B O 1
ATOM 5500 N N . ARG B 1 304 ? 17.594 -20.266 -23.516 1 97.12 304 ARG B N 1
ATOM 5501 C CA . ARG B 1 304 ? 17.5 -21.609 -24.062 1 97.12 304 ARG B CA 1
ATOM 5502 C C . ARG B 1 304 ? 18.516 -22.547 -23.406 1 97.12 304 ARG B C 1
ATOM 5504 O O . ARG B 1 304 ? 18.203 -23.703 -23.109 1 97.12 304 ARG B O 1
ATOM 5511 N N . GLU B 1 305 ? 19.641 -22.016 -23.234 1 97.56 305 GLU B N 1
ATOM 5512 C CA . GLU B 1 305 ? 20.703 -22.812 -22.609 1 97.56 305 GLU B CA 1
ATOM 5513 C C . GLU B 1 305 ? 20.344 -23.156 -21.156 1 97.56 305 GLU B C 1
ATOM 5515 O O . GLU B 1 305 ? 20.547 -24.297 -20.719 1 97.56 305 GLU B O 1
ATOM 5520 N N . GLN B 1 306 ? 19.859 -22.203 -20.453 1 97.56 306 GLN B N 1
ATOM 5521 C CA . GLN B 1 306 ? 19.391 -22.453 -19.094 1 97.56 306 GLN B CA 1
ATOM 5522 C C . GLN B 1 306 ? 18.234 -23.453 -19.062 1 97.56 306 GLN B C 1
ATOM 5524 O O . GLN B 1 306 ? 18.172 -24.312 -18.188 1 97.56 306 GLN B O 1
ATOM 5529 N N . GLY B 1 307 ? 17.328 -23.312 -20.016 1 97.75 307 GLY B N 1
ATOM 5530 C CA . GLY B 1 307 ? 16.25 -24.281 -20.141 1 97.75 307 GLY B CA 1
ATOM 5531 C C . GLY B 1 307 ? 16.734 -25.719 -20.297 1 97.75 307 GLY B C 1
ATOM 5532 O O . GLY B 1 307 ? 16.234 -26.625 -19.656 1 97.75 307 GLY B O 1
ATOM 5533 N N . LYS B 1 308 ? 17.672 -25.844 -21.141 1 97.88 308 LYS B N 1
ATOM 5534 C CA . LYS B 1 308 ? 18.281 -27.156 -21.359 1 97.88 308 LYS B CA 1
ATOM 5535 C C . LYS B 1 308 ? 18.969 -27.656 -20.109 1 97.88 308 LYS B C 1
ATOM 5537 O O . LYS B 1 308 ? 18.828 -28.828 -19.734 1 97.88 308 LYS B O 1
ATOM 5542 N N . ARG B 1 309 ? 19.688 -26.797 -19.531 1 97.69 309 ARG B N 1
ATOM 5543 C CA . ARG B 1 309 ? 20.438 -27.141 -18.328 1 97.69 309 ARG B CA 1
ATOM 5544 C C . ARG B 1 309 ? 19.531 -27.719 -17.25 1 97.69 309 ARG B C 1
ATOM 5546 O O . ARG B 1 309 ? 19.875 -28.688 -16.578 1 97.69 309 ARG B O 1
ATOM 5553 N N . PHE B 1 310 ? 18.344 -27.188 -17.078 1 98 310 PHE B N 1
ATOM 5554 C CA . PHE B 1 310 ? 17.469 -27.562 -15.977 1 98 310 PHE B CA 1
ATOM 5555 C C . PHE B 1 310 ? 16.375 -28.516 -16.453 1 98 310 PHE B C 1
ATOM 5557 O O . PHE B 1 310 ? 15.555 -28.969 -15.648 1 98 310 PHE B O 1
ATOM 5564 N N . GLY B 1 311 ? 16.359 -28.812 -17.75 1 98.19 311 GLY B N 1
ATOM 5565 C CA . GLY B 1 311 ? 15.336 -29.703 -18.281 1 98.19 311 GLY B CA 1
ATOM 5566 C C . GLY B 1 311 ? 13.953 -29.062 -18.297 1 98.19 311 GLY B C 1
ATOM 5567 O O . GLY B 1 311 ? 12.961 -29.719 -17.984 1 98.19 311 GLY B O 1
ATOM 5568 N N . VAL B 1 312 ? 13.867 -27.797 -18.578 1 98.25 312 VAL B N 1
ATOM 5569 C CA . VAL B 1 312 ? 12.617 -27.031 -18.562 1 98.25 312 VAL B CA 1
ATOM 5570 C C . VAL B 1 312 ? 11.852 -27.281 -19.875 1 98.25 312 VAL B C 1
ATOM 5572 O O . VAL B 1 312 ? 12.453 -27.344 -20.938 1 98.25 312 VAL B O 1
ATOM 5575 N N . GLU B 1 313 ? 10.562 -27.469 -19.797 1 98.44 313 GLU B N 1
ATOM 5576 C CA . GLU B 1 313 ? 9.695 -27.531 -20.969 1 98.44 313 GLU B CA 1
ATOM 5577 C C . GLU B 1 313 ? 9.273 -26.125 -21.422 1 98.44 313 GLU B C 1
ATOM 5579 O O . GLU B 1 313 ? 8.438 -25.5 -20.766 1 98.44 313 GLU B O 1
ATOM 5584 N N . GLN B 1 314 ? 9.797 -25.75 -22.531 1 98.38 314 GLN B N 1
ATOM 5585 C CA . GLN B 1 314 ? 9.562 -24.375 -22.984 1 98.38 314 GLN B CA 1
ATOM 5586 C C . GLN B 1 314 ? 8.656 -24.359 -24.219 1 98.38 314 GLN B C 1
ATOM 5588 O O . GLN B 1 314 ? 8.992 -24.938 -25.25 1 98.38 314 GLN B O 1
ATOM 5593 N N . TYR B 1 315 ? 7.555 -23.734 -24.141 1 98.5 315 TYR B N 1
ATOM 5594 C CA . TYR B 1 315 ? 6.574 -23.609 -25.203 1 98.5 315 TYR B CA 1
ATOM 5595 C C . TYR B 1 315 ? 6.516 -22.188 -25.734 1 98.5 315 TYR B C 1
ATOM 5597 O O . TYR B 1 315 ? 6.035 -21.281 -25.047 1 98.5 315 TYR B O 1
ATOM 5605 N N . GLU B 1 316 ? 6.922 -22 -26.938 1 97.69 316 GLU B N 1
ATOM 5606 C CA . GLU B 1 316 ? 6.996 -20.688 -27.578 1 97.69 316 GLU B CA 1
ATOM 5607 C C . GLU B 1 316 ? 5.695 -20.359 -28.297 1 97.69 316 GLU B C 1
ATOM 5609 O O . GLU B 1 316 ? 5 -21.25 -28.781 1 97.69 316 GLU B O 1
ATOM 5614 N N . MET B 1 317 ? 5.406 -19.062 -28.391 1 97.5 317 MET B N 1
ATOM 5615 C CA . MET B 1 317 ? 4.168 -18.609 -29.016 1 97.5 317 MET B CA 1
ATOM 5616 C C . MET B 1 317 ? 4.141 -18.969 -30.5 1 97.5 317 MET B C 1
ATOM 5618 O O . MET B 1 317 ? 3.08 -19.266 -31.062 1 97.5 317 MET B O 1
ATOM 5622 N N . ARG B 1 318 ? 5.285 -19 -31.141 1 95.38 318 ARG B N 1
ATOM 5623 C CA . ARG B 1 318 ? 5.344 -19.266 -32.562 1 95.38 318 ARG B CA 1
ATOM 5624 C C . ARG B 1 318 ? 4.789 -20.641 -32.875 1 95.38 318 ARG B C 1
ATOM 5626 O O . ARG B 1 318 ? 4.266 -20.875 -33.969 1 95.38 318 ARG B O 1
ATOM 5633 N N . THR B 1 319 ? 4.832 -21.594 -32 1 96.31 319 THR B N 1
ATOM 5634 C CA . THR B 1 319 ? 4.344 -22.953 -32.219 1 96.31 319 THR B CA 1
ATOM 5635 C C . THR B 1 319 ? 3.131 -23.234 -31.344 1 96.31 319 THR B C 1
ATOM 5637 O O . THR B 1 319 ? 2.773 -24.406 -31.141 1 96.31 319 THR B O 1
ATOM 5640 N N . PHE B 1 320 ? 2.525 -22.281 -30.75 1 96.62 320 PHE B N 1
ATOM 5641 C CA . PHE B 1 320 ? 1.45 -22.453 -29.766 1 96.62 320 PHE B CA 1
ATOM 5642 C C . PHE B 1 320 ? 0.298 -23.25 -30.375 1 96.62 320 PHE B C 1
ATOM 5644 O O . PHE B 1 320 ? -0.307 -24.078 -29.703 1 96.62 320 PHE B O 1
ATOM 5651 N N . SER B 1 321 ? -0.037 -23 -31.625 1 94.5 321 SER B N 1
ATOM 5652 C CA . SER B 1 321 ? -1.156 -23.688 -32.25 1 94.5 321 SER B CA 1
ATOM 5653 C C . SER B 1 321 ? -0.966 -25.188 -32.25 1 94.5 321 SER B C 1
ATOM 5655 O O . SER B 1 321 ? -1.935 -25.953 -32.094 1 94.5 321 SER B O 1
ATOM 5657 N N . ARG B 1 322 ? 0.216 -25.641 -32.344 1 96.94 322 ARG B N 1
ATOM 5658 C CA . ARG B 1 322 ? 0.528 -27.062 -32.344 1 96.94 322 ARG B CA 1
ATOM 5659 C C . ARG B 1 322 ? 0.485 -27.625 -30.938 1 96.94 322 ARG B C 1
ATOM 5661 O O . ARG B 1 322 ? 0.153 -28.797 -30.734 1 96.94 322 ARG B O 1
ATOM 5668 N N . ASP B 1 323 ? 0.778 -26.781 -30 1 97.5 323 ASP B N 1
ATOM 5669 C CA . ASP B 1 323 ? 0.911 -27.234 -28.625 1 97.5 323 ASP B CA 1
ATOM 5670 C C . ASP B 1 323 ? -0.392 -27.031 -27.859 1 97.5 323 ASP B C 1
ATOM 5672 O O . ASP B 1 323 ? -0.548 -27.547 -26.75 1 97.5 323 ASP B O 1
ATOM 5676 N N . ARG B 1 324 ? -1.312 -26.391 -28.391 1 97.25 324 ARG B N 1
ATOM 5677 C CA . ARG B 1 324 ? -2.52 -25.922 -27.719 1 97.25 324 ARG B CA 1
ATOM 5678 C C . ARG B 1 324 ? -3.271 -27.078 -27.078 1 97.25 324 ARG B C 1
ATOM 5680 O O . ARG B 1 324 ? -3.672 -26.984 -25.906 1 97.25 324 ARG B O 1
ATOM 5687 N N . GLU B 1 325 ? -3.486 -28.125 -27.812 1 97.19 325 GLU B N 1
ATOM 5688 C CA . GLU B 1 325 ? -4.234 -29.266 -27.297 1 97.19 325 GLU B CA 1
ATOM 5689 C C . GLU B 1 325 ? -3.561 -29.844 -26.047 1 97.19 325 GLU B C 1
ATOM 5691 O O . GLU B 1 325 ? -4.23 -30.156 -25.062 1 97.19 325 GLU B O 1
ATOM 5696 N N . LYS B 1 326 ? -2.355 -30 -26.125 1 97.88 326 LYS B N 1
ATOM 5697 C CA . LYS B 1 326 ? -1.591 -30.5 -25 1 97.88 326 LYS B CA 1
ATOM 5698 C C . LYS B 1 326 ? -1.674 -29.562 -23.812 1 97.88 326 LYS B C 1
ATOM 5700 O O . LYS B 1 326 ? -1.923 -29.984 -22.672 1 97.88 326 LYS B O 1
ATOM 5705 N N . LEU B 1 327 ? -1.473 -28.297 -24.062 1 98.12 327 LEU B N 1
ATOM 5706 C CA . LEU B 1 327 ? -1.418 -27.281 -23 1 98.12 327 LEU B CA 1
ATOM 5707 C C . LEU B 1 327 ? -2.781 -27.109 -22.344 1 98.12 327 LEU B C 1
ATOM 5709 O O . LEU B 1 327 ? -2.865 -26.797 -21.156 1 98.12 327 LEU B O 1
ATOM 5713 N N . GLU B 1 328 ? -3.846 -27.297 -23.047 1 97.69 328 GLU B N 1
ATOM 5714 C CA . GLU B 1 328 ? -5.195 -27.172 -22.516 1 97.69 328 GLU B CA 1
ATOM 5715 C C . GLU B 1 328 ? -5.652 -28.469 -21.859 1 97.69 328 GLU B C 1
ATOM 5717 O O . GLU B 1 328 ? -6.816 -28.609 -21.469 1 97.69 328 GLU B O 1
ATOM 5722 N N . ASN B 1 329 ? -4.754 -29.469 -21.719 1 97.5 329 ASN B N 1
ATOM 5723 C CA . ASN B 1 329 ? -5.047 -30.75 -21.062 1 97.5 329 ASN B CA 1
ATOM 5724 C C . ASN B 1 329 ? -3.873 -31.219 -20.219 1 97.5 329 ASN B C 1
ATOM 5726 O O . ASN B 1 329 ? -3.584 -32.406 -20.172 1 97.5 329 ASN B O 1
ATOM 5730 N N . LEU B 1 330 ? -3.244 -30.344 -19.609 1 97.88 330 LEU B N 1
ATOM 5731 C CA . LEU B 1 330 ? -2.041 -30.625 -18.828 1 97.88 330 LEU B CA 1
ATOM 5732 C C . LEU B 1 330 ? -2.383 -31.406 -17.562 1 97.88 330 LEU B C 1
ATOM 5734 O O . LEU B 1 330 ? -3.369 -31.094 -16.891 1 97.88 330 LEU B O 1
ATOM 5738 N N . LYS B 1 331 ? -1.646 -32.438 -17.266 1 98.25 331 LYS B N 1
ATOM 5739 C CA . LYS B 1 331 ? -1.642 -33.156 -15.984 1 98.25 331 LYS B CA 1
ATOM 5740 C C . LYS B 1 331 ? -0.332 -32.938 -15.234 1 98.25 331 LYS B C 1
ATOM 5742 O O . LYS B 1 331 ? 0.733 -33.344 -15.695 1 98.25 331 LYS B O 1
ATOM 5747 N N . LEU B 1 332 ? -0.398 -32.281 -14.125 1 98.38 332 LEU B N 1
ATOM 5748 C CA . LEU B 1 332 ? 0.786 -31.922 -13.344 1 98.38 332 LEU B CA 1
ATOM 5749 C C . LEU B 1 332 ? 0.599 -32.281 -11.883 1 98.38 332 LEU B C 1
ATOM 5751 O O . LEU B 1 332 ? -0.53 -32.469 -11.422 1 98.38 332 LEU B O 1
ATOM 5755 N N . GLY B 1 333 ? 1.72 -32.406 -11.172 1 98.06 333 GLY B N 1
ATOM 5756 C CA . GLY B 1 333 ? 1.683 -32.469 -9.719 1 98.06 333 GLY B CA 1
ATOM 5757 C C . GLY B 1 333 ? 1.644 -33.906 -9.195 1 98.06 333 GLY B C 1
ATOM 5758 O O . GLY B 1 333 ? 1.791 -34.125 -7.996 1 98.06 333 GLY B O 1
ATOM 5759 N N . GLU B 1 334 ? 1.381 -34.906 -10.133 1 97.5 334 GLU B N 1
ATOM 5760 C CA . GLU B 1 334 ? 1.362 -36.281 -9.695 1 97.5 334 GLU B CA 1
ATOM 5761 C C . GLU B 1 334 ? 2.738 -36.719 -9.211 1 97.5 334 GLU B C 1
ATOM 5763 O O . GLU B 1 334 ? 3.738 -36.562 -9.914 1 97.5 334 GLU B O 1
ATOM 5768 N N . GLY B 1 335 ? 2.74 -37.312 -8.078 1 97.25 335 GLY B N 1
ATOM 5769 C CA . GLY B 1 335 ? 3.994 -37.812 -7.551 1 97.25 335 GLY B CA 1
ATOM 5770 C C . GLY B 1 335 ? 4.809 -36.781 -6.82 1 97.25 335 GLY B C 1
ATOM 5771 O O . GLY B 1 335 ? 5.887 -37.062 -6.301 1 97.25 335 GLY B O 1
ATOM 5772 N N . VAL B 1 336 ? 4.344 -35.531 -6.828 1 98.12 336 VAL B N 1
ATOM 5773 C CA . VAL B 1 336 ? 4.988 -34.469 -6.082 1 98.12 336 VAL B CA 1
ATOM 5774 C C . VAL B 1 336 ? 3.959 -33.75 -5.207 1 98.12 336 VAL B C 1
ATOM 5776 O O . VAL B 1 336 ? 2.863 -34.281 -4.98 1 98.12 336 VAL B O 1
ATOM 5779 N N . LYS B 1 337 ? 4.34 -32.625 -4.645 1 98.5 337 LYS B N 1
ATOM 5780 C CA . LYS B 1 337 ? 3.537 -32.062 -3.568 1 98.5 337 LYS B CA 1
ATOM 5781 C C . LYS B 1 337 ? 2.406 -31.203 -4.129 1 98.5 337 LYS B C 1
ATOM 5783 O O . LYS B 1 337 ? 1.637 -30.609 -3.369 1 98.5 337 LYS B O 1
ATOM 5788 N N . GLY B 1 338 ? 2.262 -31.203 -5.473 1 98.5 338 GLY B N 1
ATOM 5789 C CA . GLY B 1 338 ? 1.197 -30.438 -6.109 1 98.5 338 GLY B CA 1
ATOM 5790 C C . GLY B 1 338 ? 1.689 -29.547 -7.234 1 98.5 338 GLY B C 1
ATOM 5791 O O . GLY B 1 338 ? 2.766 -29.781 -7.789 1 98.5 338 GLY B O 1
ATOM 5792 N N . VAL B 1 339 ? 0.815 -28.594 -7.562 1 98.88 339 VAL B N 1
ATOM 5793 C CA . VAL B 1 339 ? 1.118 -27.703 -8.672 1 98.88 339 VAL B CA 1
ATOM 5794 C C . VAL B 1 339 ? 1.174 -26.266 -8.18 1 98.88 339 VAL B C 1
ATOM 5796 O O . VAL B 1 339 ? 0.329 -25.828 -7.391 1 98.88 339 VAL B O 1
ATOM 5799 N N . TYR B 1 340 ? 2.23 -25.578 -8.531 1 98.94 340 TYR B N 1
ATOM 5800 C CA . TYR B 1 340 ? 2.326 -24.125 -8.383 1 98.94 340 TYR B CA 1
ATOM 5801 C C . TYR B 1 340 ? 2.078 -23.422 -9.711 1 98.94 340 TYR B C 1
ATOM 5803 O O . TYR B 1 340 ? 2.676 -23.781 -10.727 1 98.94 340 TYR B O 1
ATOM 5811 N N . VAL B 1 341 ? 1.197 -22.453 -9.719 1 98.94 341 VAL B N 1
ATOM 5812 C CA . VAL B 1 341 ? 0.901 -21.719 -10.938 1 98.94 341 VAL B CA 1
ATOM 5813 C C . VAL B 1 341 ? 1.396 -20.281 -10.812 1 98.94 341 VAL B C 1
ATOM 5815 O O . VAL B 1 341 ? 1.01 -19.562 -9.883 1 98.94 341 VAL B O 1
ATOM 5818 N N . SER B 1 342 ? 2.275 -19.875 -11.664 1 98.88 342 SER B N 1
ATOM 5819 C CA . SER B 1 342 ? 2.756 -18.5 -11.734 1 98.88 342 SER B CA 1
ATOM 5820 C C . SER B 1 342 ? 2.287 -17.812 -13.008 1 98.88 342 SER B C 1
ATOM 5822 O O . SER B 1 342 ? 2.615 -18.25 -14.117 1 98.88 342 SER B O 1
ATOM 5824 N N . VAL B 1 343 ? 1.553 -16.734 -12.883 1 98.81 343 VAL B N 1
ATOM 5825 C CA . VAL B 1 343 ? 1.049 -16.016 -14.047 1 98.81 343 VAL B CA 1
ATOM 5826 C C . VAL B 1 343 ? 1.67 -14.625 -14.102 1 98.81 343 VAL B C 1
ATOM 5828 O O . VAL B 1 343 ? 1.344 -13.758 -13.289 1 98.81 343 VAL B O 1
ATOM 5831 N N . ASP B 1 344 ? 2.557 -14.484 -14.992 1 98.44 344 ASP B N 1
ATOM 5832 C CA . ASP B 1 344 ? 2.98 -13.148 -15.375 1 98.44 344 ASP B CA 1
ATOM 5833 C C . ASP B 1 344 ? 1.96 -12.492 -16.312 1 98.44 344 ASP B C 1
ATOM 5835 O O . ASP B 1 344 ? 1.69 -13.008 -17.391 1 98.44 344 ASP B O 1
ATOM 5839 N N . VAL B 1 345 ? 1.483 -11.383 -15.984 1 98.25 345 VAL B N 1
ATOM 5840 C CA . VAL B 1 345 ? 0.423 -10.734 -16.75 1 98.25 345 VAL B CA 1
ATOM 5841 C C . VAL B 1 345 ? 0.909 -10.445 -18.172 1 98.25 345 VAL B C 1
ATOM 5843 O O . VAL B 1 345 ? 0.113 -10.43 -19.109 1 98.25 345 VAL B O 1
ATOM 5846 N N . ASP B 1 346 ? 2.188 -10.328 -18.359 1 96.56 346 ASP B N 1
ATOM 5847 C CA . ASP B 1 346 ? 2.664 -10 -19.703 1 96.56 346 ASP B CA 1
ATOM 5848 C C . ASP B 1 346 ? 2.721 -11.242 -20.594 1 96.56 346 ASP B C 1
ATOM 5850 O O . ASP B 1 346 ? 3.131 -11.164 -21.75 1 96.56 346 ASP B O 1
ATOM 5854 N N . CYS B 1 347 ? 2.285 -12.375 -20.094 1 98.31 347 CYS B N 1
ATOM 5855 C CA . CYS B 1 347 ? 2.066 -13.508 -20.984 1 98.31 347 CYS B CA 1
ATOM 5856 C C . CYS B 1 347 ? 0.98 -13.203 -22 1 98.31 347 CYS B C 1
ATOM 5858 O O . CYS B 1 347 ? 0.957 -13.789 -23.078 1 98.31 347 CYS B O 1
ATOM 5860 N N . LEU B 1 348 ? 0.127 -12.312 -21.641 1 98.31 348 LEU B N 1
ATOM 5861 C CA . LEU B 1 348 ? -0.959 -11.875 -22.516 1 98.31 348 LEU B CA 1
ATOM 5862 C C . LEU B 1 348 ? -0.45 -10.906 -23.562 1 98.31 348 LEU B C 1
ATOM 5864 O O . LEU B 1 348 ? 0.484 -10.141 -23.312 1 98.31 348 LEU B O 1
ATOM 5868 N N . ASP B 1 349 ? -1.138 -10.953 -24.719 1 96.5 349 ASP B N 1
ATOM 5869 C CA . ASP B 1 349 ? -0.924 -9.891 -25.703 1 96.5 349 ASP B CA 1
ATOM 5870 C C . ASP B 1 349 ? -1.294 -8.523 -25.125 1 96.5 349 ASP B C 1
ATOM 5872 O O . ASP B 1 349 ? -2.281 -8.398 -24.391 1 96.5 349 ASP B O 1
ATOM 5876 N N . PRO B 1 350 ? -0.503 -7.516 -25.484 1 94.12 350 PRO B N 1
ATOM 5877 C CA . PRO B 1 350 ? -0.792 -6.184 -24.953 1 94.12 350 PRO B CA 1
ATOM 5878 C C . PRO B 1 350 ? -2.199 -5.699 -25.297 1 94.12 350 PRO B C 1
ATOM 5880 O O . PRO B 1 350 ? -2.75 -4.844 -24.609 1 94.12 350 PRO B O 1
ATOM 5883 N N . ALA B 1 351 ? -2.783 -6.254 -26.312 1 93 351 ALA B N 1
ATOM 5884 C CA . ALA B 1 351 ? -4.164 -5.922 -26.656 1 93 351 ALA B CA 1
ATOM 5885 C C . ALA B 1 351 ? -5.113 -6.312 -25.531 1 93 351 ALA B C 1
ATOM 5887 O O . ALA B 1 351 ? -6.176 -5.703 -25.359 1 93 351 ALA B O 1
ATOM 5888 N N . PHE B 1 352 ? -4.699 -7.309 -24.734 1 94.75 352 PHE B N 1
ATOM 5889 C CA . PHE B 1 352 ? -5.539 -7.809 -23.656 1 94.75 352 PHE B CA 1
ATOM 5890 C C . PHE B 1 352 ? -5.082 -7.25 -22.312 1 94.75 352 PHE B C 1
ATOM 5892 O O . PHE B 1 352 ? -5.859 -7.211 -21.359 1 94.75 352 PHE B O 1
ATOM 5899 N N . ALA B 1 353 ? -3.895 -6.879 -22.188 1 96.44 353 ALA B N 1
ATOM 5900 C CA . ALA B 1 353 ? -3.326 -6.367 -20.938 1 96.44 353 ALA B CA 1
ATOM 5901 C C . ALA B 1 353 ? -2.23 -5.344 -21.219 1 96.44 353 ALA B C 1
ATOM 5903 O O . ALA B 1 353 ? -1.042 -5.668 -21.172 1 96.44 353 ALA B O 1
ATOM 5904 N N . PRO B 1 354 ? -2.564 -4.16 -21.391 1 94.44 354 PRO B N 1
ATOM 5905 C CA . PRO B 1 354 ? -1.586 -3.127 -21.734 1 94.44 354 PRO B CA 1
ATOM 5906 C C . PRO B 1 354 ? -0.767 -2.668 -20.531 1 94.44 354 PRO B C 1
ATOM 5908 O O . PRO B 1 354 ? 0.33 -2.129 -20.703 1 94.44 354 PRO B O 1
ATOM 5911 N N . GLY B 1 355 ? -1.291 -2.83 -19.328 1 94.38 355 GLY B N 1
ATOM 5912 C CA . GLY B 1 355 ? -0.671 -2.277 -18.141 1 94.38 355 GLY B CA 1
ATOM 5913 C C . GLY B 1 355 ? 0.437 -3.152 -17.578 1 94.38 355 GLY B C 1
ATOM 5914 O O . GLY B 1 355 ? 0.358 -3.611 -16.438 1 94.38 355 GLY B O 1
ATOM 5915 N N . VAL B 1 356 ? 1.529 -3.389 -18.391 1 94.38 356 VAL B N 1
ATOM 5916 C CA . VAL B 1 356 ? 2.684 -4.172 -17.953 1 94.38 356 VAL B CA 1
ATOM 5917 C C . VAL B 1 356 ? 3.967 -3.391 -18.234 1 94.38 356 VAL B C 1
ATOM 5919 O O . VAL B 1 356 ? 3.963 -2.426 -19 1 94.38 356 VAL B O 1
ATOM 5922 N N . SER B 1 357 ? 5.02 -3.736 -17.547 1 89.62 357 SER B N 1
ATOM 5923 C CA . SER B 1 357 ? 6.289 -3.025 -17.688 1 89.62 357 SER B CA 1
ATOM 5924 C C . SER B 1 357 ? 6.969 -3.359 -19.016 1 89.62 357 SER B C 1
ATOM 5926 O O . SER B 1 357 ? 7.59 -2.494 -19.625 1 89.62 357 SER B O 1
ATOM 5928 N N . HIS B 1 358 ? 6.848 -4.602 -19.406 1 89.44 358 HIS B N 1
ATOM 5929 C CA . HIS B 1 358 ? 7.457 -5.043 -20.656 1 89.44 358 HIS B CA 1
ATOM 5930 C C . HIS B 1 358 ? 6.402 -5.504 -21.641 1 89.44 358 HIS B C 1
ATOM 5932 O O . HIS B 1 358 ? 5.848 -6.598 -21.5 1 89.44 358 HIS B O 1
ATOM 5938 N N . ILE B 1 359 ? 6.301 -4.723 -22.656 1 90.69 359 ILE B N 1
ATOM 5939 C CA . ILE B 1 359 ? 5.289 -5.012 -23.656 1 90.69 359 ILE B CA 1
ATOM 5940 C C . ILE B 1 359 ? 5.883 -5.918 -24.734 1 90.69 359 ILE B C 1
ATOM 5942 O O . ILE B 1 359 ? 6.879 -5.562 -25.375 1 90.69 359 ILE B O 1
ATOM 5946 N N . GLU B 1 360 ? 5.281 -7.105 -24.859 1 93.19 360 GLU B N 1
ATOM 5947 C CA . GLU B 1 360 ? 5.688 -8.078 -25.875 1 93.19 360 GLU B CA 1
ATOM 5948 C C . GLU B 1 360 ? 4.508 -8.5 -26.734 1 93.19 360 GLU B C 1
ATOM 5950 O O . GLU B 1 360 ? 3.736 -9.383 -26.359 1 93.19 360 GLU B O 1
ATOM 5955 N N . PRO B 1 361 ? 4.422 -7.938 -27.953 1 93.25 361 PRO B N 1
ATOM 5956 C CA . PRO B 1 361 ? 3.271 -8.258 -28.797 1 93.25 361 PRO B CA 1
ATOM 5957 C C . PRO B 1 361 ? 3.271 -9.711 -29.266 1 93.25 361 PRO B C 1
ATOM 5959 O O . PRO B 1 361 ? 4.305 -10.383 -29.203 1 93.25 361 PRO B O 1
ATOM 5962 N N . GLY B 1 362 ? 2.092 -10.219 -29.703 1 94.38 362 GLY B N 1
ATOM 5963 C CA . GLY B 1 362 ? 1.947 -11.57 -30.234 1 94.38 362 GLY B CA 1
ATOM 5964 C C . GLY B 1 362 ? 1.771 -12.617 -29.156 1 94.38 362 GLY B C 1
ATOM 5965 O O . GLY B 1 362 ? 2.205 -13.766 -29.328 1 94.38 362 GLY B O 1
ATOM 5966 N N . GLY B 1 363 ? 1.18 -12.234 -28.016 1 97.31 363 GLY B N 1
ATOM 5967 C CA . GLY B 1 363 ? 1.051 -13.148 -26.891 1 97.31 363 GLY B CA 1
ATOM 5968 C C . GLY B 1 363 ? -0.277 -13.883 -26.875 1 97.31 363 GLY B C 1
ATOM 5969 O O . GLY B 1 363 ? -0.983 -13.93 -27.875 1 97.31 363 GLY B O 1
ATOM 5970 N N . LEU B 1 364 ? -0.535 -14.562 -25.766 1 98.19 364 LEU B N 1
ATOM 5971 C CA . LEU B 1 364 ? -1.756 -15.336 -25.547 1 98.19 364 LEU B CA 1
ATOM 5972 C C . LEU B 1 364 ? -2.965 -14.414 -25.422 1 98.19 364 LEU B C 1
ATOM 5974 O O . LEU B 1 364 ? -2.844 -13.289 -24.922 1 98.19 364 LEU B O 1
ATOM 5978 N N . SER B 1 365 ? -4.074 -14.891 -25.906 1 96.5 365 SER B N 1
ATOM 5979 C CA . SER B 1 365 ? -5.316 -14.227 -25.531 1 96.5 365 SER B CA 1
ATOM 5980 C C . SER B 1 365 ? -5.711 -14.547 -24.094 1 96.5 365 SER B C 1
ATOM 5982 O O . SER B 1 365 ? -5.199 -15.5 -23.5 1 96.5 365 SER B O 1
ATOM 5984 N N . PHE B 1 366 ? -6.547 -13.719 -23.578 1 96.5 366 PHE B N 1
ATOM 5985 C CA . PHE B 1 366 ? -7.02 -13.977 -22.219 1 96.5 366 PHE B CA 1
ATOM 5986 C C . PHE B 1 366 ? -7.723 -15.328 -22.141 1 96.5 366 PHE B C 1
ATOM 5988 O O . PHE B 1 366 ? -7.547 -16.062 -21.172 1 96.5 366 PHE B O 1
ATOM 5995 N N . ARG B 1 367 ? -8.508 -15.641 -23.094 1 97 367 ARG B N 1
ATOM 5996 C CA . ARG B 1 367 ? -9.219 -16.922 -23.141 1 97 367 ARG B CA 1
ATOM 5997 C C . ARG B 1 367 ? -8.234 -18.094 -23.219 1 97 367 ARG B C 1
ATOM 5999 O O . ARG B 1 367 ? -8.461 -19.125 -22.594 1 97 367 ARG B O 1
ATOM 6006 N N . ASP B 1 368 ? -7.176 -17.953 -24 1 97.06 368 ASP B N 1
ATOM 6007 C CA . ASP B 1 368 ? -6.145 -18.984 -24.047 1 97.06 368 ASP B CA 1
ATOM 6008 C C . ASP B 1 368 ? -5.625 -19.312 -22.641 1 97.06 368 ASP B C 1
ATOM 6010 O O . ASP B 1 368 ? -5.523 -20.469 -22.266 1 97.06 368 ASP B O 1
ATOM 6014 N N . VAL B 1 369 ? -5.332 -18.266 -21.891 1 98.44 369 VAL B N 1
ATOM 6015 C CA . VAL B 1 369 ? -4.793 -18.422 -20.547 1 98.44 369 VAL B CA 1
ATOM 6016 C C . VAL B 1 369 ? -5.824 -19.109 -19.656 1 98.44 369 VAL B C 1
ATOM 6018 O O . VAL B 1 369 ? -5.504 -20.047 -18.922 1 98.44 369 VAL B O 1
ATOM 6021 N N . LEU B 1 370 ? -7.059 -18.688 -19.734 1 97.38 370 LEU B N 1
ATOM 6022 C CA . LEU B 1 370 ? -8.117 -19.266 -18.906 1 97.38 370 LEU B CA 1
ATOM 6023 C C . LEU B 1 370 ? -8.344 -20.734 -19.266 1 97.38 370 LEU B C 1
ATOM 6025 O O . LEU B 1 370 ? -8.578 -21.562 -18.375 1 97.38 370 LEU B O 1
ATOM 6029 N N . ASN B 1 371 ? -8.328 -21.016 -20.516 1 97.56 371 ASN B N 1
ATOM 6030 C CA . ASN B 1 371 ? -8.484 -22.406 -20.938 1 97.56 371 ASN B CA 1
ATOM 6031 C C . ASN B 1 371 ? -7.406 -23.312 -20.328 1 97.56 371 ASN B C 1
ATOM 6033 O O . ASN B 1 371 ? -7.695 -24.406 -19.844 1 97.56 371 ASN B O 1
ATOM 6037 N N . ILE B 1 372 ? -6.223 -22.859 -20.359 1 98.44 372 ILE B N 1
ATOM 6038 C CA . ILE B 1 372 ? -5.109 -23.625 -19.812 1 98.44 372 ILE B CA 1
ATOM 6039 C C . ILE B 1 372 ? -5.301 -23.797 -18.312 1 98.44 372 ILE B C 1
ATOM 6041 O O . ILE B 1 372 ? -5.18 -24.906 -17.781 1 98.44 372 ILE B O 1
ATOM 6045 N N . LEU B 1 373 ? -5.637 -22.734 -17.625 1 98.19 373 LEU B N 1
ATOM 6046 C CA . LEU B 1 373 ? -5.777 -22.75 -16.172 1 98.19 373 LEU B CA 1
ATOM 6047 C C . LEU B 1 373 ? -6.969 -23.609 -15.75 1 98.19 373 LEU B C 1
ATOM 6049 O O . LEU B 1 373 ? -6.855 -24.438 -14.852 1 98.19 373 LEU B O 1
ATOM 6053 N N . GLN B 1 374 ? -8.094 -23.453 -16.344 1 97 374 GLN B N 1
ATOM 6054 C CA . GLN B 1 374 ? -9.336 -24.125 -15.953 1 97 374 GLN B CA 1
ATOM 6055 C C . GLN B 1 374 ? -9.273 -25.625 -16.234 1 97 374 GLN B C 1
ATOM 6057 O O . GLN B 1 374 ? -9.867 -26.422 -15.508 1 97 374 GLN B O 1
ATOM 6062 N N . ASN B 1 375 ? -8.539 -25.984 -17.234 1 97.56 375 ASN B N 1
ATOM 6063 C CA . ASN B 1 375 ? -8.484 -27.391 -17.609 1 97.56 375 ASN B CA 1
ATOM 6064 C C . ASN B 1 375 ? -7.277 -28.094 -17 1 97.56 375 ASN B C 1
ATOM 6066 O O . ASN B 1 375 ? -7.086 -29.297 -17.188 1 97.56 375 ASN B O 1
ATOM 6070 N N . LEU B 1 376 ? -6.469 -27.344 -16.312 1 98.25 376 LEU B N 1
ATOM 6071 C CA . LEU B 1 376 ? -5.301 -27.938 -15.664 1 98.25 376 LEU B CA 1
ATOM 6072 C C . LEU B 1 376 ? -5.715 -29.031 -14.688 1 98.25 376 LEU B C 1
ATOM 6074 O O . LEU B 1 376 ? -6.539 -28.797 -13.805 1 98.25 376 LEU B O 1
ATOM 6078 N N . GLN B 1 377 ? -5.203 -30.203 -14.914 1 98.12 377 GLN B N 1
ATOM 6079 C CA . GLN B 1 377 ? -5.441 -31.328 -14.008 1 98.12 377 GLN B CA 1
ATOM 6080 C C . GLN B 1 377 ? -4.312 -31.469 -12.984 1 98.12 377 GLN B C 1
ATOM 6082 O O . GLN B 1 377 ? -3.145 -31.578 -13.359 1 98.12 377 GLN B O 1
ATOM 6087 N N . GLY B 1 378 ? -4.598 -31.406 -11.734 1 97.88 378 GLY B N 1
ATOM 6088 C CA . GLY B 1 378 ? -3.652 -31.469 -10.625 1 97.88 378 GLY B CA 1
ATOM 6089 C C . GLY B 1 378 ? -4.082 -30.641 -9.43 1 97.88 378 GLY B C 1
ATOM 6090 O O . GLY B 1 378 ? -4.977 -29.797 -9.539 1 97.88 378 GLY B O 1
ATOM 6091 N N . ASP B 1 379 ? -3.5 -30.906 -8.336 1 98.25 379 ASP B N 1
ATOM 6092 C CA . ASP B 1 379 ? -3.799 -30.156 -7.117 1 98.25 379 ASP B CA 1
ATOM 6093 C C . ASP B 1 379 ? -3.006 -28.859 -7.062 1 98.25 379 ASP B C 1
ATOM 6095 O O . ASP B 1 379 ? -1.832 -28.844 -6.688 1 98.25 379 ASP B O 1
ATOM 6099 N N . VAL B 1 380 ? -3.635 -27.797 -7.426 1 98.69 380 VAL B N 1
ATOM 6100 C CA . VAL B 1 380 ? -2.98 -26.5 -7.32 1 98.69 380 VAL B CA 1
ATOM 6101 C C . VAL B 1 380 ? -2.891 -26.078 -5.855 1 98.69 380 VAL B C 1
ATOM 6103 O O . VAL B 1 380 ? -3.914 -25.828 -5.211 1 98.69 380 VAL B O 1
ATOM 6106 N N . VAL B 1 381 ? -1.676 -25.953 -5.363 1 98.69 381 VAL B N 1
ATOM 6107 C CA . VAL B 1 381 ? -1.475 -25.797 -3.926 1 98.69 381 VAL B CA 1
ATOM 6108 C C . VAL B 1 381 ? -1.142 -24.344 -3.605 1 98.69 381 VAL B C 1
ATOM 6110 O O . VAL B 1 381 ? -1.248 -23.906 -2.455 1 98.69 381 VAL B O 1
ATOM 6113 N N . ALA B 1 382 ? -0.696 -23.609 -4.609 1 98.81 382 ALA B N 1
ATOM 6114 C CA . ALA B 1 382 ? -0.35 -22.188 -4.465 1 98.81 382 ALA B CA 1
ATOM 6115 C C . ALA B 1 382 ? -0.136 -21.531 -5.828 1 98.81 382 ALA B C 1
ATOM 6117 O O . ALA B 1 382 ? -0.068 -22.219 -6.848 1 98.81 382 ALA B O 1
ATOM 6118 N N . GLY B 1 383 ? -0.006 -20.25 -5.848 1 98.81 383 GLY B N 1
ATOM 6119 C CA . GLY B 1 383 ? 0.262 -19.531 -7.078 1 98.81 383 GLY B CA 1
ATOM 6120 C C . GLY B 1 383 ? 0.533 -18.047 -6.855 1 98.81 383 GLY B C 1
ATOM 6121 O O . GLY B 1 383 ? 0.486 -17.562 -5.723 1 98.81 383 GLY B O 1
ATOM 6122 N N . ASP B 1 384 ? 0.868 -17.375 -7.969 1 98.81 384 ASP B N 1
ATOM 6123 C CA . ASP B 1 384 ? 1.061 -15.93 -7.914 1 98.81 384 ASP B CA 1
ATOM 6124 C C . ASP B 1 384 ? 0.664 -15.281 -9.234 1 98.81 384 ASP B C 1
ATOM 6126 O O . ASP B 1 384 ? 0.628 -15.938 -10.273 1 98.81 384 ASP B O 1
ATOM 6130 N N . VAL B 1 385 ? 0.177 -14.062 -9.164 1 98.75 385 VAL B N 1
ATOM 6131 C CA . VAL B 1 385 ? -0.057 -13.164 -10.289 1 98.75 385 VAL B CA 1
ATOM 6132 C C . VAL B 1 385 ? 0.866 -11.953 -10.18 1 98.75 385 VAL B C 1
ATOM 6134 O O . VAL B 1 385 ? 0.823 -11.219 -9.188 1 98.75 385 VAL B O 1
ATOM 6137 N N . VAL B 1 386 ? 1.726 -11.742 -11.297 1 97.94 386 VAL B N 1
ATOM 6138 C CA . VAL B 1 386 ? 2.805 -10.773 -11.125 1 97.94 386 VAL B CA 1
ATOM 6139 C C . VAL B 1 386 ? 2.908 -9.891 -12.367 1 97.94 386 VAL B C 1
ATOM 6141 O O . VAL B 1 386 ? 2.273 -10.164 -13.383 1 97.94 386 VAL B O 1
ATOM 6144 N N . GLU B 1 387 ? 3.582 -8.734 -12.258 1 96.44 387 GLU B N 1
ATOM 6145 C CA . GLU B 1 387 ? 4.082 -7.836 -13.297 1 96.44 387 GLU B CA 1
ATOM 6146 C C . GLU B 1 387 ? 2.973 -6.934 -13.828 1 96.44 387 GLU B C 1
ATOM 6148 O O . GLU B 1 387 ? 3.148 -6.258 -14.844 1 96.44 387 GLU B O 1
ATOM 6153 N N . PHE B 1 388 ? 1.815 -6.984 -13.258 1 97.12 388 PHE B N 1
ATOM 6154 C CA . PHE B 1 388 ? 0.892 -5.883 -13.508 1 97.12 388 PHE B CA 1
ATOM 6155 C C . PHE B 1 388 ? 1.495 -4.555 -13.062 1 97.12 388 PHE B C 1
ATOM 6157 O O . PHE B 1 388 ? 2.031 -4.453 -11.953 1 97.12 388 PHE B O 1
ATOM 6164 N N . ASN B 1 389 ? 1.464 -3.611 -13.969 1 94.31 389 ASN B N 1
ATOM 6165 C CA . ASN B 1 389 ? 1.979 -2.277 -13.68 1 94.31 389 ASN B CA 1
ATOM 6166 C C . ASN B 1 389 ? 0.884 -1.219 -13.773 1 94.31 389 ASN B C 1
ATOM 6168 O O . ASN B 1 389 ? 0.605 -0.705 -14.859 1 94.31 389 ASN B O 1
ATOM 6172 N N . PRO B 1 390 ? 0.353 -0.795 -12.648 1 92.5 390 PRO B N 1
ATOM 6173 C CA . PRO B 1 390 ? -0.752 0.166 -12.648 1 92.5 390 PRO B CA 1
ATOM 6174 C C . PRO B 1 390 ? -0.379 1.494 -13.305 1 92.5 390 PRO B C 1
ATOM 6176 O O . PRO B 1 390 ? -1.238 2.166 -13.875 1 92.5 390 PRO B O 1
ATOM 6179 N N . GLN B 1 391 ? 0.834 1.879 -13.242 1 86.88 391 GLN B N 1
ATOM 6180 C CA . GLN B 1 391 ? 1.275 3.166 -13.766 1 86.88 391 GLN B CA 1
ATOM 6181 C C . GLN B 1 391 ? 1.265 3.168 -15.297 1 86.88 391 GLN B C 1
ATOM 6183 O O . GLN B 1 391 ? 1.346 4.227 -15.922 1 86.88 391 GLN B O 1
ATOM 6188 N N . ARG B 1 392 ? 1.166 2.014 -15.859 1 88.69 392 ARG B N 1
ATOM 6189 C CA . ARG B 1 392 ? 1.152 1.888 -17.312 1 88.69 392 ARG B CA 1
ATOM 6190 C C . ARG B 1 392 ? -0.206 1.402 -17.812 1 88.69 392 ARG B C 1
ATOM 6192 O O . ARG B 1 392 ? -0.375 1.116 -19 1 88.69 392 ARG B O 1
ATOM 6199 N N . ASP B 1 393 ? -1.098 1.307 -16.938 1 91.81 393 ASP B N 1
ATOM 6200 C CA . ASP B 1 393 ? -2.422 0.804 -17.297 1 91.81 393 ASP B CA 1
ATOM 6201 C C . ASP B 1 393 ? -3.273 1.901 -17.922 1 91.81 393 ASP B C 1
ATOM 6203 O O . ASP B 1 393 ? -2.916 3.08 -17.875 1 91.81 393 ASP B O 1
ATOM 6207 N N . THR B 1 394 ? -4.312 1.504 -18.547 1 86.06 394 THR B N 1
ATOM 6208 C CA . THR B 1 394 ? -5.273 2.465 -19.078 1 86.06 394 THR B CA 1
ATOM 6209 C C . THR B 1 394 ? -5.996 3.188 -17.953 1 86.06 394 THR B C 1
ATOM 6211 O O . THR B 1 394 ? -5.996 2.723 -16.812 1 86.06 394 THR B O 1
ATOM 6214 N N . VAL B 1 395 ? -6.555 4.258 -18.172 1 77.75 395 VAL B N 1
ATOM 6215 C CA . VAL B 1 395 ? -7.219 5.109 -17.188 1 77.75 395 VAL B CA 1
ATOM 6216 C C . VAL B 1 395 ? -8.367 4.348 -16.531 1 77.75 395 VAL B C 1
ATOM 6218 O O . VAL B 1 395 ? -8.648 4.527 -15.352 1 77.75 395 VAL B O 1
ATOM 6221 N N . ASP B 1 396 ? -8.953 3.465 -17.297 1 81.44 396 ASP B N 1
ATOM 6222 C CA . ASP B 1 396 ? -10.117 2.752 -16.781 1 81.44 396 ASP B CA 1
ATOM 6223 C C . ASP B 1 396 ? -9.711 1.474 -16.062 1 81.44 396 ASP B C 1
ATOM 6225 O O . ASP B 1 396 ? -10.562 0.721 -15.586 1 81.44 396 ASP B O 1
ATOM 6229 N N . GLY B 1 397 ? -8.508 1.197 -16.016 1 90.12 397 GLY B N 1
ATOM 6230 C CA . GLY B 1 397 ? -8.016 0.07 -15.242 1 90.12 397 GLY B CA 1
ATOM 6231 C C . GLY B 1 397 ? -8.25 -1.269 -15.914 1 90.12 397 GLY B C 1
ATOM 6232 O O . GLY B 1 397 ? -8.672 -2.229 -15.273 1 90.12 397 GLY B O 1
ATOM 6233 N N . MET B 1 398 ? -8.039 -1.385 -17.203 1 90.19 398 MET B N 1
ATOM 6234 C CA . MET B 1 398 ? -8.297 -2.594 -17.969 1 90.19 398 MET B CA 1
ATOM 6235 C C . MET B 1 398 ? -7.457 -3.76 -17.469 1 90.19 398 MET B C 1
ATOM 6237 O O . MET B 1 398 ? -7.984 -4.844 -17.203 1 90.19 398 MET B O 1
ATOM 6241 N N . THR B 1 399 ? -6.172 -3.545 -17.328 1 95.81 399 THR B N 1
ATOM 6242 C CA . THR B 1 399 ? -5.293 -4.633 -16.922 1 95.81 399 THR B CA 1
ATOM 6243 C C . THR B 1 399 ? -5.559 -5.027 -15.469 1 95.81 399 THR B C 1
ATOM 6245 O O . THR B 1 399 ? -5.43 -6.199 -15.109 1 95.81 399 THR B O 1
ATOM 6248 N N . ALA B 1 400 ? -5.93 -4.043 -14.672 1 94.88 400 ALA B N 1
ATOM 6249 C CA . ALA B 1 400 ? -6.332 -4.359 -13.305 1 94.88 400 ALA B CA 1
ATOM 6250 C C . ALA B 1 400 ? -7.469 -5.375 -13.289 1 94.88 400 ALA B C 1
ATOM 6252 O O . ALA B 1 400 ? -7.445 -6.332 -12.508 1 94.88 400 ALA B O 1
ATOM 6253 N N . MET B 1 401 ? -8.414 -5.176 -14.148 1 93.62 401 MET B N 1
ATOM 6254 C CA . MET B 1 401 ? -9.555 -6.082 -14.242 1 93.62 401 MET B CA 1
ATOM 6255 C C . MET B 1 401 ? -9.117 -7.457 -14.734 1 93.62 401 MET B C 1
ATOM 6257 O O . MET B 1 401 ? -9.633 -8.477 -14.273 1 93.62 401 MET B O 1
ATOM 6261 N N . VAL B 1 402 ? -8.234 -7.43 -15.586 1 95.75 402 VAL B N 1
ATOM 6262 C CA . VAL B 1 402 ? -7.684 -8.672 -16.109 1 95.75 402 VAL B CA 1
ATOM 6263 C C . VAL B 1 402 ? -6.984 -9.445 -15 1 95.75 402 VAL B C 1
ATOM 6265 O O . VAL B 1 402 ? -7.242 -10.633 -14.805 1 95.75 402 VAL B O 1
ATOM 6268 N N . ALA B 1 403 ? -6.125 -8.773 -14.266 1 97.56 403 ALA B N 1
ATOM 6269 C CA . ALA B 1 403 ? -5.414 -9.398 -13.156 1 97.56 403 ALA B CA 1
ATOM 6270 C C . ALA B 1 403 ? -6.387 -9.93 -12.109 1 97.56 403 ALA B C 1
ATOM 6272 O O . ALA B 1 403 ? -6.207 -11.031 -11.578 1 97.56 403 ALA B O 1
ATOM 6273 N N . ALA B 1 404 ? -7.398 -9.18 -11.844 1 96.38 404 ALA B N 1
ATOM 6274 C CA . ALA B 1 404 ? -8.422 -9.586 -10.883 1 96.38 404 ALA B CA 1
ATOM 6275 C C . ALA B 1 404 ? -9.117 -10.867 -11.32 1 96.38 404 ALA B C 1
ATOM 6277 O O . ALA B 1 404 ? -9.406 -11.742 -10.5 1 96.38 404 ALA B O 1
ATOM 6278 N N . LYS B 1 405 ? -9.414 -10.953 -12.555 1 95.88 405 LYS B N 1
ATOM 6279 C CA . LYS B 1 405 ? -10.07 -12.148 -13.07 1 95.88 405 LYS B CA 1
ATOM 6280 C C . LYS B 1 405 ? -9.133 -13.359 -12.992 1 95.88 405 LYS B C 1
ATOM 6282 O O . LYS B 1 405 ? -9.578 -14.477 -12.719 1 95.88 405 LYS B O 1
ATOM 6287 N N . LEU B 1 406 ? -7.91 -13.164 -13.273 1 97.88 406 LEU B N 1
ATOM 6288 C CA . LEU B 1 406 ? -6.945 -14.242 -13.109 1 97.88 406 LEU B CA 1
ATOM 6289 C C . LEU B 1 406 ? -6.93 -14.742 -11.664 1 97.88 406 LEU B C 1
ATOM 6291 O O . LEU B 1 406 ? -6.945 -15.945 -11.422 1 97.88 406 LEU B O 1
ATOM 6295 N N . VAL B 1 407 ? -6.902 -13.758 -10.758 1 98.06 407 VAL B N 1
ATOM 6296 C CA . VAL B 1 407 ? -6.918 -14.102 -9.344 1 98.06 407 VAL B CA 1
ATOM 6297 C C . VAL B 1 407 ? -8.195 -14.867 -9.008 1 98.06 407 VAL B C 1
ATOM 6299 O O . VAL B 1 407 ? -8.156 -15.867 -8.289 1 98.06 407 VAL B O 1
ATOM 6302 N N . ARG B 1 408 ? -9.258 -14.453 -9.531 1 96.81 408 ARG B N 1
ATOM 6303 C CA . ARG B 1 408 ? -10.555 -15.086 -9.289 1 96.81 408 ARG B CA 1
ATOM 6304 C C . ARG B 1 408 ? -10.539 -16.547 -9.742 1 96.81 408 ARG B C 1
ATOM 6306 O O . ARG B 1 408 ? -10.906 -17.438 -8.977 1 96.81 408 ARG B O 1
ATOM 6313 N N . GLU B 1 409 ? -10.133 -16.781 -10.898 1 97.31 409 GLU B N 1
ATOM 6314 C CA . GLU B 1 409 ? -10.156 -18.125 -11.461 1 97.31 409 GLU B CA 1
ATOM 6315 C C . GLU B 1 409 ? -9.125 -19.031 -10.797 1 97.31 409 GLU B C 1
ATOM 6317 O O . GLU B 1 409 ? -9.352 -20.234 -10.625 1 97.31 409 GLU B O 1
ATOM 6322 N N . LEU B 1 410 ? -7.977 -18.469 -10.422 1 98.19 410 LEU B N 1
ATOM 6323 C CA . LEU B 1 410 ? -6.977 -19.234 -9.695 1 98.19 410 LEU B CA 1
ATOM 6324 C C . LEU B 1 410 ? -7.484 -19.609 -8.305 1 98.19 410 LEU B C 1
ATOM 6326 O O . LEU B 1 410 ? -7.172 -20.688 -7.789 1 98.19 410 LEU B O 1
ATOM 6330 N N . SER B 1 411 ? -8.188 -18.641 -7.711 1 98 411 SER B N 1
ATOM 6331 C CA . SER B 1 411 ? -8.781 -18.922 -6.406 1 98 411 SER B CA 1
ATOM 6332 C C . SER B 1 411 ? -9.688 -20.141 -6.473 1 98 411 SER B C 1
ATOM 6334 O O . SER B 1 411 ? -9.695 -20.969 -5.555 1 98 411 SER B O 1
ATOM 6336 N N . ALA B 1 412 ? -10.414 -20.25 -7.539 1 96.75 412 ALA B N 1
ATOM 6337 C CA . ALA B 1 412 ? -11.297 -21.391 -7.73 1 96.75 412 ALA B CA 1
ATOM 6338 C C . ALA B 1 412 ? -10.508 -22.688 -7.867 1 96.75 412 ALA B C 1
ATOM 6340 O O . ALA B 1 412 ? -10.938 -23.75 -7.395 1 96.75 412 ALA B O 1
ATOM 6341 N N . LYS B 1 413 ? -9.406 -22.578 -8.523 1 97.31 413 LYS B N 1
ATOM 6342 C CA . LYS B 1 413 ? -8.57 -23.766 -8.734 1 97.31 413 LYS B CA 1
ATOM 6343 C C . LYS B 1 413 ? -7.93 -24.219 -7.426 1 97.31 413 LYS B C 1
ATOM 6345 O O . LYS B 1 413 ? -7.715 -25.422 -7.215 1 97.31 413 LYS B O 1
ATOM 6350 N N . ILE B 1 414 ? -7.613 -23.281 -6.547 1 98.12 414 ILE B N 1
ATOM 6351 C CA . ILE B 1 414 ? -6.906 -23.562 -5.305 1 98.12 414 ILE B CA 1
ATOM 6352 C C . ILE B 1 414 ? -7.902 -24.016 -4.238 1 98.12 414 ILE B C 1
ATOM 6354 O O . ILE B 1 414 ? -7.621 -24.938 -3.469 1 98.12 414 ILE B O 1
ATOM 6358 N N . SER B 1 415 ? -9.07 -23.438 -4.234 1 97.38 415 SER B N 1
ATOM 6359 C CA . SER B 1 415 ? -10.039 -23.672 -3.168 1 97.38 415 SER B CA 1
ATOM 6360 C C . SER B 1 415 ? -10.688 -25.047 -3.301 1 97.38 415 SER B C 1
ATOM 6362 O O . SER B 1 415 ? -10.953 -25.5 -4.41 1 97.38 415 SER B O 1
ATOM 6364 N N . LYS B 1 416 ? -10.852 -25.75 -2.139 1 95.38 416 LYS B N 1
ATOM 6365 C CA . LYS B 1 416 ? -11.461 -27.078 -2.061 1 95.38 416 LYS B CA 1
ATOM 6366 C C . LYS B 1 416 ? -12.336 -27.203 -0.818 1 95.38 416 LYS B C 1
ATOM 6368 O O . LYS B 1 416 ? -11.961 -26.75 0.264 1 95.38 416 LYS B O 1
#